Protein 5ZIK (pdb70)

Organism: Pseudomonas aeruginosa (strain ATCC 15692 / DSM 22644 / CIP 104116 / JCM 14847 / LMG 12228 / 1C / PRS 101 / PAO1) (NCBI:txid208964)

B-factor: mean 63.71, std 14.78, range [36.44, 139.18]

Foldseek 3Di:
DEEEEWEQALVSLVLQQLLVVLPHHYEYADADVVLVVVCVVVQAAWEAEPNDIDGDRHHYYHLVDDAAAAEYEYHYELVCRQVGLVSNLVRHDLNHEYEYPYAFDDSQVNNCVVNVSYFYKYKDKDFDWDDDDRRYIYRPGDIEMEIAGQVDGDDDPCVVSCVSSVHHYDYDSCVVLVSLLVLLLCLLQQLVCQVVVAWLLVCVVVLVLSVLSLVLSLVLCVLVPNNVSSVCSSVVSVVVSVVRVVHHDPNNVCVVVPHEDSCCRHLVVSCVSCVVSVHDDVSSVVSLVVSLVSQVVSVYHSD/DEEEEFAQALVSLVQQVLLVVLPHHYEYADADDVVQVVCVVVQAAWEAEPNDIDGDNHHYYHLPDDAAAAEYEYHYELVCLQVRCVSNVVRHPLNHEYEYAYAFDDSQVNNCVVNVSYHYKYKDKDWDWDDPDRRYIYRDGDTEMEIAGPVDGDDDPCPVSCVSSVHHYDYDNCVVLVRLLVLLLCLLAQLVCQLVVAALLVCVVVLPSSVLSLQLSLVLCVLVPNNVSSVCVSVVSVVCSVVRVPHHDPNNVCVVVPHEDNCCRHLVVSCVSCVVSVHDDPSSVVSLVSSLVSQVVRVYHSD/DEEEEEEQAQVSLVVQVLLVVLPHHYEYAYADVVLVVVCVVVQHAWEAEPNRIDGDNHHYDHLPDDAAAAEYEYGYELVCLLVRLVSNVVRHDLNHEYEYAYQADDSLVVSCVSNVSYQYKYKYKPFDWDDDDRRYIYGHPDIEMEIEGQVDLDDDPCVVSCVSSVHHYHYDHCVVLVRLLSLLLCLLFQLVCQVVVAWLLVCVVPLPSSVLSLQLSLVLSVLVPNNVSSVCSSVVNVVVSVVRVPHHDPQSVCVVVLHARSCCRRLVVSQVSQVVSVHHGPVSCVSLVVSLVSCVVVVGDSD

Structure (mmCIF, N/CA/C/O backbone):
data_5ZIK
#
_entry.id   5ZIK
#
_cell.length_a   131.310
_cell.length_b   131.310
_cell.length_c   156.848
_cell.angle_alpha   90.00
_cell.angle_beta   90.00
_cell.angle_gamma   90.00
#
_symmetry.space_group_name_H-M   'P 42 21 2'
#
loop_
_entity.id
_entity.type
_entity.pdbx_description
1 polymer 'Probable 2-dehydropantoate 2-reductase'
2 non-polymer 'SULFATE ION'
3 non-polymer GLYCEROL
4 water water
#
loop_
_atom_site.group_PDB
_atom_site.id
_atom_site.type_symbol
_atom_site.label_atom_id
_atom_site.label_alt_id
_atom_site.label_comp_id
_atom_site.label_asym_id
_atom_site.label_entity_id
_atom_site.label_seq_id
_atom_site.pdbx_PDB_ins_code
_atom_site.Cartn_x
_atom_site.Cartn_y
_atom_site.Cartn_z
_atom_site.occupancy
_atom_site.B_iso_or_equiv
_atom_site.auth_seq_id
_atom_site.auth_comp_id
_atom_site.auth_asym_id
_atom_site.auth_atom_id
_atom_site.pdbx_PDB_model_num
ATOM 1 N N . MET A 1 1 ? 9.300 78.099 -2.724 1.00 78.28 1 MET A N 1
ATOM 2 C CA . MET A 1 1 ? 8.075 77.318 -2.579 1.00 77.52 1 MET A CA 1
ATOM 3 C C . MET A 1 1 ? 8.349 75.989 -1.878 1.00 72.41 1 MET A C 1
ATOM 4 O O . MET A 1 1 ? 7.736 75.680 -0.856 1.00 76.82 1 MET A O 1
ATOM 9 N N . THR A 1 2 ? 9.272 75.205 -2.434 1.00 60.56 2 THR A N 1
ATOM 10 C CA . THR A 1 2 ? 9.649 73.930 -1.838 1.00 50.51 2 THR A CA 1
ATOM 11 C C . THR A 1 2 ? 10.530 74.152 -0.615 1.00 50.06 2 THR A C 1
ATOM 12 O O . THR A 1 2 ? 11.437 74.990 -0.627 1.00 54.46 2 THR A O 1
ATOM 16 N N . TRP A 1 3 ? 10.244 73.405 0.449 1.00 49.52 3 TRP A N 1
ATOM 17 C CA . TRP A 1 3 ? 11.075 73.391 1.651 1.00 48.37 3 TRP A CA 1
ATOM 18 C C . TRP A 1 3 ? 12.077 72.250 1.525 1.00 48.30 3 TRP A C 1
ATOM 19 O O . TRP A 1 3 ? 11.730 71.081 1.711 1.00 50.93 3 TRP A O 1
ATOM 30 N N . HIS A 1 4 ? 13.324 72.583 1.208 1.00 47.15 4 HIS A N 1
ATOM 31 C CA . HIS A 1 4 ? 14.402 71.603 1.217 1.00 50.94 4 HIS A CA 1
ATOM 32 C C . HIS A 1 4 ? 14.951 71.476 2.632 1.00 47.97 4 HIS A C 1
ATOM 33 O O . HIS A 1 4 ? 15.253 72.483 3.279 1.00 50.71 4 HIS A O 1
ATOM 40 N N . ILE A 1 5 ? 15.067 70.240 3.112 1.00 47.82 5 ILE A N 1
ATOM 41 C CA . ILE A 1 5 ? 15.536 69.951 4.463 1.00 47.16 5 ILE A CA 1
ATOM 42 C C . ILE A 1 5 ? 16.886 69.256 4.365 1.00 48.50 5 ILE A C 1
ATOM 43 O O . ILE A 1 5 ? 17.015 68.229 3.689 1.00 47.72 5 ILE A O 1
ATOM 48 N N . LEU A 1 6 ? 17.888 69.812 5.044 1.00 44.39 6 LEU A N 1
ATOM 49 C CA . LEU A 1 6 ? 19.241 69.272 5.029 1.00 46.59 6 LEU A CA 1
ATOM 50 C C . LEU A 1 6 ? 19.722 69.101 6.462 1.00 46.61 6 LEU A C 1
ATOM 51 O O . LEU A 1 6 ? 19.550 70.001 7.289 1.00 45.98 6 LEU A O 1
ATOM 56 N N . GLY A 1 7 ? 20.314 67.956 6.749 1.00 43.34 7 GLY A N 1
ATOM 57 C CA . GLY A 1 7 ? 20.802 67.684 8.084 1.00 44.39 7 GLY A CA 1
ATOM 58 C C . GLY A 1 7 ? 19.997 66.591 8.765 1.00 48.96 7 GLY A C 1
ATOM 59 O O . GLY A 1 7 ? 18.809 66.381 8.482 1.00 50.47 7 GLY A O 1
ATOM 60 N N . ALA A 1 8 ? 20.654 65.883 9.684 1.00 51.36 8 ALA A N 1
ATOM 61 C CA . ALA A 1 8 ? 20.050 64.763 10.393 1.00 55.44 8 ALA A CA 1
ATOM 62 C C . ALA A 1 8 ? 19.567 65.145 11.789 1.00 64.03 8 ALA A C 1
ATOM 63 O O . ALA A 1 8 ? 19.289 64.260 12.605 1.00 65.76 8 ALA A O 1
ATOM 65 N N . GLY A 1 9 ? 19.462 66.440 12.078 1.00 65.92 9 GLY A N 1
ATOM 66 C CA . GLY A 1 9 ? 19.012 66.864 13.389 1.00 64.66 9 GLY A CA 1
ATOM 67 C C . GLY A 1 9 ? 17.581 66.443 13.671 1.00 62.86 9 GLY A C 1
ATOM 68 O O . GLY A 1 9 ? 16.759 66.281 12.768 1.00 61.96 9 GLY A O 1
ATOM 69 N N . SER A 1 10 ? 17.288 66.259 14.961 1.00 58.48 10 SER A N 1
ATOM 70 C CA . SER A 1 10 ? 15.944 65.865 15.371 1.00 53.35 10 SER A CA 1
ATOM 71 C C . SER A 1 10 ? 14.917 66.942 15.048 1.00 55.71 10 SER A C 1
ATOM 72 O O . SER A 1 10 ? 13.762 66.623 14.743 1.00 57.48 10 SER A O 1
ATOM 75 N N . LEU A 1 11 ? 15.314 68.215 15.112 1.00 51.51 11 LEU A N 1
ATOM 76 C CA . LEU A 1 11 ? 14.381 69.293 14.810 1.00 51.93 11 LEU A CA 1
ATOM 77 C C . LEU A 1 11 ? 14.036 69.343 13.328 1.00 56.51 11 LEU A C 1
ATOM 78 O O . LEU A 1 11 ? 12.913 69.717 12.969 1.00 57.03 11 LEU A O 1
ATOM 83 N N . GLY A 1 12 ? 14.976 68.972 12.456 1.00 56.09 12 GLY A N 1
ATOM 84 C CA . GLY A 1 12 ? 14.694 68.994 11.029 1.00 54.31 12 GLY A CA 1
ATOM 85 C C . GLY A 1 12 ? 13.592 68.029 10.635 1.00 50.88 12 GLY A C 1
ATOM 86 O O . GLY A 1 12 ? 12.765 68.335 9.773 1.00 49.34 12 GLY A O 1
ATOM 87 N N . SER A 1 13 ? 13.566 66.850 11.259 1.00 49.19 13 SER A N 1
ATOM 88 C CA . SER A 1 13 ? 12.503 65.893 10.975 1.00 55.08 13 SER A CA 1
ATOM 89 C C . SER A 1 13 ? 11.174 66.364 11.552 1.00 53.36 13 SER A C 1
ATOM 90 O O . SER A 1 13 ? 10.121 66.176 10.931 1.00 56.91 13 SER A O 1
ATOM 93 N N . LEU A 1 14 ? 11.206 66.981 12.737 1.00 50.86 14 LEU A N 1
ATOM 94 C CA . LEU A 1 14 ? 9.991 67.539 13.322 1.00 53.07 14 LEU A CA 1
ATOM 95 C C . LEU A 1 14 ? 9.425 68.655 12.453 1.00 58.25 14 LEU A C 1
ATOM 96 O O . LEU A 1 14 ? 8.207 68.744 12.256 1.00 62.63 14 LEU A O 1
ATOM 101 N N . TRP A 1 15 ? 10.294 69.520 11.927 1.00 57.63 15 TRP A N 1
ATOM 102 C CA . TRP A 1 15 ? 9.838 70.540 10.988 1.00 55.51 15 TRP A CA 1
ATOM 103 C C . TRP A 1 15 ? 9.332 69.910 9.695 1.00 50.15 15 TRP A C 1
ATOM 104 O O . TRP A 1 15 ? 8.286 70.311 9.173 1.00 49.70 15 TRP A O 1
ATOM 115 N N . ALA A 1 16 ? 10.061 68.923 9.165 1.00 44.90 16 ALA A N 1
ATOM 116 C CA . ALA A 1 16 ? 9.674 68.318 7.894 1.00 48.32 16 ALA A CA 1
ATOM 117 C C . ALA A 1 16 ? 8.326 67.620 8.001 1.00 51.27 16 ALA A C 1
ATOM 118 O O . ALA A 1 16 ? 7.503 67.696 7.080 1.00 49.68 16 ALA A O 1
ATOM 120 N N . ALA A 1 17 ? 8.078 66.940 9.122 1.00 51.07 17 ALA A N 1
ATOM 121 C CA . ALA A 1 17 ? 6.799 66.263 9.313 1.00 48.77 17 ALA A CA 1
ATOM 122 C C . ALA A 1 17 ? 5.647 67.263 9.354 1.00 48.77 17 ALA A C 1
ATOM 123 O O . ALA A 1 17 ? 4.629 67.080 8.678 1.00 51.16 17 ALA A O 1
ATOM 125 N N . ARG A 1 18 ? 5.795 68.338 10.132 1.00 49.86 18 ARG A N 1
ATOM 126 C CA . ARG A 1 18 ? 4.710 69.310 10.256 1.00 49.70 18 ARG A CA 1
ATOM 127 C C . ARG A 1 18 ? 4.509 70.095 8.965 1.00 54.11 18 ARG A C 1
ATOM 128 O O . ARG A 1 18 ? 3.371 70.402 8.593 1.00 62.58 18 ARG A O 1
ATOM 136 N N . LEU A 1 19 ? 5.596 70.439 8.272 1.00 56.81 19 LEU A N 1
ATOM 137 C CA . LEU A 1 19 ? 5.463 71.167 7.013 1.00 54.13 19 LEU A CA 1
ATOM 138 C C . LEU A 1 19 ? 4.814 70.297 5.943 1.00 53.04 19 LEU A C 1
ATOM 139 O O . LEU A 1 19 ? 3.907 70.744 5.231 1.00 52.33 19 LEU A O 1
ATOM 144 N N . GLY A 1 20 ? 5.266 69.047 5.817 1.00 52.39 20 GLY A N 1
ATOM 145 C CA . GLY A 1 20 ? 4.728 68.178 4.783 1.00 51.48 20 GLY A CA 1
ATOM 146 C C . GLY A 1 20 ? 3.287 67.777 5.036 1.00 55.90 20 GLY A C 1
ATOM 147 O O . GLY A 1 20 ? 2.467 67.762 4.113 1.00 55.56 20 GLY A O 1
ATOM 148 N N . ARG A 1 21 ? 2.956 67.451 6.287 1.00 54.01 21 ARG A N 1
ATOM 149 C CA . ARG A 1 21 ? 1.600 67.021 6.602 1.00 54.22 21 ARG A CA 1
ATOM 150 C C . ARG A 1 21 ? 0.593 68.158 6.505 1.00 51.90 21 ARG A C 1
ATOM 151 O O . ARG A 1 21 ? -0.612 67.896 6.442 1.00 60.08 21 ARG A O 1
ATOM 159 N N . ALA A 1 22 ? 1.054 69.407 6.485 1.00 46.26 22 ALA A N 1
ATOM 160 C CA . ALA A 1 22 ? 0.182 70.564 6.337 1.00 49.03 22 ALA A CA 1
ATOM 161 C C . ALA A 1 22 ? -0.056 70.937 4.879 1.00 52.12 22 ALA A C 1
ATOM 162 O O . ALA A 1 22 ? -0.681 71.969 4.607 1.00 48.33 22 ALA A O 1
ATOM 164 N N . GLY A 1 23 ? 0.431 70.126 3.941 1.00 48.13 23 GLY A N 1
ATOM 165 C CA . GLY A 1 23 ? 0.211 70.350 2.529 1.00 49.79 23 GLY A CA 1
ATOM 166 C C . GLY A 1 23 ? 1.282 71.153 1.827 1.00 55.10 23 GLY A C 1
ATOM 167 O O . GLY A 1 23 ? 1.161 71.390 0.619 1.00 59.04 23 GLY A O 1
ATOM 168 N N . LEU A 1 24 ? 2.319 71.575 2.538 1.00 56.63 24 LEU A N 1
ATOM 169 C CA . LEU A 1 24 ? 3.383 72.358 1.926 1.00 53.96 24 LEU A CA 1
ATOM 170 C C . LEU A 1 24 ? 4.381 71.437 1.226 1.00 50.35 24 LEU A C 1
ATOM 171 O O . LEU A 1 24 ? 4.634 70.323 1.693 1.00 48.30 24 LEU A O 1
ATOM 176 N N . PRO A 1 25 ? 4.947 71.872 0.099 1.00 50.84 25 PRO A N 1
ATOM 177 C CA . PRO A 1 25 ? 5.948 71.049 -0.602 1.00 53.26 25 PRO A CA 1
ATOM 178 C C . PRO A 1 25 ? 7.230 70.943 0.213 1.00 54.20 25 PRO A C 1
ATOM 179 O O . PRO A 1 25 ? 7.848 71.953 0.557 1.00 55.27 25 PRO A O 1
ATOM 183 N N . VAL A 1 26 ? 7.621 69.709 0.525 1.00 50.57 26 VAL A N 1
ATOM 184 C CA . VAL A 1 26 ? 8.802 69.424 1.331 1.00 52.53 26 VAL A CA 1
ATOM 185 C C . VAL A 1 26 ? 9.634 68.371 0.614 1.00 57.57 26 VAL A C 1
ATOM 186 O O . VAL A 1 26 ? 9.091 67.430 0.024 1.00 59.11 26 VAL A O 1
ATOM 190 N N . ARG A 1 27 ? 10.955 68.531 0.662 1.00 58.09 27 ARG A N 1
ATOM 191 C CA . ARG A 1 27 ? 11.880 67.605 0.020 1.00 54.94 27 ARG A CA 1
ATOM 192 C C . ARG A 1 27 ? 13.065 67.384 0.946 1.00 55.38 27 ARG A C 1
ATOM 193 O O . ARG A 1 27 ? 13.800 68.329 1.249 1.00 60.27 27 ARG A O 1
ATOM 201 N N . LEU A 1 28 ? 13.243 66.145 1.399 1.00 50.19 28 LEU A N 1
ATOM 202 C CA . LEU A 1 28 ? 14.383 65.800 2.236 1.00 50.69 28 LEU A CA 1
ATOM 203 C C . LEU A 1 28 ? 15.640 65.656 1.389 1.00 52.28 28 LEU A C 1
ATOM 204 O O . LEU A 1 28 ? 15.609 65.080 0.298 1.00 53.33 28 LEU A O 1
ATOM 209 N N . ILE A 1 29 ? 16.748 66.182 1.896 1.00 49.15 29 ILE A N 1
ATOM 210 C CA . ILE A 1 29 ? 18.047 66.054 1.250 1.00 47.47 29 ILE A CA 1
ATOM 211 C C . ILE A 1 29 ? 18.896 65.166 2.148 1.00 50.15 29 ILE A C 1
ATOM 212 O O . ILE A 1 29 ? 19.459 65.625 3.148 1.00 54.45 29 ILE A O 1
ATOM 217 N N . LEU A 1 30 ? 18.988 63.890 1.795 1.00 51.40 30 LEU A N 1
ATOM 218 C CA . LEU A 1 30 ? 19.719 62.928 2.600 1.00 50.35 30 LEU A CA 1
ATOM 219 C C . LEU A 1 30 ? 21.200 62.938 2.233 1.00 46.97 30 LEU A C 1
ATOM 220 O O . LEU A 1 30 ? 21.617 63.514 1.227 1.00 47.08 30 LEU A O 1
ATOM 225 N N . ARG A 1 31 ? 21.997 62.272 3.070 1.00 49.86 31 ARG A N 1
ATOM 226 C CA . ARG A 1 31 ? 23.451 62.357 2.969 1.00 54.13 31 ARG A CA 1
ATOM 227 C C . ARG A 1 31 ? 23.963 61.747 1.667 1.00 56.76 31 ARG A C 1
ATOM 228 O O . ARG A 1 31 ? 24.670 62.405 0.896 1.00 63.81 31 ARG A O 1
ATOM 236 N N . ASP A 1 32 ? 23.626 60.485 1.408 1.00 58.89 32 ASP A N 1
ATOM 237 C CA . ASP A 1 32 ? 24.128 59.785 0.233 1.00 60.56 32 ASP A CA 1
ATOM 238 C C . ASP A 1 32 ? 23.058 58.820 -0.268 1.00 68.81 32 ASP A C 1
ATOM 239 O O . ASP A 1 32 ? 21.969 58.717 0.302 1.00 73.25 32 ASP A O 1
ATOM 244 N N . ARG A 1 33 ? 23.383 58.110 -1.353 1.00 68.06 33 ARG A N 1
ATOM 245 C CA . ARG A 1 33 ? 22.431 57.173 -1.945 1.00 64.59 33 ARG A CA 1
ATOM 246 C C . ARG A 1 33 ? 22.128 56.010 -1.010 1.00 59.14 33 ARG A C 1
ATOM 247 O O . ARG A 1 33 ? 21.002 55.499 -1.001 1.00 56.28 33 ARG A O 1
ATOM 255 N N . GLN A 1 34 ? 23.115 55.572 -0.226 1.00 58.04 34 GLN A N 1
ATOM 256 C CA . GLN A 1 34 ? 22.865 54.505 0.738 1.00 58.48 34 GLN A CA 1
ATOM 257 C C . GLN A 1 34 ? 21.830 54.933 1.769 1.00 60.14 34 GLN A C 1
ATOM 258 O O . GLN A 1 34 ? 20.930 54.159 2.118 1.00 61.43 34 GLN A O 1
ATOM 264 N N . ARG A 1 35 ? 21.939 56.166 2.264 1.00 58.46 35 ARG A N 1
ATOM 265 C CA . ARG A 1 35 ? 20.945 56.674 3.201 1.00 56.26 35 ARG A CA 1
ATOM 266 C C . ARG A 1 35 ? 19.590 56.862 2.529 1.00 56.31 35 ARG A C 1
ATOM 267 O O . ARG A 1 35 ? 18.550 56.641 3.160 1.00 53.28 35 ARG A O 1
ATOM 275 N N . LEU A 1 36 ? 19.581 57.245 1.250 1.00 56.66 36 LEU A N 1
ATOM 276 C CA . LEU A 1 36 ? 18.319 57.361 0.525 1.00 55.82 36 LEU A CA 1
ATOM 277 C C . LEU A 1 36 ? 17.661 55.999 0.343 1.00 56.04 36 LEU A C 1
ATOM 278 O O . LEU A 1 36 ? 16.431 55.882 0.414 1.00 52.83 36 LEU A O 1
ATOM 283 N N . ARG A 1 37 ? 18.463 54.957 0.111 1.00 58.85 37 ARG A N 1
ATOM 284 C CA . ARG A 1 37 ? 17.908 53.619 -0.069 1.00 60.06 37 ARG A CA 1
ATOM 285 C C . ARG A 1 37 ? 17.260 53.110 1.212 1.00 59.56 37 ARG A C 1
ATOM 286 O O . ARG A 1 37 ? 16.186 52.498 1.170 1.00 63.03 37 ARG A O 1
ATOM 294 N N . ARG A 1 38 ? 17.892 53.354 2.363 1.00 56.56 38 ARG A N 1
ATOM 295 C CA . ARG A 1 38 ? 17.314 52.906 3.624 1.00 58.18 38 ARG A CA 1
ATOM 296 C C . ARG A 1 38 ? 16.070 53.704 3.990 1.00 60.72 38 ARG A C 1
ATOM 297 O O . ARG A 1 38 ? 15.143 53.156 4.598 1.00 60.13 38 ARG A O 1
ATOM 305 N N . TYR A 1 39 ? 16.025 54.988 3.629 1.00 55.93 39 TYR A N 1
ATOM 306 C CA . TYR A 1 39 ? 14.834 55.783 3.903 1.00 50.03 39 TYR A CA 1
ATOM 307 C C . TYR A 1 39 ? 13.644 55.284 3.096 1.00 51.74 39 TYR A C 1
ATOM 308 O O . TYR A 1 39 ? 12.522 55.213 3.613 1.00 48.41 39 TYR A O 1
ATOM 317 N N . GLN A 1 40 ? 13.871 54.927 1.830 1.00 55.18 40 GLN A N 1
ATOM 318 C CA . GLN A 1 40 ? 12.786 54.420 0.997 1.00 57.92 40 GLN A CA 1
ATOM 319 C C . GLN A 1 40 ? 12.295 53.060 1.479 1.00 56.81 40 GLN A C 1
ATOM 320 O O . GLN A 1 40 ? 11.110 52.744 1.326 1.00 58.67 40 GLN A O 1
ATOM 326 N N . GLN A 1 41 ? 13.181 52.246 2.059 1.00 56.62 41 GLN A N 1
ATOM 327 C CA . GLN A 1 41 ? 12.742 50.979 2.636 1.00 59.56 41 GLN A CA 1
ATOM 328 C C . GLN A 1 41 ? 11.863 51.213 3.858 1.00 60.47 41 GLN A C 1
ATOM 329 O O . GLN A 1 41 ? 10.877 50.496 4.067 1.00 63.25 41 GLN A O 1
ATOM 335 N N . ALA A 1 42 ? 12.201 52.218 4.671 1.00 54.32 42 ALA A N 1
ATOM 336 C CA . ALA A 1 42 ? 11.391 52.544 5.838 1.00 49.59 42 ALA A CA 1
ATOM 337 C C . ALA A 1 42 ? 10.032 53.121 5.460 1.00 53.15 42 ALA A C 1
ATOM 338 O O . ALA A 1 42 ? 9.095 53.044 6.261 1.00 53.82 42 ALA A O 1
ATOM 340 N N . GLY A 1 43 ? 9.904 53.695 4.263 1.00 46.54 43 GLY A N 1
ATOM 341 C CA . GLY A 1 43 ? 8.639 54.198 3.782 1.00 46.54 43 GLY A CA 1
ATOM 342 C C . GLY A 1 43 ? 8.370 55.657 4.076 1.00 48.46 43 GLY A C 1
ATOM 343 O O . GLY A 1 43 ? 7.413 56.215 3.523 1.00 44.60 43 GLY A O 1
ATOM 344 N N . GLY A 1 44 ? 9.167 56.286 4.923 1.00 47.58 44 GLY A N 1
ATOM 345 C CA . GLY A 1 44 ? 9.002 57.691 5.225 1.00 45.71 44 GLY A CA 1
ATOM 346 C C . GLY A 1 44 ? 9.554 58.006 6.601 1.00 43.77 44 GLY A C 1
ATOM 347 O O . GLY A 1 44 ? 10.373 57.269 7.141 1.00 44.16 44 GLY A O 1
ATOM 348 N N . LEU A 1 45 ? 9.070 59.113 7.153 1.00 44.70 45 LEU A N 1
ATOM 349 C CA . LEU A 1 45 ? 9.538 59.636 8.428 1.00 43.89 45 LEU A CA 1
ATOM 350 C C . LEU A 1 45 ? 8.526 59.313 9.521 1.00 46.71 45 LEU A C 1
ATOM 351 O O . LEU A 1 45 ? 7.331 59.584 9.364 1.00 45.87 45 LEU A O 1
ATOM 356 N N . SER A 1 46 ? 9.006 58.745 10.625 1.00 40.20 46 SER A N 1
ATOM 357 C CA . SER A 1 46 ? 8.151 58.354 11.739 1.00 43.83 46 SER A CA 1
ATOM 358 C C . SER A 1 46 ? 8.285 59.361 12.873 1.00 48.31 46 SER A C 1
ATOM 359 O O . SER A 1 46 ? 9.384 59.578 13.392 1.00 49.71 46 SER A O 1
ATOM 362 N N . LEU A 1 47 ? 7.164 59.959 13.263 1.00 51.96 47 LEU A N 1
ATOM 363 C CA . LEU A 1 47 ? 7.109 60.910 14.364 1.00 50.55 47 LEU A CA 1
ATOM 364 C C . LEU A 1 47 ? 6.310 60.298 15.506 1.00 49.06 47 LEU A C 1
ATOM 365 O O . LEU A 1 47 ? 5.243 59.717 15.280 1.00 52.03 47 LEU A O 1
ATOM 370 N N . VAL A 1 48 ? 6.826 60.424 16.726 1.00 46.97 48 VAL A N 1
ATOM 371 C CA . VAL A 1 48 ? 6.199 59.857 17.915 1.00 45.21 48 VAL A CA 1
ATOM 372 C C . VAL A 1 48 ? 5.682 61.010 18.763 1.00 49.74 48 VAL A C 1
ATOM 373 O O . VAL A 1 48 ? 6.468 61.808 19.290 1.00 49.49 48 VAL A O 1
ATOM 377 N N . GLU A 1 49 ? 4.360 61.099 18.900 1.00 56.69 49 GLU A N 1
ATOM 378 C CA . GLU A 1 49 ? 3.705 62.126 19.705 1.00 57.72 49 GLU A CA 1
ATOM 379 C C . GLU A 1 49 ? 2.926 61.435 20.816 1.00 58.14 49 GLU A C 1
ATOM 380 O O . GLU A 1 49 ? 1.952 60.725 20.542 1.00 61.35 49 GLU A O 1
ATOM 386 N N . ASP A 1 50 ? 3.355 61.644 22.062 1.00 51.79 50 ASP A N 1
ATOM 387 C CA . ASP A 1 50 ? 2.705 61.061 23.236 1.00 51.31 50 ASP A CA 1
ATOM 388 C C . ASP A 1 50 ? 2.546 59.550 23.075 1.00 50.47 50 ASP A C 1
ATOM 389 O O . ASP A 1 50 ? 1.479 58.978 23.310 1.00 49.72 50 ASP A O 1
ATOM 394 N N . GLY A 1 51 ? 3.627 58.898 22.648 1.00 44.86 51 GLY A N 1
ATOM 395 C CA . GLY A 1 51 ? 3.624 57.468 22.442 1.00 40.60 51 GLY A CA 1
ATOM 396 C C . GLY A 1 51 ? 3.022 56.997 21.137 1.00 40.21 51 GLY A C 1
ATOM 397 O O . GLY A 1 51 ? 3.196 55.822 20.786 1.00 40.08 51 GLY A O 1
ATOM 398 N N . GLN A 1 52 ? 2.324 57.861 20.405 1.00 40.45 52 GLN A N 1
ATOM 399 C CA . GLN A 1 52 ? 1.698 57.481 19.146 1.00 45.68 52 GLN A CA 1
ATOM 400 C C . GLN A 1 52 ? 2.646 57.765 17.988 1.00 44.09 52 GLN A C 1
ATOM 401 O O . GLN A 1 52 ? 3.131 58.891 17.836 1.00 41.26 52 GLN A O 1
ATOM 407 N N . ALA A 1 53 ? 2.893 56.747 17.168 1.00 41.67 53 ALA A N 1
ATOM 408 C CA . ALA A 1 53 ? 3.785 56.859 16.023 1.00 42.67 53 ALA A CA 1
ATOM 409 C C . ALA A 1 53 ? 2.973 57.004 14.743 1.00 45.83 53 ALA A C 1
ATOM 410 O O . ALA A 1 53 ? 1.994 56.279 14.535 1.00 47.58 53 ALA A O 1
ATOM 412 N N . SER A 1 54 ? 3.385 57.939 13.891 1.00 45.70 54 SER A N 1
ATOM 413 C CA . SER A 1 54 ? 2.771 58.149 12.590 1.00 44.79 54 SER A CA 1
ATOM 414 C C . SER A 1 54 ? 3.858 58.184 11.527 1.00 43.49 54 SER A C 1
ATOM 415 O O . SER A 1 54 ? 4.970 58.660 11.771 1.00 42.07 54 SER A O 1
ATOM 418 N N . LEU A 1 55 ? 3.528 57.678 10.343 1.00 42.31 55 LEU A N 1
ATOM 419 C CA . LEU A 1 55 ? 4.467 57.606 9.232 1.00 45.10 55 LEU A CA 1
ATOM 420 C C . LEU A 1 55 ? 4.148 58.709 8.231 1.00 49.66 55 LEU A C 1
ATOM 421 O O . LEU A 1 55 ? 3.038 58.760 7.690 1.00 61.16 55 LEU A O 1
ATOM 426 N N . TYR A 1 56 ? 5.121 59.587 7.985 1.00 44.90 56 TYR A N 1
ATOM 427 C CA . TYR A 1 56 ? 4.971 60.670 7.017 1.00 48.17 56 TYR A CA 1
ATOM 428 C C . TYR A 1 56 ? 5.874 60.410 5.818 1.00 48.77 56 TYR A C 1
ATOM 429 O O . TYR A 1 56 ? 7.094 60.625 5.901 1.00 50.47 56 TYR A O 1
ATOM 438 N N . PRO A 1 57 ? 5.333 59.954 4.682 1.00 46.75 57 PRO A N 1
ATOM 439 C CA . PRO A 1 57 ? 6.163 59.611 3.506 1.00 45.87 57 PRO A CA 1
ATOM 440 C C . PRO A 1 57 ? 6.611 60.842 2.727 1.00 47.52 57 PRO A C 1
ATOM 441 O O . PRO A 1 57 ? 6.148 61.139 1.619 1.00 48.01 57 PRO A O 1
ATOM 445 N N . ILE A 1 58 ? 7.546 61.582 3.310 1.00 51.31 58 ILE A N 1
ATOM 446 C CA . ILE A 1 58 ? 8.083 62.781 2.676 1.00 52.88 58 ILE A CA 1
ATOM 447 C C . ILE A 1 58 ? 9.079 62.376 1.598 1.00 52.63 58 ILE A C 1
ATOM 448 O O . ILE A 1 58 ? 9.895 61.468 1.795 1.00 54.66 58 ILE A O 1
ATOM 453 N N . ALA A 1 59 ? 9.009 63.045 0.447 1.00 49.41 59 ALA A N 1
ATOM 454 C CA . ALA A 1 59 ? 9.961 62.786 -0.626 1.00 49.94 59 ALA A CA 1
ATOM 455 C C . ALA A 1 59 ? 11.373 63.170 -0.194 1.00 53.02 59 ALA A C 1
ATOM 456 O O . ALA A 1 59 ? 11.577 64.113 0.577 1.00 50.97 59 ALA A O 1
ATOM 458 N N . ALA A 1 60 ? 12.357 62.427 -0.701 1.00 55.56 60 ALA A N 1
ATOM 459 C CA . ALA A 1 60 ? 13.747 62.613 -0.313 1.00 58.23 60 ALA A CA 1
ATOM 460 C C . ALA A 1 60 ? 14.644 62.524 -1.542 1.00 56.16 60 ALA A C 1
ATOM 461 O O . ALA A 1 60 ? 14.234 62.058 -2.608 1.00 51.44 60 ALA A O 1
ATOM 463 N N . GLU A 1 61 ? 15.887 62.974 -1.378 1.00 57.29 61 GLU A N 1
ATOM 464 C CA . GLU A 1 61 ? 16.858 62.996 -2.467 1.00 53.61 61 GLU A CA 1
ATOM 465 C C . GLU A 1 61 ? 18.254 63.145 -1.873 1.00 54.43 61 GLU A C 1
ATOM 466 O O . GLU A 1 61 ? 18.432 63.193 -0.652 1.00 59.25 61 GLU A O 1
ATOM 472 N N . THR A 1 62 ? 19.245 63.217 -2.752 1.00 54.44 62 THR A N 1
ATOM 473 C CA . THR A 1 62 ? 20.641 63.418 -2.398 1.00 52.33 62 THR A CA 1
ATOM 474 C C . THR A 1 62 ? 21.111 64.788 -2.879 1.00 50.11 62 THR A C 1
ATOM 475 O O . THR A 1 62 ? 20.474 65.401 -3.743 1.00 51.25 62 THR A O 1
ATOM 479 N N . PRO A 1 63 ? 22.215 65.311 -2.334 1.00 51.25 63 PRO A N 1
ATOM 480 C CA . PRO A 1 63 ? 22.627 66.676 -2.702 1.00 54.84 63 PRO A CA 1
ATOM 481 C C . PRO A 1 63 ? 22.993 66.846 -4.167 1.00 64.91 63 PRO A C 1
ATOM 482 O O . PRO A 1 63 ? 22.923 67.972 -4.672 1.00 70.35 63 PRO A O 1
ATOM 486 N N . ASP A 1 64 ? 23.376 65.779 -4.871 1.00 69.81 64 ASP A N 1
ATOM 487 C CA . ASP A 1 64 ? 23.841 65.942 -6.246 1.00 74.62 64 ASP A CA 1
ATOM 488 C C . ASP A 1 64 ? 22.688 66.191 -7.213 1.00 78.49 64 ASP A C 1
ATOM 489 O O . ASP A 1 64 ? 22.793 67.050 -8.096 1.00 88.19 64 ASP A O 1
ATOM 494 N N . GLY A 1 65 ? 21.585 65.456 -7.068 1.00 73.09 65 GLY A N 1
ATOM 495 C CA . GLY A 1 65 ? 20.437 65.635 -7.928 1.00 75.37 65 GLY A CA 1
ATOM 496 C C . GLY A 1 65 ? 19.415 66.593 -7.341 1.00 80.25 65 GLY A C 1
ATOM 497 O O . GLY A 1 65 ? 19.610 67.199 -6.289 1.00 86.00 65 GLY A O 1
ATOM 498 N N . GLY A 1 66 ? 18.302 66.729 -8.055 1.00 76.61 66 GLY A N 1
ATOM 499 C CA . GLY A 1 66 ? 17.195 67.547 -7.600 1.00 74.40 66 GLY A CA 1
ATOM 500 C C . GLY A 1 66 ? 17.103 68.868 -8.340 1.00 75.90 66 GLY A C 1
ATOM 501 O O . GLY A 1 66 ? 17.855 69.165 -9.273 1.00 76.19 66 GLY A O 1
ATOM 502 N N . GLN A 1 67 ? 16.149 69.670 -7.891 1.00 75.16 67 GLN A N 1
ATOM 503 C CA . GLN A 1 67 ? 15.852 70.968 -8.479 1.00 72.48 67 GLN A CA 1
ATOM 504 C C . GLN A 1 67 ? 16.622 72.060 -7.753 1.00 66.77 67 GLN A C 1
ATOM 505 O O . GLN A 1 67 ? 17.190 71.835 -6.681 1.00 64.53 67 GLN A O 1
ATOM 511 N N . PRO A 1 68 ? 16.682 73.265 -8.326 1.00 65.65 68 PRO A N 1
ATOM 512 C CA . PRO A 1 68 ? 17.316 74.383 -7.615 1.00 66.30 68 PRO A CA 1
ATOM 513 C C . PRO A 1 68 ? 16.668 74.628 -6.260 1.00 65.32 68 PRO A C 1
ATOM 514 O O . PRO A 1 68 ? 15.450 74.527 -6.102 1.00 65.46 68 PRO A O 1
ATOM 518 N N . ILE A 1 69 ? 17.504 74.954 -5.279 1.00 63.23 69 ILE A N 1
ATOM 519 C CA . ILE A 1 69 ? 17.063 75.170 -3.906 1.00 56.53 69 ILE A CA 1
ATOM 520 C C . ILE A 1 69 ? 16.801 76.656 -3.705 1.00 60.41 69 ILE A C 1
ATOM 521 O O . ILE A 1 69 ? 17.711 77.481 -3.846 1.00 64.73 69 ILE A O 1
ATOM 526 N N . GLN A 1 70 ? 15.556 76.999 -3.372 1.00 62.58 70 GLN A N 1
ATOM 527 C CA . GLN A 1 70 ? 15.192 78.375 -3.068 1.00 57.36 70 GLN A CA 1
ATOM 528 C C . GLN A 1 70 ? 14.969 78.627 -1.586 1.00 57.33 70 GLN A C 1
ATOM 529 O O . GLN A 1 70 ? 15.049 79.781 -1.156 1.00 62.55 70 GLN A O 1
ATOM 535 N N . ARG A 1 71 ? 14.698 77.585 -0.804 1.00 56.65 71 ARG A N 1
ATOM 536 C CA . ARG A 1 71 ? 14.470 77.725 0.630 1.00 55.74 71 ARG A CA 1
ATOM 537 C C . ARG A 1 71 ? 14.978 76.460 1.302 1.00 53.37 71 ARG A C 1
ATOM 538 O O . ARG A 1 71 ? 14.472 75.368 1.026 1.00 56.08 71 ARG A O 1
ATOM 546 N N . LEU A 1 72 ? 15.975 76.606 2.172 1.00 53.78 72 LEU A N 1
ATOM 547 C CA . LEU A 1 72 ? 16.684 75.474 2.756 1.00 52.81 72 LEU A CA 1
ATOM 548 C C . LEU A 1 72 ? 16.675 75.580 4.273 1.00 56.37 72 LEU A C 1
ATOM 549 O O . LEU A 1 72 ? 17.036 76.622 4.828 1.00 54.58 72 LEU A O 1
ATOM 554 N N . LEU A 1 73 ? 16.273 74.498 4.936 1.00 58.36 73 LEU A N 1
ATOM 555 C CA . LEU A 1 73 ? 16.315 74.399 6.391 1.00 55.39 73 LEU A CA 1
ATOM 556 C C . LEU A 1 73 ? 17.506 73.528 6.776 1.00 50.89 73 LEU A C 1
ATOM 557 O O . LEU A 1 73 ? 17.528 72.329 6.480 1.00 51.04 73 LEU A O 1
ATOM 562 N N . LEU A 1 74 ? 18.494 74.133 7.432 1.00 52.43 74 LEU A N 1
ATOM 563 C CA . LEU A 1 74 ? 19.703 73.436 7.857 1.00 44.52 74 LEU A CA 1
ATOM 564 C C . LEU A 1 74 ? 19.546 73.065 9.327 1.00 43.83 74 LEU A C 1
ATOM 565 O O . LEU A 1 74 ? 19.543 73.940 10.198 1.00 50.07 74 LEU A O 1
ATOM 570 N N . ALA A 1 75 ? 19.416 71.769 9.600 1.00 47.88 75 ALA A N 1
ATOM 571 C CA . ALA A 1 75 ? 19.212 71.256 10.955 1.00 52.27 75 ALA A CA 1
ATOM 572 C C . ALA A 1 75 ? 20.285 70.208 11.228 1.00 51.88 75 ALA A C 1
ATOM 573 O O . ALA A 1 75 ? 20.090 69.022 10.951 1.00 60.21 75 ALA A O 1
ATOM 575 N N . CYS A 1 76 ? 21.416 70.648 11.773 1.00 49.05 76 CYS A N 1
ATOM 576 C CA . CYS A 1 76 ? 22.516 69.751 12.095 1.00 50.73 76 CYS A CA 1
ATOM 577 C C . CYS A 1 76 ? 23.321 70.358 13.236 1.00 47.50 76 CYS A C 1
ATOM 578 O O . CYS A 1 76 ? 23.045 71.470 13.698 1.00 47.29 76 CYS A O 1
ATOM 581 N N . LYS A 1 77 ? 24.320 69.608 13.697 1.00 41.32 77 LYS A N 1
ATOM 582 C CA . LYS A 1 77 ? 25.233 70.118 14.709 1.00 40.41 77 LYS A CA 1
ATOM 583 C C . LYS A 1 77 ? 25.990 71.327 14.172 1.00 44.85 77 LYS A C 1
ATOM 584 O O . LYS A 1 77 ? 26.199 71.471 12.964 1.00 43.52 77 LYS A O 1
ATOM 590 N N . ALA A 1 78 ? 26.398 72.208 15.087 1.00 41.08 78 ALA A N 1
ATOM 591 C CA . ALA A 1 78 ? 27.066 73.437 14.672 1.00 43.18 78 ALA A CA 1
ATOM 592 C C . ALA A 1 78 ? 28.375 73.142 13.948 1.00 45.57 78 ALA A C 1
ATOM 593 O O . ALA A 1 78 ? 28.718 73.820 12.973 1.00 45.02 78 ALA A O 1
ATOM 595 N N . TYR A 1 79 ? 29.112 72.120 14.396 1.00 46.94 79 TYR A N 1
ATOM 596 C CA . TYR A 1 79 ? 30.367 71.759 13.744 1.00 48.32 79 TYR A CA 1
ATOM 597 C C . TYR A 1 79 ? 30.167 71.083 12.391 1.00 44.88 79 TYR A C 1
ATOM 598 O O . TYR A 1 79 ? 31.159 70.801 11.712 1.00 44.57 79 TYR A O 1
ATOM 607 N N . ASP A 1 80 ? 28.929 70.824 11.978 1.00 42.84 80 ASP A N 1
ATOM 608 C CA . ASP A 1 80 ? 28.646 70.246 10.673 1.00 42.25 80 ASP A CA 1
ATOM 609 C C . ASP A 1 80 ? 27.963 71.221 9.724 1.0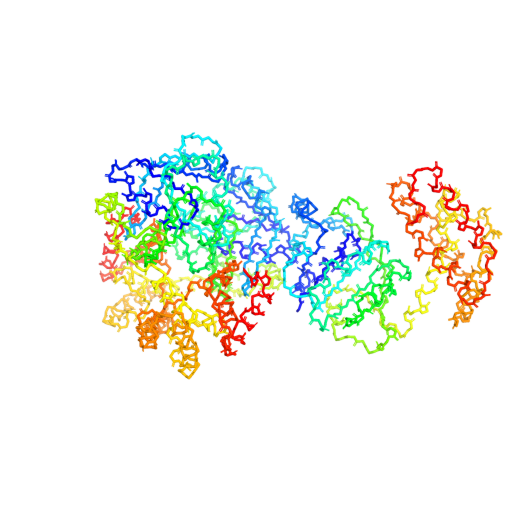0 43.75 80 ASP A C 1
ATOM 610 O O . ASP A 1 80 ? 27.750 70.878 8.556 1.00 44.12 80 ASP A O 1
ATOM 615 N N . ALA A 1 81 ? 27.626 72.429 10.186 1.00 43.64 81 ALA A N 1
ATOM 616 C CA . ALA A 1 81 ? 26.792 73.327 9.392 1.00 44.21 81 ALA A CA 1
ATOM 617 C C . ALA A 1 81 ? 27.510 73.792 8.130 1.00 47.24 81 ALA A C 1
ATOM 618 O O . ALA A 1 81 ? 26.939 73.760 7.032 1.00 47.64 81 ALA A O 1
ATOM 620 N N . GLU A 1 82 ? 28.760 74.238 8.265 1.00 47.55 82 GLU A N 1
ATOM 621 C CA . GLU A 1 82 ? 29.483 74.755 7.108 1.00 54.26 82 GLU A CA 1
ATOM 622 C C . GLU A 1 82 ? 29.700 73.667 6.064 1.00 49.08 82 GLU A C 1
ATOM 623 O O . GLU A 1 82 ? 29.510 73.898 4.864 1.00 47.24 82 GLU A O 1
ATOM 629 N N . GLU A 1 83 ? 30.085 72.470 6.504 1.00 45.47 83 GLU A N 1
ATOM 630 C CA . GLU A 1 83 ? 30.285 71.370 5.569 1.00 47.92 83 GLU A CA 1
ATOM 631 C C . GLU A 1 83 ? 28.976 70.945 4.912 1.00 47.98 83 GLU A C 1
ATOM 632 O O . GLU A 1 83 ? 28.974 70.546 3.742 1.00 51.97 83 GLU A O 1
ATOM 638 N N . ALA A 1 84 ? 27.856 71.042 5.632 1.00 46.00 84 ALA A N 1
ATOM 639 C CA . ALA A 1 84 ? 26.575 70.630 5.065 1.00 48.10 84 ALA A CA 1
ATOM 640 C C . ALA A 1 84 ? 26.078 71.634 4.033 1.00 47.02 84 ALA A C 1
ATOM 641 O O . ALA A 1 84 ? 25.664 71.254 2.932 1.00 48.59 84 ALA A O 1
ATOM 643 N N . ALA A 1 85 ? 26.105 72.925 4.373 1.00 45.48 85 ALA A N 1
ATOM 644 C CA . ALA A 1 85 ? 25.629 73.939 3.437 1.00 49.02 85 ALA A CA 1
ATOM 645 C C . ALA A 1 85 ? 26.463 73.966 2.162 1.00 53.94 85 ALA A C 1
ATOM 646 O O . ALA A 1 85 ? 25.932 74.244 1.081 1.00 56.34 85 ALA A O 1
ATOM 648 N N . SER A 1 86 ? 27.763 73.672 2.262 1.00 53.87 86 SER A N 1
ATOM 649 C CA . SER A 1 86 ? 28.611 73.660 1.076 1.00 50.71 86 SER A CA 1
ATOM 650 C C . SER A 1 86 ? 28.311 72.484 0.156 1.00 52.30 86 SER A C 1
ATOM 651 O O . SER A 1 86 ? 28.625 72.553 -1.037 1.00 47.82 86 SER A O 1
ATOM 654 N N . SER A 1 87 ? 27.710 71.411 0.679 1.00 50.35 87 SER A N 1
ATOM 655 C CA . SER A 1 87 ? 27.391 70.254 -0.152 1.00 52.12 87 SER A CA 1
ATOM 656 C C . SER A 1 87 ? 26.256 70.533 -1.129 1.00 53.19 87 SER A C 1
ATOM 657 O O . SER A 1 87 ? 26.110 69.799 -2.112 1.00 55.51 87 SER A O 1
ATOM 660 N N . VAL A 1 88 ? 25.450 71.568 -0.883 1.00 49.71 88 VAL A N 1
ATOM 661 C CA . VAL A 1 88 ? 24.364 71.949 -1.776 1.00 47.78 88 VAL A CA 1
ATOM 662 C C . VAL A 1 88 ? 24.536 73.362 -2.316 1.00 50.84 88 VAL A C 1
ATOM 663 O O . VAL A 1 88 ? 23.598 73.919 -2.887 1.00 51.42 88 VAL A O 1
ATOM 667 N N . ALA A 1 89 ? 25.722 73.957 -2.150 1.00 49.73 89 ALA A N 1
ATOM 668 C CA . ALA A 1 89 ? 25.955 75.307 -2.655 1.00 50.90 89 ALA A CA 1
ATOM 669 C C . ALA A 1 89 ? 25.841 75.385 -4.170 1.00 54.05 89 ALA A C 1
ATOM 670 O O . ALA A 1 89 ? 25.577 76.466 -4.708 1.00 55.12 89 ALA A O 1
ATOM 672 N N . HIS A 1 90 ? 26.031 74.268 -4.868 1.00 55.89 90 HIS A N 1
ATOM 673 C CA . HIS A 1 90 ? 25.896 74.241 -6.317 1.00 56.66 90 HIS A CA 1
ATOM 674 C C . HIS A 1 90 ? 24.445 74.257 -6.779 1.00 57.85 90 HIS A C 1
ATOM 675 O O . HIS A 1 90 ? 24.202 74.351 -7.987 1.00 61.43 90 HIS A O 1
ATOM 682 N N . ARG A 1 91 ? 23.481 74.157 -5.862 1.00 56.50 91 ARG A N 1
ATOM 683 C CA . ARG A 1 91 ? 22.065 74.169 -6.207 1.00 61.06 91 ARG A CA 1
ATOM 684 C C . ARG A 1 91 ? 21.339 75.411 -5.715 1.00 60.24 91 ARG A C 1
ATOM 685 O O . ARG A 1 91 ? 20.139 75.548 -5.973 1.00 65.63 91 ARG A O 1
ATOM 693 N N . LEU A 1 92 ? 22.020 76.307 -5.007 1.00 60.54 92 LEU A N 1
ATOM 694 C CA . LEU A 1 92 ? 21.394 77.548 -4.576 1.00 63.54 92 LEU A CA 1
ATOM 695 C C . LEU A 1 92 ? 21.114 78.435 -5.782 1.00 67.08 92 LEU A C 1
ATOM 696 O O . LEU A 1 92 ? 21.928 78.530 -6.706 1.00 66.38 92 LEU A O 1
ATOM 701 N N . ALA A 1 93 ? 19.952 79.088 -5.772 1.00 70.88 93 ALA A N 1
ATOM 702 C CA . ALA A 1 93 ? 19.427 79.764 -6.951 1.00 74.92 93 ALA A CA 1
ATOM 703 C C . ALA A 1 93 ? 19.702 81.262 -6.974 1.00 83.47 93 ALA A C 1
ATOM 704 O O . ALA A 1 93 ? 19.318 81.930 -7.939 1.00 87.90 93 ALA A O 1
ATOM 706 N N . GLY A 1 94 ? 20.355 81.808 -5.953 1.00 85.22 94 GLY A N 1
ATOM 707 C CA . GLY A 1 94 ? 20.613 83.234 -5.921 1.00 84.71 94 GLY A CA 1
ATOM 708 C C . GLY A 1 94 ? 19.598 83.971 -5.076 1.00 82.44 94 GLY A C 1
ATOM 709 O O . GLY A 1 94 ? 19.952 84.838 -4.272 1.00 83.43 94 GLY A O 1
ATOM 710 N N . ASN A 1 95 ? 18.322 83.632 -5.259 1.00 79.89 95 ASN A N 1
ATOM 711 C CA . ASN A 1 95 ? 17.251 84.083 -4.383 1.00 80.02 95 ASN A CA 1
ATOM 712 C C . ASN A 1 95 ? 17.040 83.142 -3.204 1.00 74.16 95 ASN A C 1
ATOM 713 O O . ASN A 1 95 ? 15.989 83.198 -2.555 1.00 78.09 95 ASN A O 1
ATOM 718 N N . ALA A 1 96 ? 18.015 82.284 -2.917 1.00 69.22 96 ALA A N 1
ATOM 719 C CA . ALA A 1 96 ? 17.846 81.259 -1.899 1.00 64.71 96 ALA A CA 1
ATOM 720 C C . ALA A 1 96 ? 17.894 81.863 -0.501 1.00 63.96 96 ALA A C 1
ATOM 721 O O . ALA A 1 96 ? 18.635 82.813 -0.239 1.00 61.25 96 ALA A O 1
ATOM 723 N N . GLU A 1 97 ? 17.092 81.300 0.397 1.00 64.90 97 GLU A N 1
ATOM 724 C CA . GLU A 1 97 ? 17.068 81.687 1.799 1.00 61.04 97 GLU A CA 1
ATOM 725 C C . GLU A 1 97 ? 17.376 80.469 2.654 1.00 57.06 97 GLU A C 1
ATOM 726 O O . GLU A 1 97 ? 16.849 79.379 2.408 1.00 51.04 97 GLU A O 1
ATOM 732 N N . LEU A 1 98 ? 18.234 80.654 3.652 1.00 56.93 98 LEU A N 1
ATOM 733 C CA . LEU A 1 98 ? 18.660 79.574 4.530 1.00 61.91 98 LEU A CA 1
ATOM 734 C C . LEU A 1 98 ? 18.179 79.849 5.947 1.00 62.49 98 LEU A C 1
ATOM 735 O O . LEU A 1 98 ? 18.360 80.956 6.467 1.00 67.40 98 LEU A O 1
ATOM 740 N N . LEU A 1 99 ? 17.562 78.844 6.562 1.00 55.93 99 LEU A N 1
ATOM 741 C CA . LEU A 1 99 ? 17.116 78.909 7.949 1.00 56.59 99 LEU A CA 1
ATOM 742 C C . LEU A 1 99 ? 18.049 78.030 8.772 1.00 52.66 99 LEU A C 1
ATOM 743 O O . LEU A 1 99 ? 17.991 76.799 8.683 1.00 52.36 99 LEU A O 1
ATOM 748 N N . LEU A 1 100 ? 18.908 78.662 9.568 1.00 49.35 100 LEU A N 1
ATOM 749 C CA . LEU A 1 100 ? 19.980 77.966 10.271 1.00 47.90 100 LEU A CA 1
ATOM 750 C C . LEU A 1 100 ? 19.505 77.571 11.665 1.00 48.58 100 LEU A C 1
ATOM 751 O O . LEU A 1 100 ? 19.390 78.421 12.554 1.00 51.69 100 LEU A O 1
ATOM 756 N N . LEU A 1 101 ? 19.247 76.281 11.859 1.00 45.13 101 LEU A N 1
ATOM 757 C CA . LEU A 1 101 ? 18.808 75.752 13.150 1.00 47.71 101 LEU A CA 1
ATOM 758 C C . LEU A 1 101 ? 19.975 75.105 13.895 1.00 53.55 101 LEU A C 1
ATOM 759 O O . LEU A 1 101 ? 19.977 73.909 14.190 1.00 62.71 101 LEU A O 1
ATOM 764 N N . GLN A 1 102 ? 20.979 75.917 14.204 1.00 53.51 102 GLN A N 1
ATOM 765 C CA . GLN A 1 102 ? 22.147 75.468 14.946 1.00 51.75 102 GLN A CA 1
ATOM 766 C C . GLN A 1 102 ? 22.186 76.124 16.319 1.00 52.49 102 GLN A C 1
ATOM 767 O O . GLN A 1 102 ? 21.734 77.260 16.499 1.00 51.73 102 GLN A O 1
ATOM 773 N N . ASN A 1 103 ? 22.733 75.394 17.287 1.00 50.20 103 ASN A N 1
ATOM 774 C CA . ASN A 1 103 ? 22.923 75.929 18.625 1.00 58.24 103 ASN A CA 1
ATOM 775 C C . ASN A 1 103 ? 24.143 76.845 18.662 1.00 53.29 103 ASN A C 1
ATOM 776 O O . ASN A 1 103 ? 25.059 76.739 17.841 1.00 47.49 103 ASN A O 1
ATOM 781 N N . GLY A 1 104 ? 24.141 77.757 19.632 1.00 54.21 104 GLY A N 1
ATOM 782 C CA . GLY A 1 104 ? 25.269 78.644 19.836 1.00 51.75 104 GLY A CA 1
ATOM 783 C C . GLY A 1 104 ? 25.482 79.627 18.694 1.00 52.60 104 GLY A C 1
ATOM 784 O O . GLY A 1 104 ? 24.587 79.922 17.896 1.00 58.78 104 GLY A O 1
ATOM 785 N N . LEU A 1 105 ? 26.709 80.139 18.630 1.00 49.33 105 LEU A N 1
ATOM 786 C CA . LEU A 1 105 ? 27.105 81.108 17.622 1.00 45.23 105 LEU A CA 1
ATOM 787 C C . LEU A 1 105 ? 28.434 80.692 17.009 1.00 46.14 105 LEU A C 1
ATOM 788 O O . LEU A 1 105 ? 29.203 79.929 17.598 1.00 48.81 105 LEU A O 1
ATOM 793 N N . GLY A 1 106 ? 28.697 81.212 15.814 1.00 48.69 106 GLY A N 1
ATOM 794 C CA . GLY A 1 106 ? 29.921 80.889 15.110 1.00 47.88 106 GLY A CA 1
ATOM 795 C C . GLY A 1 106 ? 29.664 80.213 13.781 1.00 48.83 106 GLY A C 1
ATOM 796 O O . GLY A 1 106 ? 30.152 80.667 12.741 1.00 46.99 106 GLY A O 1
ATOM 797 N N . SER A 1 107 ? 28.890 79.125 13.804 1.00 44.65 107 SER A N 1
ATOM 798 C CA . SER A 1 107 ? 28.596 78.406 12.569 1.00 44.62 107 SER A CA 1
ATOM 799 C C . SER A 1 107 ? 27.712 79.227 11.638 1.00 47.81 107 SER A C 1
ATOM 800 O O . SER A 1 107 ? 27.867 79.149 10.414 1.00 48.20 107 SER A O 1
ATOM 803 N N . GLN A 1 108 ? 26.791 80.019 12.195 1.00 46.09 108 GLN A N 1
ATOM 804 C CA . GLN A 1 108 ? 25.907 80.832 11.366 1.00 49.51 108 GLN A CA 1
ATOM 805 C C . GLN A 1 108 ? 26.700 81.836 10.538 1.00 52.84 108 GLN A C 1
ATOM 806 O O . GLN A 1 108 ? 26.488 81.971 9.327 1.00 54.62 108 GLN A O 1
ATOM 812 N N . GLN A 1 109 ? 27.624 82.553 11.181 1.00 55.06 109 GLN A N 1
ATOM 813 C CA . GLN A 1 109 ? 28.436 83.530 10.466 1.00 52.83 109 GLN A CA 1
ATOM 814 C C . GLN A 1 109 ? 29.377 82.858 9.472 1.00 52.19 109 GLN A C 1
ATOM 815 O O . GLN A 1 109 ? 29.660 83.423 8.410 1.00 53.98 109 GLN A O 1
ATOM 821 N N . ALA A 1 110 ? 29.864 81.655 9.793 1.00 49.05 110 ALA A N 1
ATOM 822 C CA . ALA A 1 110 ? 30.715 80.930 8.856 1.00 49.17 110 ALA A CA 1
ATOM 823 C C . ALA A 1 110 ? 29.940 80.523 7.608 1.00 56.57 110 ALA A C 1
ATOM 824 O O . ALA A 1 110 ? 30.444 80.661 6.487 1.00 59.66 110 ALA A O 1
ATOM 826 N N . VAL A 1 111 ? 28.712 80.025 7.783 1.00 53.90 111 VAL A N 1
ATOM 827 C CA . VAL A 1 111 ? 27.876 79.683 6.635 1.00 52.34 111 VAL A CA 1
ATOM 828 C C . VAL A 1 111 ? 27.515 80.935 5.842 1.00 51.71 111 VAL A C 1
ATOM 829 O O . VAL A 1 111 ? 27.527 80.926 4.605 1.00 53.15 111 VAL A O 1
ATOM 833 N N . ALA A 1 112 ? 27.192 82.031 6.535 1.00 50.89 112 ALA A N 1
ATOM 834 C CA . ALA A 1 112 ? 26.827 83.261 5.839 1.00 55.54 112 ALA A CA 1
ATOM 835 C C . ALA A 1 112 ? 27.987 83.790 5.005 1.00 59.42 112 ALA A C 1
ATOM 836 O O . ALA A 1 112 ? 27.781 84.313 3.904 1.00 68.35 112 ALA A O 1
ATOM 838 N N . ALA A 1 113 ? 29.217 83.660 5.510 1.00 56.83 113 ALA A N 1
ATOM 839 C CA . ALA A 1 113 ? 30.372 84.131 4.753 1.00 57.73 113 ALA A CA 1
ATOM 840 C C . ALA A 1 113 ? 30.708 83.194 3.600 1.00 58.83 113 ALA A C 1
ATOM 841 O O . ALA A 1 113 ? 31.158 83.652 2.544 1.00 61.12 113 ALA A O 1
ATOM 843 N N . ARG A 1 114 ? 30.503 81.887 3.781 1.00 58.70 114 ARG A N 1
ATOM 844 C CA . ARG A 1 114 ? 30.793 80.939 2.712 1.00 58.44 114 ARG A CA 1
ATOM 845 C C . ARG A 1 114 ? 29.806 81.072 1.558 1.00 62.95 114 ARG A C 1
ATOM 846 O O . ARG A 1 114 ? 30.158 80.789 0.407 1.00 68.26 114 ARG A O 1
ATOM 854 N N . LEU A 1 115 ? 28.573 81.502 1.841 1.00 60.93 115 LEU A N 1
ATOM 855 C CA . LEU A 1 115 ? 27.517 81.643 0.839 1.00 61.94 115 LEU A CA 1
ATOM 856 C C . LEU A 1 115 ? 27.087 83.106 0.798 1.00 65.15 115 LEU A C 1
ATOM 857 O O . LEU A 1 115 ? 26.063 83.481 1.390 1.00 61.51 115 LEU A O 1
ATOM 862 N N . PRO A 1 116 ? 27.845 83.961 0.106 1.00 67.48 116 PRO A N 1
ATOM 863 C CA . PRO A 1 116 ? 27.527 85.396 0.128 1.00 69.17 116 PRO A CA 1
ATOM 864 C C . PRO A 1 116 ? 26.271 85.753 -0.646 1.00 74.20 116 PRO A C 1
ATOM 865 O O . PRO A 1 116 ? 25.554 86.677 -0.240 1.00 80.11 116 PRO A O 1
ATOM 869 N N . ARG A 1 117 ? 25.981 85.061 -1.746 1.00 72.90 117 ARG A N 1
ATOM 870 C CA . ARG A 1 117 ? 24.835 85.393 -2.585 1.00 74.49 117 ARG A CA 1
ATOM 871 C C . ARG A 1 117 ? 23.521 84.828 -2.056 1.00 69.04 117 ARG A C 1
ATOM 872 O O . ARG A 1 117 ? 22.496 84.948 -2.737 1.00 68.75 117 ARG A O 1
ATOM 880 N N . SER A 1 118 ? 23.523 84.225 -0.870 1.00 63.50 118 SER A N 1
ATOM 881 C CA . SER A 1 118 ? 22.321 83.683 -0.257 1.00 65.85 118 SER A CA 1
ATOM 882 C C . SER A 1 118 ? 22.016 84.433 1.033 1.00 64.11 118 SER A C 1
ATOM 883 O O . SER A 1 118 ? 22.898 85.033 1.653 1.00 65.18 118 SER A O 1
ATOM 886 N N . ARG A 1 119 ? 20.749 84.390 1.433 1.00 58.74 119 ARG A N 1
ATOM 887 C CA . ARG A 1 119 ? 20.298 85.002 2.675 1.00 54.62 119 ARG A CA 1
ATOM 888 C C . ARG A 1 119 ? 20.236 83.933 3.759 1.00 60.33 119 ARG A C 1
ATOM 889 O O . ARG A 1 119 ? 19.512 82.942 3.618 1.00 62.52 119 ARG A O 1
ATOM 897 N N . CYS A 1 120 ? 20.992 84.136 4.836 1.00 65.25 120 CYS A N 1
ATOM 898 C CA . CYS A 1 120 ? 21.065 83.189 5.943 1.00 65.80 120 CYS A CA 1
ATOM 899 C C . CYS A 1 120 ? 20.339 83.780 7.143 1.00 73.00 120 CYS A C 1
ATOM 900 O O . CYS A 1 120 ? 20.820 84.737 7.760 1.00 81.28 120 CYS A O 1
ATOM 903 N N . LEU A 1 121 ? 19.187 83.207 7.472 1.00 68.60 121 LEU A N 1
ATOM 904 C CA . LEU A 1 121 ? 18.411 83.634 8.625 1.00 63.03 121 LEU A CA 1
ATOM 905 C C . LEU A 1 121 ? 18.811 82.815 9.844 1.00 57.10 121 LEU A C 1
ATOM 906 O O . LEU A 1 121 ? 19.088 81.617 9.739 1.00 56.14 121 LEU A O 1
ATOM 911 N N . PHE A 1 122 ? 18.849 83.470 10.999 1.00 53.32 122 PHE A N 1
ATOM 912 C CA . PHE A 1 122 ? 19.234 82.820 12.241 1.00 54.07 122 PHE A CA 1
ATOM 913 C C . PHE A 1 122 ? 17.987 82.366 12.991 1.00 58.20 122 PHE A C 1
ATOM 914 O O . PHE A 1 122 ? 16.942 83.020 12.948 1.00 60.68 122 PHE A O 1
ATOM 922 N N . ALA A 1 123 ? 18.105 81.231 13.676 1.00 54.10 123 ALA A N 1
ATOM 923 C CA . ALA A 1 123 ? 16.979 80.648 14.390 1.00 51.90 123 ALA A CA 1
ATOM 924 C C . ALA A 1 123 ? 17.425 80.181 15.765 1.00 58.41 123 ALA A C 1
ATOM 925 O O . ALA A 1 123 ? 18.535 79.667 15.927 1.00 66.86 123 ALA A O 1
ATOM 927 N N . SER A 1 124 ? 16.551 80.364 16.751 1.00 57.01 124 SER A N 1
ATOM 928 C CA . SER A 1 124 ? 16.783 79.893 18.110 1.00 53.50 124 SER A CA 1
ATOM 929 C C . SER A 1 124 ? 15.504 79.231 18.600 1.00 48.42 124 SER A C 1
ATOM 930 O O . SER A 1 124 ? 14.465 79.891 18.707 1.00 50.12 124 SER A O 1
ATOM 933 N N . SER A 1 125 ? 15.580 77.935 18.893 1.00 45.42 125 SER A N 1
ATOM 934 C CA . SER A 1 125 ? 14.409 77.126 19.198 1.00 46.36 125 SER A CA 1
ATOM 935 C C . SER A 1 125 ? 14.514 76.511 20.586 1.00 47.01 125 SER A C 1
ATOM 936 O O . SER A 1 125 ? 15.607 76.212 21.074 1.00 54.88 125 SER A O 1
ATOM 939 N N . THR A 1 126 ? 13.354 76.317 21.213 1.00 44.43 126 THR A N 1
ATOM 940 C CA . THR A 1 126 ? 13.254 75.641 22.500 1.00 44.00 126 THR A CA 1
ATOM 941 C C . THR A 1 126 ? 12.499 74.322 22.402 1.00 48.35 126 THR A C 1
ATOM 942 O O . THR A 1 126 ? 12.189 73.716 23.434 1.00 52.07 126 THR A O 1
ATOM 946 N N . GLU A 1 127 ? 12.196 73.864 21.190 1.00 49.97 127 GLU A N 1
ATOM 947 C CA . GLU A 1 127 ? 11.461 72.619 21.022 1.00 48.75 127 GLU A CA 1
ATOM 948 C C . GLU A 1 127 ? 12.361 71.424 21.308 1.00 49.84 127 GLU A C 1
ATOM 949 O O . GLU A 1 127 ? 13.521 71.380 20.888 1.00 51.64 127 GLU A O 1
ATOM 955 N N . GLY A 1 128 ? 11.814 70.446 22.030 1.00 47.08 128 GLY A N 1
ATOM 956 C CA . GLY A 1 128 ? 12.553 69.254 22.400 1.00 46.46 128 GLY A CA 1
ATOM 957 C C . GLY A 1 128 ? 12.188 68.084 21.504 1.00 53.74 128 GLY A C 1
ATOM 958 O O . GLY A 1 128 ? 11.009 67.772 21.318 1.00 64.58 128 GLY A O 1
ATOM 959 N N . ALA A 1 129 ? 13.217 67.443 20.956 1.00 47.40 129 ALA A N 1
ATOM 960 C CA . ALA A 1 129 ? 13.039 66.292 20.083 1.00 45.17 129 ALA A CA 1
ATOM 961 C C . ALA A 1 129 ? 14.337 65.498 20.058 1.00 46.27 129 ALA A C 1
ATOM 962 O O . ALA A 1 129 ? 15.423 66.082 20.052 1.00 50.33 129 ALA A O 1
ATOM 964 N N . PHE A 1 130 ? 14.220 64.171 20.048 1.00 43.58 130 PHE A N 1
ATOM 965 C CA . PHE A 1 130 ? 15.383 63.295 20.018 1.00 44.66 130 PHE A CA 1
ATOM 966 C C . PHE A 1 130 ? 15.101 62.108 19.108 1.00 49.61 130 PHE A C 1
ATOM 967 O O . PHE A 1 130 ? 13.950 61.719 18.900 1.00 52.65 130 PHE A O 1
ATOM 975 N N A ARG A 1 131 ? 16.171 61.541 18.557 0.49 53.56 131 ARG A N 1
ATOM 976 N N B ARG A 1 131 ? 16.174 61.525 18.578 0.51 53.56 131 ARG A N 1
ATOM 977 C CA A ARG A 1 131 ? 16.037 60.421 17.640 0.49 58.07 131 ARG A CA 1
ATOM 978 C CA B ARG A 1 131 ? 16.073 60.418 17.637 0.51 57.96 131 ARG A CA 1
ATOM 979 C C A ARG A 1 131 ? 15.921 59.108 18.404 0.49 55.61 131 ARG A C 1
ATOM 980 C C B ARG A 1 131 ? 15.966 59.089 18.376 0.51 55.58 131 ARG A C 1
ATOM 981 O O A ARG A 1 131 ? 16.518 58.925 19.468 0.49 56.53 131 ARG A O 1
ATOM 982 O O B ARG A 1 131 ? 16.615 58.881 19.406 0.51 56.61 131 ARG A O 1
ATOM 997 N N . ASP A 1 132 ? 15.135 58.193 17.846 1.00 54.60 132 ASP A N 1
ATOM 998 C CA . ASP A 1 132 ? 14.942 56.851 18.385 1.00 59.69 132 ASP A CA 1
ATOM 999 C C . ASP A 1 132 ? 15.086 55.826 17.270 1.00 57.93 132 ASP A C 1
ATOM 1000 O O . ASP A 1 132 ? 14.313 54.870 17.161 1.00 58.67 132 ASP A O 1
ATOM 1005 N N . GLY A 1 133 ? 16.087 56.024 16.420 1.00 55.12 133 GLY A N 1
ATOM 1006 C CA . GLY A 1 133 ? 16.250 55.235 15.218 1.00 54.50 133 GLY A CA 1
ATOM 1007 C C . GLY A 1 133 ? 16.687 56.114 14.066 1.00 58.24 133 GLY A C 1
ATOM 1008 O O . GLY A 1 133 ? 16.797 57.333 14.224 1.00 67.42 133 GLY A O 1
ATOM 1009 N N . ASP A 1 134 ? 16.931 55.514 12.899 1.00 59.93 134 ASP A N 1
ATOM 1010 C CA . ASP A 1 134 ? 17.455 56.282 11.774 1.00 72.11 134 ASP A CA 1
ATOM 1011 C C . ASP A 1 134 ? 16.461 57.337 11.299 1.00 74.35 134 ASP A C 1
ATOM 1012 O O . ASP A 1 134 ? 16.850 58.473 11.003 1.00 80.84 134 ASP A O 1
ATOM 1017 N N . PHE A 1 135 ? 15.178 56.990 11.222 1.00 63.60 135 PHE A N 1
ATOM 1018 C CA . PHE A 1 135 ? 14.164 57.893 10.691 1.00 55.77 135 PHE A CA 1
ATOM 1019 C C . PHE A 1 135 ? 12.974 57.989 11.633 1.00 45.65 135 PHE A C 1
ATOM 1020 O O . PHE A 1 135 ? 11.824 58.107 11.203 1.00 46.25 135 PHE A O 1
ATOM 1028 N N . ARG A 1 136 ? 13.235 57.942 12.938 1.00 39.09 136 ARG A N 1
ATOM 1029 C CA . ARG A 1 136 ? 12.196 58.020 13.956 1.00 42.65 136 ARG A CA 1
ATOM 1030 C C . ARG A 1 136 ? 12.578 59.096 14.960 1.00 42.80 136 ARG A C 1
ATOM 1031 O O . ARG A 1 136 ? 13.683 59.073 15.509 1.00 44.89 136 ARG A O 1
ATOM 1039 N N . VAL A 1 137 ? 11.664 60.035 15.193 1.00 41.01 137 VAL A N 1
ATOM 1040 C CA . VAL A 1 137 ? 11.894 61.161 16.086 1.00 42.30 137 VAL A CA 1
ATOM 1041 C C . VAL A 1 137 ? 10.737 61.244 17.070 1.00 43.85 137 VAL A C 1
ATOM 1042 O O . VAL A 1 137 ? 9.579 61.023 16.701 1.00 46.80 137 VAL A O 1
ATOM 1046 N N . VAL A 1 138 ? 11.054 61.545 18.326 1.00 38.98 138 VAL A N 1
ATOM 1047 C CA . VAL A 1 138 ? 10.062 61.707 19.382 1.00 41.37 138 VAL A CA 1
ATOM 1048 C C . VAL A 1 138 ? 9.884 63.195 19.642 1.00 45.97 138 VAL A C 1
ATOM 1049 O O . VAL A 1 138 ? 10.857 63.906 19.918 1.00 52.09 138 VAL A O 1
ATOM 1053 N N . PHE A 1 139 ? 8.644 63.672 19.545 1.00 46.18 139 PHE A N 1
ATOM 1054 C CA . PHE A 1 139 ? 8.323 65.042 19.926 1.00 46.59 139 PHE A CA 1
ATOM 1055 C C . PHE A 1 139 ? 8.348 65.137 21.447 1.00 47.62 139 PHE A C 1
ATOM 1056 O O . PHE A 1 139 ? 7.339 64.869 22.107 1.00 45.45 139 PHE A O 1
ATOM 1064 N N . ALA A 1 140 ? 9.499 65.512 22.013 1.00 48.64 140 ALA A N 1
ATOM 1065 C CA . ALA A 1 140 ? 9.679 65.425 23.459 1.00 44.20 140 ALA A CA 1
ATOM 1066 C C . ALA A 1 140 ? 8.962 66.548 24.197 1.00 44.23 140 ALA A C 1
ATOM 1067 O O . ALA A 1 140 ? 8.366 66.313 25.254 1.00 48.92 140 ALA A O 1
ATOM 1069 N N . GLY A 1 141 ? 9.012 67.768 23.669 1.00 45.15 141 GLY A N 1
ATOM 1070 C CA . GLY A 1 141 ? 8.374 68.889 24.332 1.00 41.41 141 GLY A CA 1
ATOM 1071 C C . GLY A 1 141 ? 8.125 70.073 23.422 1.00 45.92 141 GLY A C 1
ATOM 1072 O O . GLY A 1 141 ? 8.964 70.403 22.578 1.00 49.07 141 GLY A O 1
ATOM 1073 N N . ARG A 1 142 ? 6.974 70.721 23.582 1.00 45.53 142 ARG A N 1
ATOM 1074 C CA . ARG A 1 142 ? 6.652 71.871 22.752 1.00 46.01 142 ARG A CA 1
ATOM 1075 C C . ARG A 1 142 ? 7.536 73.057 23.124 1.00 49.35 142 ARG A C 1
ATOM 1076 O O . ARG A 1 142 ? 7.931 73.233 24.280 1.00 52.10 142 ARG A O 1
ATOM 1084 N N . GLY A 1 143 ? 7.853 73.869 22.122 1.00 49.38 143 GLY A N 1
ATOM 1085 C CA . GLY A 1 143 ? 8.708 75.017 22.335 1.00 46.72 143 GLY A CA 1
ATOM 1086 C C . GLY A 1 143 ? 8.379 76.169 21.412 1.00 52.15 143 GLY A C 1
ATOM 1087 O O . GLY A 1 143 ? 7.269 76.252 20.879 1.00 54.09 143 GLY A O 1
ATOM 1088 N N . HIS A 1 144 ? 9.344 77.062 21.211 1.00 53.91 144 HIS A N 1
ATOM 1089 C CA . HIS A 1 144 ? 9.140 78.245 20.391 1.00 46.12 144 HIS A CA 1
ATOM 1090 C C . HIS A 1 144 ? 10.446 78.572 19.683 1.00 47.87 144 HIS A C 1
ATOM 1091 O O . HIS A 1 144 ? 11.531 78.359 20.229 1.00 50.91 144 HIS A O 1
ATOM 1098 N N . THR A 1 145 ? 10.333 79.081 18.459 1.00 46.37 145 THR A N 1
ATOM 1099 C CA . THR A 1 145 ? 11.488 79.380 17.622 1.00 48.56 145 THR A CA 1
ATOM 1100 C C . THR A 1 145 ? 11.493 80.857 17.257 1.00 50.35 145 THR A C 1
ATOM 1101 O O . THR A 1 145 ? 10.493 81.379 16.754 1.00 54.74 145 THR A O 1
ATOM 1105 N N . TRP A 1 146 ? 12.618 81.524 17.499 1.00 52.36 146 TRP A N 1
ATOM 1106 C CA . TRP A 1 146 ? 12.799 82.918 17.117 1.00 50.98 146 TRP A CA 1
ATOM 1107 C C . TRP A 1 146 ? 13.562 82.986 15.802 1.00 48.78 146 TRP A C 1
ATOM 1108 O O . TRP A 1 146 ? 14.584 82.312 15.637 1.00 51.72 146 TRP A O 1
ATOM 1119 N N . LEU A 1 147 ? 13.065 83.796 14.871 1.00 49.84 147 LEU A N 1
ATOM 1120 C CA . LEU A 1 147 ? 13.673 83.962 13.560 1.00 54.62 147 LEU A CA 1
ATOM 1121 C C . LEU A 1 147 ? 14.088 85.413 13.360 1.00 56.98 147 LEU A C 1
ATOM 1122 O O . LEU A 1 147 ? 13.445 86.335 13.873 1.00 57.64 147 LEU A O 1
ATOM 1127 N N . GLY A 1 148 ? 15.160 85.609 12.603 1.00 57.01 148 GLY A N 1
ATOM 1128 C CA . GLY A 1 148 ? 15.642 86.950 12.327 1.00 53.69 148 GLY A CA 1
ATOM 1129 C C . GLY A 1 148 ? 16.808 86.908 11.365 1.00 58.82 148 GLY A C 1
ATOM 1130 O O . GLY A 1 148 ? 17.399 85.854 11.107 1.00 59.29 148 GLY A O 1
ATOM 1131 N N . ASP A 1 149 ? 17.129 88.086 10.832 1.00 61.30 149 ASP A N 1
ATOM 1132 C CA . ASP A 1 149 ? 18.242 88.267 9.909 1.00 59.00 149 ASP A CA 1
ATOM 1133 C C . ASP A 1 149 ? 18.914 89.604 10.194 1.00 58.06 149 ASP A C 1
ATOM 1134 O O . ASP A 1 149 ? 18.309 90.661 9.975 1.00 56.32 149 ASP A O 1
ATOM 1139 N N . PRO A 1 150 ? 20.161 89.600 10.676 1.00 63.90 150 PRO A N 1
ATOM 1140 C CA . PRO A 1 150 ? 20.814 90.875 11.020 1.00 69.35 150 PRO A CA 1
ATOM 1141 C C . PRO A 1 150 ? 21.058 91.772 9.820 1.00 73.31 150 PRO A C 1
ATOM 1142 O O . PRO A 1 150 ? 21.154 92.994 9.986 1.00 77.77 150 PRO A O 1
ATOM 1146 N N . ARG A 1 151 ? 21.158 91.206 8.618 1.00 73.78 151 ARG A N 1
ATOM 1147 C CA . ARG A 1 151 ? 21.403 91.989 7.414 1.00 76.94 151 ARG A CA 1
ATOM 1148 C C . ARG A 1 151 ? 20.116 92.534 6.803 1.00 79.02 151 ARG A C 1
ATOM 1149 O O . ARG A 1 151 ? 20.111 93.641 6.255 1.00 84.89 151 ARG A O 1
ATOM 1157 N N . ASP A 1 152 ? 19.020 91.782 6.891 1.00 76.81 152 ASP A N 1
ATOM 1158 C CA . ASP A 1 152 ? 17.725 92.194 6.348 1.00 75.61 152 ASP A CA 1
ATOM 1159 C C . ASP A 1 152 ? 16.670 91.933 7.420 1.00 75.92 152 ASP A C 1
ATOM 1160 O O . ASP A 1 152 ? 16.260 90.788 7.627 1.00 79.90 152 ASP A O 1
ATOM 1165 N N . THR A 1 153 ? 16.220 92.996 8.089 1.00 72.14 153 THR A N 1
ATOM 1166 C CA . THR A 1 153 ? 15.363 92.854 9.260 1.00 72.55 153 THR A CA 1
ATOM 1167 C C . THR A 1 153 ? 13.884 92.686 8.926 1.00 79.69 153 THR A C 1
ATOM 1168 O O . THR A 1 153 ? 13.096 92.400 9.835 1.00 79.57 153 THR A O 1
ATOM 1172 N N . ASN A 1 154 ? 13.481 92.852 7.668 1.00 80.46 154 ASN A N 1
ATOM 1173 C CA . ASN A 1 154 ? 12.074 92.710 7.323 1.00 81.77 154 ASN A CA 1
ATOM 1174 C C . ASN A 1 154 ? 11.690 91.236 7.271 1.00 74.80 154 ASN A C 1
ATOM 1175 O O . ASN A 1 154 ? 12.465 90.388 6.817 1.00 70.06 154 ASN A O 1
ATOM 1180 N N . ALA A 1 155 ? 10.494 90.934 7.754 1.00 72.37 155 ALA A N 1
ATOM 1181 C CA . ALA A 1 155 ? 10.062 89.548 7.850 1.00 67.05 155 ALA A CA 1
ATOM 1182 C C . ALA A 1 155 ? 9.628 89.029 6.481 1.00 73.98 155 ALA A C 1
ATOM 1183 O O . ALA A 1 155 ? 9.028 89.768 5.697 1.00 83.19 155 ALA A O 1
ATOM 1185 N N . PRO A 1 156 ? 9.924 87.772 6.169 1.00 73.83 156 PRO A N 1
ATOM 1186 C CA . PRO A 1 156 ? 9.466 87.196 4.901 1.00 74.08 156 PRO A CA 1
ATOM 1187 C C . PRO A 1 156 ? 7.963 86.956 4.919 1.00 75.92 156 PRO A C 1
ATOM 1188 O O . PRO A 1 156 ? 7.308 86.962 5.964 1.00 78.02 156 PRO A O 1
ATOM 1192 N N . ALA A 1 157 ? 7.415 86.731 3.723 1.00 75.09 157 ALA A N 1
ATOM 1193 C CA . ALA A 1 157 ? 5.983 86.494 3.594 1.00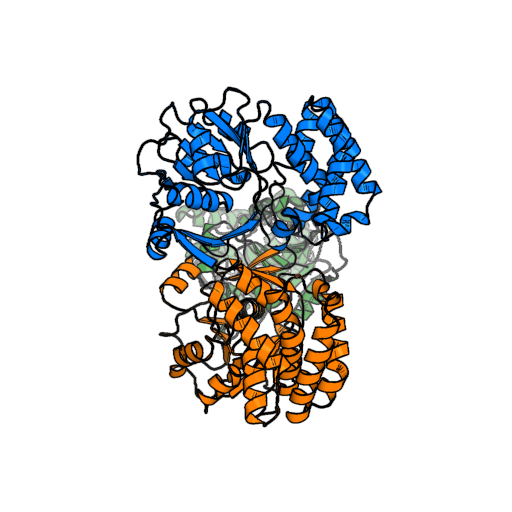 72.70 157 ALA A CA 1
ATOM 1194 C C . ALA A 1 157 ? 5.585 85.067 3.940 1.00 69.42 157 ALA A C 1
ATOM 1195 O O . ALA A 1 157 ? 4.407 84.820 4.217 1.00 70.68 157 ALA A O 1
ATOM 1197 N N . TRP A 1 158 ? 6.529 84.128 3.938 1.00 64.45 158 TRP A N 1
ATOM 1198 C CA . TRP A 1 158 ? 6.197 82.729 4.171 1.00 65.32 158 TRP A CA 1
ATOM 1199 C C . TRP A 1 158 ? 6.082 82.376 5.650 1.00 65.19 158 TRP A C 1
ATOM 1200 O O . TRP A 1 158 ? 5.910 81.196 5.971 1.00 66.70 158 TRP A O 1
ATOM 1211 N N . LEU A 1 159 ? 6.160 83.358 6.553 1.00 63.84 159 LEU A N 1
ATOM 1212 C CA . LEU A 1 159 ? 6.014 83.058 7.974 1.00 60.80 159 LEU A CA 1
ATOM 1213 C C . LEU A 1 159 ? 4.637 82.489 8.288 1.00 62.26 159 LEU A C 1
ATOM 1214 O O . LEU A 1 159 ? 4.498 81.673 9.206 1.00 64.19 159 LEU A O 1
ATOM 1219 N N . THR A 1 160 ? 3.612 82.897 7.539 1.00 63.05 160 THR A N 1
ATOM 1220 C CA . THR A 1 160 ? 2.270 82.386 7.791 1.00 69.52 160 THR A CA 1
ATOM 1221 C C . THR A 1 160 ? 2.151 80.906 7.447 1.00 63.09 160 THR A C 1
ATOM 1222 O O . THR A 1 160 ? 1.301 80.210 8.014 1.00 53.60 160 THR A O 1
ATOM 1226 N N . GLN A 1 161 ? 2.984 80.406 6.529 1.00 63.97 161 GLN A N 1
ATOM 1227 C CA . GLN A 1 161 ? 2.997 78.972 6.258 1.00 62.55 161 GLN A CA 1
ATOM 1228 C C . GLN A 1 161 ? 3.425 78.181 7.487 1.00 60.40 161 GLN A C 1
ATOM 1229 O O . GLN A 1 161 ? 2.964 77.053 7.692 1.00 63.06 161 GLN A O 1
ATOM 1235 N N . LEU A 1 162 ? 4.299 78.756 8.315 1.00 59.84 162 LEU A N 1
ATOM 1236 C CA . LEU A 1 162 ? 4.681 78.092 9.557 1.00 59.69 162 LEU A CA 1
ATOM 1237 C C . LEU A 1 162 ? 3.513 78.041 10.532 1.00 60.98 162 LEU A C 1
ATOM 1238 O O . LEU A 1 162 ? 3.356 77.062 11.271 1.00 64.48 162 LEU A O 1
ATOM 1243 N N . SER A 1 163 ? 2.684 79.088 10.549 1.00 59.33 163 SER A N 1
ATOM 1244 C CA . SER A 1 163 ? 1.500 79.076 11.400 1.00 57.63 163 SER A CA 1
ATOM 1245 C C . SER A 1 163 ? 0.515 78.001 10.957 1.00 53.87 163 SER A C 1
ATOM 1246 O O . SER A 1 163 ? -0.103 77.335 11.795 1.00 55.05 163 SER A O 1
ATOM 1249 N N . GLN A 1 164 ? 0.362 77.815 9.642 1.00 53.71 164 GLN A N 1
ATOM 1250 C CA . GLN A 1 164 ? -0.527 76.770 9.138 1.00 56.31 164 GLN A CA 1
ATOM 1251 C C . GLN A 1 164 ? -0.066 75.389 9.583 1.00 52.99 164 GLN A C 1
ATOM 1252 O O . GLN A 1 164 ? -0.890 74.516 9.876 1.00 54.73 164 GLN A O 1
ATOM 1258 N N . ALA A 1 165 ? 1.246 75.172 9.631 1.00 51.73 165 ALA A N 1
ATOM 1259 C CA . ALA A 1 165 ? 1.810 73.893 10.037 1.00 48.42 165 ALA A CA 1
ATOM 1260 C C . ALA A 1 165 ? 1.945 73.758 11.547 1.00 49.07 165 ALA A C 1
ATOM 1261 O O . ALA A 1 165 ? 2.502 72.761 12.016 1.00 52.20 165 ALA A O 1
ATOM 1263 N N . GLY A 1 166 ? 1.457 74.729 12.311 1.00 47.78 166 GLY A N 1
ATOM 1264 C CA . GLY A 1 166 ? 1.538 74.653 13.760 1.00 47.10 166 GLY A CA 1
ATOM 1265 C C . GLY A 1 166 ? 2.947 74.736 14.305 1.00 50.81 166 GLY A C 1
ATOM 1266 O O . GLY A 1 166 ? 3.270 74.054 15.287 1.00 49.77 166 GLY A O 1
ATOM 1267 N N . ILE A 1 167 ? 3.798 75.550 13.688 1.00 46.13 167 ILE A N 1
ATOM 1268 C CA . ILE A 1 167 ? 5.168 75.737 14.159 1.00 45.84 167 ILE A CA 1
ATOM 1269 C C . ILE A 1 167 ? 5.252 77.090 14.856 1.00 49.62 167 ILE A C 1
ATOM 1270 O O . ILE A 1 167 ? 5.309 78.132 14.186 1.00 46.98 167 ILE A O 1
ATOM 1275 N N . PRO A 1 168 ? 5.256 77.124 16.188 1.00 48.17 168 PRO A N 1
ATOM 1276 C CA . PRO A 1 168 ? 5.260 78.412 16.896 1.00 48.97 168 PRO A CA 1
ATOM 1277 C C . PRO A 1 168 ? 6.550 79.177 16.635 1.00 49.23 168 PRO A C 1
ATOM 1278 O O . PRO A 1 168 ? 7.650 78.651 16.818 1.00 49.73 168 PRO A O 1
ATOM 1282 N N . HIS A 1 169 ? 6.405 80.429 16.210 1.00 53.10 169 HIS A N 1
ATOM 1283 C CA . HIS A 1 169 ? 7.552 81.236 15.826 1.00 55.07 169 HIS A CA 1
ATOM 1284 C C . HIS A 1 169 ? 7.243 82.708 16.054 1.00 56.59 169 HIS A C 1
ATOM 1285 O O . HIS A 1 169 ? 6.081 83.113 16.150 1.00 55.53 169 HIS A O 1
ATOM 1292 N N . SER A 1 170 ? 8.307 83.505 16.134 1.00 54.53 170 SER A N 1
ATOM 1293 C CA . SER A 1 170 ? 8.196 84.954 16.234 1.00 50.01 170 SER A CA 1
ATOM 1294 C C . SER A 1 170 ? 9.369 85.576 15.495 1.00 52.11 170 SER A C 1
ATOM 1295 O O . SER A 1 170 ? 10.509 85.131 15.656 1.00 51.00 170 SER A O 1
ATOM 1298 N N . TRP A 1 171 ? 9.089 86.594 14.688 1.00 56.36 171 TRP A N 1
ATOM 1299 C CA . TRP A 1 171 ? 10.143 87.310 13.981 1.00 60.39 171 TRP A CA 1
ATOM 1300 C C . TRP A 1 171 ? 10.720 88.383 14.894 1.00 62.72 171 TRP A C 1
ATOM 1301 O O . TRP A 1 171 ? 9.998 89.278 15.345 1.00 66.79 171 TRP A O 1
ATOM 1312 N N . SER A 1 172 ? 12.016 88.291 15.174 1.00 69.76 172 SER A N 1
ATOM 1313 C CA . SER A 1 172 ? 12.704 89.236 16.042 1.00 76.31 172 SER A CA 1
ATOM 1314 C C . SER A 1 172 ? 13.599 90.132 15.199 1.00 72.64 172 SER A C 1
ATOM 1315 O O . SER A 1 172 ? 14.371 89.641 14.368 1.00 69.96 172 SER A O 1
ATOM 1318 N N . ASP A 1 173 ? 13.492 91.441 15.412 1.00 76.73 173 ASP A N 1
ATOM 1319 C CA . ASP A 1 173 ? 14.317 92.400 14.689 1.00 86.42 173 ASP A CA 1
ATOM 1320 C C . ASP A 1 173 ? 15.729 92.511 15.249 1.00 86.84 173 ASP A C 1
ATOM 1321 O O . ASP A 1 173 ? 16.513 93.326 14.750 1.00 89.98 173 ASP A O 1
ATOM 1326 N N . ASP A 1 174 ? 16.072 91.712 16.273 1.00 83.70 174 ASP A N 1
ATOM 1327 C CA . ASP A 1 174 ? 17.429 91.637 16.821 1.00 78.70 174 ASP A CA 1
ATOM 1328 C C . ASP A 1 174 ? 17.655 90.182 17.241 1.00 71.74 174 ASP A C 1
ATOM 1329 O O . ASP A 1 174 ? 17.601 89.831 18.422 1.00 71.56 174 ASP A O 1
ATOM 1334 N N . ILE A 1 175 ? 17.913 89.327 16.249 1.00 65.74 175 ILE A N 1
ATOM 1335 C CA . ILE A 1 175 ? 18.039 87.898 16.517 1.00 63.94 175 ILE A CA 1
ATOM 1336 C C . ILE A 1 175 ? 19.337 87.592 17.260 1.00 61.14 175 ILE A C 1
ATOM 1337 O O . ILE A 1 175 ? 19.418 86.603 17.999 1.00 59.07 175 ILE A O 1
ATOM 1342 N N . LEU A 1 176 ? 20.363 88.433 17.097 1.00 61.61 176 LEU A N 1
ATOM 1343 C CA . LEU A 1 176 ? 21.616 88.213 17.814 1.00 63.97 176 LEU A CA 1
ATOM 1344 C C . LEU A 1 176 ? 21.440 88.364 19.319 1.00 66.71 176 LEU A C 1
ATOM 1345 O O . LEU A 1 176 ? 22.120 87.681 20.092 1.00 68.34 176 LEU A O 1
ATOM 1350 N N . GLU A 1 177 ? 20.537 89.246 19.751 1.00 63.84 177 GLU A N 1
ATOM 1351 C CA . GLU A 1 177 ? 20.257 89.369 21.177 1.00 60.77 177 GLU A CA 1
ATOM 1352 C C . GLU A 1 177 ? 19.580 88.117 21.721 1.00 65.41 177 GLU A C 1
ATOM 1353 O O . GLU A 1 177 ? 19.815 87.739 22.874 1.00 64.58 177 GLU A O 1
ATOM 1359 N N . ARG A 1 178 ? 18.746 87.460 20.912 1.00 68.02 178 ARG A N 1
ATOM 1360 C CA . ARG A 1 178 ? 18.110 86.222 21.352 1.00 68.96 178 ARG A CA 1
ATOM 1361 C C . ARG A 1 178 ? 19.134 85.102 21.483 1.00 67.79 178 ARG A C 1
ATOM 1362 O O . ARG A 1 178 ? 19.174 84.398 22.500 1.00 63.98 178 ARG A O 1
ATOM 1370 N N . LEU A 1 179 ? 19.973 84.924 20.459 1.00 66.11 179 LEU A N 1
ATOM 1371 C CA . LEU A 1 179 ? 20.980 83.869 20.490 1.00 58.08 179 LEU A CA 1
ATOM 1372 C C . LEU A 1 179 ? 21.973 84.068 21.628 1.00 58.34 179 LEU A C 1
ATOM 1373 O O . LEU A 1 179 ? 22.447 83.088 22.215 1.00 60.35 179 LEU A O 1
ATOM 1378 N N . TRP A 1 180 ? 22.296 85.321 21.961 1.00 52.64 180 TRP A N 1
ATOM 1379 C CA . TRP A 1 180 ? 23.208 85.564 23.074 1.00 53.78 180 TRP A CA 1
ATOM 1380 C C . TRP A 1 180 ? 22.555 85.266 24.417 1.00 57.49 180 TRP A C 1
ATOM 1381 O O . TRP A 1 180 ? 23.244 84.853 25.357 1.00 63.45 180 TRP A O 1
ATOM 1392 N N . ARG A 1 181 ? 21.241 85.473 24.531 1.00 59.51 181 ARG A N 1
ATOM 1393 C CA . ARG A 1 181 ? 20.540 85.118 25.762 1.00 62.31 181 ARG A CA 1
ATOM 1394 C C . ARG A 1 181 ? 20.653 83.625 26.043 1.00 57.71 181 ARG A C 1
ATOM 1395 O O . ARG A 1 181 ? 20.936 83.211 27.173 1.00 55.00 181 ARG A O 1
ATOM 1403 N N . LYS A 1 182 ? 20.432 82.799 25.019 1.00 52.67 182 LYS A N 1
ATOM 1404 C CA . LYS A 1 182 ? 20.479 81.356 25.207 1.00 53.55 182 LYS A CA 1
ATOM 1405 C C . LYS A 1 182 ? 21.909 80.849 25.347 1.00 56.48 182 LYS A C 1
ATOM 1406 O O . LYS A 1 182 ? 22.144 79.860 26.050 1.00 58.00 182 LYS A O 1
ATOM 1412 N N . LEU A 1 183 ? 22.874 81.508 24.701 1.00 55.96 183 LEU A N 1
ATOM 1413 C CA . LEU A 1 183 ? 24.264 81.087 24.839 1.00 57.41 183 LEU A CA 1
ATOM 1414 C C . LEU A 1 183 ? 24.774 81.348 26.251 1.00 59.35 183 LEU A C 1
ATOM 1415 O O . LEU A 1 183 ? 25.360 80.461 26.883 1.00 56.12 183 LEU A O 1
ATOM 1420 N N . ALA A 1 184 ? 24.558 82.565 26.764 1.00 56.87 184 ALA A N 1
ATOM 1421 C CA . ALA A 1 184 ? 24.952 82.865 28.136 1.00 58.53 184 ALA A CA 1
ATOM 1422 C C . ALA A 1 184 ? 24.247 81.952 29.127 1.00 70.57 184 ALA A C 1
ATOM 1423 O O . ALA A 1 184 ? 24.813 81.610 30.172 1.00 79.72 184 ALA A O 1
ATOM 1425 N N . LEU A 1 185 ? 23.016 81.545 28.814 1.00 68.17 185 LEU A N 1
ATOM 1426 C CA . LEU A 1 185 ? 22.306 80.591 29.658 1.00 62.24 185 LEU A CA 1
ATOM 1427 C C . LEU A 1 185 ? 22.966 79.217 29.609 1.00 57.19 185 LEU A C 1
ATOM 1428 O O . LEU A 1 185 ? 23.021 78.512 30.623 1.00 56.10 185 LEU A O 1
ATOM 1433 N N . ASN A 1 186 ? 23.478 78.827 28.439 1.00 47.81 186 ASN A N 1
ATOM 1434 C CA . ASN A 1 186 ? 24.164 77.546 28.305 1.00 51.26 186 ASN A CA 1
ATOM 1435 C C . ASN A 1 186 ? 25.497 77.546 29.051 1.00 53.50 186 ASN A C 1
ATOM 1436 O O . ASN A 1 186 ? 25.842 76.562 29.717 1.00 53.35 186 ASN A O 1
ATOM 1441 N N . CYS A 1 187 ? 26.258 78.641 28.953 1.00 50.57 187 CYS A N 1
ATOM 1442 C CA . CYS A 1 187 ? 27.574 78.692 29.584 1.00 50.48 187 CYS A CA 1
ATOM 1443 C C . CYS A 1 187 ? 27.483 78.624 31.101 1.00 56.52 187 CYS A C 1
ATOM 1444 O O . CYS A 1 187 ? 28.402 78.115 31.753 1.00 57.95 187 CYS A O 1
ATOM 1447 N N . ALA A 1 188 ? 26.396 79.133 31.681 1.00 60.15 188 ALA A N 1
ATOM 1448 C CA . ALA A 1 188 ? 26.272 79.174 33.131 1.00 62.68 188 ALA A CA 1
ATOM 1449 C C . ALA A 1 188 ? 25.862 77.836 33.728 1.00 64.25 188 ALA A C 1
ATOM 1450 O O . ALA A 1 188 ? 26.035 77.635 34.935 1.00 65.83 188 ALA A O 1
ATOM 1452 N N . ILE A 1 189 ? 25.340 76.916 32.918 1.00 64.24 189 ILE A N 1
ATOM 1453 C CA . ILE A 1 189 ? 24.764 75.681 33.437 1.00 61.22 189 ILE A CA 1
ATOM 1454 C C . ILE A 1 189 ? 25.529 74.463 32.933 1.00 59.95 189 ILE A C 1
ATOM 1455 O O . ILE A 1 189 ? 26.039 73.668 33.731 1.00 65.00 189 ILE A O 1
ATOM 1460 N N . ASN A 1 190 ? 25.618 74.311 31.610 1.00 49.13 190 ASN A N 1
ATOM 1461 C CA . ASN A 1 190 ? 26.099 73.053 31.038 1.00 46.77 190 ASN A CA 1
ATOM 1462 C C . ASN A 1 190 ? 27.542 72.720 31.405 1.00 48.97 190 ASN A C 1
ATOM 1463 O O . ASN A 1 190 ? 27.801 71.563 31.782 1.00 49.93 190 ASN A O 1
ATOM 1468 N N . PRO A 1 191 ? 28.519 73.636 31.309 1.00 45.90 191 PRO A N 1
ATOM 1469 C CA . PRO A 1 191 ? 29.894 73.255 31.683 1.00 46.97 191 PRO A CA 1
ATOM 1470 C C . PRO A 1 191 ? 30.022 72.717 33.098 1.00 53.50 191 PRO A C 1
ATOM 1471 O O . PRO A 1 191 ? 30.731 71.725 33.312 1.00 54.13 191 PRO A O 1
ATOM 1475 N N . LEU A 1 192 ? 29.346 73.330 34.072 1.00 59.04 192 LEU A N 1
ATOM 1476 C CA . LEU A 1 192 ? 29.445 72.841 35.443 1.00 61.96 192 LEU A CA 1
ATOM 1477 C C . LEU A 1 192 ? 28.754 71.492 35.616 1.00 68.10 192 LEU A C 1
ATOM 1478 O O . LEU A 1 192 ? 29.191 70.680 36.440 1.00 72.95 192 LEU A O 1
ATOM 1483 N N . THR A 1 193 ? 27.687 71.227 34.853 1.00 62.76 193 THR A N 1
ATOM 1484 C CA . THR A 1 193 ? 27.004 69.941 34.969 1.00 59.22 193 THR A CA 1
ATOM 1485 C C . THR A 1 193 ? 27.878 68.792 34.482 1.00 58.34 193 THR A C 1
ATOM 1486 O O . THR A 1 193 ? 27.736 67.661 34.960 1.00 55.85 193 THR A O 1
ATOM 1490 N N . VAL A 1 194 ? 28.774 69.054 33.532 1.00 58.25 194 VAL A N 1
ATOM 1491 C CA . VAL A 1 194 ? 29.683 68.009 33.078 1.00 54.97 194 VAL A CA 1
ATOM 1492 C C . VAL A 1 194 ? 30.816 67.813 34.078 1.00 53.39 194 VAL A C 1
ATOM 1493 O O . VAL A 1 194 ? 31.168 66.677 34.418 1.00 50.39 194 VAL A O 1
ATOM 1497 N N . LEU A 1 195 ? 31.390 68.911 34.577 1.00 57.02 195 LEU A N 1
ATOM 1498 C CA . LEU A 1 195 ? 32.504 68.807 35.514 1.00 58.44 195 LEU A CA 1
ATOM 1499 C C . LEU A 1 195 ? 32.069 68.175 36.831 1.00 65.54 195 LEU A C 1
ATOM 1500 O O . LEU A 1 195 ? 32.825 67.403 37.433 1.00 71.00 195 LEU A O 1
ATOM 1505 N N . HIS A 1 196 ? 30.858 68.485 37.293 1.00 64.49 196 HIS A N 1
ATOM 1506 C CA . HIS A 1 196 ? 30.354 67.948 38.549 1.00 65.89 196 HIS A CA 1
ATOM 1507 C C . HIS A 1 196 ? 29.553 66.665 38.379 1.00 66.48 196 HIS A C 1
ATOM 1508 O O . HIS A 1 196 ? 29.212 66.035 39.387 1.00 71.92 196 HIS A O 1
ATOM 1515 N N . ASP A 1 197 ? 29.247 66.269 37.145 1.00 64.73 197 ASP A N 1
ATOM 1516 C CA . ASP A 1 197 ? 28.507 65.042 36.855 1.00 68.45 197 ASP A CA 1
ATOM 1517 C C . ASP A 1 197 ? 27.208 64.987 37.660 1.00 70.18 197 ASP A C 1
ATOM 1518 O O . ASP A 1 197 ? 27.007 64.129 38.522 1.00 72.84 197 ASP A O 1
ATOM 1523 N N . CYS A 1 198 ? 26.322 65.937 37.366 1.00 64.25 198 CYS A N 1
ATOM 1524 C CA . CYS A 1 198 ? 25.087 66.076 38.121 1.00 61.37 198 CYS A CA 1
ATOM 1525 C C . CYS A 1 198 ? 23.987 66.598 37.210 1.00 62.46 198 CYS A C 1
ATOM 1526 O O . CYS A 1 198 ? 24.247 67.150 36.138 1.00 65.43 198 CYS A O 1
ATOM 1529 N N . ARG A 1 199 ? 22.748 66.414 37.658 1.00 59.63 199 ARG A N 1
ATOM 1530 C CA . ARG A 1 199 ? 21.610 67.021 36.993 1.00 55.94 199 ARG A CA 1
ATOM 1531 C C . ARG A 1 199 ? 21.611 68.528 37.237 1.00 56.55 199 ARG A C 1
ATOM 1532 O O . ARG A 1 199 ? 22.326 69.045 38.101 1.00 62.91 199 ARG A O 1
ATOM 1540 N N . ASN A 1 200 ? 20.792 69.241 36.460 1.00 50.76 200 ASN A N 1
ATOM 1541 C CA . ASN A 1 200 ? 20.761 70.695 36.576 1.00 51.24 200 ASN A CA 1
ATOM 1542 C C . ASN A 1 200 ? 20.328 71.139 37.968 1.00 56.78 200 ASN A C 1
ATOM 1543 O O . ASN A 1 200 ? 20.757 72.198 38.441 1.00 61.07 200 ASN A O 1
ATOM 1548 N N . GLY A 1 201 ? 19.495 70.344 38.642 1.00 54.03 201 GLY A N 1
ATOM 1549 C CA . GLY A 1 201 ? 19.132 70.649 40.015 1.00 49.97 201 GLY A CA 1
ATOM 1550 C C . GLY A 1 201 ? 20.290 70.570 40.985 1.00 53.56 201 GLY A C 1
ATOM 1551 O O . GLY A 1 201 ? 20.230 71.182 42.057 1.00 58.03 201 GLY A O 1
ATOM 1552 N N . GLY A 1 202 ? 21.346 69.832 40.634 1.00 57.20 202 GLY A N 1
ATOM 1553 C CA . GLY A 1 202 ? 22.519 69.753 41.484 1.00 61.32 202 GLY A CA 1
ATOM 1554 C C . GLY A 1 202 ? 23.325 71.033 41.539 1.00 65.59 202 GLY A C 1
ATOM 1555 O O . GLY A 1 202 ? 24.145 71.200 42.448 1.00 60.53 202 GLY A O 1
ATOM 1556 N N . LEU A 1 203 ? 23.110 71.943 40.586 1.00 69.28 203 LEU A N 1
ATOM 1557 C CA . LEU A 1 203 ? 23.799 73.227 40.606 1.00 69.77 203 LEU A CA 1
ATOM 1558 C C . LEU A 1 203 ? 23.304 74.138 41.721 1.00 74.36 203 LEU A C 1
ATOM 1559 O O . LEU A 1 203 ? 23.913 75.188 41.954 1.00 74.92 203 LEU A O 1
ATOM 1564 N N . ARG A 1 204 ? 22.221 73.767 42.411 1.00 72.59 204 ARG A N 1
ATOM 1565 C CA . ARG A 1 204 ? 21.801 74.517 43.588 1.00 72.07 204 ARG A CA 1
ATOM 1566 C C . ARG A 1 204 ? 22.842 74.437 44.696 1.00 75.84 204 ARG A C 1
ATOM 1567 O O . ARG A 1 204 ? 22.918 75.334 45.544 1.00 79.98 204 ARG A O 1
ATOM 1575 N N . GLN A 1 205 ? 23.648 73.377 44.705 1.00 77.19 205 GLN A N 1
ATOM 1576 C CA . GLN A 1 205 ? 24.692 73.198 45.705 1.00 82.07 205 GLN A CA 1
ATOM 1577 C C . GLN A 1 205 ? 25.968 73.964 45.380 1.00 87.75 205 GLN A C 1
ATOM 1578 O O . GLN A 1 205 ? 26.939 73.864 46.138 1.00 90.67 205 GLN A O 1
ATOM 1584 N N . HIS A 1 206 ? 25.994 74.721 44.285 1.00 88.28 206 HIS A N 1
ATOM 1585 C CA . HIS A 1 206 ? 27.136 75.562 43.922 1.00 86.05 206 HIS A CA 1
ATOM 1586 C C . HIS A 1 206 ? 26.637 76.968 43.611 1.00 82.94 206 HIS A C 1
ATOM 1587 O O . HIS A 1 206 ? 26.724 77.434 42.468 1.00 79.86 206 HIS A O 1
ATOM 1594 N N . PRO A 1 207 ? 26.111 77.681 44.613 1.00 82.97 207 PRO A N 1
ATOM 1595 C CA . PRO A 1 207 ? 25.522 78.997 44.319 1.00 82.15 207 PRO A CA 1
ATOM 1596 C C . PRO A 1 207 ? 26.555 80.062 43.995 1.00 85.05 207 PRO A C 1
ATOM 1597 O O . PRO A 1 207 ? 26.324 80.883 43.099 1.00 87.90 207 PRO A O 1
ATOM 1601 N N . GLU A 1 208 ? 27.690 80.077 44.698 1.00 85.38 208 GLU A N 1
ATOM 1602 C CA . GLU A 1 208 ? 28.699 81.098 44.434 1.00 87.84 208 GLU A CA 1
ATOM 1603 C C . GLU A 1 208 ? 29.385 80.882 43.092 1.00 84.33 208 GLU A C 1
ATOM 1604 O O . GLU A 1 208 ? 29.795 81.853 42.445 1.00 82.55 208 GLU A O 1
ATOM 1610 N N . GLU A 1 209 ? 29.520 79.628 42.658 1.00 81.41 209 GLU A N 1
ATOM 1611 C CA . GLU A 1 209 ? 30.079 79.366 41.337 1.00 78.83 209 GLU A CA 1
ATOM 1612 C C . GLU A 1 209 ? 29.146 79.859 40.239 1.00 81.65 209 GLU A C 1
ATOM 1613 O O . GLU A 1 209 ? 29.602 80.403 39.226 1.00 86.94 209 GLU A O 1
ATOM 1619 N N . ILE A 1 210 ? 27.837 79.681 40.424 1.00 78.08 210 ILE A N 1
ATOM 1620 C CA . ILE A 1 210 ? 26.870 80.177 39.450 1.00 72.02 210 ILE A CA 1
ATOM 1621 C C . ILE A 1 210 ? 26.877 81.700 39.417 1.00 71.20 210 ILE A C 1
ATOM 1622 O O . ILE A 1 210 ? 26.779 82.312 38.346 1.00 71.63 210 ILE A O 1
ATOM 1627 N N . ALA A 1 211 ? 27.003 82.337 40.583 1.00 71.34 211 ALA A N 1
ATOM 1628 C CA . ALA A 1 211 ? 26.943 83.794 40.635 1.00 73.79 211 ALA A CA 1
ATOM 1629 C C . ALA A 1 211 ? 28.168 84.425 39.984 1.00 75.72 211 ALA A C 1
ATOM 1630 O O . ALA A 1 211 ? 28.054 85.447 39.298 1.00 78.38 211 ALA A O 1
ATOM 1632 N N . ALA A 1 212 ? 29.346 83.831 40.186 1.00 75.62 212 ALA A N 1
ATOM 1633 C CA . ALA A 1 212 ? 30.558 84.376 39.582 1.00 76.99 212 ALA A CA 1
ATOM 1634 C C . ALA A 1 212 ? 30.539 84.223 38.066 1.00 76.50 212 ALA A C 1
ATOM 1635 O O . ALA A 1 212 ? 31.003 85.111 37.342 1.00 81.44 212 ALA A O 1
ATOM 1637 N N . LEU A 1 213 ? 30.011 83.103 37.568 1.00 69.84 213 LEU A N 1
ATOM 1638 C CA . LEU A 1 213 ? 29.930 82.903 36.124 1.00 63.21 213 LEU A CA 1
ATOM 1639 C C . LEU A 1 213 ? 28.974 83.903 35.486 1.00 65.58 213 LEU A C 1
ATOM 1640 O O . LEU A 1 213 ? 29.305 84.533 34.474 1.00 72.17 213 LEU A O 1
ATOM 1645 N N . CYS A 1 214 ? 27.782 84.064 36.066 1.00 60.24 214 CYS A N 1
ATOM 1646 C CA . CYS A 1 214 ? 26.837 85.047 35.547 1.00 61.12 214 CYS A CA 1
ATOM 1647 C C . CYS A 1 214 ? 27.384 86.461 35.669 1.00 61.32 214 CYS A C 1
ATOM 1648 O O . CYS A 1 214 ? 27.029 87.336 34.871 1.00 58.67 214 CYS A O 1
ATOM 1651 N N . ASP A 1 215 ? 28.241 86.703 36.662 1.00 65.23 215 ASP A N 1
ATOM 1652 C CA . ASP A 1 215 ? 28.898 87.998 36.782 1.00 72.75 215 ASP A CA 1
ATOM 1653 C C . ASP A 1 215 ? 29.728 88.298 35.540 1.00 79.27 215 ASP A C 1
ATOM 1654 O O . ASP A 1 215 ? 29.535 89.324 34.879 1.00 84.80 215 ASP A O 1
ATOM 1659 N N . GLU A 1 216 ? 30.654 87.397 35.200 1.00 75.31 216 GLU A N 1
ATOM 1660 C CA . GLU A 1 216 ? 31.479 87.604 34.014 1.00 65.37 216 GLU A CA 1
ATOM 1661 C C . GLU A 1 216 ? 30.647 87.525 32.740 1.00 64.52 216 GLU A C 1
ATOM 1662 O O . GLU A 1 216 ? 30.874 88.294 31.798 1.00 64.13 216 GLU A O 1
ATOM 1668 N N . LEU A 1 217 ? 29.681 86.604 32.691 1.00 60.24 217 LEU A N 1
ATOM 1669 C CA . LEU A 1 217 ? 28.782 86.544 31.543 1.00 59.54 217 LEU A CA 1
ATOM 1670 C C . LEU A 1 217 ? 27.932 87.803 31.438 1.00 68.44 217 LEU A C 1
ATOM 1671 O O . LEU A 1 217 ? 27.590 88.230 30.330 1.00 71.69 217 LEU A O 1
ATOM 1676 N N . GLY A 1 218 ? 27.583 88.409 32.575 1.00 74.28 218 GLY A N 1
ATOM 1677 C CA . GLY A 1 218 ? 26.849 89.663 32.535 1.00 77.30 218 GLY A CA 1
ATOM 1678 C C . GLY A 1 218 ? 27.682 90.804 31.985 1.00 73.66 218 GLY A C 1
ATOM 1679 O O . GLY A 1 218 ? 27.180 91.644 31.232 1.00 77.31 218 GLY A O 1
ATOM 1680 N N . GLN A 1 219 ? 28.964 90.852 32.352 1.00 66.36 219 GLN A N 1
ATOM 1681 C CA . GLN A 1 219 ? 29.858 91.853 31.779 1.00 66.78 219 GLN A CA 1
ATOM 1682 C C . GLN A 1 219 ? 30.020 91.646 30.280 1.00 67.64 219 GLN A C 1
ATOM 1683 O O . GLN A 1 219 ? 30.108 92.614 29.516 1.00 68.90 219 GLN A O 1
ATOM 1689 N N . LEU A 1 220 ? 30.065 90.384 29.843 1.00 64.84 220 LEU A N 1
ATOM 1690 C CA . LEU A 1 220 ? 30.189 90.090 28.419 1.00 61.75 220 LEU A CA 1
ATOM 1691 C C . LEU A 1 220 ? 28.949 90.532 27.655 1.00 62.29 220 LEU A C 1
ATOM 1692 O O . LEU A 1 220 ? 29.052 91.027 26.526 1.00 64.20 220 LEU A O 1
ATOM 1697 N N . LEU A 1 221 ? 27.767 90.360 28.252 1.00 63.60 221 LEU A N 1
ATOM 1698 C CA . LEU A 1 221 ? 26.542 90.824 27.612 1.00 64.38 221 LEU A CA 1
ATOM 1699 C C . LEU A 1 221 ? 26.468 92.347 27.601 1.00 71.13 221 LEU A C 1
ATOM 1700 O O . LEU A 1 221 ? 26.010 92.944 26.620 1.00 73.79 221 LEU A O 1
ATOM 1705 N N . HIS A 1 222 ? 26.917 92.995 28.681 1.00 72.87 222 HIS A N 1
ATOM 1706 C CA . HIS A 1 222 ? 26.923 94.455 28.713 1.00 76.96 222 HIS A CA 1
ATOM 1707 C C . HIS A 1 222 ? 27.876 95.028 27.673 1.00 78.31 222 HIS A C 1
ATOM 1708 O O . HIS A 1 222 ? 27.535 95.989 26.973 1.00 80.62 222 HIS A O 1
ATOM 1715 N N . ALA A 1 223 ? 29.073 94.447 27.551 1.00 76.92 223 ALA A N 1
ATOM 1716 C CA . ALA A 1 223 ? 30.054 94.941 26.593 1.00 80.07 223 ALA A CA 1
ATOM 1717 C C . ALA A 1 223 ? 29.623 94.717 25.149 1.00 81.37 223 ALA A C 1
ATOM 1718 O O . ALA A 1 223 ? 30.186 95.344 24.245 1.00 82.14 223 ALA A O 1
ATOM 1720 N N . SER A 1 224 ? 28.644 93.845 24.913 1.00 79.11 224 SER A N 1
ATOM 1721 C CA . SER A 1 224 ? 28.161 93.551 23.572 1.00 77.90 224 SER A CA 1
ATOM 1722 C C . SER A 1 224 ? 26.863 94.277 23.242 1.00 74.85 224 SER A C 1
ATOM 1723 O O . SER A 1 224 ? 26.255 93.998 22.204 1.00 72.01 224 SER A O 1
ATOM 1726 N N . GLY A 1 225 ? 26.426 95.199 24.097 1.00 76.15 225 GLY A N 1
ATOM 1727 C CA . GLY A 1 225 ? 25.227 95.965 23.822 1.00 78.22 225 GLY A CA 1
ATOM 1728 C C . GLY A 1 225 ? 23.929 95.283 24.181 1.00 79.48 225 GLY A C 1
ATOM 1729 O O . GLY A 1 225 ? 22.881 95.652 23.642 1.00 85.74 225 GLY A O 1
ATOM 1730 N N . TYR A 1 226 ? 23.962 94.300 25.077 1.00 72.10 226 TYR A N 1
ATOM 1731 C CA . TYR A 1 226 ? 22.779 93.554 25.503 1.00 69.36 226 TYR A CA 1
ATOM 1732 C C . TYR A 1 226 ? 22.606 93.778 27.002 1.00 76.50 226 TYR A C 1
ATOM 1733 O O . TYR A 1 226 ? 22.912 92.908 27.821 1.00 78.40 226 TYR A O 1
ATOM 1742 N N . ASP A 1 227 ? 22.106 94.964 27.356 1.00 83.88 227 ASP A N 1
ATOM 1743 C CA . ASP A 1 227 ? 21.976 95.342 28.758 1.00 83.42 227 ASP A CA 1
ATOM 1744 C C . ASP A 1 227 ? 20.827 94.609 29.439 1.00 79.89 227 ASP A C 1
ATOM 1745 O O . ASP A 1 227 ? 20.984 94.121 30.564 1.00 83.02 227 ASP A O 1
ATOM 1750 N N . ALA A 1 228 ? 19.671 94.519 28.778 1.00 76.03 228 ALA A N 1
ATOM 1751 C CA . ALA A 1 228 ? 18.522 93.858 29.388 1.00 75.25 228 ALA A CA 1
ATOM 1752 C C . ALA A 1 228 ? 18.824 92.399 29.702 1.00 81.62 228 ALA A C 1
ATOM 1753 O O . ALA A 1 228 ? 18.419 91.886 30.752 1.00 88.02 228 ALA A O 1
ATOM 1755 N N . ALA A 1 229 ? 19.539 91.714 28.807 1.00 78.40 229 ALA A N 1
ATOM 1756 C CA . ALA A 1 229 ? 19.891 90.322 29.066 1.00 72.42 229 ALA A CA 1
ATOM 1757 C C . ALA A 1 229 ? 20.855 90.196 30.239 1.00 69.49 229 ALA A C 1
ATOM 1758 O O . ALA A 1 229 ? 20.765 89.236 31.012 1.00 64.53 229 ALA A O 1
ATOM 1760 N N . ALA A 1 230 ? 21.767 91.158 30.396 1.00 71.15 230 ALA A N 1
ATOM 1761 C CA . ALA A 1 230 ? 22.761 91.070 31.459 1.00 72.54 230 ALA A CA 1
ATOM 1762 C C . ALA A 1 230 ? 22.151 91.308 32.835 1.00 75.60 230 ALA A C 1
ATOM 1763 O O . ALA A 1 230 ? 22.608 90.717 33.820 1.00 76.28 230 ALA A O 1
ATOM 1765 N N . ARG A 1 231 ? 21.130 92.164 32.928 1.00 76.56 231 ARG A N 1
ATOM 1766 C CA . ARG A 1 231 ? 20.525 92.444 34.228 1.00 75.82 231 ARG A CA 1
ATOM 1767 C C . ARG A 1 231 ? 19.736 91.247 34.743 1.00 68.27 231 ARG A C 1
ATOM 1768 O O . ARG A 1 231 ? 19.824 90.900 35.926 1.00 70.14 231 ARG A O 1
ATOM 1776 N N . SER A 1 232 ? 18.963 90.605 33.873 1.00 60.87 232 SER A N 1
ATOM 1777 C CA . SER A 1 232 ? 18.112 89.491 34.264 1.00 64.59 232 SER A CA 1
ATOM 1778 C C . SER A 1 232 ? 18.784 88.133 34.104 1.00 70.01 232 SER A C 1
ATOM 1779 O O . SER A 1 232 ? 18.133 87.110 34.341 1.00 70.64 232 SER A O 1
ATOM 1782 N N . LEU A 1 233 ? 20.065 88.096 33.719 1.00 69.53 233 LEU A N 1
ATOM 1783 C CA . LEU A 1 233 ? 20.726 86.821 33.448 1.00 65.08 233 LEU A CA 1
ATOM 1784 C C . LEU A 1 233 ? 20.729 85.918 34.674 1.00 68.20 233 LEU A C 1
ATOM 1785 O O . LEU A 1 233 ? 20.437 84.720 34.571 1.00 69.34 233 LEU A O 1
ATOM 1790 N N . LEU A 1 234 ? 21.052 86.472 35.844 1.00 70.01 234 LEU A N 1
ATOM 1791 C CA . LEU A 1 234 ? 21.162 85.650 37.045 1.00 72.61 234 LEU A CA 1
ATOM 1792 C C . LEU A 1 234 ? 19.832 84.992 37.389 1.00 77.94 234 LEU A C 1
ATOM 1793 O O . LEU A 1 234 ? 19.766 83.776 37.599 1.00 81.09 234 LEU A O 1
ATOM 1798 N N . GLU A 1 235 ? 18.754 85.780 37.443 1.00 77.83 235 GLU A N 1
ATOM 1799 C CA . GLU A 1 235 ? 17.456 85.196 37.765 1.00 75.35 235 GLU A CA 1
ATOM 1800 C C . GLU A 1 235 ? 16.947 84.307 36.637 1.00 71.49 235 GLU A C 1
ATOM 1801 O O . GLU A 1 235 ? 16.183 83.368 36.891 1.00 68.48 235 GLU A O 1
ATOM 1807 N N . ASP A 1 236 ? 17.357 84.575 35.394 1.00 71.48 236 ASP A N 1
ATOM 1808 C CA . ASP A 1 236 ? 17.007 83.674 34.301 1.00 73.59 236 ASP A CA 1
ATOM 1809 C C . ASP A 1 236 ? 17.692 82.321 34.466 1.00 75.49 236 ASP A C 1
ATOM 1810 O O . ASP A 1 236 ? 17.094 81.277 34.180 1.00 78.22 236 ASP A O 1
ATOM 1815 N N . VAL A 1 237 ? 18.944 82.319 34.932 1.00 72.19 237 VAL A N 1
ATOM 1816 C CA . VAL A 1 237 ? 19.637 81.064 35.205 1.00 69.84 237 VAL A CA 1
ATOM 1817 C C . VAL A 1 237 ? 18.969 80.327 36.359 1.00 74.31 237 VAL A C 1
ATOM 1818 O O . VAL A 1 237 ? 18.828 79.098 36.332 1.00 76.70 237 VAL A O 1
ATOM 1822 N N . ARG A 1 238 ? 18.539 81.065 37.385 1.00 75.91 238 ARG A N 1
ATOM 1823 C CA . ARG A 1 238 ? 17.872 80.439 38.522 1.00 78.26 238 ARG A CA 1
ATOM 1824 C C . ARG A 1 238 ? 16.551 79.801 38.110 1.00 76.81 238 ARG A C 1
ATOM 1825 O O . ARG A 1 238 ? 16.175 78.746 38.635 1.00 77.33 238 ARG A O 1
ATOM 1833 N N . ALA A 1 239 ? 15.837 80.420 37.167 1.00 76.60 239 ALA A N 1
ATOM 1834 C CA . ALA A 1 239 ? 14.547 79.881 36.745 1.00 79.34 239 ALA A CA 1
ATOM 1835 C C . ALA A 1 239 ? 14.715 78.593 35.950 1.00 78.65 239 ALA A C 1
ATOM 1836 O O . ALA A 1 239 ? 13.939 77.645 36.123 1.00 82.94 239 ALA A O 1
ATOM 1838 N N . VAL A 1 240 ? 15.719 78.539 35.072 1.00 73.25 240 VAL A N 1
ATOM 1839 C CA . VAL A 1 240 ? 15.940 77.339 34.271 1.00 68.83 240 VAL A CA 1
ATOM 1840 C C . VAL A 1 240 ? 16.403 76.181 35.147 1.00 64.37 240 VAL A C 1
ATOM 1841 O O . VAL A 1 240 ? 16.051 75.022 34.891 1.00 63.20 240 VAL A O 1
ATOM 1845 N N . ILE A 1 241 ? 17.179 76.467 36.194 1.00 63.56 241 ILE A N 1
ATOM 1846 C CA . ILE A 1 241 ? 17.643 75.407 37.088 1.00 66.59 241 ILE A CA 1
ATOM 1847 C C . ILE A 1 241 ? 16.461 74.737 37.778 1.00 73.99 241 ILE A C 1
ATOM 1848 O O . ILE A 1 241 ? 16.361 73.505 37.822 1.00 75.68 241 ILE A O 1
ATOM 1853 N N . ASP A 1 242 ? 15.538 75.538 38.317 1.00 76.66 242 ASP A N 1
ATOM 1854 C CA . ASP A 1 242 ? 14.382 74.972 39.004 1.00 77.17 242 ASP A CA 1
ATOM 1855 C C . ASP A 1 242 ? 13.426 74.286 38.038 1.00 71.62 242 ASP A C 1
ATOM 1856 O O . ASP A 1 242 ? 12.778 73.301 38.407 1.00 72.05 242 ASP A O 1
ATOM 1861 N N . ALA A 1 243 ? 13.327 74.783 36.804 1.00 66.37 243 ALA A N 1
ATOM 1862 C CA . ALA A 1 243 ? 12.414 74.193 35.833 1.00 61.07 243 ALA A CA 1
ATOM 1863 C C . ALA A 1 243 ? 12.941 72.881 35.266 1.00 64.14 243 ALA A C 1
ATOM 1864 O O . ALA A 1 243 ? 12.146 72.013 34.886 1.00 63.31 243 ALA A O 1
ATOM 1866 N N . THR A 1 244 ? 14.259 72.714 35.200 1.00 63.24 244 THR A N 1
ATOM 1867 C CA . THR A 1 244 ? 14.885 71.510 34.666 1.00 61.10 244 THR A CA 1
ATOM 1868 C C . THR A 1 244 ? 15.734 70.820 35.727 1.00 61.25 244 THR A C 1
ATOM 1869 O O . THR A 1 244 ? 16.804 70.282 35.438 1.00 62.67 244 THR A O 1
ATOM 1873 N N . ALA A 1 245 ? 15.251 70.814 36.973 1.00 61.16 245 ALA A N 1
ATOM 1874 C CA . ALA A 1 245 ? 16.060 70.318 38.083 1.00 62.96 245 ALA A CA 1
ATOM 1875 C C . ALA A 1 245 ? 16.387 68.838 37.927 1.00 63.50 245 ALA A C 1
ATOM 1876 O O . ALA A 1 245 ? 17.505 68.407 38.234 1.00 63.18 245 ALA A O 1
ATOM 1878 N N . ALA A 1 246 ? 15.432 68.045 37.451 1.00 63.12 246 ALA A N 1
ATOM 1879 C CA . ALA A 1 246 ? 15.617 66.605 37.328 1.00 58.52 246 ALA A CA 1
ATOM 1880 C C . ALA A 1 246 ? 16.249 66.189 36.005 1.00 57.32 246 ALA A C 1
ATOM 1881 O O . ALA A 1 246 ? 16.464 64.992 35.791 1.00 55.03 246 ALA A O 1
ATOM 1883 N N . ASN A 1 247 ? 16.558 67.134 35.124 1.00 57.47 247 ASN A N 1
ATOM 1884 C CA . ASN A 1 247 ? 17.091 66.811 33.809 1.00 55.53 247 ASN A CA 1
ATOM 1885 C C . ASN A 1 247 ? 18.614 66.811 33.809 1.00 52.55 247 ASN A C 1
ATOM 1886 O O . ASN A 1 247 ? 19.260 67.516 34.591 1.00 50.90 247 ASN A O 1
ATOM 1891 N N . TYR A 1 248 ? 19.184 66.002 32.920 1.00 48.80 248 TYR A N 1
ATOM 1892 C CA . TYR A 1 248 ? 20.593 66.102 32.567 1.00 52.12 248 TYR A CA 1
ATOM 1893 C C . TYR A 1 248 ? 20.727 67.008 31.351 1.00 52.10 248 TYR A C 1
ATOM 1894 O O . TYR A 1 248 ? 19.982 66.859 30.376 1.00 49.71 248 TYR A O 1
ATOM 1903 N N . SER A 1 249 ? 21.674 67.943 31.413 1.00 48.06 249 SER A N 1
ATOM 1904 C CA . SER A 1 249 ? 21.843 68.906 30.335 1.00 42.73 249 SER A CA 1
ATOM 1905 C C . SER A 1 249 ? 22.217 68.200 29.034 1.00 43.75 249 SER A C 1
ATOM 1906 O O . SER A 1 249 ? 22.646 67.042 29.022 1.00 48.64 249 SER A O 1
ATOM 1909 N N . SER A 1 250 ? 22.039 68.917 27.923 1.00 42.12 250 SER A N 1
ATOM 1910 C CA . SER A 1 250 ? 22.361 68.343 26.620 1.00 42.97 250 SER A CA 1
ATOM 1911 C C . SER A 1 250 ? 23.850 68.027 26.506 1.00 44.81 250 SER A C 1
ATOM 1912 O O . SER A 1 250 ? 24.232 67.027 25.889 1.00 44.51 250 SER A O 1
ATOM 1915 N N . MET A 1 251 ? 24.706 68.866 27.099 1.00 41.82 251 MET A N 1
ATOM 1916 C CA . MET A 1 251 ? 26.141 68.610 27.024 1.00 46.28 251 MET A CA 1
ATOM 1917 C C . MET A 1 251 ? 26.551 67.463 27.939 1.00 45.91 251 MET A C 1
ATOM 1918 O O . MET A 1 251 ? 27.481 66.715 27.615 1.00 43.89 251 MET A O 1
ATOM 1923 N N . HIS A 1 252 ? 25.874 67.308 29.080 1.00 46.83 252 HIS A N 1
ATOM 1924 C CA . HIS A 1 252 ? 26.112 66.142 29.923 1.00 46.91 252 HIS A CA 1
ATOM 1925 C C . HIS A 1 252 ? 25.749 64.857 29.188 1.00 53.77 252 HIS A C 1
ATOM 1926 O O . HIS A 1 252 ? 26.448 63.844 29.310 1.00 56.73 252 HIS A O 1
ATOM 1933 N N . GLN A 1 253 ? 24.663 64.882 28.408 1.00 53.62 253 GLN A N 1
ATOM 1934 C CA . GLN A 1 253 ? 24.263 63.692 27.662 1.00 55.02 253 GLN A CA 1
ATOM 1935 C C . GLN A 1 253 ? 25.236 63.395 26.528 1.00 56.15 253 GLN A C 1
ATOM 1936 O O . GLN A 1 253 ? 25.491 62.226 26.215 1.00 61.48 253 GLN A O 1
ATOM 1942 N N . ASP A 1 254 ? 25.780 64.436 25.893 1.00 54.21 254 ASP A N 1
ATOM 1943 C CA . ASP A 1 254 ? 26.756 64.223 24.830 1.00 54.80 254 ASP A CA 1
ATOM 1944 C C . ASP A 1 254 ? 27.998 63.515 25.353 1.00 57.65 254 ASP A C 1
ATOM 1945 O O . ASP A 1 254 ? 28.503 62.580 24.720 1.00 57.82 254 ASP A O 1
ATOM 1950 N N . VAL A 1 255 ? 28.502 63.944 26.511 1.00 54.18 255 VAL A N 1
ATOM 1951 C CA . VAL A 1 255 ? 29.742 63.380 27.037 1.00 50.89 255 VAL A CA 1
ATOM 1952 C C . VAL A 1 255 ? 29.525 61.943 27.495 1.00 55.49 255 VAL A C 1
ATOM 1953 O O . VAL A 1 255 ? 30.319 61.049 27.180 1.00 62.89 255 VAL A O 1
ATOM 1957 N N . THR A 1 256 ? 28.442 61.695 28.239 1.00 53.47 256 THR A N 1
ATOM 1958 C CA . THR A 1 256 ? 28.189 60.346 28.737 1.00 57.08 256 THR A CA 1
ATOM 1959 C C . THR A 1 256 ? 27.966 59.359 27.600 1.00 55.11 256 THR A C 1
ATOM 1960 O O . THR A 1 256 ? 28.262 58.167 27.746 1.00 57.84 256 THR A O 1
ATOM 1964 N N . ARG A 1 257 ? 27.456 59.829 26.465 1.00 49.05 257 ARG A N 1
ATOM 1965 C CA . ARG A 1 257 ? 27.291 58.997 25.281 1.00 45.19 257 ARG A CA 1
ATOM 1966 C C . ARG A 1 257 ? 28.547 58.935 24.418 1.00 45.82 257 ARG A C 1
ATOM 1967 O O . ARG A 1 257 ? 28.511 58.331 23.342 1.00 44.75 257 ARG A O 1
ATOM 1975 N N . GLY A 1 258 ? 29.644 59.546 24.855 1.00 42.07 258 GLY A N 1
ATOM 1976 C CA . GLY A 1 258 ? 30.890 59.509 24.109 1.00 39.85 258 GLY A CA 1
ATOM 1977 C C . GLY A 1 258 ? 30.868 60.228 22.777 1.00 46.02 258 GLY A C 1
ATOM 1978 O O . GLY A 1 258 ? 31.519 59.777 21.825 1.00 51.02 258 GLY A O 1
ATOM 1979 N N . ARG A 1 259 ? 30.154 61.344 22.685 1.00 52.37 259 ARG A N 1
ATOM 1980 C CA . ARG A 1 259 ? 30.027 62.080 21.437 1.00 53.17 259 ARG A CA 1
ATOM 1981 C C . ARG A 1 259 ? 30.669 63.456 21.568 1.00 51.17 259 ARG A C 1
ATOM 1982 O O . ARG A 1 259 ? 31.004 63.914 22.663 1.00 49.77 259 ARG A O 1
ATOM 1990 N N . ARG A 1 260 ? 30.846 64.113 20.424 1.00 46.95 260 ARG A N 1
ATOM 1991 C CA . ARG A 1 260 ? 31.424 65.449 20.388 1.00 46.73 260 ARG A CA 1
ATOM 1992 C C . ARG A 1 260 ? 30.408 66.483 20.858 1.00 48.23 260 ARG A C 1
A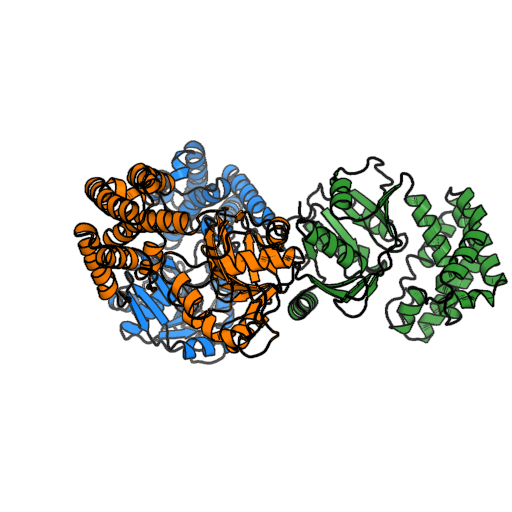TOM 1993 O O . ARG A 1 260 ? 29.227 66.420 20.504 1.00 47.99 260 ARG A O 1
ATOM 2001 N N . THR A 1 261 ? 30.873 67.438 21.660 1.00 47.28 261 THR A N 1
ATOM 2002 C CA . THR A 1 261 ? 30.026 68.520 22.138 1.00 46.48 261 THR A CA 1
ATOM 2003 C C . THR A 1 261 ? 30.127 69.729 21.211 1.00 45.46 261 THR A C 1
ATOM 2004 O O . THR A 1 261 ? 30.978 69.800 20.323 1.00 50.03 261 THR A O 1
ATOM 2008 N N . GLU A 1 262 ? 29.236 70.693 21.427 1.00 42.26 262 GLU A N 1
ATOM 2009 C CA . GLU A 1 262 ? 29.248 71.952 20.685 1.00 44.15 262 GLU A CA 1
ATOM 2010 C C . GLU A 1 262 ? 29.956 73.052 21.469 1.00 51.82 262 GLU A C 1
ATOM 2011 O O . GLU A 1 262 ? 29.549 74.217 21.444 1.00 61.23 262 GLU A O 1
ATOM 2017 N N . ILE A 1 263 ? 31.037 72.691 22.166 1.00 49.64 263 ILE A N 1
ATOM 2018 C CA . ILE A 1 263 ? 31.759 73.639 23.009 1.00 46.33 263 ILE A CA 1
ATOM 2019 C C . ILE A 1 263 ? 32.379 74.756 22.178 1.00 44.76 263 ILE A C 1
ATOM 2020 O O . ILE A 1 263 ? 32.500 75.894 22.648 1.00 44.47 263 ILE A O 1
ATOM 2025 N N . GLY A 1 264 ? 32.772 74.465 20.936 1.00 43.90 264 GLY A N 1
ATOM 2026 C CA . GLY A 1 264 ? 33.356 75.480 20.076 1.00 41.88 264 GLY A CA 1
ATOM 2027 C C . GLY A 1 264 ? 32.406 76.588 19.684 1.00 50.05 264 GLY A C 1
ATOM 2028 O O . GLY A 1 264 ? 32.846 77.584 19.099 1.00 59.27 264 GLY A O 1
ATOM 2029 N N . TYR A 1 265 ? 31.119 76.439 19.995 1.00 53.90 265 TYR A N 1
ATOM 2030 C CA . TYR A 1 265 ? 30.107 77.432 19.672 1.00 52.28 265 TYR A CA 1
ATOM 2031 C C . TYR A 1 265 ? 29.332 77.866 20.910 1.00 51.52 265 TYR A C 1
ATOM 2032 O O . TYR A 1 265 ? 28.327 78.576 20.784 1.00 52.51 265 TYR A O 1
ATOM 2041 N N . LEU A 1 266 ? 29.781 77.463 22.103 1.00 49.94 266 LEU A N 1
ATOM 2042 C CA . LEU A 1 266 ? 29.112 77.816 23.343 1.00 52.21 266 LEU A CA 1
ATOM 2043 C C . LEU A 1 266 ? 30.134 78.495 24.240 1.00 49.72 266 LEU A C 1
ATOM 2044 O O . LEU A 1 266 ? 30.436 79.681 24.048 1.00 53.59 266 LEU A O 1
ATOM 2049 N N . LEU A 1 267 ? 30.692 77.789 25.228 1.00 48.37 267 LEU A N 1
ATOM 2050 C CA . LEU A 1 267 ? 31.668 78.406 26.122 1.00 50.01 267 LEU A CA 1
ATOM 2051 C C . LEU A 1 267 ? 32.918 78.837 25.364 1.00 58.71 267 LEU A C 1
ATOM 2052 O O . LEU A 1 267 ? 33.514 79.875 25.675 1.00 62.88 267 LEU A O 1
ATOM 2057 N N . GLY A 1 268 ? 33.327 78.055 24.362 1.00 54.39 268 GLY A N 1
ATOM 2058 C CA . GLY A 1 268 ? 34.481 78.438 23.566 1.00 51.49 268 GLY A CA 1
ATOM 2059 C C . GLY A 1 268 ? 34.244 79.699 22.758 1.00 53.19 268 GLY A C 1
ATOM 2060 O O . GLY A 1 268 ? 35.152 80.517 22.587 1.00 52.36 268 GLY A O 1
ATOM 2061 N N . TYR A 1 269 ? 33.021 79.877 22.252 1.00 52.76 269 TYR A N 1
ATOM 2062 C CA . TYR A 1 269 ? 32.704 81.090 21.505 1.00 52.84 269 TYR A CA 1
ATOM 2063 C C . TYR A 1 269 ? 32.648 82.304 22.424 1.00 59.54 269 TYR A C 1
ATOM 2064 O O . TYR A 1 269 ? 33.043 83.407 22.028 1.00 61.41 269 TYR A O 1
ATOM 2073 N N . ALA A 1 270 ? 32.157 82.122 23.651 1.00 60.29 270 ALA A N 1
ATOM 2074 C CA . ALA A 1 270 ? 32.035 83.243 24.578 1.00 52.62 270 ALA A CA 1
ATOM 2075 C C . ALA A 1 270 ? 33.404 83.789 24.963 1.00 55.48 270 ALA A C 1
ATOM 2076 O O . ALA A 1 270 ? 33.636 85.002 24.908 1.00 60.75 270 ALA A O 1
ATOM 2078 N N . CYS A 1 271 ? 34.327 82.905 25.356 1.00 54.83 271 CYS A N 1
ATOM 2079 C CA . CYS A 1 271 ? 35.674 83.353 25.699 1.00 59.09 271 CYS A CA 1
ATOM 2080 C C . CYS A 1 271 ? 36.383 83.954 24.494 1.00 60.27 271 CYS A C 1
ATOM 2081 O O . CYS A 1 271 ? 37.153 84.912 24.636 1.00 55.38 271 CYS A O 1
ATOM 2084 N N . GLN A 1 272 ? 36.137 83.403 23.305 1.00 60.11 272 GLN A N 1
ATOM 2085 C CA . GLN A 1 272 ? 36.660 84.001 22.082 1.00 58.77 272 GLN A CA 1
ATOM 2086 C C . GLN A 1 272 ? 36.143 85.424 21.899 1.00 54.30 272 GLN A C 1
ATOM 2087 O O . GLN A 1 272 ? 36.908 86.334 21.560 1.00 51.72 272 GLN A O 1
ATOM 2093 N N . HIS A 1 273 ? 34.845 85.637 22.131 1.00 59.79 273 HIS A N 1
ATOM 2094 C CA . HIS A 1 273 ? 34.272 86.966 21.938 1.00 63.76 273 HIS A CA 1
ATOM 2095 C C . HIS A 1 273 ? 34.778 87.956 22.980 1.00 62.83 273 HIS A C 1
ATOM 2096 O O . HIS A 1 273 ? 34.957 89.139 22.671 1.00 65.71 273 HIS A O 1
ATOM 2103 N N . GLY A 1 274 ? 35.011 87.497 24.211 1.00 57.07 274 GLY A N 1
ATOM 2104 C CA . GLY A 1 274 ? 35.549 88.385 25.228 1.00 55.15 274 GLY A CA 1
ATOM 2105 C C . GLY A 1 274 ? 36.955 88.857 24.912 1.00 57.72 274 GLY A C 1
ATOM 2106 O O . GLY A 1 274 ? 37.318 89.997 25.215 1.00 57.77 274 GLY A O 1
ATOM 2107 N N . GLN A 1 275 ? 37.767 87.991 24.298 1.00 59.05 275 GLN A N 1
ATOM 2108 C CA . GLN A 1 275 ? 39.123 88.387 23.933 1.00 63.01 275 GLN A CA 1
ATOM 2109 C C . GLN A 1 275 ? 39.113 89.462 22.855 1.00 62.02 275 GLN A C 1
ATOM 2110 O O . GLN A 1 275 ? 39.923 90.395 22.898 1.00 60.76 275 GLN A O 1
ATOM 2116 N N . ARG A 1 276 ? 38.202 89.353 21.885 1.00 69.72 276 ARG A N 1
ATOM 2117 C CA . ARG A 1 276 ? 38.129 90.359 20.830 1.00 75.96 276 ARG A CA 1
ATOM 2118 C C . ARG A 1 276 ? 37.718 91.718 21.377 1.00 76.43 276 ARG A C 1
ATOM 2119 O O . ARG A 1 276 ? 38.155 92.750 20.858 1.00 76.76 276 ARG A O 1
ATOM 2127 N N . LEU A 1 277 ? 36.884 91.740 22.415 1.00 74.29 277 LEU A N 1
ATOM 2128 C CA . LEU A 1 277 ? 36.492 92.987 23.057 1.00 71.73 277 LEU A CA 1
ATOM 2129 C C . LEU A 1 277 ? 37.519 93.479 24.067 1.00 72.59 277 LEU A C 1
ATOM 2130 O O . LEU A 1 277 ? 37.278 94.500 24.721 1.00 76.10 277 LEU A O 1
ATOM 2135 N N . GLY A 1 278 ? 38.649 92.789 24.211 1.00 66.78 278 GLY A N 1
ATOM 2136 C CA . GLY A 1 278 ? 39.605 93.140 25.243 1.00 63.98 278 GLY A CA 1
ATOM 2137 C C . GLY A 1 278 ? 39.072 93.002 26.649 1.00 64.04 278 GLY A C 1
ATOM 2138 O O . GLY A 1 278 ? 39.624 93.598 27.576 1.00 67.47 278 GLY A O 1
ATOM 2139 N N . LEU A 1 279 ? 38.004 92.225 26.833 1.00 62.56 279 LEU A N 1
ATOM 2140 C CA . LEU A 1 279 ? 37.357 92.083 28.128 1.00 64.92 279 LEU A CA 1
ATOM 2141 C C . LEU A 1 279 ? 37.878 90.835 28.821 1.00 70.45 279 LEU A C 1
ATOM 2142 O O . LEU A 1 279 ? 37.593 89.721 28.357 1.00 75.56 279 LEU A O 1
ATOM 2147 N N . PRO A 1 280 ? 38.629 90.955 29.916 1.00 69.42 280 PRO A N 1
ATOM 2148 C CA . PRO A 1 280 ? 39.118 89.753 30.605 1.00 69.06 280 PRO A CA 1
ATOM 2149 C C . PRO A 1 280 ? 37.972 88.984 31.247 1.00 72.62 280 PRO A C 1
ATOM 2150 O O . PRO A 1 280 ? 37.114 89.562 31.918 1.00 78.37 280 PRO A O 1
ATOM 2154 N N . LEU A 1 281 ? 37.962 87.671 31.023 1.00 64.89 281 LEU A N 1
ATOM 2155 C CA . LEU A 1 281 ? 36.975 86.761 31.606 1.00 62.11 281 LEU A CA 1
ATOM 2156 C C . LEU A 1 281 ? 37.731 85.575 32.188 1.00 64.01 281 LEU A C 1
ATOM 2157 O O . LEU A 1 281 ? 37.748 84.483 31.602 1.00 67.29 281 LEU A O 1
ATOM 2162 N N . PRO A 1 282 ? 38.374 85.756 33.346 1.00 64.09 282 PRO A N 1
ATOM 2163 C CA . PRO A 1 282 ? 39.238 84.684 33.872 1.00 60.78 282 PRO A CA 1
ATOM 2164 C C . PRO A 1 282 ? 38.478 83.459 34.352 1.00 63.25 282 PRO A C 1
ATOM 2165 O O . PRO A 1 282 ? 38.909 82.332 34.077 1.00 60.76 282 PRO A O 1
ATOM 2169 N N . ARG A 1 283 ? 37.363 83.641 35.066 1.00 64.84 283 ARG A N 1
ATOM 2170 C CA . ARG A 1 283 ? 36.618 82.491 35.576 1.00 66.95 283 ARG A CA 1
ATOM 2171 C C . ARG A 1 283 ? 36.087 81.627 34.440 1.00 64.98 283 ARG A C 1
ATOM 2172 O O . ARG A 1 283 ? 36.172 80.394 34.496 1.00 66.01 283 ARG A O 1
ATOM 2180 N N . LEU A 1 284 ? 35.528 82.254 33.402 1.00 59.36 284 LEU A N 1
ATOM 2181 C CA . LEU A 1 284 ? 35.123 81.503 32.219 1.00 53.33 284 LEU A CA 1
ATOM 2182 C C . LEU A 1 284 ? 36.326 80.892 31.511 1.00 53.76 284 LEU A C 1
ATOM 2183 O O . LEU A 1 284 ? 36.200 79.842 30.869 1.00 48.57 284 LEU A O 1
ATOM 2188 N N . GLY A 1 285 ? 37.494 81.529 31.620 1.00 50.17 285 GLY A N 1
ATOM 2189 C CA . GLY A 1 285 ? 38.688 80.975 31.002 1.00 52.89 285 GLY A CA 1
ATOM 2190 C C . GLY A 1 285 ? 39.131 79.678 31.653 1.00 57.83 285 GLY A C 1
ATOM 2191 O O . GLY A 1 285 ? 39.444 78.701 30.968 1.00 58.43 285 GLY A O 1
ATOM 2192 N N . THR A 1 286 ? 39.164 79.651 32.988 1.00 58.51 286 THR A N 1
ATOM 2193 C CA . THR A 1 286 ? 39.526 78.420 33.683 1.00 60.27 286 THR A CA 1
ATOM 2194 C C . THR A 1 286 ? 38.431 77.371 33.542 1.00 60.99 286 THR A C 1
ATOM 2195 O O . THR A 1 286 ? 38.722 76.174 33.431 1.00 59.35 286 THR A O 1
ATOM 2199 N N . LEU A 1 287 ? 37.165 77.801 33.544 1.00 61.29 287 LEU A N 1
ATOM 2200 C CA . LEU A 1 287 ? 36.069 76.869 33.298 1.00 55.94 287 LEU A CA 1
ATOM 2201 C C . LEU A 1 287 ? 36.201 76.225 31.924 1.00 54.66 287 LEU A C 1
ATOM 2202 O O . LEU A 1 287 ? 35.991 75.016 31.773 1.00 53.12 287 LEU A O 1
ATOM 2207 N N . LEU A 1 288 ? 36.557 77.018 30.910 1.00 56.31 288 LEU A N 1
ATOM 2208 C CA . LEU A 1 288 ? 36.789 76.464 29.581 1.00 55.10 288 LEU A CA 1
ATOM 2209 C C . LEU A 1 288 ? 37.977 75.511 29.581 1.00 56.52 288 LEU A C 1
ATOM 2210 O O . LEU A 1 288 ? 37.935 74.459 28.932 1.00 59.94 288 LEU A O 1
ATOM 2215 N N . ALA A 1 289 ? 39.042 75.858 30.308 1.00 51.91 289 ALA A N 1
ATOM 2216 C CA . ALA A 1 289 ? 40.228 75.008 30.336 1.00 50.88 289 ALA A CA 1
ATOM 2217 C C . ALA A 1 289 ? 39.945 73.682 31.033 1.00 56.76 289 ALA A C 1
ATOM 2218 O O . ALA A 1 289 ? 40.399 72.626 30.577 1.00 64.32 289 ALA A O 1
ATOM 2220 N N . ARG A 1 290 ? 39.199 73.715 32.139 1.00 54.86 290 ARG A N 1
ATOM 2221 C CA . ARG A 1 290 ? 38.847 72.479 32.829 1.00 55.76 290 ARG A CA 1
ATOM 2222 C C . ARG A 1 290 ? 37.915 71.614 31.989 1.00 62.63 290 ARG A C 1
ATOM 2223 O O . ARG A 1 290 ? 37.995 70.381 32.046 1.00 66.53 290 ARG A O 1
ATOM 2231 N N . LEU A 1 291 ? 37.026 72.237 31.211 1.00 60.51 291 LEU A N 1
ATOM 2232 C CA . LEU A 1 291 ? 36.102 71.465 30.388 1.00 55.87 291 LEU A CA 1
ATOM 2233 C C . LEU A 1 291 ? 36.826 70.793 29.229 1.00 48.85 291 LEU A C 1
ATOM 2234 O O . LEU A 1 291 ? 36.547 69.633 28.906 1.00 49.94 291 LEU A O 1
ATOM 2239 N N . GLN A 1 292 ? 37.757 71.507 28.590 1.00 49.24 292 GLN A N 1
ATOM 2240 C CA . GLN A 1 292 ? 38.534 70.912 27.508 1.00 51.50 292 GLN A CA 1
ATOM 2241 C C . GLN A 1 292 ? 39.391 69.757 28.010 1.00 51.37 292 GLN A C 1
ATOM 2242 O O . GLN A 1 292 ? 39.470 68.707 27.362 1.00 49.20 292 GLN A O 1
ATOM 2248 N N . ALA A 1 293 ? 40.044 69.934 29.162 1.00 50.98 293 ALA A N 1
ATOM 2249 C CA . ALA A 1 293 ? 40.806 68.839 29.754 1.00 54.41 293 ALA A CA 1
ATOM 2250 C C . ALA A 1 293 ? 39.904 67.671 30.124 1.00 58.89 293 ALA A C 1
ATOM 2251 O O . ALA A 1 293 ? 40.317 66.510 30.029 1.00 61.34 293 ALA A O 1
ATOM 2253 N N . HIS A 1 294 ? 38.674 67.960 30.550 1.00 57.21 294 HIS A N 1
ATOM 2254 C CA . HIS A 1 294 ? 37.723 66.896 30.849 1.00 53.48 294 HIS A CA 1
ATOM 2255 C C . HIS A 1 294 ? 37.372 66.108 29.592 1.00 43.84 294 HIS A C 1
ATOM 2256 O O . HIS A 1 294 ? 37.227 64.882 29.639 1.00 41.74 294 HIS A O 1
ATOM 2263 N N . LEU A 1 295 ? 37.252 66.796 28.453 1.00 41.38 295 LEU A N 1
ATOM 2264 C CA . LEU A 1 295 ? 36.892 66.123 27.210 1.00 42.73 295 LEU A CA 1
ATOM 2265 C C . LEU A 1 295 ? 38.055 65.298 26.671 1.00 47.51 295 LEU A C 1
ATOM 2266 O O . LEU A 1 295 ? 37.876 64.140 26.277 1.00 48.43 295 LEU A O 1
ATOM 2271 N N . ARG A 1 296 ? 39.257 65.882 26.642 1.00 51.21 296 ARG A N 1
ATOM 2272 C CA . ARG A 1 296 ? 40.419 65.159 26.132 1.00 52.74 296 ARG A CA 1
ATOM 2273 C C . ARG A 1 296 ? 40.703 63.901 26.941 1.00 54.53 296 ARG A C 1
ATOM 2274 O O . ARG A 1 296 ? 41.153 62.894 26.381 1.00 57.63 296 ARG A O 1
ATOM 2282 N N . GLN A 1 297 ? 40.437 63.932 28.250 1.00 54.04 297 GLN A N 1
ATOM 2283 C CA . GLN A 1 297 ? 40.714 62.781 29.102 1.00 64.21 297 GLN A CA 1
ATOM 2284 C C . GLN A 1 297 ? 39.926 61.545 28.685 1.00 68.85 297 GLN A C 1
ATOM 2285 O O . GLN A 1 297 ? 40.344 60.422 28.990 1.00 73.48 297 GLN A O 1
ATOM 2291 N N . ARG A 1 298 ? 38.809 61.722 27.979 1.00 65.69 298 ARG A N 1
ATOM 2292 C CA . ARG A 1 298 ? 37.962 60.615 27.555 1.00 58.50 298 ARG A CA 1
ATOM 2293 C C . ARG A 1 298 ? 38.011 60.386 26.048 1.00 58.14 298 ARG A C 1
ATOM 2294 O O . ARG A 1 298 ? 37.133 59.714 25.496 1.00 60.35 298 ARG A O 1
ATOM 2302 N N . GLY A 1 299 ? 39.023 60.925 25.372 1.00 55.99 299 GLY A N 1
ATOM 2303 C CA . GLY A 1 299 ? 39.145 60.751 23.940 1.00 58.53 299 GLY A CA 1
ATOM 2304 C C . GLY A 1 299 ? 38.207 61.592 23.107 1.00 68.86 299 GLY A C 1
ATOM 2305 O O . GLY A 1 299 ? 38.175 61.422 21.882 1.00 78.55 299 GLY A O 1
ATOM 2306 N N . LEU A 1 300 ? 37.431 62.511 23.736 1.00 64.26 300 LEU A N 1
ATOM 2307 C CA . LEU A 1 300 ? 36.497 63.385 23.043 1.00 54.75 300 LEU A CA 1
ATOM 2308 C C . LEU A 1 300 ? 37.200 64.645 22.554 1.00 50.78 300 LEU A C 1
ATOM 2309 O O . LEU A 1 300 ? 38.141 65.126 23.194 1.00 49.68 300 LEU A O 1
ATOM 2314 N N . PRO A 1 301 ? 36.759 65.195 21.426 1.00 48.31 301 PRO A N 1
ATOM 2315 C CA . PRO A 1 301 ? 37.343 66.450 20.942 1.00 44.36 301 PRO A CA 1
ATOM 2316 C C . PRO A 1 301 ? 37.046 67.600 21.890 1.00 49.94 301 PRO A C 1
ATOM 2317 O O . PRO A 1 301 ? 36.027 67.620 22.585 1.00 53.76 301 PRO A O 1
ATOM 2321 N N . ASP A 1 302 ? 37.961 68.570 21.915 1.00 50.67 302 ASP A N 1
ATOM 2322 C CA . ASP A 1 302 ? 37.820 69.752 22.755 1.00 54.41 302 ASP A CA 1
ATOM 2323 C C . ASP A 1 302 ? 37.384 70.982 21.965 1.00 53.49 302 ASP A C 1
ATOM 2324 O O . ASP A 1 302 ? 37.539 72.109 22.449 1.00 58.68 302 ASP A O 1
ATOM 2329 N N . ARG A 1 303 ? 36.845 70.791 20.763 1.00 52.88 303 ARG A N 1
ATOM 2330 C CA . ARG A 1 303 ? 36.386 71.907 19.942 1.00 60.96 303 ARG A CA 1
ATOM 2331 C C . ARG A 1 303 ? 35.170 71.521 19.101 1.00 55.82 303 ARG A C 1
ATOM 2332 O O . ARG A 1 303 ? 34.727 70.372 19.123 1.00 55.62 303 ARG A O 1
ATOM 2340 N N . MET B 1 1 ? 34.534 26.295 22.743 1.00 96.56 1 MET B N 1
ATOM 2341 C CA . MET B 1 1 ? 33.653 27.008 23.650 1.00 85.13 1 MET B CA 1
ATOM 2342 C C . MET B 1 1 ? 33.456 28.455 23.170 1.00 72.62 1 MET B C 1
ATOM 2343 O O . MET B 1 1 ? 33.708 29.407 23.899 1.00 67.64 1 MET B O 1
ATOM 2348 N N . THR B 1 2 ? 33.001 28.609 21.920 1.00 65.61 2 THR B N 1
ATOM 2349 C CA . THR B 1 2 ? 32.682 29.923 21.362 1.00 61.44 2 THR B CA 1
ATOM 2350 C C . THR B 1 2 ? 31.425 30.496 22.013 1.00 59.89 2 THR B C 1
ATOM 2351 O O . THR B 1 2 ? 30.403 29.813 22.135 1.00 61.00 2 THR B O 1
ATOM 2355 N N . TRP B 1 3 ? 31.500 31.762 22.421 1.00 57.31 3 TRP B N 1
ATOM 2356 C CA . TRP B 1 3 ? 30.344 32.461 22.980 1.00 53.69 3 TRP B CA 1
ATOM 2357 C C . TRP B 1 3 ? 29.533 33.032 21.826 1.00 48.47 3 TRP B C 1
ATOM 2358 O O . TRP B 1 3 ? 29.847 34.102 21.302 1.00 48.36 3 TRP B O 1
ATOM 2369 N N . HIS B 1 4 ? 28.504 32.306 21.401 1.00 41.69 4 HIS B N 1
ATOM 2370 C CA . HIS B 1 4 ? 27.589 32.829 20.398 1.00 52.33 4 HIS B CA 1
ATOM 2371 C C . HIS B 1 4 ? 26.619 33.806 21.052 1.00 53.37 4 HIS B C 1
ATOM 2372 O O . HIS B 1 4 ? 25.975 33.479 22.055 1.00 46.72 4 HIS B O 1
ATOM 2379 N N . ILE B 1 5 ? 26.526 35.009 20.488 1.00 54.95 5 ILE B N 1
ATOM 2380 C CA . ILE B 1 5 ? 25.677 36.079 21.005 1.00 54.93 5 ILE B CA 1
ATOM 2381 C C . ILE B 1 5 ? 24.524 36.280 20.033 1.00 55.21 5 ILE B C 1
ATOM 2382 O O . ILE B 1 5 ? 24.741 36.614 18.861 1.00 54.09 5 ILE B O 1
ATOM 2387 N N . LEU B 1 6 ? 23.299 36.096 20.521 1.00 55.46 6 LEU B N 1
ATOM 2388 C CA . LEU B 1 6 ? 22.094 36.218 19.712 1.00 48.98 6 LEU B CA 1
ATOM 2389 C C . LEU B 1 6 ? 21.180 37.271 20.322 1.00 50.91 6 LEU B C 1
ATOM 2390 O O . LEU B 1 6 ? 20.926 37.252 21.531 1.00 54.76 6 LEU B O 1
ATOM 2395 N N . GLY B 1 7 ? 20.689 38.178 19.493 1.00 56.80 7 GLY B N 1
ATOM 2396 C CA . GLY B 1 7 ? 19.831 39.248 19.950 1.00 65.54 7 GLY B CA 1
ATOM 2397 C C . GLY B 1 7 ? 20.546 40.592 19.947 1.00 69.27 7 GLY B C 1
ATOM 2398 O O . GLY B 1 7 ? 21.776 40.682 19.996 1.00 70.23 7 GLY B O 1
ATOM 2399 N N . ALA B 1 8 ? 19.743 41.655 19.892 1.00 72.66 8 ALA B N 1
ATOM 2400 C CA . ALA B 1 8 ? 20.251 43.018 19.821 1.00 70.89 8 ALA B CA 1
ATOM 2401 C C . ALA B 1 8 ? 20.166 43.749 21.157 1.00 66.47 8 ALA B C 1
ATOM 2402 O O . ALA B 1 8 ? 20.284 44.978 21.191 1.00 65.30 8 ALA B O 1
ATOM 2404 N N . GLY B 1 9 ? 19.969 43.021 22.255 1.00 65.06 9 GLY B N 1
ATOM 2405 C CA . GLY B 1 9 ? 19.861 43.666 23.550 1.00 64.05 9 GLY B CA 1
ATOM 2406 C C . GLY B 1 9 ? 21.142 44.379 23.942 1.00 67.51 9 GLY B C 1
ATOM 2407 O O . GLY B 1 9 ? 22.238 44.035 23.496 1.00 73.75 9 GLY B O 1
ATOM 2408 N N . SER B 1 10 ? 20.988 45.395 24.796 1.00 62.28 10 SER B N 1
ATOM 2409 C CA . SER B 1 10 ? 22.133 46.193 25.220 1.00 59.25 10 SER B CA 1
ATOM 2410 C C . SER B 1 10 ? 23.119 45.365 26.033 1.00 53.53 10 SER B C 1
ATOM 2411 O O . SER B 1 10 ? 24.336 45.558 25.925 1.00 51.66 10 SER B O 1
ATOM 2414 N N . LEU B 1 11 ? 22.615 44.441 26.855 1.00 52.50 11 LEU B N 1
ATOM 2415 C CA . LEU B 1 11 ? 23.503 43.611 27.663 1.00 54.42 11 LEU B CA 1
ATOM 2416 C C . LEU B 1 11 ? 24.305 42.648 26.798 1.00 52.81 11 LEU B C 1
ATOM 2417 O O . LEU B 1 11 ? 25.473 42.370 27.094 1.00 49.96 11 LEU B O 1
ATOM 2422 N N . GLY B 1 12 ? 23.700 42.132 25.726 1.00 51.36 12 GLY B N 1
ATOM 2423 C CA . GLY B 1 12 ? 24.418 41.218 24.852 1.00 52.51 12 GLY B CA 1
ATOM 2424 C C . GLY B 1 12 ? 25.667 41.836 24.255 1.00 53.20 12 GLY B C 1
ATOM 2425 O O . GLY B 1 12 ? 26.694 41.169 24.112 1.00 56.25 12 GLY B O 1
ATOM 2426 N N . SER B 1 13 ? 25.599 43.121 23.905 1.00 49.86 13 SER B N 1
ATOM 2427 C CA . SER B 1 13 ? 26.781 43.810 23.403 1.00 48.37 13 SER B CA 1
ATOM 2428 C C . SER B 1 13 ? 27.765 44.099 24.527 1.00 48.59 13 SER B C 1
ATOM 2429 O O . SER B 1 13 ? 28.984 44.052 24.322 1.00 52.92 13 SER B O 1
ATOM 2432 N N . LEU B 1 14 ? 27.254 44.400 25.723 1.00 47.25 14 LEU B N 1
ATOM 2433 C CA . LEU B 1 14 ? 28.128 44.630 26.868 1.00 48.35 14 LEU B CA 1
ATOM 2434 C C . LEU B 1 14 ? 28.850 43.350 27.270 1.00 51.62 14 LEU B C 1
ATOM 2435 O O . LEU B 1 14 ? 30.029 43.385 27.644 1.00 49.30 14 LEU B O 1
ATOM 2440 N N . TRP B 1 15 ? 28.160 42.210 27.200 1.00 54.61 15 TRP B N 1
ATOM 2441 C CA . TRP B 1 15 ? 28.813 40.932 27.457 1.00 48.75 15 TRP B CA 1
ATOM 2442 C C . TRP B 1 15 ? 29.802 40.590 26.350 1.00 49.76 15 TRP B C 1
ATOM 2443 O O . TRP B 1 15 ? 30.935 40.179 26.624 1.00 58.41 15 TRP B O 1
ATOM 2454 N N . ALA B 1 16 ? 29.393 40.763 25.089 1.00 44.97 16 ALA B N 1
ATOM 2455 C CA . ALA B 1 16 ? 30.251 40.377 23.972 1.00 44.92 16 ALA B CA 1
ATOM 2456 C C . ALA B 1 16 ? 31.533 41.199 23.944 1.00 51.37 16 ALA B C 1
ATOM 2457 O O . ALA B 1 16 ? 32.612 40.669 23.654 1.00 53.67 16 ALA B O 1
ATOM 2459 N N . ALA B 1 17 ? 31.437 42.496 24.242 1.00 52.36 17 ALA B N 1
ATOM 2460 C CA . ALA B 1 17 ? 32.627 43.339 24.243 1.00 50.16 17 ALA B CA 1
ATOM 2461 C C . ALA B 1 17 ? 33.602 42.918 25.336 1.00 49.41 17 ALA B C 1
ATOM 2462 O O . ALA B 1 17 ? 34.813 42.836 25.098 1.00 46.63 17 ALA B O 1
ATOM 2464 N N . ARG B 1 18 ? 33.092 42.635 26.538 1.00 49.70 18 ARG B N 1
ATOM 2465 C CA . ARG B 1 18 ? 33.968 42.267 27.645 1.00 49.60 18 ARG B CA 1
ATOM 2466 C C . ARG B 1 18 ? 34.583 40.887 27.436 1.00 52.48 18 ARG B C 1
ATOM 2467 O O . ARG B 1 18 ? 35.753 40.668 27.772 1.00 56.91 18 ARG B O 1
ATOM 2475 N N . LEU B 1 19 ? 33.818 39.947 26.877 1.00 50.21 19 LEU B N 1
ATOM 2476 C CA . LEU B 1 19 ? 34.368 38.625 26.593 1.00 50.67 19 LEU B CA 1
ATOM 2477 C C . LEU B 1 19 ? 35.416 38.688 25.489 1.00 51.63 19 LEU B C 1
ATOM 2478 O O . LEU B 1 19 ? 36.468 38.044 25.585 1.00 51.70 19 LEU B O 1
ATOM 2483 N N . GLY B 1 20 ? 35.151 39.464 24.436 1.00 47.46 20 GLY B N 1
ATOM 2484 C CA . GLY B 1 20 ? 36.053 39.485 23.296 1.00 44.39 20 GLY B CA 1
ATOM 2485 C C . GLY B 1 20 ? 37.392 40.127 23.604 1.00 48.59 20 GLY B C 1
ATOM 2486 O O . GLY B 1 20 ? 38.442 39.600 23.225 1.00 50.95 20 GLY B O 1
ATOM 2487 N N . ARG B 1 21 ? 37.378 41.271 24.291 1.00 47.12 21 ARG B N 1
ATOM 2488 C CA . ARG B 1 21 ? 38.627 41.962 24.590 1.00 48.94 21 ARG B CA 1
ATOM 2489 C C . ARG B 1 21 ? 39.469 41.215 25.618 1.00 52.28 21 ARG B C 1
ATOM 2490 O O . ARG B 1 21 ? 40.664 41.502 25.749 1.00 52.39 21 ARG B O 1
ATOM 2498 N N . ALA B 1 22 ? 38.879 40.263 26.338 1.00 49.55 22 ALA B N 1
ATOM 2499 C CA . ALA B 1 22 ? 39.596 39.479 27.333 1.00 49.00 22 ALA B CA 1
ATOM 2500 C C . ALA B 1 22 ? 40.195 38.200 26.758 1.00 48.37 22 ALA B C 1
ATOM 2501 O O . ALA B 1 22 ? 40.704 37.374 27.522 1.00 55.51 22 ALA B O 1
ATOM 2503 N N . GLY B 1 23 ? 40.143 38.017 25.437 1.00 47.73 23 GLY B N 1
ATOM 2504 C CA . GLY B 1 23 ? 40.709 36.851 24.793 1.00 49.40 23 GLY B CA 1
ATOM 2505 C C . GLY B 1 23 ? 39.746 35.708 24.552 1.00 56.79 23 GLY B C 1
ATOM 2506 O O . GLY B 1 23 ? 40.100 34.764 23.834 1.00 61.16 23 GLY B O 1
ATOM 2507 N N . LEU B 1 24 ? 38.545 35.759 25.121 1.00 56.03 24 LEU B N 1
ATOM 2508 C CA . LEU B 1 24 ? 37.577 34.682 24.952 1.00 57.53 24 LEU B CA 1
ATOM 2509 C C . LEU B 1 24 ? 36.916 34.772 23.576 1.00 55.54 24 LEU B C 1
ATOM 2510 O O . LEU B 1 24 ? 36.581 35.868 23.118 1.00 58.85 24 LEU B O 1
ATOM 2515 N N . PRO B 1 25 ? 36.720 33.640 22.901 1.00 50.42 25 PRO B N 1
ATOM 2516 C CA . PRO B 1 25 ? 36.150 33.674 21.546 1.00 50.65 25 PRO B CA 1
ATOM 2517 C C . PRO B 1 25 ? 34.668 34.028 21.571 1.00 57.50 25 PRO B C 1
ATOM 2518 O O . PRO B 1 25 ? 33.872 33.389 22.263 1.00 60.04 25 PRO B O 1
ATOM 2522 N N . VAL B 1 26 ? 34.306 35.054 20.801 1.00 57.29 26 VAL B N 1
ATOM 2523 C CA . VAL B 1 26 ? 32.942 35.566 20.732 1.00 52.71 26 VAL B CA 1
ATOM 2524 C C . VAL B 1 26 ? 32.493 35.560 19.278 1.00 57.53 26 VAL B C 1
ATOM 2525 O O . VAL B 1 26 ? 33.294 35.809 18.370 1.00 63.49 26 VAL B O 1
ATOM 2529 N N . ARG B 1 27 ? 31.212 35.275 19.056 1.00 58.13 27 ARG B N 1
ATOM 2530 C CA . ARG B 1 27 ? 30.625 35.297 17.721 1.00 57.51 27 ARG B CA 1
ATOM 2531 C C . ARG B 1 27 ? 29.235 35.906 17.815 1.00 58.67 27 ARG B C 1
ATOM 2532 O O . ARG B 1 27 ? 28.363 35.361 18.499 1.00 55.97 27 ARG B O 1
ATOM 2540 N N . LEU B 1 28 ? 29.029 37.034 17.140 1.00 56.50 28 LEU B N 1
ATOM 2541 C CA . LEU B 1 28 ? 27.717 37.664 17.114 1.00 54.89 28 LEU B CA 1
ATOM 2542 C C . LEU B 1 28 ? 26.839 37.004 16.059 1.00 56.28 28 LEU B C 1
ATOM 2543 O O . LEU B 1 28 ? 27.284 36.738 14.939 1.00 56.59 28 LEU B O 1
ATOM 2548 N N . ILE B 1 29 ? 25.590 36.734 16.422 1.00 54.81 29 ILE B N 1
ATOM 2549 C CA . ILE B 1 29 ? 24.606 36.181 15.500 1.00 58.11 29 ILE B CA 1
ATOM 2550 C C . ILE B 1 29 ? 23.590 37.283 15.230 1.00 59.79 29 ILE B C 1
ATOM 2551 O O . ILE B 1 29 ? 22.670 37.509 16.025 1.00 63.38 29 ILE B O 1
ATOM 2556 N N . LEU B 1 30 ? 23.756 37.976 14.108 1.00 59.56 30 LEU B N 1
ATOM 2557 C CA . LEU B 1 30 ? 22.858 39.058 13.743 1.00 59.15 30 LEU B CA 1
ATOM 2558 C C . LEU B 1 30 ? 21.599 38.504 13.081 1.00 64.64 30 LEU B C 1
ATOM 2559 O O . LEU B 1 30 ? 21.488 37.310 12.790 1.00 64.96 30 LEU B O 1
ATOM 2564 N N . ARG B 1 31 ? 20.641 39.399 12.835 1.00 71.64 31 ARG B N 1
ATOM 2565 C CA . ARG B 1 31 ? 19.307 38.965 12.433 1.00 71.70 31 ARG B CA 1
ATOM 2566 C C . ARG B 1 31 ? 19.299 38.397 11.018 1.00 70.98 31 ARG B C 1
ATOM 2567 O O . ARG B 1 31 ? 18.801 37.289 10.788 1.00 73.15 31 ARG B O 1
ATOM 2575 N N . ASP B 1 32 ? 19.841 39.137 10.055 1.00 69.59 32 ASP B N 1
ATOM 2576 C CA . ASP B 1 32 ? 19.736 38.741 8.657 1.00 74.33 32 ASP B CA 1
ATOM 2577 C C . ASP B 1 32 ? 20.994 39.182 7.916 1.00 74.25 32 ASP B C 1
ATOM 2578 O O . ASP B 1 32 ? 21.963 39.649 8.521 1.00 74.86 32 ASP B O 1
ATOM 2583 N N . ARG B 1 33 ? 20.968 39.032 6.590 1.00 74.52 33 ARG B N 1
ATOM 2584 C CA . ARG B 1 33 ? 22.130 39.367 5.775 1.00 71.78 33 ARG B CA 1
ATOM 2585 C C . ARG B 1 33 ? 22.343 40.871 5.677 1.00 64.66 33 ARG B C 1
ATOM 2586 O O . ARG B 1 33 ? 23.487 41.325 5.562 1.00 63.84 33 ARG B O 1
ATOM 2594 N N . GLN B 1 34 ? 21.266 41.661 5.724 1.00 63.82 34 GLN B N 1
ATOM 2595 C CA . GLN B 1 34 ? 21.421 43.109 5.630 1.00 66.70 34 GLN B CA 1
ATOM 2596 C C . GLN B 1 34 ? 22.029 43.685 6.902 1.00 65.08 34 GLN B C 1
ATOM 2597 O O . GLN B 1 34 ? 22.856 44.602 6.842 1.00 68.89 34 GLN B O 1
ATOM 2603 N N . ARG B 1 35 ? 21.626 43.167 8.066 1.00 61.60 35 ARG B N 1
ATOM 2604 C CA . ARG B 1 35 ? 22.208 43.645 9.315 1.00 63.52 35 ARG B CA 1
ATOM 2605 C C . ARG B 1 35 ? 23.677 43.261 9.423 1.00 67.66 35 ARG B C 1
ATOM 2606 O O . ARG B 1 35 ? 24.466 43.999 10.024 1.00 69.18 35 ARG B O 1
ATOM 2614 N N . LEU B 1 36 ? 24.060 42.120 8.846 1.00 67.63 36 LEU B N 1
ATOM 2615 C CA . LEU B 1 36 ? 25.466 41.732 8.836 1.00 65.06 36 LEU B CA 1
ATOM 2616 C C . LEU B 1 36 ? 26.298 42.694 7.999 1.00 64.63 36 LEU B C 1
ATOM 2617 O O . LEU B 1 36 ? 27.393 43.093 8.409 1.00 62.42 36 LEU B O 1
ATOM 2622 N N . ARG B 1 37 ? 25.792 43.084 6.826 1.00 68.72 37 ARG B N 1
ATOM 2623 C CA . ARG B 1 37 ? 26.539 44.003 5.973 1.00 73.15 37 ARG B CA 1
ATOM 2624 C C . ARG B 1 37 ? 26.666 45.379 6.615 1.00 74.81 37 ARG B C 1
ATOM 2625 O O . ARG B 1 37 ? 27.700 46.042 6.472 1.00 75.30 37 ARG B O 1
ATOM 2633 N N . ARG B 1 38 ? 25.630 45.830 7.328 1.00 75.09 38 ARG B N 1
ATOM 2634 C CA . ARG B 1 38 ? 25.740 47.097 8.045 1.00 75.79 38 ARG B CA 1
ATOM 2635 C C . ARG B 1 38 ? 26.774 47.006 9.161 1.00 74.27 38 ARG B C 1
ATOM 2636 O O . ARG B 1 38 ? 27.518 47.963 9.404 1.00 74.40 38 ARG B O 1
ATOM 2644 N N . TYR B 1 39 ? 26.834 45.863 9.848 1.00 70.47 39 TYR B N 1
ATOM 2645 C CA . TYR B 1 39 ? 27.810 45.688 10.918 1.00 64.26 39 TYR B CA 1
ATOM 2646 C C . TYR B 1 39 ? 29.232 45.733 10.376 1.00 63.65 39 TYR B C 1
ATOM 2647 O O . TYR B 1 39 ? 30.130 46.304 11.008 1.00 66.97 39 TYR B O 1
ATOM 2656 N N . GLN B 1 40 ? 29.454 45.138 9.204 1.00 56.24 40 GLN B N 1
ATOM 2657 C CA . GLN B 1 40 ? 30.778 45.171 8.597 1.00 56.42 40 GLN B CA 1
ATOM 2658 C C . GLN B 1 40 ? 31.161 46.579 8.158 1.00 64.31 40 GLN B C 1
ATOM 2659 O O . GLN B 1 40 ? 32.347 46.926 8.168 1.00 71.33 40 GLN B O 1
ATOM 2665 N N . GLN B 1 41 ? 30.181 47.403 7.776 1.00 67.54 41 GLN B N 1
ATOM 2666 C CA . GLN B 1 41 ? 30.480 48.799 7.468 1.00 67.21 41 GLN B CA 1
ATOM 2667 C C . GLN B 1 41 ? 30.851 49.569 8.729 1.00 61.17 41 GLN B C 1
ATOM 2668 O O . GLN B 1 41 ? 31.706 50.462 8.689 1.00 54.52 41 GLN B O 1
ATOM 2674 N N . ALA B 1 42 ? 30.216 49.239 9.856 1.00 58.46 42 ALA B N 1
ATOM 2675 C CA . ALA B 1 42 ? 30.532 49.916 11.109 1.00 59.25 42 ALA B CA 1
ATOM 2676 C C . ALA B 1 42 ? 31.888 49.486 11.655 1.00 65.46 42 ALA B C 1
ATOM 2677 O O . ALA B 1 42 ? 32.536 50.255 12.374 1.00 66.76 42 ALA B O 1
ATOM 2679 N N . GLY B 1 43 ? 32.330 48.269 11.333 1.00 66.83 43 GLY B N 1
ATOM 2680 C CA . GLY B 1 43 ? 33.622 47.770 11.740 1.00 69.14 43 GLY B CA 1
ATOM 2681 C C . GLY B 1 43 ? 33.613 46.923 12.997 1.00 67.03 43 GLY B C 1
ATOM 2682 O O . GLY B 1 43 ? 34.578 46.187 13.236 1.00 73.00 43 GLY B O 1
ATOM 2683 N N . GLY B 1 44 ? 32.561 47.005 13.802 1.00 54.26 44 GLY B N 1
ATOM 2684 C CA . GLY B 1 44 ? 32.503 46.241 15.034 1.00 47.18 44 GLY B CA 1
ATOM 2685 C C . GLY B 1 44 ? 31.500 46.856 15.995 1.00 49.58 44 GLY B C 1
ATOM 2686 O O . GLY B 1 44 ? 30.663 47.668 15.605 1.00 48.13 44 GLY B O 1
ATOM 2687 N N . LEU B 1 45 ? 31.607 46.440 17.255 1.00 48.99 45 LEU B N 1
ATOM 2688 C CA . LEU B 1 45 ? 30.753 46.953 18.315 1.00 49.04 45 LEU B CA 1
ATOM 2689 C C . LEU B 1 45 ? 31.427 48.119 19.021 1.00 51.17 45 LEU B C 1
ATOM 2690 O O . LEU B 1 45 ? 32.618 48.067 19.337 1.00 54.57 45 LEU B O 1
ATOM 2695 N N . SER B 1 46 ? 30.651 49.167 19.275 1.00 50.27 46 SER B N 1
ATOM 2696 C CA . SER B 1 46 ? 31.126 50.341 19.993 1.00 49.07 46 SER B CA 1
ATOM 2697 C C . SER B 1 46 ? 30.570 50.306 21.410 1.00 48.69 46 SER B C 1
ATOM 2698 O O . SER B 1 46 ? 29.354 50.207 21.602 1.00 49.68 46 SER B O 1
ATOM 2701 N N . LEU B 1 47 ? 31.459 50.373 22.396 1.00 49.20 47 LEU B N 1
ATOM 2702 C CA . LEU B 1 47 ? 31.084 50.378 23.803 1.00 45.31 47 LEU B CA 1
ATOM 2703 C C . LEU B 1 47 ? 31.581 51.667 24.436 1.00 47.70 47 LEU B C 1
ATOM 2704 O O . LEU B 1 47 ? 32.750 52.033 24.269 1.00 55.99 47 LEU B O 1
ATOM 2709 N N . VAL B 1 48 ? 30.698 52.354 25.154 1.00 43.91 48 VAL B N 1
ATOM 2710 C CA . VAL B 1 48 ? 31.018 53.630 25.783 1.00 47.19 48 VAL B CA 1
ATOM 2711 C C . VAL B 1 48 ? 31.089 53.404 27.286 1.00 53.69 48 VAL B C 1
ATOM 2712 O O . VAL B 1 48 ? 30.082 53.072 27.924 1.00 56.49 48 VAL B O 1
ATOM 2716 N N . GLU B 1 49 ? 32.280 53.586 27.852 1.00 59.37 49 GLU B N 1
ATOM 2717 C CA . GLU B 1 49 ? 32.517 53.448 29.284 1.00 66.55 49 GLU B CA 1
ATOM 2718 C C . GLU B 1 49 ? 33.145 54.733 29.800 1.00 72.15 49 GLU B C 1
ATOM 2719 O O . GLU B 1 49 ? 34.189 55.161 29.294 1.00 73.58 49 GLU B O 1
ATOM 2725 N N . ASP B 1 50 ? 32.510 55.342 30.804 1.00 75.01 50 ASP B N 1
ATOM 2726 C CA . ASP B 1 50 ? 33.017 56.560 31.440 1.00 78.89 50 ASP B CA 1
ATOM 2727 C C . ASP B 1 50 ? 33.284 57.657 30.411 1.00 74.07 50 ASP B C 1
ATOM 2728 O O . ASP B 1 50 ? 34.261 58.402 30.504 1.00 79.37 50 ASP B O 1
ATOM 2733 N N . GLY B 1 51 ? 32.403 57.753 29.416 1.00 66.22 51 GLY B N 1
ATOM 2734 C CA . GLY B 1 51 ? 32.524 58.755 28.380 1.00 62.04 51 GLY B CA 1
ATOM 2735 C C . GLY B 1 51 ? 33.446 58.400 27.235 1.00 62.44 51 GLY B C 1
ATOM 2736 O O . GLY B 1 51 ? 33.433 59.101 26.215 1.00 62.44 51 GLY B O 1
ATOM 2737 N N . GLN B 1 52 ? 34.241 57.342 27.358 1.00 62.49 52 GLN B N 1
ATOM 2738 C CA . GLN B 1 52 ? 35.170 56.939 26.313 1.00 62.14 52 GLN B CA 1
ATOM 2739 C C . GLN B 1 52 ? 34.589 55.784 25.509 1.00 57.51 52 GLN B C 1
ATOM 2740 O O . GLN B 1 52 ? 34.024 54.841 26.072 1.00 56.81 52 GLN B O 1
ATOM 2746 N N . ALA B 1 53 ? 34.733 55.866 24.189 1.00 50.86 53 ALA B N 1
ATOM 2747 C CA . ALA B 1 53 ? 34.219 54.857 23.274 1.00 48.70 53 ALA B CA 1
ATOM 2748 C C . ALA B 1 53 ? 35.355 53.986 22.750 1.00 53.27 53 ALA B C 1
ATOM 2749 O O . ALA B 1 53 ? 36.451 54.479 22.466 1.00 49.90 53 ALA B O 1
ATOM 2751 N N . SER B 1 54 ? 35.082 52.688 22.628 1.00 51.79 54 SER B N 1
ATOM 2752 C CA . SER B 1 54 ? 36.015 51.723 22.062 1.00 47.91 54 SER B CA 1
ATOM 2753 C C . SER B 1 54 ? 35.286 50.882 21.026 1.00 49.49 54 SER B C 1
ATOM 2754 O O . SER B 1 54 ? 34.114 50.539 21.209 1.00 51.19 54 SER B O 1
ATOM 2757 N N . LEU B 1 55 ? 35.980 50.546 19.941 1.00 46.37 55 LEU B N 1
ATOM 2758 C CA . LEU B 1 55 ? 35.413 49.741 18.865 1.00 50.58 55 LEU B CA 1
ATOM 2759 C C . LEU B 1 55 ? 36.088 48.375 18.858 1.00 51.66 55 LEU B C 1
ATOM 2760 O O . LEU B 1 55 ? 37.313 48.286 18.721 1.00 55.47 55 LEU B O 1
ATOM 2765 N N . TYR B 1 56 ? 35.286 47.317 18.991 1.00 47.35 56 TYR B N 1
ATOM 2766 C CA . TYR B 1 56 ? 35.790 45.946 19.017 1.00 43.26 56 TYR B CA 1
ATOM 2767 C C . TYR B 1 56 ? 35.332 45.200 17.772 1.00 44.49 56 TYR B C 1
ATOM 2768 O O . TYR B 1 56 ? 34.124 44.958 17.611 1.00 47.42 56 TYR B O 1
ATOM 2777 N N . PRO B 1 57 ? 36.237 44.805 16.877 1.00 42.27 57 PRO B N 1
ATOM 2778 C CA . PRO B 1 57 ? 35.833 44.128 15.623 1.00 39.95 57 PRO B CA 1
ATOM 2779 C C . PRO B 1 57 ? 35.500 42.654 15.829 1.00 46.40 57 PRO B C 1
ATOM 2780 O O . PRO B 1 57 ? 36.161 41.743 15.316 1.00 48.59 57 PRO B O 1
ATOM 2784 N N . ILE B 1 58 ? 34.432 42.403 16.589 1.00 45.33 58 ILE B N 1
ATOM 2785 C CA . ILE B 1 58 ? 34.025 41.036 16.891 1.00 46.35 58 ILE B CA 1
ATOM 2786 C C . ILE B 1 58 ? 33.425 40.388 15.650 1.00 53.41 58 ILE B C 1
ATOM 2787 O O . ILE B 1 58 ? 32.734 41.040 14.855 1.00 56.56 58 ILE B O 1
ATOM 2792 N N . ALA B 1 59 ? 33.693 39.095 15.475 1.00 52.09 59 ALA B N 1
ATOM 2793 C CA . ALA B 1 59 ? 33.159 38.364 14.334 1.00 56.31 59 ALA B CA 1
ATOM 2794 C C . ALA B 1 59 ? 31.646 38.213 14.451 1.00 55.83 59 ALA B C 1
ATOM 2795 O O . ALA B 1 59 ? 31.109 37.982 15.538 1.00 58.04 59 ALA B O 1
ATOM 2797 N N . ALA B 1 60 ? 30.961 38.340 13.317 1.00 51.93 60 ALA B N 1
ATOM 2798 C CA . ALA B 1 60 ? 29.509 38.262 13.264 1.00 50.02 60 ALA B CA 1
ATOM 2799 C C . ALA B 1 60 ? 29.083 37.314 12.150 1.00 52.07 60 ALA B C 1
ATOM 2800 O O . ALA B 1 60 ? 29.862 36.988 11.250 1.00 51.31 60 ALA B O 1
ATOM 2802 N N . GLU B 1 61 ? 27.827 36.879 12.218 1.00 53.61 61 GLU B N 1
ATOM 2803 C CA . GLU B 1 61 ? 27.277 35.962 11.228 1.00 56.24 61 GLU B CA 1
ATOM 2804 C C . GLU B 1 61 ? 25.757 36.002 11.305 1.00 61.29 61 GLU B C 1
ATOM 2805 O O . GLU B 1 61 ? 25.175 36.648 12.179 1.00 65.11 61 GLU B O 1
ATOM 2811 N N . THR B 1 62 ? 25.121 35.296 10.368 1.00 63.87 62 THR B N 1
ATOM 2812 C CA . THR B 1 62 ? 23.679 35.110 10.306 1.00 61.90 62 THR B CA 1
ATOM 2813 C C . THR B 1 62 ? 23.299 33.750 10.877 1.00 66.27 62 THR B C 1
ATOM 2814 O O . THR B 1 62 ? 24.143 32.855 10.987 1.00 69.71 62 THR B O 1
ATOM 2818 N N . PRO B 1 63 ? 22.035 33.556 11.268 1.00 63.90 63 PRO B N 1
ATOM 2819 C CA . PRO B 1 63 ? 21.645 32.255 11.839 1.00 66.11 63 PRO B CA 1
ATOM 2820 C C . PRO B 1 63 ? 21.756 31.099 10.861 1.00 76.40 63 PRO B C 1
ATOM 2821 O O . PRO B 1 63 ? 21.788 29.942 11.298 1.00 80.85 63 PRO B O 1
ATOM 2825 N N . ASP B 1 64 ? 21.818 31.369 9.557 1.00 82.31 64 ASP B N 1
ATOM 2826 C CA . ASP B 1 64 ? 21.895 30.312 8.556 1.00 87.81 64 ASP B CA 1
ATOM 2827 C C . ASP B 1 64 ? 23.201 29.539 8.672 1.00 91.79 64 ASP B C 1
ATOM 2828 O O . ASP B 1 64 ? 23.237 28.456 9.265 1.00 95.89 64 ASP B O 1
ATOM 2833 N N . GLY B 1 65 ? 24.274 30.084 8.109 1.00 91.29 65 GLY B N 1
ATOM 2834 C CA . GLY B 1 65 ? 25.562 29.431 8.182 1.00 93.15 65 GLY B CA 1
ATOM 2835 C C . GLY B 1 65 ? 26.189 29.549 9.558 1.00 94.49 65 GLY B C 1
ATOM 2836 O O . GLY B 1 65 ? 25.694 30.231 10.456 1.00 97.74 65 GLY B O 1
ATOM 2837 N N . GLY B 1 66 ? 27.311 28.858 9.722 1.00 92.29 66 GLY B N 1
ATOM 2838 C CA . GLY B 1 66 ? 28.073 28.889 10.950 1.00 90.60 66 GLY B CA 1
ATOM 2839 C C . GLY B 1 66 ? 28.343 27.500 11.482 1.00 88.58 66 GLY B C 1
ATOM 2840 O O . GLY B 1 66 ? 27.969 26.488 10.893 1.00 89.28 66 GLY B O 1
ATOM 2841 N N . GLN B 1 67 ? 29.009 27.467 12.626 1.00 84.87 67 GLN B N 1
ATOM 2842 C CA . GLN B 1 67 ? 29.389 26.227 13.288 1.00 79.93 67 GLN B CA 1
ATOM 2843 C C . GLN B 1 67 ? 28.297 25.789 14.250 1.00 74.91 67 GLN B C 1
ATOM 2844 O O . GLN B 1 67 ? 27.375 26.548 14.560 1.00 77.20 67 GLN B O 1
ATOM 2850 N N . PRO B 1 68 ? 28.353 24.544 14.726 1.00 67.42 68 PRO B N 1
ATOM 2851 C CA . PRO B 1 68 ? 27.435 24.130 15.794 1.00 68.12 68 PRO B CA 1
ATOM 2852 C C . PRO B 1 68 ? 27.590 25.013 17.023 1.00 71.20 68 PRO B C 1
ATOM 2853 O O . PRO B 1 68 ? 28.697 25.408 17.394 1.00 73.51 68 PRO B O 1
ATOM 2857 N N . ILE B 1 69 ? 26.461 25.325 17.652 1.00 72.53 69 ILE B N 1
ATOM 2858 C CA . ILE B 1 69 ? 26.416 26.219 18.803 1.00 72.27 69 ILE B CA 1
ATOM 2859 C C . ILE B 1 69 ? 26.456 25.384 20.074 1.00 69.09 69 ILE B C 1
ATOM 2860 O O . ILE B 1 69 ? 25.662 24.449 20.238 1.00 70.39 69 ILE B O 1
ATOM 2865 N N . GLN B 1 70 ? 27.378 25.719 20.973 1.00 62.88 70 GLN B N 1
ATOM 2866 C CA . GLN B 1 70 ? 27.507 25.039 22.256 1.00 63.33 70 GLN B CA 1
ATOM 2867 C C . GLN B 1 70 ? 27.198 25.933 23.444 1.00 60.24 70 GLN B C 1
ATOM 2868 O O . GLN B 1 70 ? 26.636 25.462 24.435 1.00 59.58 70 GLN B O 1
ATOM 2874 N N . ARG B 1 71 ? 27.553 27.213 23.367 1.00 58.42 71 ARG B N 1
ATOM 2875 C CA . ARG B 1 71 ? 27.268 28.179 24.419 1.00 60.21 71 ARG B CA 1
ATOM 2876 C C . ARG B 1 71 ? 26.645 29.405 23.771 1.00 54.63 71 ARG B C 1
ATOM 2877 O O . ARG B 1 71 ? 27.286 30.066 22.947 1.00 52.80 71 ARG B O 1
ATOM 2885 N N . LEU B 1 72 ? 25.397 29.699 24.132 1.00 53.19 72 LEU B N 1
ATOM 2886 C CA . LEU B 1 72 ? 24.617 30.746 23.487 1.00 57.04 72 LEU B CA 1
ATOM 2887 C C . LEU B 1 72 ? 24.078 31.706 24.535 1.00 57.89 72 LEU B C 1
ATOM 2888 O O . LEU B 1 72 ? 23.520 31.276 25.550 1.00 53.76 72 LEU B O 1
ATOM 2893 N N . LEU B 1 73 ? 24.243 33.000 24.283 1.00 56.22 73 LEU B N 1
ATOM 2894 C CA . LEU B 1 73 ? 23.709 34.055 25.132 1.00 52.70 73 LEU B CA 1
ATOM 2895 C C . LEU B 1 73 ? 22.543 34.705 24.401 1.00 47.15 73 LEU B C 1
ATOM 2896 O O . LEU B 1 73 ? 22.724 35.263 23.313 1.00 47.08 73 LEU B O 1
ATOM 2901 N N . LEU B 1 74 ? 21.351 34.625 24.989 1.00 43.12 74 LEU B N 1
ATOM 2902 C CA . LEU B 1 74 ? 20.144 35.196 24.400 1.00 45.13 74 LEU B CA 1
ATOM 2903 C C . LEU B 1 74 ? 19.865 36.534 25.072 1.00 46.81 74 LEU B C 1
ATOM 2904 O O . LEU B 1 74 ? 19.490 36.579 26.248 1.00 45.25 74 LEU B O 1
ATOM 2909 N N . ALA B 1 75 ? 20.050 37.620 24.324 1.00 49.47 75 ALA B N 1
ATOM 2910 C CA . ALA B 1 75 ? 19.868 38.982 24.826 1.00 53.38 75 ALA B CA 1
ATOM 2911 C C . ALA B 1 75 ? 18.877 39.685 23.906 1.00 56.13 75 ALA B C 1
ATOM 2912 O O . ALA B 1 75 ? 19.261 40.413 22.990 1.00 65.75 75 ALA B O 1
ATOM 2914 N N . CYS B 1 76 ? 17.592 39.458 24.155 1.00 49.70 76 CYS B N 1
ATOM 2915 C CA . CYS B 1 76 ? 16.543 40.059 23.350 1.00 46.95 76 CYS B CA 1
ATOM 2916 C C . CYS B 1 76 ? 15.338 40.315 24.238 1.00 46.08 76 CYS B C 1
ATOM 2917 O O . CYS B 1 76 ? 15.283 39.873 25.389 1.00 46.76 76 CYS B O 1
ATOM 2920 N N . LYS B 1 77 ? 14.373 41.047 23.689 1.00 42.32 77 LYS B N 1
ATOM 2921 C CA . LYS B 1 77 ? 13.124 41.276 24.397 1.00 43.89 77 LYS B CA 1
ATOM 2922 C C . LYS B 1 77 ? 12.416 39.952 24.658 1.00 44.85 77 LYS B C 1
ATOM 2923 O O . LYS B 1 77 ? 12.559 38.985 23.904 1.00 42.13 77 LYS B O 1
ATOM 2929 N N . ALA B 1 78 ? 11.644 39.917 25.745 1.00 44.21 78 ALA B N 1
ATOM 2930 C CA . ALA B 1 78 ? 10.986 38.681 26.152 1.00 44.41 78 ALA B CA 1
ATOM 2931 C C . ALA B 1 78 ? 10.015 38.175 25.093 1.00 52.86 78 ALA B C 1
ATOM 2932 O O . ALA B 1 78 ? 9.846 36.960 24.941 1.00 56.02 78 ALA B O 1
ATOM 2934 N N . TYR B 1 79 ? 9.373 39.079 24.351 1.00 55.42 79 TYR B N 1
ATOM 2935 C CA . TYR B 1 79 ? 8.429 38.676 23.315 1.00 55.23 79 TYR B CA 1
ATOM 2936 C C . TYR B 1 79 ? 9.110 38.207 22.034 1.00 59.31 79 TYR B C 1
ATOM 2937 O O . TYR B 1 79 ? 8.416 37.759 21.114 1.00 60.77 79 TYR B O 1
ATOM 2946 N N . ASP B 1 80 ? 10.437 38.293 21.951 1.00 57.61 80 ASP B N 1
ATOM 2947 C CA . ASP B 1 80 ? 11.188 37.803 20.804 1.00 54.03 80 ASP B CA 1
ATOM 2948 C C . ASP B 1 80 ? 12.061 36.604 21.140 1.00 50.47 80 ASP B C 1
ATOM 2949 O O . ASP B 1 80 ? 12.801 36.132 20.270 1.00 55.28 80 ASP B O 1
ATOM 2954 N N . ALA B 1 81 ? 11.991 36.096 22.371 1.00 49.33 81 ALA B N 1
ATOM 2955 C CA . ALA B 1 81 ? 12.941 35.081 22.815 1.00 52.02 81 ALA B CA 1
ATOM 2956 C C . ALA B 1 81 ? 12.695 33.742 22.128 1.00 60.59 81 ALA B C 1
ATOM 2957 O O . ALA B 1 81 ? 13.634 33.109 21.628 1.00 61.37 81 ALA B O 1
ATOM 2959 N N . GLU B 1 82 ? 11.440 33.286 22.102 1.00 62.61 82 GLU B N 1
ATOM 2960 C CA . GLU B 1 82 ? 11.150 31.988 21.502 1.00 63.74 82 GLU B CA 1
ATOM 2961 C C . GLU B 1 82 ? 11.426 31.998 20.003 1.00 64.24 82 GLU B C 1
ATOM 2962 O O . GLU B 1 82 ? 11.951 31.022 19.457 1.00 67.22 82 GLU B O 1
ATOM 2968 N N . GLU B 1 83 ? 11.089 33.096 19.325 1.00 64.92 83 GLU B N 1
ATOM 2969 C CA . GLU B 1 83 ? 11.361 33.189 17.895 1.00 66.67 83 GLU B CA 1
ATOM 2970 C C . GLU B 1 83 ? 12.858 33.192 17.607 1.00 70.47 83 GLU B C 1
ATOM 2971 O O . GLU B 1 83 ? 13.293 32.643 16.589 1.00 77.33 83 GLU B O 1
ATOM 2977 N N . ALA B 1 84 ? 13.658 33.794 18.491 1.00 62.70 84 ALA B N 1
ATOM 2978 C CA . ALA B 1 84 ? 15.105 33.805 18.292 1.00 57.11 84 ALA B CA 1
ATOM 2979 C C . ALA B 1 84 ? 15.707 32.424 18.527 1.00 52.72 84 ALA B C 1
ATOM 2980 O O . ALA B 1 84 ? 16.612 32.004 17.797 1.00 48.40 84 ALA B O 1
ATOM 2982 N N . ALA B 1 85 ? 15.221 31.708 19.543 1.00 53.51 85 ALA B N 1
ATOM 2983 C CA . ALA B 1 85 ? 15.718 30.361 19.805 1.00 55.32 85 ALA B CA 1
ATOM 2984 C C . ALA B 1 85 ? 15.427 29.428 18.635 1.00 65.47 85 ALA B C 1
ATOM 2985 O O . ALA B 1 85 ? 16.275 28.610 18.259 1.00 70.47 85 ALA B O 1
ATOM 2987 N N . SER B 1 86 ? 14.236 29.540 18.042 1.00 66.04 86 SER B N 1
ATOM 2988 C CA . SER B 1 86 ? 13.895 28.709 16.893 1.00 68.83 86 SER B CA 1
ATOM 2989 C C . SER B 1 86 ? 14.734 29.043 15.667 1.00 70.33 86 SER B C 1
ATOM 2990 O O . SER B 1 86 ? 14.912 28.179 14.801 1.00 76.43 86 SER B O 1
ATOM 2993 N N . SER B 1 87 ? 15.253 30.269 15.575 1.00 66.00 87 SER B N 1
ATOM 2994 C CA . SER B 1 87 ? 16.042 30.658 14.411 1.00 64.41 87 SER B CA 1
ATOM 2995 C C . SER B 1 87 ? 17.379 29.928 14.361 1.00 67.19 87 SER B C 1
ATOM 2996 O O . SER B 1 87 ? 17.926 29.717 13.271 1.00 70.42 87 SER B O 1
ATOM 2999 N N . VAL B 1 88 ? 17.922 29.540 15.516 1.00 64.34 88 VAL B N 1
ATOM 3000 C CA . VAL B 1 88 ? 19.196 28.842 15.593 1.00 62.07 88 VAL B CA 1
ATOM 3001 C C . VAL B 1 88 ? 19.053 27.471 16.241 1.00 67.51 88 VAL B C 1
ATOM 3002 O O . VAL B 1 88 ? 20.048 26.873 16.642 1.00 70.55 88 VAL B O 1
ATOM 3006 N N . ALA B 1 89 ? 17.826 26.961 16.359 1.00 68.76 89 ALA B N 1
ATOM 3007 C CA . ALA B 1 89 ? 17.623 25.679 17.023 1.00 69.51 89 ALA B CA 1
ATOM 3008 C C . ALA B 1 89 ? 18.216 24.529 16.221 1.00 74.05 89 ALA B C 1
ATOM 3009 O O . ALA B 1 89 ? 18.534 23.481 16.791 1.00 79.52 89 ALA B O 1
ATOM 3011 N N . HIS B 1 90 ? 18.359 24.698 14.906 1.00 71.31 90 HIS B N 1
ATOM 3012 C CA . HIS B 1 90 ? 18.918 23.653 14.060 1.00 71.53 90 HIS B CA 1
ATOM 3013 C C . HIS B 1 90 ? 20.429 23.510 14.205 1.00 70.51 90 HIS B C 1
ATOM 3014 O O . HIS B 1 90 ? 20.993 22.532 13.703 1.00 68.26 90 HIS B O 1
ATOM 3021 N N . ARG B 1 91 ? 21.092 24.449 14.879 1.00 71.87 91 ARG B N 1
ATOM 3022 C CA . ARG B 1 91 ? 22.540 24.434 15.036 1.00 68.80 91 ARG B CA 1
ATOM 3023 C C . ARG B 1 91 ? 22.992 24.032 16.433 1.00 70.39 91 ARG B C 1
ATOM 3024 O O . ARG B 1 91 ? 24.201 23.926 16.667 1.00 74.12 91 ARG B O 1
ATOM 3032 N N . LEU B 1 92 ? 22.067 23.808 17.364 1.00 65.88 92 LEU B N 1
ATOM 3033 C CA . LEU B 1 92 ? 22.451 23.448 18.722 1.00 69.54 92 LEU B CA 1
ATOM 3034 C C . LEU B 1 92 ? 23.126 22.080 18.738 1.00 76.03 92 LEU B C 1
ATOM 3035 O O . LEU B 1 92 ? 22.662 21.131 18.100 1.00 81.34 92 LEU B O 1
ATOM 3040 N N . ALA B 1 93 ? 24.234 21.985 19.476 1.00 74.02 93 ALA B N 1
ATOM 3041 C CA . ALA B 1 93 ? 25.111 20.823 19.389 1.00 79.34 93 ALA B CA 1
ATOM 3042 C C . ALA B 1 93 ? 24.568 19.593 20.107 1.00 90.81 93 ALA B C 1
ATOM 3043 O O . ALA B 1 93 ? 25.013 18.479 19.812 1.00 95.30 93 ALA B O 1
ATOM 3045 N N . GLY B 1 94 ? 23.630 19.759 21.034 1.00 92.92 94 GLY B N 1
ATOM 3046 C CA . GLY B 1 94 ? 23.155 18.634 21.816 1.00 92.01 94 GLY B CA 1
ATOM 3047 C C . GLY B 1 94 ? 23.555 18.772 23.269 1.00 90.13 94 GLY B C 1
ATOM 3048 O O . GLY B 1 94 ? 22.739 18.566 24.173 1.00 95.34 94 GLY B O 1
ATOM 3049 N N . ASN B 1 95 ? 24.821 19.116 23.502 1.00 82.18 95 ASN B N 1
ATOM 3050 C CA . ASN B 1 95 ? 25.288 19.543 24.812 1.00 82.01 95 ASN B CA 1
ATOM 3051 C C . ASN B 1 95 ? 25.207 21.057 24.982 1.00 78.31 95 ASN B C 1
ATOM 3052 O O . ASN B 1 95 ? 25.862 21.611 25.873 1.00 76.47 95 ASN B O 1
ATOM 3057 N N . ALA B 1 96 ? 24.417 21.730 24.148 1.00 74.38 96 ALA B N 1
ATOM 3058 C CA . ALA B 1 96 ? 24.377 23.185 24.139 1.00 69.72 96 ALA B CA 1
ATOM 3059 C C . ALA B 1 96 ? 23.793 23.734 25.436 1.00 67.13 96 ALA B C 1
ATOM 3060 O O . ALA B 1 96 ? 22.896 23.142 26.044 1.00 66.30 96 ALA B O 1
ATOM 3062 N N . GLU B 1 97 ? 24.316 24.885 25.856 1.00 63.33 97 GLU B N 1
ATOM 3063 C CA . GLU B 1 97 ? 23.826 25.594 27.030 1.00 61.77 97 GLU B CA 1
ATOM 3064 C C . GLU B 1 97 ? 23.484 27.024 26.639 1.00 61.20 97 GLU B C 1
ATOM 3065 O O . GLU B 1 97 ? 24.278 27.695 25.972 1.00 61.18 97 GLU B O 1
ATOM 3071 N N . LEU B 1 98 ? 22.304 27.483 27.050 1.00 57.15 98 LEU B N 1
ATOM 3072 C CA . LEU B 1 98 ? 21.825 28.824 26.747 1.00 54.32 98 LEU B CA 1
ATOM 3073 C C . LEU B 1 98 ? 21.722 29.644 28.026 1.00 56.50 98 LEU B C 1
ATOM 3074 O O . LEU B 1 98 ? 21.352 29.122 29.083 1.00 64.58 98 LEU B O 1
ATOM 3079 N N . LEU B 1 99 ? 22.049 30.931 27.923 1.00 50.28 99 LEU B N 1
ATOM 3080 C CA . LEU B 1 99 ? 21.952 31.872 29.035 1.00 49.14 99 LEU B CA 1
ATOM 3081 C C . LEU B 1 99 ? 20.928 32.940 28.662 1.00 48.30 99 LEU B C 1
ATOM 3082 O O . LEU B 1 99 ? 21.190 33.783 27.796 1.00 46.42 99 LEU B O 1
ATOM 3087 N N . LEU B 1 100 ? 19.769 32.905 29.320 1.00 49.05 100 LEU B N 1
ATOM 3088 C CA . LEU B 1 100 ? 18.634 33.752 28.970 1.00 52.61 100 LEU B CA 1
ATOM 3089 C C . LEU B 1 100 ? 18.652 35.027 29.809 1.00 55.69 100 LEU B C 1
ATOM 3090 O O . LEU B 1 100 ? 18.583 34.966 31.042 1.00 60.34 100 LEU B O 1
ATOM 3095 N N . LEU B 1 101 ? 18.724 36.179 29.140 1.00 56.88 101 LEU B N 1
ATOM 3096 C CA . LEU B 1 101 ? 18.803 37.479 29.797 1.00 59.75 101 LEU B CA 1
ATOM 3097 C C . LEU B 1 101 ? 17.498 38.266 29.704 1.00 60.06 101 LEU B C 1
ATOM 3098 O O . LEU B 1 101 ? 17.509 39.498 29.768 1.00 69.53 101 LEU B O 1
ATOM 3103 N N . GLN B 1 102 ? 16.370 37.580 29.558 1.00 51.89 102 GLN B N 1
ATOM 3104 C CA . GLN B 1 102 ? 15.102 38.266 29.368 1.00 47.85 102 GLN B CA 1
ATOM 3105 C C . GLN B 1 102 ? 14.546 38.767 30.696 1.00 49.11 102 GLN B C 1
ATOM 3106 O O . GLN B 1 102 ? 14.770 38.174 31.755 1.00 50.55 102 GLN B O 1
ATOM 3112 N N . ASN B 1 103 ? 13.819 39.878 30.628 1.00 47.28 103 ASN B N 1
ATOM 3113 C CA . ASN B 1 103 ? 13.161 40.423 31.804 1.00 52.12 103 ASN B CA 1
ATOM 3114 C C . ASN B 1 103 ? 11.861 39.676 32.083 1.00 48.16 103 ASN B C 1
ATOM 3115 O O . ASN B 1 103 ? 11.292 39.015 31.210 1.00 47.32 103 ASN B O 1
ATOM 3120 N N . GLY B 1 104 ? 11.394 39.790 33.326 1.00 47.89 104 GLY B N 1
ATOM 3121 C CA . GLY B 1 104 ? 10.142 39.178 33.723 1.00 47.11 104 GLY B CA 1
ATOM 3122 C C . GLY B 1 104 ? 10.197 37.657 33.712 1.00 56.42 104 GLY B C 1
ATOM 3123 O O . GLY B 1 104 ? 11.259 37.033 33.808 1.00 60.39 104 GLY B O 1
ATOM 3124 N N . LEU B 1 105 ? 9.014 37.058 33.589 1.00 56.08 105 LEU B N 1
ATOM 3125 C CA . LEU B 1 105 ? 8.866 35.611 33.575 1.00 53.14 105 LEU B CA 1
ATOM 3126 C C . LEU B 1 105 ? 7.978 35.191 32.412 1.00 56.10 105 LEU B C 1
ATOM 3127 O O . LEU B 1 105 ? 7.256 36.002 31.827 1.00 57.54 105 LEU B O 1
ATOM 3132 N N . GLY B 1 106 ? 8.037 33.900 32.089 1.00 55.32 106 GLY B N 1
ATOM 3133 C CA . GLY B 1 106 ? 7.257 33.352 30.997 1.00 57.24 106 GLY B CA 1
ATOM 3134 C C . GLY B 1 106 ? 8.088 33.109 29.755 1.00 59.31 106 GLY B C 1
ATOM 3135 O O . GLY B 1 106 ? 8.006 32.043 29.134 1.00 58.35 106 GLY B O 1
ATOM 3136 N N . SER B 1 107 ? 8.893 34.105 29.384 1.00 58.06 107 SER B N 1
ATOM 3137 C CA . SER B 1 107 ? 9.766 33.963 28.224 1.00 56.62 107 SER B CA 1
ATOM 3138 C C . SER B 1 107 ? 10.785 32.850 28.431 1.00 56.27 107 SER B C 1
ATOM 3139 O O . SER B 1 107 ? 11.055 32.067 27.512 1.00 48.84 107 SER B O 1
ATOM 3142 N N . GLN B 1 108 ? 11.354 32.759 29.635 1.00 61.48 108 GLN B N 1
ATOM 3143 C CA . GLN B 1 108 ? 12.378 31.754 29.902 1.00 63.50 108 GLN B CA 1
ATOM 3144 C C . GLN B 1 108 ? 11.799 30.345 29.842 1.00 69.47 108 GLN B C 1
ATOM 3145 O O . GLN B 1 108 ? 12.394 29.445 29.237 1.00 72.13 108 GLN B O 1
ATOM 3151 N N . GLN B 1 109 ? 10.640 30.133 30.472 1.00 65.21 109 GLN B N 1
ATOM 3152 C CA . GLN B 1 109 ? 10.027 28.808 30.465 1.00 60.79 109 GLN B CA 1
ATOM 3153 C C . GLN B 1 109 ? 9.603 28.392 29.063 1.00 59.95 109 GLN B C 1
ATOM 3154 O O . GLN B 1 109 ? 9.637 27.200 28.736 1.00 64.57 109 GLN B O 1
ATOM 3160 N N . ALA B 1 110 ? 9.204 29.351 28.225 1.00 59.02 110 ALA B N 1
ATOM 3161 C CA . ALA B 1 110 ? 8.800 29.022 26.862 1.00 56.91 110 ALA B CA 1
ATOM 3162 C C . ALA B 1 110 ? 9.986 28.546 26.034 1.00 59.98 110 ALA B C 1
ATOM 3163 O O . ALA B 1 110 ? 9.850 27.633 25.211 1.00 66.02 110 ALA B O 1
ATOM 3165 N N . VAL B 1 111 ? 11.157 29.153 26.233 1.00 56.28 111 VAL B N 1
ATOM 3166 C CA . VAL B 1 111 ? 12.343 28.729 25.498 1.00 55.65 111 VAL B CA 1
ATOM 3167 C C . VAL B 1 111 ? 12.822 27.371 25.996 1.00 59.16 111 VAL B C 1
ATOM 3168 O O . VAL B 1 111 ? 13.233 26.514 25.204 1.00 55.86 111 VAL B O 1
ATOM 3172 N N . ALA B 1 112 ? 12.773 27.151 27.313 1.00 61.98 112 ALA B N 1
ATOM 3173 C CA . ALA B 1 112 ? 13.201 25.870 27.864 1.00 61.42 112 ALA B CA 1
ATOM 3174 C C . ALA B 1 112 ? 12.316 24.733 27.368 1.00 72.07 112 ALA B C 1
ATOM 3175 O O . ALA B 1 112 ? 12.806 23.636 27.076 1.00 81.14 112 ALA B O 1
ATOM 3177 N N . ALA B 1 113 ? 11.007 24.978 27.261 1.00 68.83 113 ALA B N 1
ATOM 3178 C CA . ALA B 1 113 ? 10.111 23.962 26.721 1.00 67.05 113 ALA B CA 1
ATOM 3179 C C . ALA B 1 113 ? 10.301 23.789 25.220 1.00 68.56 113 ALA B C 1
ATOM 3180 O O . ALA B 1 113 ? 10.069 22.698 24.689 1.00 74.54 113 ALA B O 1
ATOM 3182 N N . ARG B 1 114 ? 10.722 24.847 24.524 1.00 66.50 114 ARG B N 1
ATOM 3183 C CA . ARG B 1 114 ? 10.973 24.748 23.090 1.00 68.01 114 ARG B CA 1
ATOM 3184 C C . ARG B 1 114 ? 12.223 23.928 22.794 1.00 73.32 114 ARG B C 1
ATOM 3185 O O . ARG B 1 114 ? 12.300 23.269 21.750 1.00 76.20 114 ARG B O 1
ATOM 3193 N N . LEU B 1 115 ? 13.203 23.944 23.700 1.00 72.12 115 LEU B N 1
ATOM 3194 C CA . LEU B 1 115 ? 14.469 23.231 23.536 1.00 70.65 115 LEU B CA 1
ATOM 3195 C C . LEU B 1 115 ? 14.644 22.292 24.725 1.00 73.00 115 LEU B C 1
ATOM 3196 O O . LEU B 1 115 ? 15.346 22.621 25.693 1.00 72.04 115 LEU B O 1
ATOM 3201 N N . PRO B 1 116 ? 14.016 21.113 24.688 1.00 73.40 116 PRO B N 1
ATOM 3202 C CA . PRO B 1 116 ? 14.090 20.214 25.851 1.00 75.41 116 PRO B CA 1
ATOM 3203 C C . PRO B 1 116 ? 15.460 19.592 26.059 1.00 80.64 116 PRO B C 1
ATOM 3204 O O . PRO B 1 116 ? 15.853 19.377 27.213 1.00 87.09 116 PRO B O 1
ATOM 3208 N N . ARG B 1 117 ? 16.199 19.288 24.991 1.00 80.16 117 ARG B N 1
ATOM 3209 C CA . ARG B 1 117 ? 17.511 18.667 25.117 1.00 86.52 117 ARG B CA 1
ATOM 3210 C C . ARG B 1 117 ? 18.635 19.691 25.242 1.00 88.26 117 ARG B C 1
ATOM 3211 O O . ARG B 1 117 ? 19.799 19.356 24.997 1.00 91.40 117 ARG B O 1
ATOM 3219 N N . SER B 1 118 ? 18.312 20.925 25.612 1.00 84.90 118 SER B N 1
ATOM 3220 C CA . SER B 1 118 ? 19.302 21.966 25.837 1.00 79.52 118 SER B CA 1
ATOM 3221 C C . SER B 1 118 ? 19.134 22.531 27.240 1.00 71.40 118 SER B C 1
ATOM 3222 O O . SER B 1 118 ? 18.010 22.700 27.723 1.00 73.04 118 SER B O 1
ATOM 3225 N N . ARG B 1 119 ? 20.257 22.811 27.895 1.00 63.69 119 ARG B N 1
ATOM 3226 C CA . ARG B 1 119 ? 20.226 23.414 29.219 1.00 63.37 119 ARG B CA 1
ATOM 3227 C C . ARG B 1 119 ? 20.020 24.917 29.091 1.00 64.74 119 ARG B C 1
ATOM 3228 O O . ARG B 1 119 ? 20.772 25.599 28.388 1.00 64.07 119 ARG B O 1
ATOM 3236 N N . CYS B 1 120 ? 18.996 25.429 29.768 1.00 62.69 120 CYS B N 1
ATOM 3237 C CA . CYS B 1 120 ? 18.638 26.842 29.730 1.00 59.58 120 CYS B CA 1
ATOM 3238 C C . CYS B 1 120 ? 18.852 27.432 31.119 1.00 54.97 120 CYS B C 1
ATOM 3239 O O . CYS B 1 120 ? 18.060 27.182 32.034 1.00 50.41 120 CYS B O 1
ATOM 3242 N N . LEU B 1 121 ? 19.923 28.206 31.274 1.00 52.84 121 LEU B N 1
ATOM 3243 C CA . LEU B 1 121 ? 20.185 28.916 32.515 1.00 54.71 121 LEU B CA 1
ATOM 3244 C C . LEU B 1 121 ? 19.433 30.240 32.522 1.00 55.85 121 LEU B C 1
ATOM 3245 O O . LEU B 1 121 ? 19.362 30.934 31.504 1.00 50.09 121 LEU B O 1
ATOM 3250 N N . PHE B 1 122 ? 18.875 30.585 33.678 1.00 60.76 122 PHE B N 1
ATOM 3251 C CA . PHE B 1 122 ? 18.139 31.829 33.853 1.00 60.52 122 PHE B CA 1
ATOM 3252 C C . PHE B 1 122 ? 19.042 32.868 34.504 1.00 55.11 122 PHE B C 1
ATOM 3253 O O . PHE B 1 122 ? 19.856 32.539 35.371 1.00 56.34 122 PHE B O 1
ATOM 3261 N N . ALA B 1 123 ? 18.893 34.123 34.083 1.00 54.28 123 ALA B N 1
ATOM 3262 C CA . ALA B 1 123 ? 19.756 35.200 34.546 1.00 49.74 123 ALA B CA 1
ATOM 3263 C C . ALA B 1 123 ? 18.931 36.399 34.991 1.00 54.42 123 ALA B C 1
ATOM 3264 O O . ALA B 1 123 ? 17.854 36.670 34.453 1.00 61.85 123 ALA B O 1
ATOM 3266 N N . SER B 1 124 ? 19.457 37.115 35.984 1.00 54.08 124 SER B N 1
ATOM 3267 C CA . SER B 1 124 ? 18.867 38.357 36.471 1.00 50.72 124 SER B CA 1
ATOM 3268 C C . SER B 1 124 ? 19.994 39.346 36.722 1.00 53.67 124 SER B C 1
ATOM 3269 O O . SER B 1 124 ? 20.837 39.116 37.595 1.00 52.63 124 SER B O 1
ATOM 3272 N N . SER B 1 125 ? 20.010 40.441 35.965 1.00 55.29 125 SER B N 1
ATOM 3273 C CA . SER B 1 125 ? 21.108 41.395 35.991 1.00 56.06 125 SER B CA 1
ATOM 3274 C C . SER B 1 125 ? 20.627 42.765 36.448 1.00 57.44 125 SER B C 1
ATOM 3275 O O . SER B 1 125 ? 19.478 43.151 36.214 1.00 59.44 125 SER B O 1
ATOM 3278 N N . THR B 1 126 ? 21.525 43.497 37.108 1.00 56.44 126 THR B N 1
ATOM 3279 C CA . THR B 1 126 ? 21.282 44.876 37.512 1.00 54.86 126 THR B CA 1
ATOM 3280 C C . THR B 1 126 ? 22.205 45.857 36.801 1.00 53.49 126 THR B C 1
ATOM 3281 O O . THR B 1 126 ? 22.309 47.014 37.223 1.00 57.21 126 THR B O 1
ATOM 3285 N N . GLU B 1 127 ? 22.877 45.424 35.737 1.00 47.63 127 GLU B N 1
ATOM 3286 C CA . GLU B 1 127 ? 23.741 46.309 34.972 1.00 52.41 127 GLU B CA 1
ATOM 3287 C C . GLU B 1 127 ? 22.911 47.212 34.070 1.00 61.94 127 GLU B C 1
ATOM 3288 O O . GLU B 1 127 ? 21.929 46.776 33.462 1.00 66.80 127 GLU B O 1
ATOM 3294 N N . GLY B 1 128 ? 23.315 48.477 33.985 1.00 64.08 128 GLY B N 1
ATOM 3295 C CA . GLY B 1 128 ? 22.637 49.451 33.151 1.00 60.84 128 GLY B CA 1
ATOM 3296 C C . GLY B 1 128 ? 23.369 49.637 31.835 1.00 56.24 128 GLY B C 1
ATOM 3297 O O . GLY B 1 128 ? 24.588 49.825 31.810 1.00 59.44 128 GLY B O 1
ATOM 3298 N N . ALA B 1 129 ? 22.609 49.581 30.744 1.00 48.45 129 ALA B N 1
ATOM 3299 C CA . ALA B 1 129 ? 23.162 49.749 29.409 1.00 47.24 129 ALA B CA 1
ATOM 3300 C C . ALA B 1 129 ? 22.022 50.037 28.444 1.00 49.53 129 ALA B C 1
ATOM 3301 O O . ALA B 1 129 ? 20.959 49.418 28.534 1.00 57.13 129 ALA B O 1
ATOM 3303 N N . PHE B 1 130 ? 22.250 50.975 27.526 1.00 45.26 130 PHE B N 1
ATOM 3304 C CA . PHE B 1 130 ? 21.251 51.334 26.531 1.00 41.86 130 PHE B CA 1
ATOM 3305 C C . PHE B 1 130 ? 21.927 51.551 25.185 1.00 46.29 130 PHE B C 1
ATOM 3306 O O . PHE B 1 130 ? 23.141 51.759 25.097 1.00 42.88 130 PHE B O 1
ATOM 3314 N N . ARG B 1 131 ? 21.116 51.509 24.131 1.00 51.95 131 ARG B N 1
ATOM 3315 C CA . ARG B 1 131 ? 21.602 51.648 22.766 1.00 59.12 131 ARG B CA 1
ATOM 3316 C C . ARG B 1 131 ? 21.612 53.115 22.358 1.00 62.89 131 ARG B C 1
ATOM 3317 O O . ARG B 1 131 ? 20.601 53.812 22.490 1.00 68.65 131 ARG B O 1
ATOM 3325 N N . ASP B 1 132 ? 22.761 53.577 21.871 1.00 58.57 132 ASP B N 1
ATOM 3326 C CA . ASP B 1 132 ? 22.884 54.916 21.311 1.00 56.06 132 ASP B CA 1
ATOM 3327 C C . ASP B 1 132 ? 23.374 54.787 19.876 1.00 55.83 132 ASP B C 1
ATOM 3328 O O . ASP B 1 132 ? 24.437 55.302 19.518 1.00 61.42 132 ASP B O 1
ATOM 3333 N N . GLY B 1 133 ? 22.602 54.089 19.055 1.00 56.79 133 GLY B N 1
ATOM 3334 C CA . GLY B 1 133 ? 23.029 53.668 17.737 1.00 60.22 133 GLY B CA 1
ATOM 3335 C C . GLY B 1 133 ? 22.838 52.176 17.550 1.00 64.21 133 GLY B C 1
ATOM 3336 O O . GLY B 1 133 ? 22.564 51.428 18.486 1.00 67.13 133 GLY B O 1
ATOM 3337 N N . ASP B 1 134 ? 22.990 51.755 16.293 1.00 68.16 134 ASP B N 1
ATOM 3338 C CA . ASP B 1 134 ? 22.741 50.356 15.958 1.00 76.44 134 ASP B CA 1
ATOM 3339 C C . ASP B 1 134 ? 23.754 49.435 16.628 1.00 79.58 134 ASP B C 1
ATOM 3340 O O . ASP B 1 134 ? 23.381 48.424 17.235 1.00 89.08 134 ASP B O 1
ATOM 3345 N N . PHE B 1 135 ? 25.038 49.767 16.536 1.00 68.13 135 PHE B N 1
ATOM 3346 C CA . PHE B 1 135 ? 26.103 48.956 17.110 1.00 59.34 135 PHE B CA 1
ATOM 3347 C C . PHE B 1 135 ? 26.921 49.763 18.110 1.00 56.24 135 PHE B C 1
ATOM 3348 O O . PHE B 1 135 ? 28.150 49.676 18.155 1.00 58.67 135 PHE B O 1
ATOM 3356 N N . ARG B 1 136 ? 26.236 50.565 18.921 1.00 48.96 136 ARG B N 1
ATOM 3357 C CA . ARG B 1 136 ? 26.864 51.355 19.970 1.00 46.79 136 ARG B CA 1
ATOM 3358 C C . ARG B 1 136 ? 26.029 51.225 21.233 1.00 41.25 136 ARG B C 1
ATOM 3359 O O . ARG B 1 136 ? 24.812 51.429 21.200 1.00 41.69 136 ARG B O 1
ATOM 3367 N N . VAL B 1 137 ? 26.683 50.878 22.339 1.00 39.34 137 VAL B N 1
ATOM 3368 C CA . VAL B 1 137 ? 26.022 50.661 23.620 1.00 41.60 137 VAL B CA 1
ATOM 3369 C C . VAL B 1 137 ? 26.794 51.418 24.689 1.00 48.43 137 VAL B C 1
ATOM 3370 O O . VAL B 1 137 ? 28.025 51.330 24.750 1.00 56.68 137 VAL B O 1
ATOM 3374 N N . VAL B 1 138 ? 26.076 52.159 25.526 1.00 49.09 138 VAL B N 1
ATOM 3375 C CA . VAL B 1 138 ? 26.674 52.941 26.600 1.00 49.02 138 VAL B CA 1
ATOM 3376 C C . VAL B 1 138 ? 26.573 52.134 27.886 1.00 49.89 138 VAL B C 1
ATOM 3377 O O . VAL B 1 138 ? 25.471 51.764 28.310 1.00 50.29 138 VAL B O 1
ATOM 3381 N N . PHE B 1 139 ? 27.719 51.852 28.503 1.00 52.59 139 PHE B N 1
ATOM 3382 C CA . PHE B 1 139 ? 27.754 51.167 29.794 1.00 55.33 139 PHE B CA 1
ATOM 3383 C C . PHE B 1 139 ? 27.401 52.198 30.856 1.00 58.71 139 PHE B C 1
ATOM 3384 O O . PHE B 1 139 ? 28.268 52.853 31.436 1.00 65.84 139 PHE B O 1
ATOM 3392 N N . ALA B 1 140 ? 26.102 52.346 31.109 1.00 58.68 140 ALA B N 1
ATOM 3393 C CA . ALA B 1 140 ? 25.631 53.386 32.016 1.00 63.35 140 ALA B CA 1
ATOM 3394 C C . ALA B 1 140 ? 25.871 53.009 33.473 1.00 73.20 140 ALA B C 1
ATOM 3395 O O . ALA B 1 140 ? 26.582 53.711 34.200 1.00 78.43 140 ALA B O 1
ATOM 3397 N N . GLY B 1 141 ? 25.289 51.898 33.916 1.00 78.41 141 GLY B N 1
ATOM 3398 C CA . GLY B 1 141 ? 25.347 51.537 35.317 1.00 79.79 141 GLY B CA 1
ATOM 3399 C C . GLY B 1 141 ? 26.027 50.217 35.612 1.00 80.21 141 GLY B C 1
ATOM 3400 O O . GLY B 1 141 ? 25.648 49.173 35.073 1.00 81.21 141 GLY B O 1
ATOM 3401 N N . ARG B 1 142 ? 27.040 50.259 36.472 1.00 78.71 142 ARG B N 1
ATOM 3402 C CA . ARG B 1 142 ? 27.668 49.037 36.953 1.00 79.08 142 ARG B CA 1
ATOM 3403 C C . ARG B 1 142 ? 26.718 48.303 37.893 1.00 78.22 142 ARG B C 1
ATOM 3404 O O . ARG B 1 142 ? 26.043 48.917 38.723 1.00 79.79 142 ARG B O 1
ATOM 3412 N N . GLY B 1 143 ? 26.657 46.989 37.753 1.00 73.09 143 GLY B N 1
ATOM 3413 C CA . GLY B 1 143 ? 25.733 46.176 38.524 1.00 69.12 143 GLY B CA 1
ATOM 3414 C C . GLY B 1 143 ? 26.232 44.762 38.712 1.00 65.77 143 GLY B C 1
ATOM 3415 O O . GLY B 1 143 ? 27.439 44.504 38.700 1.00 65.04 143 GLY B O 1
ATOM 3416 N N . HIS B 1 144 ? 25.292 43.837 38.886 1.00 64.77 144 HIS B N 1
ATOM 3417 C CA . HIS B 1 144 ? 25.604 42.448 39.172 1.00 64.64 144 HIS B CA 1
ATOM 3418 C C . HIS B 1 144 ? 24.652 41.552 38.392 1.00 68.38 144 HIS B C 1
ATOM 3419 O O . HIS B 1 144 ? 23.537 41.956 38.053 1.00 74.70 144 HIS B O 1
ATOM 3426 N N . THR B 1 145 ? 25.101 40.330 38.109 1.00 62.74 145 THR B N 1
ATOM 3427 C CA . THR B 1 145 ? 24.318 39.363 37.350 1.00 58.61 145 THR B CA 1
ATOM 3428 C C . THR B 1 145 ? 24.230 38.061 38.132 1.00 64.93 145 THR B C 1
ATOM 3429 O O . THR B 1 145 ? 25.246 37.558 38.620 1.00 68.67 145 THR B O 1
ATOM 3433 N N . TRP B 1 146 ? 23.022 37.520 38.253 1.00 67.22 146 TRP B N 1
ATOM 3434 C CA . TRP B 1 146 ? 22.790 36.255 38.936 1.00 67.25 146 TRP B CA 1
ATOM 3435 C C . TRP B 1 146 ? 22.429 35.177 37.923 1.00 66.32 146 TRP B C 1
ATOM 3436 O O . TRP B 1 146 ? 21.727 35.443 36.944 1.00 68.08 146 TRP B O 1
ATOM 3447 N N . LEU B 1 147 ? 22.909 33.960 38.165 1.00 60.02 147 LEU B N 1
ATOM 3448 C CA . LEU B 1 147 ? 22.651 32.831 37.285 1.00 61.60 147 LEU B CA 1
ATOM 3449 C C . LEU B 1 147 ? 22.121 31.663 38.103 1.00 69.20 147 LEU B C 1
ATOM 3450 O O . LEU B 1 147 ? 22.393 31.550 39.301 1.00 73.39 147 LEU B O 1
ATOM 3455 N N . GLY B 1 148 ? 21.365 30.794 37.445 1.00 67.88 148 GLY B N 1
ATOM 3456 C CA . GLY B 1 148 ? 20.815 29.632 38.119 1.00 69.54 148 GLY B CA 1
ATOM 3457 C C . GLY B 1 148 ? 20.086 28.744 37.135 1.00 71.94 148 GLY B C 1
ATOM 3458 O O . GLY B 1 148 ? 19.887 29.097 35.967 1.00 74.32 148 GLY B O 1
ATOM 3459 N N . ASP B 1 149 ? 19.688 27.576 37.633 1.00 72.05 149 ASP B N 1
ATOM 3460 C CA . ASP B 1 149 ? 18.959 26.598 36.837 1.00 72.42 149 ASP B CA 1
ATOM 3461 C C . ASP B 1 149 ? 18.059 25.773 37.751 1.00 78.48 149 ASP B C 1
ATOM 3462 O O . ASP B 1 149 ? 18.556 25.054 38.627 1.00 84.89 149 ASP B O 1
ATOM 3467 N N . PRO B 1 150 ? 16.736 25.856 37.588 1.00 77.36 150 PRO B N 1
ATOM 3468 C CA . PRO B 1 150 ? 15.844 25.102 38.485 1.00 78.37 150 PRO B CA 1
ATOM 3469 C C . PRO B 1 150 ? 16.012 23.597 38.379 1.00 81.57 150 PRO B C 1
ATOM 3470 O O . PRO B 1 150 ? 15.764 22.884 39.360 1.00 84.68 150 PRO B O 1
ATOM 3474 N N . ARG B 1 151 ? 16.429 23.094 37.219 1.00 79.09 151 ARG B N 1
ATOM 3475 C CA . ARG B 1 151 ? 16.604 21.662 37.011 1.00 77.58 151 ARG B CA 1
ATOM 3476 C C . ARG B 1 151 ? 17.986 21.176 37.432 1.00 84.25 151 ARG B C 1
ATOM 3477 O O . ARG B 1 151 ? 18.103 20.136 38.089 1.00 89.12 151 ARG B O 1
ATOM 3485 N N . ASP B 1 152 ? 19.033 21.910 37.068 1.00 83.43 152 ASP B N 1
ATOM 3486 C CA . ASP B 1 152 ? 20.419 21.518 37.313 1.00 83.87 152 ASP B CA 1
ATOM 3487 C C . ASP B 1 152 ? 21.050 22.573 38.219 1.00 82.98 152 ASP B C 1
ATOM 3488 O O . ASP B 1 152 ? 21.593 23.572 37.742 1.00 81.61 152 ASP B O 1
ATOM 3493 N N . THR B 1 153 ? 20.992 22.341 39.532 1.00 83.70 153 THR B N 1
ATOM 3494 C CA . THR B 1 153 ? 21.433 23.321 40.518 1.00 82.77 153 THR B CA 1
ATOM 3495 C C . THR B 1 153 ? 22.946 23.326 40.739 1.00 86.05 153 THR B C 1
ATOM 3496 O O . THR B 1 153 ? 23.401 23.827 41.774 1.00 90.03 153 THR B O 1
ATOM 3500 N N . ASN B 1 154 ? 23.732 22.796 39.805 1.00 85.86 154 ASN B N 1
ATOM 3501 C CA . ASN B 1 154 ? 25.187 22.801 39.899 1.00 88.41 154 ASN B CA 1
ATOM 3502 C C . ASN B 1 154 ? 25.757 23.819 38.921 1.00 85.62 154 ASN B C 1
ATOM 3503 O O . ASN B 1 154 ? 25.374 23.840 37.746 1.00 86.13 154 ASN B O 1
ATOM 3508 N N . ALA B 1 155 ? 26.672 24.650 39.406 1.00 83.60 155 ALA B N 1
ATOM 3509 C CA . ALA B 1 155 ? 27.239 25.697 38.573 1.00 86.71 155 ALA B CA 1
ATOM 3510 C C . ALA B 1 155 ? 28.112 25.091 37.476 1.00 89.62 155 ALA B C 1
ATOM 3511 O O . ALA B 1 155 ? 28.794 24.087 37.706 1.00 95.43 155 ALA B O 1
ATOM 3513 N N . PRO B 1 156 ? 28.107 25.667 36.279 1.00 83.65 156 PRO B N 1
ATOM 3514 C CA . PRO B 1 156 ? 28.978 25.178 35.208 1.00 80.81 156 PRO B CA 1
ATOM 3515 C C . PRO B 1 156 ? 30.424 25.606 35.432 1.00 77.97 156 PRO B C 1
ATOM 3516 O O . PRO B 1 156 ? 30.743 26.406 36.312 1.00 78.08 156 PRO B O 1
ATOM 3520 N N . ALA B 1 157 ? 31.306 25.054 34.597 1.00 75.53 157 ALA B N 1
ATOM 3521 C CA . ALA B 1 157 ? 32.735 25.298 34.745 1.00 76.56 157 ALA B CA 1
ATOM 3522 C C . ALA B 1 157 ? 33.179 26.628 34.152 1.00 75.53 157 ALA B C 1
ATOM 3523 O O . ALA B 1 157 ? 34.206 27.167 34.578 1.00 74.61 157 ALA B O 1
ATOM 3525 N N . TRP B 1 158 ? 32.435 27.170 33.189 1.00 72.93 158 TRP B N 1
ATOM 3526 C CA . TRP B 1 158 ? 32.841 28.387 32.497 1.00 65.96 158 TRP B CA 1
ATOM 3527 C C . TRP B 1 158 ? 32.490 29.662 33.256 1.00 64.90 158 TRP B C 1
ATOM 3528 O O . TRP B 1 158 ? 32.586 30.749 32.675 1.00 68.70 158 TRP B O 1
ATOM 3539 N N . LEU B 1 159 ? 32.090 29.567 34.527 1.00 62.86 159 LEU B N 1
ATOM 3540 C CA . LEU B 1 159 ? 31.892 30.774 35.320 1.00 60.49 159 LEU B CA 1
ATOM 3541 C C . LEU B 1 159 ? 33.200 31.514 35.564 1.00 64.54 159 LEU B C 1
ATOM 3542 O O . LEU B 1 159 ? 33.176 32.720 35.829 1.00 64.40 159 LEU B O 1
ATOM 3547 N N . THR B 1 160 ? 34.336 30.818 35.482 1.00 70.46 160 THR B N 1
ATOM 3548 C CA . THR B 1 160 ? 35.624 31.478 35.653 1.00 76.91 160 THR B CA 1
ATOM 3549 C C . THR B 1 160 ? 35.915 32.439 34.509 1.00 70.24 160 THR B C 1
ATOM 3550 O O . THR B 1 160 ? 36.589 33.456 34.711 1.00 65.60 160 THR B O 1
ATOM 3554 N N . GLN B 1 161 ? 35.415 32.141 33.307 1.00 71.28 161 GLN B N 1
ATOM 3555 C CA . GLN B 1 161 ? 35.649 33.023 32.169 1.00 70.30 161 GLN B CA 1
ATOM 3556 C C . GLN B 1 161 ? 34.918 34.350 32.326 1.00 65.49 161 GLN B C 1
ATOM 3557 O O . GLN B 1 161 ? 35.369 35.370 31.792 1.00 59.25 161 GLN B O 1
ATOM 3563 N N . LEU B 1 162 ? 33.795 34.362 33.049 1.00 65.32 162 LEU B N 1
ATOM 3564 C CA . LEU B 1 162 ? 33.105 35.621 33.309 1.00 63.17 162 LEU B CA 1
ATOM 3565 C C . LEU B 1 162 ? 33.930 36.518 34.221 1.00 65.31 162 LEU B C 1
ATOM 3566 O O . LEU B 1 162 ? 34.014 37.732 33.998 1.00 62.82 162 LEU B O 1
ATOM 3571 N N . SER B 1 163 ? 34.548 35.937 35.254 1.00 65.38 163 SER B N 1
ATOM 3572 C CA . SER B 1 163 ? 35.453 36.705 36.101 1.00 62.18 163 SER B CA 1
ATOM 3573 C C . SER B 1 163 ? 36.672 37.180 35.323 1.00 60.28 163 SER B C 1
ATOM 3574 O O . SER B 1 163 ? 37.193 38.269 35.592 1.00 61.64 163 SER B O 1
ATOM 3577 N N . GLN B 1 164 ? 37.137 36.381 34.360 1.00 58.43 164 GLN B N 1
ATOM 3578 C CA . GLN B 1 164 ? 38.268 36.792 33.536 1.00 55.71 164 GLN B CA 1
ATOM 3579 C C . GLN B 1 164 ? 37.922 38.023 32.707 1.00 59.49 164 GLN B C 1
ATOM 3580 O O . GLN B 1 164 ? 38.768 38.902 32.500 1.00 58.65 164 GLN B O 1
ATOM 3586 N N . ALA B 1 165 ? 36.680 38.109 32.235 1.00 62.24 165 ALA B N 1
ATOM 3587 C CA . ALA B 1 165 ? 36.204 39.255 31.474 1.00 55.66 165 ALA B CA 1
ATOM 3588 C C . ALA B 1 165 ? 35.675 40.374 32.363 1.00 59.03 165 ALA B C 1
ATOM 3589 O O . ALA B 1 165 ? 35.109 41.343 31.847 1.00 64.98 165 ALA B O 1
ATOM 3591 N N . GLY B 1 166 ? 35.843 40.264 33.678 1.00 58.92 166 GLY B N 1
ATOM 3592 C CA . GLY B 1 166 ? 35.397 41.311 34.576 1.00 58.63 166 GLY B CA 1
ATOM 3593 C C . GLY B 1 166 ? 33.897 41.475 34.657 1.00 63.16 166 GLY B C 1
ATOM 3594 O O . GLY B 1 166 ? 33.413 42.591 34.870 1.00 66.83 166 GLY B O 1
ATOM 3595 N N . ILE B 1 167 ? 33.145 40.392 34.490 1.00 63.71 167 ILE B N 1
ATOM 3596 C CA . ILE B 1 167 ? 31.686 40.424 34.551 1.00 58.41 167 ILE B CA 1
ATOM 3597 C C . ILE B 1 167 ? 31.270 39.979 35.951 1.00 56.37 167 ILE B C 1
ATOM 3598 O O . ILE B 1 167 ? 31.358 38.779 36.258 1.00 54.39 167 ILE B O 1
ATOM 3603 N N . PRO B 1 168 ? 30.821 40.886 36.817 1.00 58.03 168 PRO B N 1
ATOM 3604 C CA . PRO B 1 168 ? 30.399 40.477 38.164 1.00 62.34 168 PRO B CA 1
ATOM 3605 C C . PRO B 1 168 ? 29.208 39.533 38.098 1.00 68.35 168 PRO B C 1
ATOM 3606 O O . PRO B 1 168 ? 28.178 39.844 37.494 1.00 74.62 168 PRO B O 1
ATOM 3610 N N . HIS B 1 169 ? 29.354 38.369 38.729 1.00 66.68 169 HIS B N 1
ATOM 3611 C CA . HIS B 1 169 ? 28.318 37.350 38.669 1.00 67.86 169 HIS B CA 1
ATOM 3612 C C . HIS B 1 169 ? 28.306 36.548 39.962 1.00 68.87 169 HIS B C 1
ATOM 3613 O O . HIS B 1 169 ? 29.279 36.534 40.720 1.00 68.66 169 HIS B O 1
ATOM 3620 N N . SER B 1 170 ? 27.180 35.877 40.201 1.00 70.20 170 SER B N 1
ATOM 3621 C CA . SER B 1 170 ? 27.018 34.990 41.345 1.00 72.91 170 SER B CA 1
ATOM 3622 C C . SER B 1 170 ? 26.026 33.900 40.974 1.00 76.59 170 SER B C 1
ATOM 3623 O O . SER B 1 170 ? 24.954 34.195 40.438 1.00 77.51 170 SER B O 1
ATOM 3626 N N . TRP B 1 171 ? 26.385 32.650 41.256 1.00 78.39 171 TRP B N 1
ATOM 3627 C CA . TRP B 1 171 ? 25.481 31.532 41.022 1.00 76.60 171 TRP B CA 1
ATOM 3628 C C . TRP B 1 171 ? 24.425 31.488 42.120 1.00 74.22 171 TRP B C 1
ATOM 3629 O O . TRP B 1 171 ? 24.753 31.498 43.311 1.00 71.91 171 TRP B O 1
ATOM 3640 N N . SER B 1 172 ? 23.159 31.444 41.717 1.00 74.36 172 SER B N 1
ATOM 3641 C CA . SER B 1 172 ? 22.038 31.515 42.644 1.00 72.72 172 SER B CA 1
ATOM 3642 C C . SER B 1 172 ? 21.477 30.126 42.915 1.00 79.13 172 SER B C 1
ATOM 3643 O O . SER B 1 172 ? 21.366 29.298 42.006 1.00 79.65 172 SER B O 1
ATOM 3646 N N . ASP B 1 173 ? 21.121 29.878 44.178 1.00 85.03 173 ASP B N 1
ATOM 3647 C CA . ASP B 1 173 ? 20.484 28.614 44.531 1.00 88.87 173 ASP B CA 1
ATOM 3648 C C . ASP B 1 173 ? 19.042 28.573 44.042 1.00 93.00 173 ASP B C 1
ATOM 3649 O O . ASP B 1 173 ? 18.574 27.539 43.551 1.00 99.54 173 ASP B O 1
ATOM 3654 N N . ASP B 1 174 ? 18.325 29.691 44.169 1.00 88.37 174 ASP B N 1
ATOM 3655 C CA . ASP B 1 174 ? 16.927 29.805 43.751 1.00 85.57 174 ASP B CA 1
ATOM 3656 C C . ASP B 1 174 ? 16.834 31.015 42.823 1.00 84.00 174 ASP B C 1
ATOM 3657 O O . ASP B 1 174 ? 16.499 32.122 43.254 1.00 85.46 174 ASP B O 1
ATOM 3662 N N . ILE B 1 175 ? 17.139 30.797 41.542 1.00 78.98 175 ILE B N 1
ATOM 3663 C CA . ILE B 1 175 ? 17.123 31.898 40.584 1.00 72.78 175 ILE B CA 1
ATOM 3664 C C . ILE B 1 175 ? 15.695 32.356 40.309 1.00 70.83 175 ILE B C 1
ATOM 3665 O O . ILE B 1 175 ? 15.462 33.534 40.007 1.00 70.73 175 ILE B O 1
ATOM 3670 N N . LEU B 1 176 ? 14.718 31.452 40.421 1.00 69.61 176 LEU B N 1
ATOM 3671 C CA . LEU B 1 176 ? 13.328 31.842 40.214 1.00 68.16 176 LEU B CA 1
ATOM 3672 C C . LEU B 1 176 ? 12.841 32.785 41.305 1.00 70.84 176 LEU B C 1
ATOM 3673 O O . LEU B 1 176 ? 11.934 33.591 41.066 1.00 70.03 176 LEU B O 1
ATOM 3678 N N . GLU B 1 177 ? 13.427 32.706 42.502 1.00 71.65 177 GLU B N 1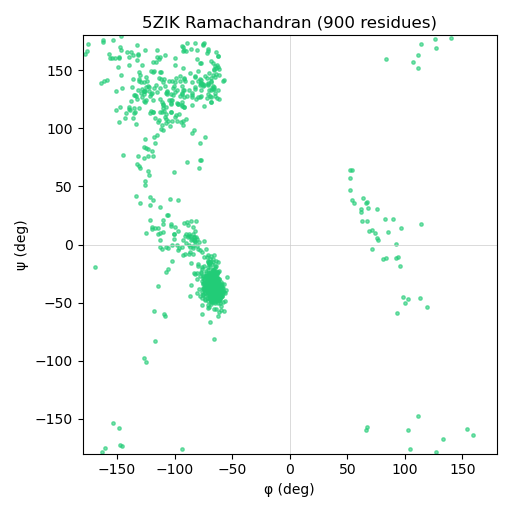
ATOM 3679 C CA . GLU B 1 177 ? 13.013 33.598 43.579 1.00 71.07 177 GLU B CA 1
ATOM 3680 C C . GLU B 1 177 ? 13.464 35.031 43.326 1.00 70.28 177 GLU B C 1
ATOM 3681 O O . GLU B 1 177 ? 12.762 35.975 43.706 1.00 70.73 177 GLU B O 1
ATOM 3687 N N . ARG B 1 178 ? 14.621 35.216 42.686 1.00 67.29 178 ARG B N 1
ATOM 3688 C CA . ARG B 1 178 ? 15.064 36.565 42.351 1.00 67.42 178 ARG B CA 1
ATOM 3689 C C . ARG B 1 178 ? 14.219 37.157 41.231 1.00 64.38 178 ARG B C 1
ATOM 3690 O O . ARG B 1 178 ? 13.891 38.349 41.255 1.00 64.05 178 ARG B O 1
ATOM 3698 N N . LEU B 1 179 ? 13.860 36.338 40.240 1.00 62.06 179 LEU B N 1
ATOM 3699 C CA . LEU B 1 179 ? 13.041 36.826 39.136 1.00 57.22 179 LEU B CA 1
ATOM 3700 C C . LEU B 1 179 ? 11.661 37.257 39.619 1.00 57.15 179 LEU B C 1
ATOM 3701 O O . LEU B 1 179 ? 11.120 38.265 39.148 1.00 56.13 179 LEU B O 1
ATOM 3706 N N . TRP B 1 180 ? 11.078 36.510 40.559 1.00 54.05 180 TRP B N 1
ATOM 3707 C CA . TRP B 1 180 ? 9.791 36.910 41.120 1.00 56.18 180 TRP B CA 1
ATOM 3708 C C . TRP B 1 180 ? 9.922 38.182 41.946 1.00 55.99 180 TRP B C 1
ATOM 3709 O O . TRP B 1 180 ? 9.038 39.047 41.908 1.00 53.84 180 TRP B O 1
ATOM 3720 N N . ARG B 1 181 ? 11.015 38.310 42.703 1.00 57.79 181 ARG B N 1
ATOM 3721 C CA . ARG B 1 181 ? 11.260 39.538 43.453 1.00 58.44 181 ARG B CA 1
ATOM 3722 C C . ARG B 1 181 ? 11.358 40.740 42.521 1.00 53.89 181 ARG B C 1
ATOM 3723 O O . ARG B 1 181 ? 10.830 41.817 42.824 1.00 52.10 181 ARG B O 1
ATOM 3731 N N . LYS B 1 182 ? 12.021 40.569 41.376 1.00 51.10 182 LYS B N 1
ATOM 3732 C CA . LYS B 1 182 ? 12.162 41.672 40.431 1.00 53.62 182 LYS B CA 1
ATOM 3733 C C . LYS B 1 182 ? 10.845 41.961 39.721 1.00 57.90 182 LYS B C 1
ATOM 3734 O O . LYS B 1 182 ? 10.525 43.122 39.443 1.00 63.27 182 LYS B O 1
ATOM 3740 N N . LEU B 1 183 ? 10.066 40.917 39.422 1.00 54.14 183 LEU B N 1
ATOM 3741 C CA . LEU B 1 183 ? 8.790 41.120 38.745 1.00 47.41 183 LEU B CA 1
ATOM 3742 C C . LEU B 1 183 ? 7.804 41.857 39.643 1.00 49.71 183 LEU B C 1
ATOM 3743 O O . LEU B 1 183 ? 7.094 42.760 39.185 1.00 47.50 183 LEU B O 1
ATOM 3748 N N . ALA B 1 184 ? 7.747 41.487 40.926 1.00 52.25 184 ALA B N 1
ATOM 3749 C CA . ALA B 1 184 ? 6.849 42.168 41.852 1.00 49.38 184 ALA B CA 1
ATOM 3750 C C . ALA B 1 184 ? 7.235 43.632 42.013 1.00 54.01 184 ALA B C 1
ATOM 3751 O O . ALA B 1 184 ? 6.369 44.514 42.041 1.00 52.64 184 ALA B O 1
ATOM 3753 N N . LEU B 1 185 ? 8.538 43.907 42.115 1.00 56.43 185 LEU B N 1
ATOM 3754 C CA . LEU B 1 185 ? 9.008 45.287 42.185 1.00 57.51 185 LEU B CA 1
ATOM 3755 C C . LEU B 1 185 ? 8.626 46.064 40.931 1.00 55.47 185 LEU B C 1
ATOM 3756 O O . LEU B 1 185 ? 8.249 47.240 41.008 1.00 60.79 185 LEU B O 1
ATOM 3761 N N . ASN B 1 186 ? 8.712 45.420 39.764 1.00 48.74 186 ASN B N 1
ATOM 3762 C CA . ASN B 1 186 ? 8.327 46.074 38.518 1.00 49.03 186 ASN B CA 1
ATOM 3763 C C . ASN B 1 186 ? 6.835 46.399 38.504 1.00 55.76 186 ASN B C 1
ATOM 3764 O O . ASN B 1 186 ? 6.438 47.507 38.125 1.00 54.87 186 ASN B O 1
ATOM 3769 N N . CYS B 1 187 ? 5.992 45.447 38.922 1.00 56.96 187 CYS B N 1
ATOM 3770 C CA . CYS B 1 187 ? 4.545 45.647 38.851 1.00 57.03 187 CYS B CA 1
ATOM 3771 C C . CYS B 1 187 ? 4.075 46.765 39.771 1.00 58.51 187 CYS B C 1
ATOM 3772 O O . CYS B 1 187 ? 3.088 47.445 39.466 1.00 60.72 187 CYS B O 1
ATOM 3775 N N . ALA B 1 188 ? 4.752 46.962 40.903 1.00 58.22 188 ALA B N 1
ATOM 3776 C CA . ALA B 1 188 ? 4.325 47.985 41.849 1.00 59.93 188 ALA B CA 1
ATOM 3777 C C . ALA B 1 188 ? 4.661 49.391 41.370 1.00 60.16 188 ALA B C 1
ATOM 3778 O O . ALA B 1 188 ? 3.961 50.345 41.726 1.00 58.15 188 ALA B O 1
ATOM 3780 N N . ILE B 1 189 ? 5.698 49.534 40.547 1.00 56.27 189 ILE B N 1
ATOM 3781 C CA . ILE B 1 189 ? 6.254 50.837 40.187 1.00 52.87 189 ILE B CA 1
ATOM 3782 C C . ILE B 1 189 ? 5.951 51.195 38.734 1.00 52.05 189 ILE B C 1
ATOM 3783 O O . ILE B 1 189 ? 5.310 52.211 38.457 1.00 52.53 189 ILE B O 1
ATOM 3788 N N . ASN B 1 190 ? 6.404 50.368 37.791 1.00 51.30 190 ASN B N 1
ATOM 3789 C CA . ASN B 1 190 ? 6.389 50.758 36.381 1.00 49.39 190 ASN B CA 1
ATOM 3790 C C . ASN B 1 190 ? 4.997 51.062 35.838 1.00 53.16 190 ASN B C 1
ATOM 3791 O O . ASN B 1 190 ? 4.829 52.120 35.206 1.00 56.13 190 ASN B O 1
ATOM 3796 N N . PRO B 1 191 ? 3.975 50.212 36.017 1.00 55.39 191 PRO B N 1
ATOM 3797 C CA . PRO B 1 191 ? 2.663 50.547 35.433 1.00 52.14 191 PRO B CA 1
ATOM 3798 C C . PRO B 1 191 ? 2.107 51.876 35.914 1.00 50.88 191 PRO B C 1
ATOM 3799 O O . PRO B 1 191 ? 1.500 52.609 35.123 1.00 52.41 191 PRO B O 1
ATOM 3803 N N . LEU B 1 192 ? 2.306 52.217 37.189 1.00 53.40 192 LEU B N 1
ATOM 3804 C CA . LEU B 1 192 ? 1.799 53.489 37.693 1.00 55.19 192 LEU B CA 1
ATOM 3805 C C . LEU B 1 192 ? 2.540 54.670 37.075 1.00 63.69 192 LEU B C 1
ATOM 3806 O O . LEU B 1 192 ? 1.933 55.713 36.803 1.00 67.49 192 LEU B O 1
ATOM 3811 N N . THR B 1 193 ? 3.849 54.530 36.839 1.00 60.67 193 THR B N 1
ATOM 3812 C CA . THR B 1 193 ? 4.593 55.618 36.211 1.00 55.97 193 THR B CA 1
ATOM 3813 C C . THR B 1 193 ? 4.139 55.851 34.777 1.00 57.48 193 THR B C 1
ATOM 3814 O O . THR B 1 193 ? 4.200 56.984 34.286 1.00 59.97 193 THR B O 1
ATOM 3818 N N . VAL B 1 194 ? 3.681 54.802 34.093 1.00 57.55 194 VAL B N 1
ATOM 3819 C CA . VAL B 1 194 ? 3.159 54.973 32.741 1.00 57.56 194 VAL B CA 1
ATOM 3820 C C . VAL B 1 194 ? 1.790 55.637 32.777 1.00 59.49 194 VAL B C 1
ATOM 3821 O O . VAL B 1 194 ? 1.493 56.524 31.968 1.00 63.32 194 VAL B O 1
ATOM 3825 N N . LEU B 1 195 ? 0.936 55.225 33.714 1.00 61.00 195 LEU B N 1
ATOM 3826 C CA . LEU B 1 195 ? -0.414 55.773 33.763 1.00 62.40 195 LEU B CA 1
ATOM 3827 C C . LEU B 1 195 ? -0.420 57.227 34.218 1.00 65.59 195 LEU B C 1
ATOM 3828 O O . LEU B 1 195 ? -1.243 58.017 33.744 1.00 66.12 195 LEU B O 1
ATOM 3833 N N . HIS B 1 196 ? 0.485 57.603 35.120 1.00 69.42 196 HIS B N 1
ATOM 3834 C CA . HIS B 1 196 ? 0.540 58.969 35.623 1.00 70.09 196 HIS B CA 1
ATOM 3835 C C . HIS B 1 196 ? 1.569 59.838 34.910 1.00 68.04 196 HIS B C 1
ATOM 3836 O O . HIS B 1 196 ? 1.638 61.038 35.196 1.00 70.89 196 HIS B O 1
ATOM 3843 N N . ASP B 1 197 ? 2.353 59.270 33.994 1.00 59.83 197 ASP B N 1
ATOM 3844 C CA . ASP B 1 197 ? 3.342 60.008 33.208 1.00 59.49 197 ASP B CA 1
ATOM 3845 C C . ASP B 1 197 ? 4.269 60.817 34.116 1.00 60.25 197 ASP B C 1
ATOM 3846 O O . ASP B 1 197 ? 4.388 62.038 34.007 1.00 65.42 197 ASP B O 1
ATOM 3851 N N . CYS B 1 198 ? 4.931 60.107 35.025 1.00 59.98 198 CYS B N 1
ATOM 3852 C CA . CYS B 1 198 ? 5.780 60.740 36.021 1.00 63.38 198 CYS B CA 1
ATOM 3853 C C . CYS B 1 198 ? 7.022 59.892 36.247 1.00 64.75 198 CYS B C 1
ATOM 3854 O O . CYS B 1 198 ? 7.092 58.724 35.851 1.00 64.23 198 CYS B O 1
ATOM 3857 N N . ARG B 1 199 ? 8.010 60.499 36.897 1.00 62.45 199 ARG B N 1
ATOM 3858 C CA . ARG B 1 199 ? 9.191 59.773 37.323 1.00 58.29 199 ARG B CA 1
ATOM 3859 C C . ARG B 1 199 ? 8.860 58.914 38.542 1.00 54.88 199 ARG B C 1
ATOM 3860 O O . ARG B 1 199 ? 7.770 58.993 39.117 1.00 60.81 199 ARG B O 1
ATOM 3868 N N . ASN B 1 200 ? 9.826 58.083 38.938 1.00 53.22 200 ASN B N 1
ATOM 3869 C CA . ASN B 1 200 ? 9.611 57.183 40.067 1.00 55.33 200 ASN B CA 1
ATOM 3870 C C . ASN B 1 200 ? 9.285 57.944 41.347 1.00 60.27 200 ASN B C 1
ATOM 3871 O O . ASN B 1 200 ? 8.487 57.468 42.162 1.00 63.13 200 ASN B O 1
ATOM 3876 N N . GLY B 1 201 ? 9.877 59.124 41.538 1.00 61.53 201 GLY B N 1
ATOM 3877 C CA . GLY B 1 201 ? 9.563 59.931 42.704 1.00 64.87 201 GLY B CA 1
ATOM 3878 C C . GLY B 1 201 ? 8.124 60.399 42.756 1.00 69.42 201 GLY B C 1
ATOM 3879 O O . GLY B 1 201 ? 7.609 60.676 43.844 1.00 71.29 201 GLY B O 1
ATOM 3880 N N . GLY B 1 202 ? 7.459 60.489 41.602 1.00 68.11 202 GLY B N 1
ATOM 3881 C CA . GLY B 1 202 ? 6.061 60.877 41.576 1.00 67.07 202 GLY B CA 1
ATOM 3882 C C . GLY B 1 202 ? 5.134 59.883 42.243 1.00 69.52 202 GLY B C 1
ATOM 3883 O O . GLY B 1 202 ? 4.016 60.251 42.617 1.00 68.47 202 GLY B O 1
ATOM 3884 N N . LEU B 1 203 ? 5.574 58.633 42.408 1.00 70.18 203 LEU B N 1
ATOM 3885 C CA . LEU B 1 203 ? 4.737 57.637 43.068 1.00 67.69 203 LEU B CA 1
ATOM 3886 C C . LEU B 1 203 ? 4.603 57.893 44.563 1.00 71.25 203 LEU B C 1
ATOM 3887 O O . LEU B 1 203 ? 3.717 57.311 45.198 1.00 70.76 203 LEU B O 1
ATOM 3892 N N . ARG B 1 204 ? 5.460 58.741 45.140 1.00 68.79 204 ARG B N 1
ATOM 3893 C CA . ARG B 1 204 ? 5.314 59.099 46.545 1.00 72.33 204 ARG B CA 1
ATOM 3894 C C . ARG B 1 204 ? 4.077 59.951 46.807 1.00 74.11 204 ARG B C 1
ATOM 3895 O O . ARG B 1 204 ? 3.677 60.090 47.969 1.00 74.34 204 ARG B O 1
ATOM 3903 N N . GLN B 1 205 ? 3.463 60.513 45.769 1.00 72.66 205 GLN B N 1
ATOM 3904 C CA . GLN B 1 205 ? 2.153 61.136 45.891 1.00 76.58 205 GLN B CA 1
ATOM 3905 C C . GLN B 1 205 ? 1.018 60.127 45.772 1.00 80.72 205 GLN B C 1
ATOM 3906 O O . GLN B 1 205 ? -0.150 60.513 45.883 1.00 81.18 205 GLN B O 1
ATOM 3912 N N . HIS B 1 206 ? 1.333 58.846 45.553 1.00 81.91 206 HIS B N 1
ATOM 3913 C CA . HIS B 1 206 ? 0.325 57.783 45.539 1.00 80.31 206 HIS B CA 1
ATOM 3914 C C . HIS B 1 206 ? 0.689 56.667 46.519 1.00 82.55 206 HIS B C 1
ATOM 3915 O O . HIS B 1 206 ? 0.751 55.496 46.143 1.00 84.55 206 HIS B O 1
ATOM 3922 N N . PRO B 1 207 ? 0.928 56.991 47.796 1.00 82.21 207 PRO B N 1
ATOM 3923 C CA . PRO B 1 207 ? 1.268 55.926 48.749 1.00 82.47 207 PRO B CA 1
ATOM 3924 C C . PRO B 1 207 ? 0.093 55.014 49.040 1.00 84.73 207 PRO B C 1
ATOM 3925 O O . PRO B 1 207 ? 0.297 53.892 49.518 1.00 85.94 207 PRO B O 1
ATOM 3929 N N . GLU B 1 208 ? -1.130 55.476 48.767 1.00 84.88 208 GLU B N 1
ATOM 3930 C CA . GLU B 1 208 ? -2.321 54.649 48.905 1.00 86.77 208 GLU B CA 1
ATOM 3931 C C . GLU B 1 208 ? -2.260 53.461 47.955 1.00 83.98 208 GLU B C 1
ATOM 3932 O O . GLU B 1 208 ? -2.225 52.304 48.389 1.00 86.58 208 GLU B O 1
ATOM 3938 N N . GLU B 1 209 ? -2.216 53.736 46.647 1.00 78.56 209 GLU B N 1
ATOM 3939 C CA . GLU B 1 209 ? -2.179 52.666 45.654 1.00 74.40 209 GLU B CA 1
ATOM 3940 C C . GLU B 1 209 ? -0.973 51.758 45.859 1.00 73.80 209 GLU B C 1
ATOM 3941 O O . GLU B 1 209 ? -1.091 50.531 45.784 1.00 75.89 209 GLU B O 1
ATOM 3947 N N . ILE B 1 210 ? 0.200 52.347 46.111 1.00 69.34 210 ILE B N 1
ATOM 3948 C CA . ILE B 1 210 ? 1.415 51.556 46.297 1.00 68.28 210 ILE B CA 1
ATOM 3949 C C . ILE B 1 210 ? 1.236 50.554 47.430 1.00 74.60 210 ILE B C 1
ATOM 3950 O O . ILE B 1 210 ? 1.663 49.397 47.332 1.00 78.65 210 ILE B O 1
ATOM 3955 N N . ALA B 1 211 ? 0.593 50.976 48.520 1.00 76.81 211 ALA B N 1
ATOM 3956 C CA . ALA B 1 211 ? 0.397 50.081 49.654 1.00 77.81 211 ALA B CA 1
ATOM 3957 C C . ALA B 1 211 ? -0.504 48.910 49.282 1.00 77.50 211 ALA B C 1
ATOM 3958 O O . ALA B 1 211 ? -0.168 47.746 49.533 1.00 79.42 211 ALA B O 1
ATOM 3960 N N . ALA B 1 212 ? -1.658 49.202 48.676 1.00 75.15 212 ALA B N 1
ATOM 3961 C CA . ALA B 1 212 ? -2.610 48.151 48.332 1.00 71.96 212 ALA B CA 1
ATOM 3962 C C . ALA B 1 212 ? -2.086 47.241 47.228 1.00 79.64 212 ALA B C 1
ATOM 3963 O O . ALA B 1 212 ? -2.405 46.047 47.209 1.00 80.43 212 ALA B O 1
ATOM 3965 N N . LEU B 1 213 ? -1.290 47.780 46.300 1.00 81.69 213 LEU B N 1
ATOM 3966 C CA . LEU B 1 213 ? -0.713 46.942 45.253 1.00 73.90 213 LEU B CA 1
ATOM 3967 C C . LEU B 1 213 ? 0.358 46.016 45.816 1.00 72.11 213 LEU B C 1
ATOM 3968 O O . LEU B 1 213 ? 0.448 44.849 45.419 1.00 73.43 213 LEU B O 1
ATOM 3973 N N . CYS B 1 214 ? 1.181 46.518 46.741 1.00 71.25 214 CYS B N 1
ATOM 3974 C CA . CYS B 1 214 ? 2.141 45.656 47.419 1.00 72.22 214 CYS B CA 1
ATOM 3975 C C . CYS B 1 214 ? 1.455 44.621 48.299 1.00 73.06 214 CYS B C 1
ATOM 3976 O O . CYS B 1 214 ? 2.059 43.589 48.609 1.00 73.35 214 CYS B O 1
ATOM 3979 N N . ASP B 1 215 ? 0.209 44.874 48.703 1.00 71.79 215 ASP B N 1
ATOM 3980 C CA . ASP B 1 215 ? -0.526 43.898 49.497 1.00 72.20 215 ASP B CA 1
ATOM 3981 C C . ASP B 1 215 ? -0.915 42.690 48.654 1.00 69.30 215 ASP B C 1
ATOM 3982 O O . ASP B 1 215 ? -0.747 41.541 49.081 1.00 67.33 215 ASP B O 1
ATOM 3987 N N . GLU B 1 216 ? -1.436 42.931 47.447 1.00 66.27 216 GLU B N 1
ATOM 3988 C CA . GLU B 1 216 ? -1.818 41.828 46.570 1.00 63.23 216 GLU B CA 1
ATOM 3989 C C . GLU B 1 216 ? -0.596 41.096 46.030 1.00 67.44 216 GLU B C 1
ATOM 3990 O O . GLU B 1 216 ? -0.597 39.863 45.937 1.00 73.34 216 GLU B O 1
ATOM 3996 N N . LEU B 1 217 ? 0.452 41.836 45.659 1.00 64.12 217 LEU B N 1
ATOM 3997 C CA . LEU B 1 217 ? 1.674 41.190 45.193 1.00 58.09 217 LEU B CA 1
ATOM 3998 C C . LEU B 1 217 ? 2.308 40.345 46.290 1.00 58.18 217 LEU B C 1
ATOM 3999 O O . LEU B 1 217 ? 2.947 39.327 45.999 1.00 61.40 217 LEU B O 1
ATOM 4004 N N . G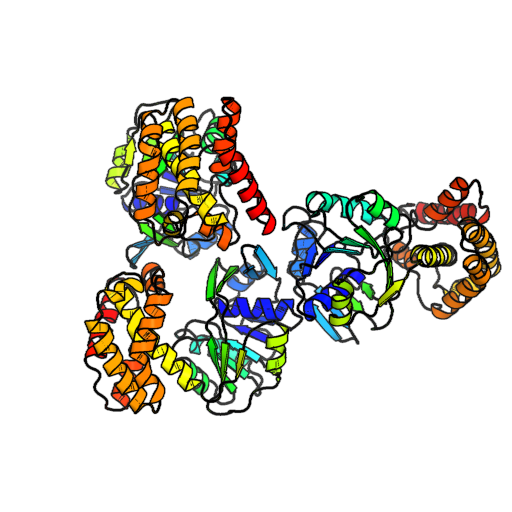LY B 1 218 ? 2.141 40.744 47.552 1.00 60.02 218 GLY B N 1
ATOM 4005 C CA . GLY B 1 218 ? 2.633 39.920 48.643 1.00 62.70 218 GLY B CA 1
ATOM 4006 C C . GLY B 1 218 ? 1.876 38.612 48.766 1.00 62.72 218 GLY B C 1
ATOM 4007 O O . GLY B 1 218 ? 2.472 37.559 49.009 1.00 61.31 218 GLY B O 1
ATOM 4008 N N . GLN B 1 219 ? 0.552 38.659 48.599 1.00 63.48 219 GLN B N 1
ATOM 4009 C CA . GLN B 1 219 ? -0.239 37.433 48.619 1.00 63.12 219 GLN B CA 1
ATOM 4010 C C . GLN B 1 219 ? 0.148 36.512 47.469 1.00 63.06 219 GLN B C 1
ATOM 4011 O O . GLN B 1 219 ? 0.236 35.291 47.642 1.00 68.39 219 GLN B O 1
ATOM 4017 N N . LEU B 1 220 ? 0.387 37.084 46.285 1.00 55.00 220 LEU B N 1
ATOM 4018 C CA . LEU B 1 220 ? 0.810 36.282 45.142 1.00 54.38 220 LEU B CA 1
ATOM 4019 C C . LEU B 1 220 ? 2.181 35.658 45.380 1.00 57.17 220 LEU B C 1
ATOM 4020 O O . LEU B 1 220 ? 2.418 34.506 44.998 1.00 57.20 220 LEU B O 1
ATOM 4025 N N . LEU B 1 221 ? 3.095 36.403 46.010 1.00 57.57 221 LEU B N 1
ATOM 4026 C CA . LEU B 1 221 ? 4.404 35.850 46.342 1.00 58.35 221 LEU B CA 1
ATOM 4027 C C . LEU B 1 221 ? 4.311 34.805 47.445 1.00 59.21 221 LEU B C 1
ATOM 4028 O O . LEU B 1 221 ? 5.077 33.834 47.442 1.00 56.12 221 LEU B O 1
ATOM 4033 N N . HIS B 1 222 ? 3.397 34.991 48.399 1.00 61.43 222 HIS B N 1
ATOM 4034 C CA . HIS B 1 222 ? 3.188 33.984 49.435 1.00 63.86 222 HIS B CA 1
ATOM 4035 C C . HIS B 1 222 ? 2.678 32.681 48.832 1.00 62.18 222 HIS B C 1
ATOM 4036 O O . HIS B 1 222 ? 3.182 31.597 49.148 1.00 59.86 222 HIS B O 1
ATOM 4043 N N . ALA B 1 223 ? 1.676 32.772 47.953 1.00 64.53 223 ALA B N 1
ATOM 4044 C CA . ALA B 1 223 ? 1.106 31.582 47.331 1.00 64.08 223 ALA B CA 1
ATOM 4045 C C . ALA B 1 223 ? 2.087 30.887 46.398 1.00 63.98 223 ALA B C 1
ATOM 4046 O O . ALA B 1 223 ? 1.919 29.695 46.119 1.00 63.47 223 ALA B O 1
ATOM 4048 N N . SER B 1 224 ? 3.097 31.599 45.909 1.00 60.91 224 SER B N 1
ATOM 4049 C CA . SER B 1 224 ? 4.112 31.015 45.045 1.00 59.41 224 SER B CA 1
ATOM 4050 C C . SER B 1 224 ? 5.253 30.374 45.824 1.00 59.98 224 SER B C 1
ATOM 4051 O O . SER B 1 224 ? 6.159 29.801 45.210 1.00 60.31 224 SER B O 1
ATOM 4054 N N . GLY B 1 225 ? 5.228 30.448 47.153 1.00 63.99 225 GLY B N 1
ATOM 4055 C CA . GLY B 1 225 ? 6.275 29.866 47.966 1.00 71.02 225 GLY B CA 1
ATOM 4056 C C . GLY B 1 225 ? 7.434 30.783 48.275 1.00 78.04 225 GLY B C 1
ATOM 4057 O O . GLY B 1 225 ? 8.524 30.293 48.594 1.00 81.62 225 GLY B O 1
ATOM 4058 N N . TYR B 1 226 ? 7.239 32.096 48.192 1.00 77.97 226 TYR B N 1
ATOM 4059 C CA . TYR B 1 226 ? 8.285 33.089 48.436 1.00 74.25 226 TYR B CA 1
ATOM 4060 C C . TYR B 1 226 ? 7.793 34.013 49.544 1.00 82.11 226 TYR B C 1
ATOM 4061 O O . TYR B 1 226 ? 7.379 35.147 49.294 1.00 81.57 226 TYR B O 1
ATOM 4070 N N . ASP B 1 227 ? 7.842 33.514 50.781 1.00 87.77 227 ASP B N 1
ATOM 4071 C CA . ASP B 1 227 ? 7.247 34.242 51.896 1.00 88.19 227 ASP B CA 1
ATOM 4072 C C . ASP B 1 227 ? 8.096 35.444 52.293 1.00 85.34 227 ASP B C 1
ATOM 4073 O O . ASP B 1 227 ? 7.557 36.503 52.636 1.00 88.36 227 ASP B O 1
ATOM 4078 N N . ALA B 1 228 ? 9.423 35.301 52.254 1.00 79.90 228 ALA B N 1
ATOM 4079 C CA . ALA B 1 228 ? 10.295 36.402 52.652 1.00 82.20 228 ALA B CA 1
ATOM 4080 C C . ALA B 1 228 ? 10.139 37.606 51.732 1.00 87.69 228 ALA B C 1
ATOM 4081 O O . ALA B 1 228 ? 10.231 38.752 52.187 1.00 89.71 228 ALA B O 1
ATOM 4083 N N . ALA B 1 229 ? 9.899 37.370 50.440 1.00 83.11 229 ALA B N 1
ATOM 4084 C CA . ALA B 1 229 ? 9.730 38.477 49.507 1.00 69.84 229 ALA B CA 1
ATOM 4085 C C . ALA B 1 229 ? 8.443 39.245 49.770 1.00 72.43 229 ALA B C 1
ATOM 4086 O O . ALA B 1 229 ? 8.351 40.432 49.434 1.00 73.54 229 ALA B O 1
ATOM 4088 N N . ALA B 1 230 ? 7.444 38.594 50.369 1.00 76.81 230 ALA B N 1
ATOM 4089 C CA . ALA B 1 230 ? 6.165 39.255 50.596 1.00 79.71 230 ALA B CA 1
ATOM 4090 C C . ALA B 1 230 ? 6.240 40.263 51.736 1.00 86.37 230 ALA B C 1
ATOM 4091 O O . ALA B 1 230 ? 5.509 41.260 51.726 1.00 87.86 230 ALA B O 1
ATOM 4093 N N . ARG B 1 231 ? 7.112 40.030 52.718 1.00 91.68 231 ARG B N 1
ATOM 4094 C CA . ARG B 1 231 ? 7.182 40.919 53.872 1.00 96.16 231 ARG B CA 1
ATOM 4095 C C . ARG B 1 231 ? 7.902 42.219 53.537 1.00 91.77 231 ARG B C 1
ATOM 4096 O O . ARG B 1 231 ? 7.436 43.306 53.895 1.00 92.46 231 ARG B O 1
ATOM 4104 N N . SER B 1 232 ? 9.039 42.126 52.853 1.00 87.92 232 SER B N 1
ATOM 4105 C CA . SER B 1 232 ? 9.867 43.292 52.578 1.00 87.94 232 SER B CA 1
ATOM 4106 C C . SER B 1 232 ? 9.425 44.071 51.346 1.00 87.34 232 SER B C 1
ATOM 4107 O O . SER B 1 232 ? 10.018 45.116 51.060 1.00 88.02 232 SER B O 1
ATOM 4110 N N . LEU B 1 233 ? 8.399 43.606 50.628 1.00 85.46 233 LEU B N 1
ATOM 4111 C CA . LEU B 1 233 ? 8.049 44.200 49.340 1.00 81.64 233 LEU B CA 1
ATOM 4112 C C . LEU B 1 233 ? 7.756 45.690 49.471 1.00 81.53 233 LEU B C 1
ATOM 4113 O O . LEU B 1 233 ? 8.386 46.519 48.804 1.00 78.62 233 LEU B O 1
ATOM 4118 N N . LEU B 1 234 ? 6.795 46.050 50.329 1.00 80.30 234 LEU B N 1
ATOM 4119 C CA . LEU B 1 234 ? 6.453 47.459 50.501 1.00 77.91 234 LEU B CA 1
ATOM 4120 C C . LEU B 1 234 ? 7.653 48.274 50.968 1.00 82.69 234 LEU B C 1
ATOM 4121 O O . LEU B 1 234 ? 7.798 49.441 50.586 1.00 81.36 234 LEU B O 1
ATOM 4126 N N . GLU B 1 235 ? 8.527 47.677 51.779 1.00 86.13 235 GLU B N 1
ATOM 4127 C CA . GLU B 1 235 ? 9.750 48.362 52.176 1.00 88.76 235 GLU B CA 1
ATOM 4128 C C . GLU B 1 235 ? 10.759 48.397 51.034 1.00 84.75 235 GLU B C 1
ATOM 4129 O O . GLU B 1 235 ? 11.470 49.393 50.861 1.00 85.13 235 GLU B O 1
ATOM 4135 N N . ASP B 1 236 ? 10.832 47.321 50.246 1.00 82.09 236 ASP B N 1
ATOM 4136 C CA . ASP B 1 236 ? 11.764 47.287 49.123 1.00 81.32 236 ASP B CA 1
ATOM 4137 C C . ASP B 1 236 ? 11.321 48.224 48.006 1.00 79.41 236 ASP B C 1
ATOM 4138 O O . ASP B 1 236 ? 12.159 48.849 47.345 1.00 79.81 236 ASP B O 1
ATOM 4143 N N . VAL B 1 237 ? 10.009 48.333 47.781 1.00 79.67 237 VAL B N 1
ATOM 4144 C CA . VAL B 1 237 ? 9.502 49.224 46.741 1.00 81.42 237 VAL B CA 1
ATOM 4145 C C . VAL B 1 237 ? 9.822 50.676 47.076 1.00 86.07 237 VAL B C 1
ATOM 4146 O O . VAL B 1 237 ? 10.239 51.451 46.206 1.00 88.69 237 VAL B O 1
ATOM 4150 N N . ARG B 1 238 ? 9.644 51.067 48.340 1.00 85.92 238 ARG B N 1
ATOM 4151 C CA . ARG B 1 238 ? 9.947 52.439 48.735 1.00 81.44 238 ARG B CA 1
ATOM 4152 C C . ARG B 1 238 ? 11.439 52.736 48.653 1.00 77.63 238 ARG B C 1
ATOM 4153 O O . ARG B 1 238 ? 11.826 53.874 48.363 1.00 78.70 238 ARG B O 1
ATOM 4161 N N . ALA B 1 239 ? 12.288 51.737 48.901 1.00 72.95 239 ALA B N 1
ATOM 4162 C CA . ALA B 1 239 ? 13.727 51.949 48.788 1.00 70.19 239 ALA B CA 1
ATOM 4163 C C . ALA B 1 239 ? 14.132 52.218 47.344 1.00 76.94 239 ALA B C 1
ATOM 4164 O O . ALA B 1 239 ? 15.039 53.018 47.086 1.00 79.17 239 ALA B O 1
ATOM 4166 N N . VAL B 1 240 ? 13.470 51.563 46.391 1.00 76.60 240 VAL B N 1
ATOM 4167 C CA . VAL B 1 240 ? 13.774 51.787 44.982 1.00 72.46 240 VAL B CA 1
ATOM 4168 C C . VAL B 1 240 ? 13.196 53.116 44.511 1.00 74.74 240 VAL B C 1
ATOM 4169 O O . VAL B 1 240 ? 13.822 53.832 43.720 1.00 75.18 240 VAL B O 1
ATOM 4173 N N . ILE B 1 241 ? 12.004 53.472 44.996 1.00 73.97 241 ILE B N 1
ATOM 4174 C CA . ILE B 1 241 ? 11.383 54.734 44.601 1.00 76.80 241 ILE B CA 1
ATOM 4175 C C . ILE B 1 241 ? 12.236 55.915 45.048 1.00 82.86 241 ILE B C 1
ATOM 4176 O O . ILE B 1 241 ? 12.430 56.879 44.298 1.00 87.30 241 ILE B O 1
ATOM 4181 N N . ASP B 1 242 ? 12.768 55.858 46.271 1.00 81.71 242 ASP B N 1
ATOM 4182 C CA . ASP B 1 242 ? 13.584 56.962 46.766 1.00 80.91 242 ASP B CA 1
ATOM 4183 C C . ASP B 1 242 ? 14.955 56.988 46.098 1.00 74.75 242 ASP B C 1
ATOM 4184 O O . ASP B 1 242 ? 15.507 58.065 45.850 1.00 77.17 242 ASP B O 1
ATOM 4189 N N . ALA B 1 243 ? 15.520 55.818 45.795 1.00 67.14 243 ALA B N 1
ATOM 4190 C CA . ALA B 1 243 ? 16.860 55.778 45.219 1.00 60.27 243 ALA B CA 1
ATOM 4191 C C . ALA B 1 243 ? 16.868 56.147 43.741 1.00 63.81 243 ALA B C 1
ATOM 4192 O O . ALA B 1 243 ? 17.901 56.587 43.227 1.00 69.78 243 ALA B O 1
ATOM 4194 N N . THR B 1 244 ? 15.748 55.969 43.044 1.00 62.69 244 THR B N 1
ATOM 4195 C CA . THR B 1 244 ? 15.637 56.266 41.620 1.00 64.57 244 THR B CA 1
ATOM 4196 C C . THR B 1 244 ? 14.547 57.301 41.360 1.00 65.96 244 THR B C 1
ATOM 4197 O O . THR B 1 244 ? 13.867 57.269 40.331 1.00 69.59 244 THR B O 1
ATOM 4201 N N . ALA B 1 245 ? 14.377 58.242 42.293 1.00 61.14 245 ALA B N 1
ATOM 4202 C CA . ALA B 1 245 ? 13.258 59.177 42.232 1.00 59.86 245 ALA B CA 1
ATOM 4203 C C . ALA B 1 245 ? 13.321 60.107 41.026 1.00 60.33 245 ALA B C 1
ATOM 4204 O O . ALA B 1 245 ? 12.275 60.592 40.580 1.00 60.17 245 ALA B O 1
ATOM 4206 N N . ALA B 1 246 ? 14.508 60.361 40.485 1.00 64.24 246 ALA B N 1
ATOM 4207 C CA . ALA B 1 246 ? 14.662 61.295 39.378 1.00 63.90 246 ALA B CA 1
ATOM 4208 C C . ALA B 1 246 ? 14.621 60.622 38.013 1.00 62.15 246 ALA B C 1
ATOM 4209 O O . ALA B 1 246 ? 14.697 61.319 36.996 1.00 62.47 246 ALA B O 1
ATOM 4211 N N . ASN B 1 247 ? 14.493 59.299 37.961 1.00 57.59 247 ASN B N 1
ATOM 4212 C CA . ASN B 1 247 ? 14.512 58.563 36.706 1.00 49.87 247 ASN B CA 1
ATOM 4213 C C . ASN B 1 247 ? 13.099 58.222 36.250 1.00 49.01 247 ASN B C 1
ATOM 4214 O O . ASN B 1 247 ? 12.169 58.122 37.054 1.00 46.97 247 ASN B O 1
ATOM 4219 N N . TYR B 1 248 ? 12.951 58.047 34.940 1.00 47.40 248 TYR B N 1
ATOM 4220 C CA . TYR B 1 248 ? 11.762 57.432 34.371 1.00 49.83 248 TYR B CA 1
ATOM 4221 C C . TYR B 1 248 ? 11.989 55.931 34.254 1.00 52.90 248 TYR B C 1
ATOM 4222 O O . TYR B 1 248 ? 13.085 55.483 33.903 1.00 51.60 248 TYR B O 1
ATOM 4231 N N . SER B 1 249 ? 10.948 55.156 34.555 1.00 50.45 249 SER B N 1
ATOM 4232 C CA . SER B 1 249 ? 11.064 53.707 34.515 1.00 44.94 249 SER B CA 1
ATOM 4233 C C . SER B 1 249 ? 11.336 53.230 33.088 1.00 46.07 249 SER B C 1
ATOM 4234 O O . SER B 1 249 ? 11.183 53.968 32.111 1.00 50.90 249 SER B O 1
ATOM 4237 N N . SER B 1 250 ? 11.751 51.966 32.980 1.00 46.86 250 SER B N 1
ATOM 4238 C CA . SER B 1 250 ? 11.996 51.380 31.666 1.00 42.44 250 SER B CA 1
ATOM 4239 C C . SER B 1 250 ? 10.718 51.331 30.838 1.00 47.81 250 SER B C 1
ATOM 4240 O O . SER B 1 250 ? 10.750 51.541 29.619 1.00 48.68 250 SER B O 1
ATOM 4243 N N . MET B 1 251 ? 9.580 51.060 31.481 1.00 43.01 251 MET B N 1
ATOM 4244 C CA . MET B 1 251 ? 8.323 50.999 30.743 1.00 46.90 251 MET B CA 1
ATOM 4245 C C . MET B 1 251 ? 7.855 52.385 30.319 1.00 44.95 251 MET B C 1
ATOM 4246 O O . MET B 1 251 ? 7.267 52.534 29.242 1.00 40.87 251 MET B O 1
ATOM 4251 N N . HIS B 1 252 ? 8.109 53.406 31.142 1.00 49.72 252 HIS B N 1
ATOM 4252 C CA . HIS B 1 252 ? 7.779 54.772 30.747 1.00 48.66 252 HIS B CA 1
ATOM 4253 C C . HIS B 1 252 ? 8.567 55.187 29.509 1.00 49.79 252 HIS B C 1
ATOM 4254 O O . HIS B 1 252 ? 8.034 55.867 28.624 1.00 48.76 252 HIS B O 1
ATOM 4261 N N . GLN B 1 253 ? 9.838 54.779 29.425 1.00 47.05 253 GLN B N 1
ATOM 4262 C CA . GLN B 1 253 ? 10.646 55.108 28.254 1.00 48.43 253 GLN B CA 1
ATOM 4263 C C . GLN B 1 253 ? 10.150 54.377 27.013 1.00 48.23 253 GLN B C 1
ATOM 4264 O O . GLN B 1 253 ? 10.146 54.944 25.914 1.00 47.50 253 GLN B O 1
ATOM 4270 N N . ASP B 1 254 ? 9.742 53.114 27.166 1.00 50.01 254 ASP B N 1
ATOM 4271 C CA . ASP B 1 254 ? 9.228 52.355 26.031 1.00 50.73 254 ASP B CA 1
ATOM 4272 C C . ASP B 1 254 ? 7.994 53.022 25.442 1.00 50.47 254 ASP B C 1
ATOM 4273 O O . ASP B 1 254 ? 7.887 53.190 24.222 1.00 53.01 254 ASP B O 1
ATOM 4278 N N . VAL B 1 255 ? 7.049 53.411 26.299 1.00 47.14 255 VAL B N 1
ATOM 4279 C CA . VAL B 1 255 ? 5.839 54.063 25.814 1.00 49.87 255 VAL B CA 1
ATOM 4280 C C . VAL B 1 255 ? 6.171 55.429 25.228 1.00 55.44 255 VAL B C 1
ATOM 4281 O O . VAL B 1 255 ? 5.617 55.826 24.196 1.00 62.06 255 VAL B O 1
ATOM 4285 N N . THR B 1 256 ? 7.089 56.161 25.865 1.00 51.92 256 THR B N 1
ATOM 4286 C CA . THR B 1 256 ? 7.489 57.471 25.359 1.00 46.43 256 THR B CA 1
ATOM 4287 C C . THR B 1 256 ? 8.023 57.375 23.935 1.00 50.60 256 THR B C 1
ATOM 4288 O O . THR B 1 256 ? 7.727 58.231 23.093 1.00 49.58 256 THR B O 1
ATOM 4292 N N . ARG B 1 257 ? 8.801 56.336 23.646 1.00 53.19 257 ARG B N 1
ATOM 4293 C CA . ARG B 1 257 ? 9.368 56.127 22.322 1.00 56.43 257 ARG B CA 1
ATOM 4294 C C . ARG B 1 257 ? 8.444 55.341 21.402 1.00 58.97 257 ARG B C 1
ATOM 4295 O O . ARG B 1 257 ? 8.855 54.974 20.296 1.00 62.92 257 ARG B O 1
ATOM 4303 N N . GLY B 1 258 ? 7.213 55.077 21.831 1.00 51.59 258 GLY B N 1
ATOM 4304 C CA . GLY B 1 258 ? 6.267 54.353 20.996 1.00 42.17 258 GLY B CA 1
ATOM 4305 C C . GLY B 1 258 ? 6.685 52.933 20.687 1.00 46.16 258 GLY B C 1
ATOM 4306 O O . GLY B 1 258 ? 6.497 52.465 19.557 1.00 48.15 258 GLY B O 1
ATOM 4307 N N . ARG B 1 259 ? 7.248 52.234 21.667 1.00 47.78 259 ARG B N 1
ATOM 4308 C CA . ARG B 1 259 ? 7.732 50.876 21.478 1.00 49.81 259 ARG B CA 1
ATOM 4309 C C . ARG B 1 259 ? 6.904 49.893 22.295 1.00 46.64 259 ARG B C 1
ATOM 4310 O O . ARG B 1 259 ? 6.229 50.258 23.262 1.00 45.22 259 ARG B O 1
ATOM 4318 N N . ARG B 1 260 ? 6.974 48.630 21.886 1.00 46.09 260 ARG B N 1
ATOM 4319 C CA . ARG B 1 260 ? 6.252 47.568 22.570 1.00 41.30 260 ARG B CA 1
ATOM 4320 C C . ARG B 1 260 ? 6.827 47.342 23.963 1.00 43.58 260 ARG B C 1
ATOM 4321 O O . ARG B 1 260 ? 8.047 47.298 24.150 1.00 49.03 260 ARG B O 1
ATOM 4329 N N . THR B 1 261 ? 5.941 47.211 24.945 1.00 42.19 261 THR B N 1
ATOM 4330 C CA . THR B 1 261 ? 6.336 46.969 26.323 1.00 46.60 261 THR B CA 1
ATOM 4331 C C . THR B 1 261 ? 6.451 45.470 26.594 1.00 48.86 261 THR B C 1
ATOM 4332 O O . THR B 1 261 ? 6.114 44.629 25.758 1.00 41.02 261 THR B O 1
ATOM 4336 N N . GLU B 1 262 ? 6.941 45.143 27.789 1.00 46.99 262 GLU B N 1
ATOM 4337 C CA . GLU B 1 262 ? 7.024 43.762 28.262 1.00 51.30 262 GLU B CA 1
ATOM 4338 C C . GLU B 1 262 ? 5.938 43.459 29.287 1.00 52.02 262 GLU B C 1
ATOM 4339 O O . GLU B 1 262 ? 6.167 42.753 30.272 1.00 53.20 262 GLU B O 1
ATOM 4345 N N . ILE B 1 263 ? 4.735 43.990 29.052 1.00 54.14 263 ILE B N 1
ATOM 4346 C CA . ILE B 1 263 ? 3.623 43.825 29.983 1.00 51.43 263 ILE B CA 1
ATOM 4347 C C . ILE B 1 263 ? 3.192 42.363 30.065 1.00 54.41 263 ILE B C 1
ATOM 4348 O O . ILE B 1 263 ? 2.803 41.877 31.134 1.00 60.29 263 ILE B O 1
ATOM 4353 N N . GLY B 1 264 ? 3.254 41.637 28.946 1.00 49.33 264 GLY B N 1
ATOM 4354 C CA . GLY B 1 264 ? 2.860 40.239 28.936 1.00 44.73 264 GLY B CA 1
ATOM 4355 C C . GLY B 1 264 ? 3.738 39.342 29.782 1.00 46.74 264 GLY B C 1
ATOM 4356 O O . GLY B 1 264 ? 3.322 38.233 30.132 1.00 48.16 264 GLY B O 1
ATOM 4357 N N . TYR B 1 265 ? 4.943 39.794 30.120 1.00 47.34 265 TYR B N 1
ATOM 4358 C CA . TYR B 1 265 ? 5.853 39.030 30.961 1.00 50.82 265 TYR B CA 1
ATOM 4359 C C . TYR B 1 265 ? 6.067 39.684 32.319 1.00 50.24 265 TYR B C 1
ATOM 4360 O O . TYR B 1 265 ? 6.937 39.249 33.080 1.00 45.05 265 TYR B O 1
ATOM 4369 N N . LEU B 1 266 ? 5.283 40.711 32.643 1.00 46.82 266 LEU B N 1
ATOM 4370 C CA . LEU B 1 266 ? 5.405 41.405 33.916 1.00 47.30 266 LEU B CA 1
ATOM 4371 C C . LEU B 1 266 ? 4.057 41.444 34.627 1.00 50.40 266 LEU B C 1
ATOM 4372 O O . LEU B 1 266 ? 3.668 40.469 35.280 1.00 54.46 266 LEU B O 1
ATOM 4377 N N . LEU B 1 267 ? 3.332 42.559 34.499 1.00 48.27 267 LEU B N 1
ATOM 4378 C CA . LEU B 1 267 ? 2.029 42.671 35.150 1.00 49.40 267 LEU B CA 1
ATOM 4379 C C . LEU B 1 267 ? 1.034 41.670 34.577 1.00 48.97 267 LEU B C 1
ATOM 4380 O O . LEU B 1 267 ? 0.221 41.102 35.316 1.00 50.00 267 LEU B O 1
ATOM 4385 N N . GLY B 1 268 ? 1.077 41.443 33.262 1.00 46.73 268 GLY B N 1
ATOM 4386 C CA . GLY B 1 268 ? 0.203 40.449 32.665 1.00 46.06 268 GLY B CA 1
ATOM 4387 C C . GLY B 1 268 ? 0.517 39.040 33.122 1.00 53.77 268 GLY B C 1
ATOM 4388 O O . GLY B 1 268 ? -0.385 38.206 33.240 1.00 61.35 268 GLY B O 1
ATOM 4389 N N . TYR B 1 269 ? 1.793 38.754 33.389 1.00 57.02 269 TYR B N 1
ATOM 4390 C CA . TYR B 1 269 ? 2.163 37.438 33.897 1.00 56.40 269 TYR B CA 1
ATOM 4391 C C . TYR B 1 269 ? 1.676 37.247 35.328 1.00 59.62 269 TYR B C 1
ATOM 4392 O O . TYR B 1 269 ? 1.258 36.146 35.706 1.00 62.89 269 TYR B O 1
ATOM 4401 N N . ALA B 1 270 ? 1.715 38.308 36.137 1.00 57.80 270 ALA B N 1
ATOM 4402 C CA . ALA B 1 270 ? 1.306 38.187 37.533 1.00 56.06 270 ALA B CA 1
ATOM 4403 C C . ALA B 1 270 ? -0.188 37.910 37.652 1.00 53.33 270 ALA B C 1
ATOM 4404 O O . ALA B 1 270 ? -0.605 37.076 38.463 1.00 52.57 270 ALA B O 1
ATOM 4406 N N . CYS B 1 271 ? -1.008 38.596 36.852 1.00 56.21 271 CYS B N 1
ATOM 4407 C CA . CYS B 1 271 ? -2.450 38.380 36.918 1.00 55.90 271 CYS B CA 1
ATOM 4408 C C . CYS B 1 271 ? -2.824 36.981 36.441 1.00 57.67 271 CYS B C 1
ATOM 4409 O O . CYS B 1 271 ? -3.701 36.334 37.027 1.00 58.19 271 CYS B O 1
ATOM 4412 N N . GLN B 1 272 ? -2.175 36.498 35.378 1.00 54.94 272 GLN B N 1
ATOM 4413 C CA . GLN B 1 272 ? -2.426 35.135 34.924 1.00 52.12 272 GLN B CA 1
ATOM 4414 C C . GLN B 1 272 ? -2.014 34.119 35.980 1.00 52.74 272 GLN B C 1
ATOM 4415 O O . GLN B 1 272 ? -2.717 33.126 36.204 1.00 55.58 272 GLN B O 1
ATOM 4421 N N . HIS B 1 273 ? -0.881 34.355 36.647 1.00 53.42 273 HIS B N 1
ATOM 4422 C CA . HIS B 1 273 ? -0.414 33.415 37.659 1.00 54.32 273 HIS B CA 1
ATOM 4423 C C . HIS B 1 273 ? -1.346 33.388 38.863 1.00 51.93 273 HIS B C 1
ATOM 4424 O O . HIS B 1 273 ? -1.550 32.331 39.472 1.00 53.52 273 HIS B O 1
ATOM 4431 N N . GLY B 1 274 ? -1.910 34.540 39.229 1.00 55.25 274 GLY B N 1
ATOM 4432 C CA . GLY B 1 274 ? -2.895 34.558 40.295 1.00 52.75 274 GLY B CA 1
ATOM 4433 C C . GLY B 1 274 ? -4.139 33.767 39.945 1.00 55.01 274 GLY B C 1
ATOM 4434 O O . GLY B 1 274 ? -4.721 33.096 40.801 1.00 57.21 274 GLY B O 1
ATOM 4435 N N . GLN B 1 275 ? -4.559 33.826 38.677 1.00 57.26 275 GLN B N 1
ATOM 4436 C CA . GLN B 1 275 ? -5.719 33.054 38.246 1.00 60.25 275 GLN B CA 1
ATOM 4437 C C . GLN B 1 275 ? -5.440 31.558 38.302 1.00 57.25 275 GLN B C 1
ATOM 4438 O O . GLN B 1 275 ? -6.328 30.770 38.646 1.00 59.00 275 GLN B O 1
ATOM 4444 N N . ARG B 1 276 ? -4.211 31.147 37.979 1.00 57.22 276 ARG B N 1
ATOM 4445 C CA . ARG B 1 276 ? -3.890 29.724 37.994 1.00 60.89 276 ARG B CA 1
ATOM 4446 C C . ARG B 1 276 ? -3.864 29.171 39.413 1.00 63.41 276 ARG B C 1
ATOM 4447 O O . ARG B 1 276 ? -4.169 27.991 39.622 1.00 69.99 276 ARG B O 1
ATOM 4455 N N . LEU B 1 277 ? -3.514 29.999 40.393 1.00 61.34 277 LEU B N 1
ATOM 4456 C CA . LEU B 1 277 ? -3.489 29.585 41.788 1.00 58.16 277 LEU B CA 1
ATOM 4457 C C . LEU B 1 277 ? -4.818 29.809 42.498 1.00 57.38 277 LEU B C 1
ATOM 4458 O O . LEU B 1 277 ? -4.919 29.525 43.695 1.00 57.50 277 LEU B O 1
ATOM 4463 N N . GLY B 1 278 ? -5.834 30.308 41.796 1.00 60.94 278 GLY B N 1
ATOM 4464 C CA . GLY B 1 278 ? -7.106 30.603 42.424 1.00 59.89 278 GLY B CA 1
ATOM 4465 C C . GLY B 1 278 ? -7.103 31.800 43.346 1.00 60.83 278 GLY B C 1
ATOM 4466 O O . GLY B 1 278 ? -8.065 31.989 44.095 1.00 60.34 278 GLY B O 1
ATOM 4467 N N . LEU B 1 279 ? -6.052 32.617 43.314 1.00 60.65 279 LEU B N 1
ATOM 4468 C CA . LEU B 1 279 ? -5.948 33.767 44.200 1.00 60.44 279 LEU B CA 1
ATOM 4469 C C . LEU B 1 279 ? -6.532 34.998 43.521 1.00 57.79 279 LEU B C 1
ATOM 4470 O O . LEU B 1 279 ? -6.020 35.413 42.472 1.00 55.66 279 LEU B O 1
ATOM 4475 N N . PRO B 1 280 ? -7.586 35.604 44.065 1.00 58.27 280 PRO B N 1
ATOM 4476 C CA . PRO B 1 280 ? -8.139 36.817 43.446 1.00 58.30 280 PRO B CA 1
ATOM 4477 C C . PRO B 1 280 ? -7.195 37.998 43.626 1.00 67.07 280 PRO B C 1
ATOM 4478 O O . PRO B 1 280 ? -6.744 38.288 44.736 1.00 72.32 280 PRO B O 1
ATOM 4482 N N . LEU B 1 281 ? -6.899 38.675 42.520 1.00 65.60 281 LEU B N 1
ATOM 4483 C CA . LEU B 1 281 ? -6.060 39.873 42.514 1.00 60.57 281 LEU B CA 1
ATOM 4484 C C . LEU B 1 281 ? -6.823 40.993 41.817 1.00 61.04 281 LEU B C 1
ATOM 4485 O O . LEU B 1 281 ? -6.524 41.352 40.672 1.00 60.90 281 LEU B O 1
ATOM 4490 N N . PRO B 1 282 ? -7.827 41.571 42.489 1.00 62.48 282 PRO B N 1
ATOM 4491 C CA . PRO B 1 282 ? -8.699 42.550 41.822 1.00 62.50 282 PRO B CA 1
ATOM 4492 C C . PRO B 1 282 ? -8.003 43.860 41.480 1.00 64.68 282 PRO B C 1
ATOM 4493 O O . PRO B 1 282 ? -8.157 44.370 40.366 1.00 64.73 282 PRO B O 1
ATOM 4497 N N . ARG B 1 283 ? -7.241 44.419 42.424 1.00 64.45 283 ARG B N 1
ATOM 4498 C CA . ARG B 1 283 ? -6.595 45.703 42.170 1.00 65.08 283 ARG B CA 1
ATOM 4499 C C . ARG B 1 283 ? -5.484 45.583 41.132 1.00 60.49 283 ARG B C 1
ATOM 4500 O O . ARG B 1 283 ? -5.252 46.527 40.368 1.00 52.97 283 ARG B O 1
ATOM 4508 N N . LEU B 1 284 ? -4.796 44.439 41.080 1.00 62.99 284 LEU B N 1
ATOM 4509 C CA . LEU B 1 284 ? -3.833 44.216 40.006 1.00 57.88 284 LEU B CA 1
ATOM 4510 C C . LEU B 1 284 ? -4.530 44.025 38.666 1.00 56.53 284 LEU B C 1
ATOM 4511 O O . LEU B 1 284 ? -3.998 44.435 37.628 1.00 57.63 284 LEU B O 1
ATOM 4516 N N . GLY B 1 285 ? -5.712 43.407 38.666 1.00 53.59 285 GLY B N 1
ATOM 4517 C CA . GLY B 1 285 ? -6.449 43.244 37.425 1.00 49.57 285 GLY B CA 1
ATOM 4518 C C . GLY B 1 285 ? -6.985 44.558 36.892 1.00 54.28 285 GLY B C 1
ATOM 4519 O O . GLY B 1 285 ? -7.030 44.773 35.678 1.00 51.74 285 GLY B O 1
ATOM 4520 N N . THR B 1 286 ? -7.406 45.452 37.791 1.00 62.24 286 THR B N 1
ATOM 4521 C CA . THR B 1 286 ? -7.813 46.787 37.363 1.00 65.63 286 THR B CA 1
ATOM 4522 C C . THR B 1 286 ? -6.618 47.587 36.863 1.00 57.47 286 THR B C 1
ATOM 4523 O O . THR B 1 286 ? -6.716 48.296 35.855 1.00 55.56 286 THR B O 1
ATOM 4527 N N . LEU B 1 287 ? -5.481 47.488 37.558 1.00 52.81 287 LEU B N 1
ATOM 4528 C CA . LEU B 1 287 ? -4.267 48.145 37.082 1.00 55.13 287 LEU B CA 1
ATOM 4529 C C . LEU B 1 287 ? -3.874 47.631 35.705 1.00 55.76 287 LEU B C 1
ATOM 4530 O O . LEU B 1 287 ? -3.453 48.406 34.839 1.00 57.77 287 LEU B O 1
ATOM 4535 N N . LEU B 1 288 ? -4.015 46.322 35.484 1.00 54.25 288 LEU B N 1
ATOM 4536 C CA . LEU B 1 288 ? -3.686 45.748 34.184 1.00 54.50 288 LEU B CA 1
ATOM 4537 C C . LEU B 1 288 ? -4.618 46.269 33.098 1.00 55.03 288 LEU B C 1
ATOM 4538 O O . LEU B 1 288 ? -4.169 46.603 31.996 1.00 57.74 288 LEU B O 1
ATOM 4543 N N . ALA B 1 289 ? -5.918 46.346 33.391 1.00 51.58 289 ALA B N 1
ATOM 4544 C CA . ALA B 1 289 ? -6.870 46.833 32.399 1.00 51.29 289 ALA B CA 1
ATOM 4545 C C . ALA B 1 289 ? -6.614 48.297 32.064 1.00 46.43 289 ALA B C 1
ATOM 4546 O O . ALA B 1 289 ? -6.706 48.698 30.898 1.00 47.39 289 ALA B O 1
ATOM 4548 N N . ARG B 1 290 ? -6.286 49.109 33.072 1.00 46.87 290 ARG B N 1
ATOM 4549 C CA . ARG B 1 290 ? -5.950 50.507 32.816 1.00 51.09 290 ARG B CA 1
ATOM 4550 C C . ARG B 1 290 ? -4.709 50.624 31.943 1.00 54.31 290 ARG B C 1
ATOM 4551 O O . ARG B 1 290 ? -4.657 51.464 31.035 1.00 57.33 290 ARG B O 1
ATOM 4559 N N . LEU B 1 291 ? -3.697 49.790 32.202 1.00 53.52 291 LEU B N 1
ATOM 4560 C CA . LEU B 1 291 ? -2.461 49.862 31.429 1.00 47.64 291 LEU B CA 1
ATOM 4561 C C . LEU B 1 291 ? -2.665 49.351 30.008 1.00 52.82 291 LEU B C 1
ATOM 4562 O O . LEU B 1 291 ? -2.117 49.918 29.057 1.00 56.10 291 LEU B O 1
ATOM 4567 N N . GLN B 1 292 ? -3.452 48.284 29.843 1.00 53.01 292 GLN B N 1
ATOM 4568 C CA . GLN B 1 292 ? -3.721 47.771 28.502 1.00 54.25 292 GLN B CA 1
ATOM 4569 C C . GLN B 1 292 ? -4.486 48.789 27.667 1.00 54.42 292 GLN B C 1
ATOM 4570 O O . GLN B 1 292 ? -4.255 48.911 26.458 1.00 53.15 292 GLN B O 1
ATOM 4576 N N . ALA B 1 293 ? -5.407 49.526 28.293 1.00 52.89 293 ALA B N 1
ATOM 4577 C CA . ALA B 1 293 ? -6.114 50.579 27.574 1.00 50.12 293 ALA B CA 1
ATOM 4578 C C . ALA B 1 293 ? -5.178 51.731 27.230 1.00 51.04 293 ALA B C 1
ATOM 4579 O O . ALA B 1 293 ? -5.242 52.280 26.124 1.00 52.80 293 ALA B O 1
ATOM 4581 N N . HIS B 1 294 ? -4.298 52.103 28.163 1.00 51.51 294 HIS B N 1
ATOM 4582 C CA . HIS B 1 294 ? -3.340 53.171 27.897 1.00 50.26 294 HIS B CA 1
ATOM 4583 C C . HIS B 1 294 ? -2.458 52.835 26.701 1.00 46.90 294 HIS B C 1
ATOM 4584 O O . HIS B 1 294 ? -2.104 53.719 25.912 1.00 50.40 294 HIS B O 1
ATOM 4591 N N . LEU B 1 295 ? -2.102 51.558 26.543 1.00 45.30 295 LEU B N 1
ATOM 4592 C CA . LEU B 1 295 ? -1.292 51.153 25.398 1.00 47.61 295 LEU B CA 1
ATOM 4593 C C . LEU B 1 295 ? -2.109 51.155 24.112 1.00 48.02 295 LEU B C 1
ATOM 4594 O O . LEU B 1 295 ? -1.604 51.542 23.052 1.00 50.07 295 LEU B O 1
ATOM 4599 N N . ARG B 1 296 ? -3.371 50.720 24.183 1.00 48.00 296 ARG B N 1
ATOM 4600 C CA . ARG B 1 296 ? -4.212 50.710 22.990 1.00 50.66 296 ARG B CA 1
ATOM 4601 C C . ARG B 1 296 ? -4.472 52.120 22.475 1.00 49.29 296 ARG B C 1
ATOM 4602 O O . ARG B 1 296 ? -4.585 52.321 21.261 1.00 50.76 296 ARG B O 1
ATOM 4610 N N . GLN B 1 297 ? -4.558 53.103 23.374 1.00 42.91 297 GLN B N 1
ATOM 4611 C CA . GLN B 1 297 ? -4.793 54.488 22.979 1.00 45.97 297 GLN B CA 1
ATOM 4612 C C . GLN B 1 297 ? -3.680 55.061 22.111 1.00 46.36 297 GLN B C 1
ATOM 4613 O O . GLN B 1 297 ? -3.885 56.109 21.489 1.00 48.06 297 GLN B O 1
ATOM 4619 N N . ARG B 1 298 ? -2.516 54.410 22.050 1.00 46.78 298 ARG B N 1
ATOM 4620 C CA . ARG B 1 298 ? -1.373 54.927 21.305 1.00 48.37 298 ARG B CA 1
ATOM 4621 C C . ARG B 1 298 ? -0.902 53.961 20.226 1.00 47.24 298 ARG B C 1
ATOM 4622 O O . ARG B 1 298 ? 0.243 54.057 19.772 1.00 49.78 298 ARG B O 1
ATOM 4630 N N . GLY B 1 299 ? -1.762 53.042 19.795 1.00 44.36 299 GLY B N 1
ATOM 4631 C CA . GLY B 1 299 ? -1.368 52.068 18.798 1.00 45.05 299 GLY B CA 1
ATOM 4632 C C . GLY B 1 299 ? -0.363 51.045 19.271 1.00 46.08 299 GLY B C 1
ATOM 4633 O O . GLY B 1 299 ? 0.194 50.318 18.444 1.00 45.65 299 GLY B O 1
ATOM 4634 N N . LEU B 1 300 ? -0.111 50.967 20.576 1.00 46.48 300 LEU B N 1
ATOM 4635 C CA . LEU B 1 300 ? 0.844 50.036 21.160 1.00 49.15 300 LEU B CA 1
ATOM 4636 C C . LEU B 1 300 ? 0.148 48.737 21.553 1.00 5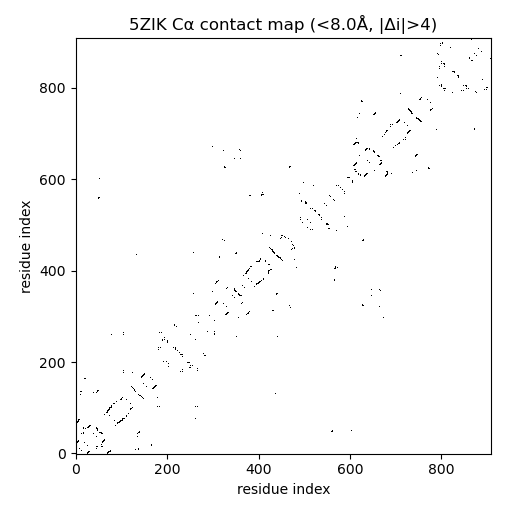5.50 300 LEU B C 1
ATOM 4637 O O . LEU B 1 300 ? -1.001 48.759 22.008 1.00 58.37 300 LEU B O 1
ATOM 4642 N N . PRO B 1 301 ? 0.826 47.604 21.380 1.00 52.73 301 PRO B N 1
ATOM 4643 C CA . PRO B 1 301 ? 0.220 46.317 21.745 1.00 51.35 301 PRO B CA 1
ATOM 4644 C C . PRO B 1 301 ? -0.023 46.233 23.246 1.00 55.12 301 PRO B C 1
ATOM 4645 O O . PRO B 1 301 ? 0.866 46.522 24.050 1.00 55.94 301 PRO B O 1
ATOM 4649 N N . ASP B 1 302 ? -1.248 45.847 23.618 1.00 56.06 302 ASP B N 1
ATOM 4650 C CA . ASP B 1 302 ? -1.559 45.572 25.015 1.00 61.46 302 ASP B CA 1
ATOM 4651 C C . ASP B 1 302 ? -1.154 44.164 25.424 1.00 69.80 302 ASP B C 1
ATOM 4652 O O . ASP B 1 302 ? -0.932 43.917 26.615 1.00 74.66 302 ASP B O 1
ATOM 4657 N N . ARG B 1 303 ? -1.071 43.247 24.463 1.00 73.59 303 ARG B N 1
ATOM 4658 C CA . ARG B 1 303 ? -0.484 41.928 24.661 1.00 73.90 303 ARG B CA 1
ATOM 4659 C C . ARG B 1 303 ? -1.177 41.140 25.769 1.00 82.17 303 ARG B C 1
ATOM 4660 O O . ARG B 1 303 ? -2.298 40.659 25.590 1.00 84.78 303 ARG B O 1
ATOM 4668 N N . MET C 1 1 ? 45.371 51.491 34.219 1.00 75.07 1 MET C N 1
ATOM 4669 C CA . MET C 1 1 ? 45.847 52.431 33.210 1.00 73.13 1 MET C CA 1
ATOM 4670 C C . MET C 1 1 ? 45.959 51.751 31.848 1.00 67.81 1 MET C C 1
ATOM 4671 O O . MET C 1 1 ? 46.316 50.576 31.756 1.00 72.75 1 MET C O 1
ATOM 4676 N N . THR C 1 2 ? 45.657 52.502 30.792 1.00 59.12 2 THR C N 1
ATOM 4677 C CA . THR C 1 2 ? 45.571 51.938 29.451 1.00 52.40 2 THR C CA 1
ATOM 4678 C C . THR C 1 2 ? 46.962 51.700 28.873 1.00 54.07 2 THR C C 1
ATOM 4679 O O . THR C 1 2 ? 47.835 52.572 28.943 1.00 50.13 2 THR C O 1
ATOM 4683 N N . TRP C 1 3 ? 47.161 50.513 28.302 1.00 48.42 3 TRP C N 1
ATOM 4684 C CA . TRP C 1 3 ? 48.400 50.166 27.614 1.00 46.79 3 TRP C CA 1
ATOM 4685 C C . TRP C 1 3 ? 48.229 50.455 26.128 1.00 43.10 3 TRP C C 1
ATOM 4686 O O . TRP C 1 3 ? 47.554 49.703 25.417 1.00 42.69 3 TRP C O 1
ATOM 4697 N N . HIS C 1 4 ? 48.844 51.535 25.657 1.00 40.76 4 HIS C N 1
ATOM 4698 C CA . HIS C 1 4 ? 48.817 51.879 24.242 1.00 42.60 4 HIS C CA 1
ATOM 4699 C C . HIS C 1 4 ? 49.923 51.130 23.508 1.00 44.48 4 HIS C C 1
ATOM 4700 O O . HIS C 1 4 ? 51.091 51.185 23.907 1.00 48.43 4 HIS C O 1
ATOM 4707 N N . ILE C 1 5 ? 49.548 50.424 22.445 1.00 43.48 5 ILE C N 1
ATOM 4708 C CA . ILE C 1 5 ? 50.479 49.651 21.630 1.00 41.96 5 ILE C CA 1
ATOM 4709 C C . ILE C 1 5 ? 50.604 50.348 20.283 1.00 42.28 5 ILE C C 1
ATOM 4710 O O . ILE C 1 5 ? 49.619 50.467 19.544 1.00 47.37 5 ILE C O 1
ATOM 4715 N N . LEU C 1 6 ? 51.812 50.804 19.963 1.00 40.38 6 LEU C N 1
ATOM 4716 C CA . LEU C 1 6 ? 52.088 51.524 18.727 1.00 42.15 6 LEU C CA 1
ATOM 4717 C C . LEU C 1 6 ? 53.089 50.734 17.896 1.00 50.21 6 LEU C C 1
ATOM 4718 O O . LEU C 1 6 ? 54.090 50.241 18.426 1.00 50.68 6 LEU C O 1
ATOM 4723 N N . GLY C 1 7 ? 52.819 50.617 16.605 1.00 51.80 7 GLY C N 1
ATOM 4724 C CA . GLY C 1 7 ? 53.696 49.912 15.697 1.00 50.41 7 GLY C CA 1
ATOM 4725 C C . GLY C 1 7 ? 53.072 48.621 15.187 1.00 53.03 7 GLY C C 1
ATOM 4726 O O . GLY C 1 7 ? 52.104 48.094 15.743 1.00 49.20 7 GLY C O 1
ATOM 4727 N N . ALA C 1 8 ? 53.650 48.108 14.103 1.00 54.84 8 ALA C N 1
ATOM 4728 C CA . ALA C 1 8 ? 53.181 46.882 13.474 1.00 60.47 8 ALA C CA 1
ATOM 4729 C C . ALA C 1 8 ? 54.023 45.667 13.846 1.00 62.89 8 ALA C C 1
ATOM 4730 O O . ALA C 1 8 ? 53.839 44.597 13.258 1.00 64.64 8 ALA C O 1
ATOM 4732 N N . GLY C 1 9 ? 54.932 45.806 14.809 1.00 62.08 9 GLY C N 1
ATOM 4733 C CA . GLY C 1 9 ? 55.816 44.708 15.151 1.00 64.06 9 GLY C CA 1
ATOM 4734 C C . GLY C 1 9 ? 55.072 43.528 15.749 1.00 67.71 9 GLY C C 1
ATOM 4735 O O . GLY C 1 9 ? 54.034 43.672 16.395 1.00 69.87 9 GLY C O 1
ATOM 4736 N N . SER C 1 10 ? 55.627 42.334 15.522 1.00 67.63 10 SER C N 1
ATOM 4737 C CA . SER C 1 10 ? 55.012 41.116 16.041 1.00 64.23 10 SER C CA 1
ATOM 4738 C C . SER C 1 10 ? 54.996 41.110 17.563 1.00 58.41 10 SER C C 1
ATOM 4739 O O . SER C 1 10 ? 54.035 40.636 18.180 1.00 54.76 10 SER C O 1
ATOM 4742 N N . LEU C 1 11 ? 56.055 41.635 18.186 1.00 56.19 11 LEU C N 1
ATOM 4743 C CA . LEU C 1 11 ? 56.121 41.672 19.643 1.00 52.82 11 LEU C CA 1
ATOM 4744 C C . LEU C 1 11 ? 55.005 42.525 20.231 1.00 51.72 11 LEU C C 1
ATOM 4745 O O . LEU C 1 11 ? 54.473 42.209 21.302 1.00 50.79 11 LEU C O 1
ATOM 4750 N N . GLY C 1 12 ? 54.643 43.616 19.553 1.00 47.13 12 GLY C N 1
ATOM 4751 C CA . GLY C 1 12 ? 53.542 44.434 20.033 1.00 44.05 12 GLY C CA 1
ATOM 4752 C C . GLY C 1 12 ? 52.239 43.663 20.105 1.00 45.75 12 GLY C C 1
ATOM 4753 O O . GLY C 1 12 ? 51.468 43.811 21.057 1.00 45.94 12 GLY C O 1
ATOM 4754 N N . SER C 1 13 ? 51.980 42.820 19.104 1.00 47.55 13 SER C N 1
ATOM 4755 C CA . SER C 1 13 ? 50.783 41.988 19.130 1.00 49.77 13 SER C CA 1
ATOM 4756 C C . SER C 1 13 ? 50.843 40.971 20.263 1.00 50.43 13 SER C C 1
ATOM 4757 O O . SER C 1 13 ? 49.844 40.746 20.956 1.00 55.16 13 SER C O 1
ATOM 4760 N N . LEU C 1 14 ? 52.009 40.353 20.471 1.00 48.35 14 LEU C N 1
ATOM 4761 C CA . LEU C 1 14 ? 52.137 39.340 21.514 1.00 48.36 14 LEU C CA 1
ATOM 4762 C C . LEU C 1 14 ? 51.976 39.948 22.903 1.00 48.71 14 LEU C C 1
ATOM 4763 O O . LEU C 1 14 ? 51.358 39.339 23.785 1.00 49.96 14 LEU C O 1
ATOM 4768 N N . TRP C 1 15 ? 52.526 41.145 23.117 1.00 46.45 15 TRP C N 1
ATOM 4769 C CA . TRP C 1 15 ? 52.355 41.815 24.403 1.00 46.22 15 TRP C CA 1
ATOM 4770 C C . TRP C 1 15 ? 50.918 42.284 24.595 1.00 47.92 15 TRP C C 1
ATOM 4771 O O . TRP C 1 15 ? 50.356 42.146 25.687 1.00 49.70 15 TRP C O 1
ATOM 4782 N N . ALA C 1 16 ? 50.310 42.843 23.546 1.00 45.21 16 ALA C N 1
ATOM 4783 C CA . ALA C 1 16 ? 48.939 43.330 23.659 1.00 44.70 16 ALA C CA 1
ATOM 4784 C C . ALA C 1 16 ? 47.971 42.193 23.963 1.00 46.97 16 ALA C C 1
ATOM 4785 O O . ALA C 1 16 ? 47.037 42.358 24.756 1.00 48.94 16 ALA C O 1
ATOM 4787 N N . ALA C 1 17 ? 48.182 41.029 23.343 1.00 46.15 17 ALA C N 1
ATOM 4788 C CA . ALA C 1 17 ? 47.293 39.897 23.581 1.00 48.41 17 ALA C CA 1
ATOM 4789 C C . ALA C 1 17 ? 47.407 39.397 25.015 1.00 55.60 17 ALA C C 1
ATOM 4790 O O . ALA C 1 17 ? 46.393 39.094 25.655 1.00 62.44 17 ALA C O 1
ATOM 4792 N N . ARG C 1 18 ? 48.631 39.308 25.538 1.00 53.48 18 ARG C N 1
ATOM 4793 C CA . ARG C 1 18 ? 48.818 38.799 26.892 1.00 53.19 18 ARG C CA 1
ATOM 4794 C C . ARG C 1 18 ? 48.325 39.797 27.932 1.00 51.48 18 ARG C C 1
ATOM 4795 O O . ARG C 1 18 ? 47.703 39.406 28.928 1.00 52.69 18 ARG C O 1
ATOM 4803 N N . LEU C 1 19 ? 48.590 41.089 27.720 1.00 44.51 19 LEU C N 1
ATOM 4804 C CA . LEU C 1 19 ? 48.068 42.107 28.627 1.00 47.03 19 LEU C CA 1
ATOM 4805 C C . LEU C 1 19 ? 46.544 42.125 28.613 1.00 49.13 19 LEU C C 1
ATOM 4806 O O . LEU C 1 19 ? 45.907 42.254 29.665 1.00 46.54 19 LEU C O 1
ATOM 4811 N N . GLY C 1 20 ? 45.944 41.984 27.429 1.00 48.95 20 GLY C N 1
ATOM 4812 C CA . GLY C 1 20 ? 44.495 42.041 27.332 1.00 49.15 20 GLY C CA 1
ATOM 4813 C C . GLY C 1 20 ? 43.812 40.883 28.035 1.00 54.78 20 GLY C C 1
ATOM 4814 O O . GLY C 1 20 ? 42.848 41.076 28.783 1.00 55.39 20 GLY C O 1
ATOM 4815 N N . ARG C 1 21 ? 44.300 39.661 27.809 1.00 53.99 21 ARG C N 1
ATOM 4816 C CA . ARG C 1 21 ? 43.667 38.493 28.411 1.00 55.56 21 ARG C CA 1
ATOM 4817 C C . ARG C 1 21 ? 43.855 38.435 29.921 1.00 53.09 21 ARG C C 1
ATOM 4818 O O . ARG C 1 21 ? 43.174 37.643 30.582 1.00 49.86 21 ARG C O 1
ATOM 4826 N N . ALA C 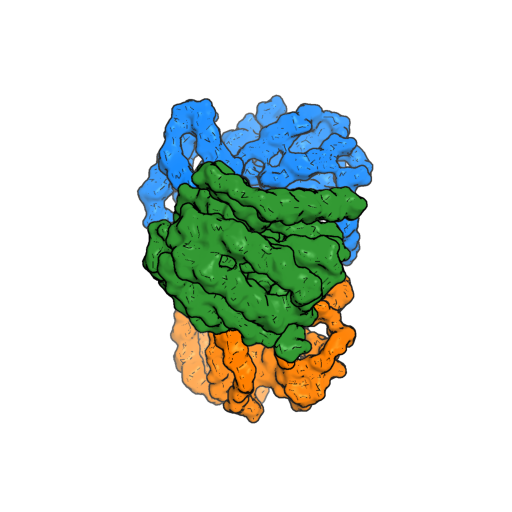1 22 ? 44.748 39.250 30.480 1.00 53.74 22 ALA C N 1
ATOM 4827 C CA . ALA C 1 22 ? 44.931 39.352 31.920 1.00 50.25 22 ALA C CA 1
ATOM 4828 C C . ALA C 1 22 ? 44.036 40.412 32.551 1.00 51.36 22 ALA C C 1
ATOM 4829 O O . ALA C 1 22 ? 44.211 40.732 33.731 1.00 53.80 22 ALA C O 1
ATOM 4831 N N . GLY C 1 23 ? 43.091 40.963 31.795 1.00 51.81 23 GLY C N 1
ATOM 4832 C CA . GLY C 1 23 ? 42.173 41.949 32.322 1.00 57.57 23 GLY C CA 1
ATOM 4833 C C . GLY C 1 23 ? 42.670 43.375 32.299 1.00 61.03 23 GLY C C 1
ATOM 4834 O O . GLY C 1 23 ? 42.039 44.242 32.915 1.00 67.23 23 GLY C O 1
ATOM 4835 N N . LEU C 1 24 ? 43.774 43.647 31.613 1.00 56.79 24 LEU C N 1
ATOM 4836 C CA . LEU C 1 24 ? 44.312 44.997 31.556 1.00 52.71 24 LEU C CA 1
ATOM 4837 C C . LEU C 1 24 ? 43.824 45.718 30.306 1.00 50.86 24 LEU C C 1
ATOM 4838 O O . LEU C 1 24 ? 43.739 45.111 29.232 1.00 44.74 24 LEU C O 1
ATOM 4843 N N . PRO C 1 25 ? 43.497 47.006 30.419 1.00 53.77 25 PRO C N 1
ATOM 4844 C CA . PRO C 1 25 ? 42.999 47.747 29.251 1.00 51.19 25 PRO C CA 1
ATOM 4845 C C . PRO C 1 25 ? 44.099 47.950 28.217 1.00 48.40 25 PRO C C 1
ATOM 4846 O O . PRO C 1 25 ? 45.186 48.440 28.533 1.00 49.95 25 PRO C O 1
ATOM 4850 N N . VAL C 1 26 ? 43.806 47.567 26.976 1.00 47.60 26 VAL C N 1
ATOM 4851 C CA . VAL C 1 26 ? 44.748 47.663 25.866 1.00 47.95 26 VAL C CA 1
ATOM 4852 C C . VAL C 1 26 ? 44.088 48.432 24.729 1.00 50.22 26 VAL C C 1
ATOM 4853 O O . VAL C 1 26 ? 42.898 48.245 24.450 1.00 53.95 26 VAL C O 1
ATOM 4857 N N . ARG C 1 27 ? 44.864 49.291 24.069 1.00 47.62 27 ARG C N 1
ATOM 4858 C CA . ARG C 1 27 ? 44.392 50.053 22.916 1.00 47.65 27 ARG C CA 1
ATOM 4859 C C . ARG C 1 27 ? 45.489 50.061 21.861 1.00 43.82 27 ARG C C 1
ATOM 4860 O O . ARG C 1 27 ? 46.614 50.485 22.140 1.00 42.66 27 ARG C O 1
ATOM 4868 N N . LEU C 1 28 ? 45.166 49.591 20.658 1.00 41.07 28 LEU C N 1
ATOM 4869 C CA . LEU C 1 28 ? 46.119 49.563 19.556 1.00 41.06 28 LEU C CA 1
ATOM 4870 C C . LEU C 1 28 ? 46.090 50.888 18.807 1.00 50.75 28 LEU C C 1
ATOM 4871 O O . LEU C 1 28 ? 45.016 51.398 18.475 1.00 58.70 28 LEU C O 1
ATOM 4876 N N . ILE C 1 29 ? 47.269 51.439 18.539 1.00 50.83 29 ILE C N 1
ATOM 4877 C CA . ILE C 1 29 ? 47.413 52.653 17.744 1.00 50.83 29 ILE C CA 1
ATOM 4878 C C . ILE C 1 29 ? 47.982 52.227 16.397 1.00 54.03 29 ILE C C 1
ATOM 4879 O O . ILE C 1 29 ? 49.173 51.915 16.282 1.00 60.50 29 ILE C O 1
ATOM 4884 N N . LEU C 1 30 ? 47.134 52.206 15.374 1.00 51.43 30 LEU C N 1
ATOM 4885 C CA . LEU C 1 30 ? 47.548 51.804 14.041 1.00 48.15 30 LEU C CA 1
ATOM 4886 C C . LEU C 1 30 ? 47.996 53.020 13.236 1.00 56.03 30 LEU C C 1
ATOM 4887 O O . LEU C 1 30 ? 47.761 54.169 13.614 1.00 57.57 30 LEU C O 1
ATOM 4892 N N . ARG C 1 31 ? 48.647 52.750 12.103 1.00 61.99 31 ARG C N 1
ATOM 4893 C CA . ARG C 1 31 ? 49.320 53.806 11.351 1.00 66.46 31 ARG C CA 1
ATOM 4894 C C . ARG C 1 31 ? 48.330 54.834 10.812 1.00 68.95 31 ARG C C 1
ATOM 4895 O O . ARG C 1 31 ? 48.463 56.035 11.071 1.00 67.78 31 ARG C O 1
ATOM 4903 N N . ASP C 1 32 ? 47.331 54.384 10.059 1.00 68.92 32 ASP C N 1
ATOM 4904 C CA . ASP C 1 32 ? 46.406 55.305 9.412 1.00 64.70 32 ASP C CA 1
ATOM 4905 C C . ASP C 1 32 ? 45.017 54.675 9.380 1.00 62.94 32 ASP C C 1
ATOM 4906 O O . ASP C 1 32 ? 44.784 53.609 9.958 1.00 62.04 32 ASP C O 1
ATOM 4911 N N . ARG C 1 33 ? 44.087 55.349 8.696 1.00 65.26 33 ARG C N 1
ATOM 4912 C CA . ARG C 1 33 ? 42.713 54.862 8.609 1.00 65.36 33 ARG C CA 1
ATOM 4913 C C . ARG C 1 33 ? 42.612 53.604 7.756 1.00 63.30 33 ARG C C 1
ATOM 4914 O O . ARG C 1 33 ? 41.787 52.727 8.042 1.00 63.13 33 ARG C O 1
ATOM 4922 N N . GLN C 1 34 ? 43.432 53.500 6.708 1.00 63.93 34 GLN C N 1
ATOM 4923 C CA . GLN C 1 34 ? 43.376 52.327 5.841 1.00 67.38 34 GLN C CA 1
ATOM 4924 C C . GLN C 1 34 ? 43.789 51.065 6.588 1.00 70.06 34 GLN C C 1
ATOM 4925 O O . GLN C 1 34 ? 43.132 50.023 6.471 1.00 72.67 34 GLN C O 1
ATOM 4931 N N . ARG C 1 35 ? 44.873 51.134 7.364 1.00 67.39 35 ARG C N 1
ATOM 4932 C CA . ARG C 1 35 ? 45.269 49.970 8.148 1.00 67.13 35 ARG C CA 1
ATOM 4933 C C . ARG C 1 35 ? 44.295 49.716 9.291 1.00 61.98 35 ARG C C 1
ATOM 4934 O O . ARG C 1 35 ? 44.151 48.572 9.737 1.00 59.71 35 ARG C O 1
ATOM 4942 N N . LEU C 1 36 ? 43.611 50.760 9.764 1.00 62.27 36 LEU C N 1
ATOM 4943 C CA . LEU C 1 36 ? 42.607 50.577 10.808 1.00 62.61 36 LEU C CA 1
ATOM 4944 C C . LEU C 1 36 ? 41.410 49.787 10.291 1.00 68.86 36 LEU C C 1
ATOM 4945 O O . LEU C 1 36 ? 40.867 48.937 11.006 1.00 72.92 36 LEU C O 1
ATOM 4950 N N . ARG C 1 37 ? 40.987 50.048 9.052 1.00 68.20 37 ARG C N 1
ATOM 4951 C CA . ARG C 1 37 ? 39.859 49.313 8.492 1.00 72.91 37 ARG C CA 1
ATOM 4952 C C . ARG C 1 37 ? 40.225 47.856 8.236 1.00 68.83 37 ARG C C 1
ATOM 4953 O O . ARG C 1 37 ? 39.457 46.945 8.567 1.00 68.55 37 ARG C O 1
ATOM 4961 N N . ARG C 1 38 ? 41.399 47.616 7.648 1.00 66.96 38 ARG C N 1
ATOM 4962 C CA . ARG C 1 38 ? 41.807 46.247 7.352 1.00 68.05 38 ARG C CA 1
ATOM 4963 C C . ARG C 1 38 ? 42.039 45.441 8.623 1.00 67.63 38 ARG C C 1
ATOM 4964 O O . ARG C 1 38 ? 41.908 44.211 8.608 1.00 74.08 38 ARG C O 1
ATOM 4972 N N . TYR C 1 39 ? 42.381 46.107 9.726 1.00 62.24 39 TYR C N 1
ATOM 4973 C CA . TYR C 1 39 ? 42.422 45.421 11.013 1.00 56.10 39 TYR C CA 1
ATOM 4974 C C . TYR C 1 39 ? 41.019 45.051 11.476 1.00 57.65 39 TYR C C 1
ATOM 4975 O O . TYR C 1 39 ? 40.790 43.934 11.955 1.00 54.95 39 TYR C O 1
ATOM 4984 N N . GLN C 1 40 ? 40.067 45.977 11.338 1.00 61.07 40 GLN C N 1
ATOM 4985 C CA . GLN C 1 40 ? 38.692 45.697 11.734 1.00 64.41 40 GLN C CA 1
ATOM 4986 C C . GLN C 1 40 ? 38.029 44.694 10.798 1.00 65.72 40 GLN C C 1
ATOM 4987 O O . GLN C 1 40 ? 37.190 43.899 11.238 1.00 69.85 40 GLN C O 1
ATOM 4993 N N . GLN C 1 41 ? 38.392 44.710 9.512 1.00 62.98 41 GLN C N 1
ATOM 4994 C CA . GLN C 1 41 ? 37.839 43.735 8.578 1.00 63.59 41 GLN C CA 1
ATOM 4995 C C . GLN C 1 41 ? 38.391 42.337 8.829 1.00 62.98 41 GLN C C 1
ATOM 4996 O O . GLN C 1 41 ? 37.719 41.346 8.525 1.00 63.38 41 GLN C O 1
ATOM 5002 N N . ALA C 1 42 ? 39.600 42.234 9.378 1.00 62.93 42 ALA C N 1
ATOM 5003 C CA . ALA C 1 42 ? 40.218 40.942 9.647 1.00 62.78 42 ALA C CA 1
ATOM 5004 C C . ALA C 1 42 ? 39.782 40.337 10.976 1.00 61.54 42 ALA C C 1
ATOM 5005 O O . ALA C 1 42 ? 40.360 39.331 11.399 1.00 60.38 42 ALA C O 1
ATOM 5007 N N . GLY C 1 43 ? 38.785 40.916 11.641 1.00 62.61 43 GLY C N 1
ATOM 5008 C CA . GLY C 1 43 ? 38.310 40.389 12.903 1.00 61.67 43 GLY C CA 1
ATOM 5009 C C . GLY C 1 43 ? 39.190 40.683 14.094 1.00 62.61 43 GLY C C 1
ATOM 5010 O O . GLY C 1 43 ? 38.895 40.206 15.196 1.00 65.25 43 GLY C O 1
ATOM 5011 N N . GLY C 1 44 ? 40.260 41.451 13.912 1.00 61.09 44 GLY C N 1
ATOM 5012 C CA . GLY C 1 44 ? 41.143 41.791 15.007 1.00 60.92 44 GLY C CA 1
ATOM 5013 C C . GLY C 1 44 ? 42.508 41.148 14.891 1.00 59.56 44 GLY C C 1
ATOM 5014 O O . GLY C 1 44 ? 43.013 40.928 13.786 1.00 59.53 44 GLY C O 1
ATOM 5015 N N . LEU C 1 45 ? 43.110 40.834 16.034 1.00 59.55 45 LEU C N 1
ATOM 5016 C CA . LEU C 1 45 ? 44.449 40.268 16.079 1.00 63.64 45 LEU C CA 1
ATOM 5017 C C . LEU C 1 45 ? 44.370 38.747 16.117 1.00 67.35 45 LEU C C 1
ATOM 5018 O O . LEU C 1 45 ? 43.643 38.177 16.937 1.00 66.92 45 LEU C O 1
ATOM 5023 N N . SER C 1 46 ? 45.120 38.095 15.230 1.00 70.55 46 SER C N 1
ATOM 5024 C CA . SER C 1 46 ? 45.146 36.639 15.122 1.00 72.32 46 SER C CA 1
ATOM 5025 C C . SER C 1 46 ? 46.462 36.130 15.702 1.00 71.61 46 SER C C 1
ATOM 5026 O O . SER C 1 46 ? 47.518 36.268 15.075 1.00 70.66 46 SER C O 1
ATOM 5029 N N . LEU C 1 47 ? 46.395 35.538 16.893 1.00 67.15 47 LEU C N 1
ATOM 5030 C CA . LEU C 1 47 ? 47.564 35.019 17.588 1.00 67.92 47 LEU C CA 1
ATOM 5031 C C . LEU C 1 47 ? 47.546 33.496 17.573 1.00 76.89 47 LEU C C 1
ATOM 5032 O O . LEU C 1 47 ? 46.504 32.875 17.807 1.00 82.50 47 LEU C O 1
ATOM 5037 N N . VAL C 1 48 ? 48.705 32.899 17.305 1.00 74.48 48 VAL C N 1
ATOM 5038 C CA . VAL C 1 48 ? 48.853 31.449 17.223 1.00 71.77 48 VAL C CA 1
ATOM 5039 C C . VAL C 1 48 ? 49.899 31.028 18.244 1.00 73.61 48 VAL C C 1
ATOM 5040 O O . VAL C 1 48 ? 51.083 31.362 18.107 1.00 77.68 48 VAL C O 1
ATOM 5044 N N . GLU C 1 49 ? 49.466 30.296 19.266 1.00 74.48 49 GLU C N 1
ATOM 5045 C CA . GLU C 1 49 ? 50.355 29.725 20.267 1.00 81.66 49 GLU C CA 1
ATOM 5046 C C . GLU C 1 49 ? 50.153 28.218 20.309 1.00 90.30 49 GLU C C 1
ATOM 5047 O O . GLU C 1 49 ? 49.015 27.736 20.279 1.00 93.03 49 GLU C O 1
ATOM 5053 N N . ASP C 1 50 ? 51.264 27.479 20.379 1.00 93.14 50 ASP C N 1
ATOM 5054 C CA . ASP C 1 50 ? 51.247 26.014 20.362 1.00 92.36 50 ASP C CA 1
ATOM 5055 C C . ASP C 1 50 ? 50.527 25.471 19.133 1.00 88.81 50 ASP C C 1
ATOM 5056 O O . ASP C 1 50 ? 49.835 24.452 19.205 1.00 89.35 50 ASP C O 1
ATOM 5061 N N . GLY C 1 51 ? 50.673 26.149 17.997 1.00 87.17 51 GLY C N 1
ATOM 5062 C CA . GLY C 1 51 ? 50.003 25.740 16.782 1.00 89.61 51 GLY C CA 1
ATOM 5063 C C . GLY C 1 51 ? 48.506 25.954 16.763 1.00 94.58 51 GLY C C 1
ATOM 5064 O O . GLY C 1 51 ? 47.877 25.698 15.730 1.00 98.83 51 GLY C O 1
ATOM 5065 N N . GLN C 1 52 ? 47.912 26.412 17.863 1.00 94.08 52 GLN C N 1
ATOM 5066 C CA . GLN C 1 52 ? 46.478 26.661 17.945 1.00 92.73 52 GLN C CA 1
ATOM 5067 C C . GLN C 1 52 ? 46.230 28.159 17.831 1.00 89.70 52 GLN C C 1
ATOM 5068 O O . GLN C 1 52 ? 46.784 28.946 18.608 1.00 89.74 52 GLN C O 1
ATOM 5074 N N . ALA C 1 53 ? 45.400 28.548 16.868 1.00 87.32 53 ALA C N 1
ATOM 5075 C CA . ALA C 1 53 ? 45.159 29.954 16.592 1.00 83.30 53 ALA C CA 1
ATOM 5076 C C . ALA C 1 53 ? 44.154 30.541 17.581 1.00 81.93 53 ALA C C 1
ATOM 5077 O O . ALA C 1 53 ? 43.478 29.831 18.331 1.00 79.54 53 ALA C O 1
ATOM 5079 N N . SER C 1 54 ? 44.067 31.868 17.570 1.00 81.72 54 SER C N 1
ATOM 5080 C CA . SER C 1 54 ? 43.140 32.599 18.420 1.00 79.48 54 SER C CA 1
ATOM 5081 C C . SER C 1 54 ? 42.872 33.948 17.774 1.00 83.03 54 SER C C 1
ATOM 5082 O O . SER C 1 54 ? 43.639 34.414 16.926 1.00 83.34 54 SER C O 1
ATOM 5085 N N . LEU C 1 55 ? 41.770 34.571 18.184 1.00 81.13 55 LEU C N 1
ATOM 5086 C CA . LEU C 1 55 ? 41.361 35.863 17.649 1.00 69.35 55 LEU C CA 1
ATOM 5087 C C . LEU C 1 55 ? 41.169 36.829 18.807 1.00 60.32 55 LEU C C 1
ATOM 5088 O O . LEU C 1 55 ? 40.384 36.556 19.721 1.00 59.04 55 LEU C O 1
ATOM 5093 N N . TYR C 1 56 ? 41.899 37.948 18.773 1.00 49.37 56 TYR C N 1
ATOM 5094 C CA . TYR C 1 56 ? 41.832 38.987 19.798 1.00 49.33 56 TYR C CA 1
ATOM 5095 C C . TYR C 1 56 ? 41.280 40.265 19.181 1.00 53.37 56 TYR C C 1
ATOM 5096 O O . TYR C 1 56 ? 42.040 41.067 18.616 1.00 55.74 56 TYR C O 1
ATOM 5105 N N . PRO C 1 57 ? 39.974 40.509 19.261 1.00 46.89 57 PRO C N 1
ATOM 5106 C CA . PRO C 1 57 ? 39.420 41.788 18.765 1.00 43.93 57 PRO C CA 1
ATOM 5107 C C . PRO C 1 57 ? 39.685 42.937 19.732 1.00 45.60 57 PRO C C 1
ATOM 5108 O O . PRO C 1 57 ? 38.798 43.444 20.427 1.00 51.07 57 PRO C O 1
ATOM 5112 N N . ILE C 1 58 ? 40.943 43.368 19.790 1.00 43.67 58 ILE C N 1
ATOM 5113 C CA . ILE C 1 58 ? 41.344 44.453 20.680 1.00 41.37 58 ILE C CA 1
ATOM 5114 C C . ILE C 1 58 ? 40.971 45.787 20.048 1.00 42.72 58 ILE C C 1
ATOM 5115 O O . ILE C 1 58 ? 41.097 45.972 18.831 1.00 45.77 58 ILE C O 1
ATOM 5120 N N . ALA C 1 59 ? 40.497 46.722 20.873 1.00 43.74 59 ALA C N 1
ATOM 5121 C CA . ALA C 1 59 ? 40.120 48.042 20.382 1.00 43.68 59 ALA C CA 1
ATOM 5122 C C . ALA C 1 59 ? 41.329 48.768 19.802 1.00 50.34 59 ALA C C 1
ATOM 5123 O O . ALA C 1 59 ? 42.399 48.812 20.418 1.00 55.67 59 ALA C O 1
ATOM 5125 N N . ALA C 1 60 ? 41.152 49.345 18.614 1.00 43.17 60 ALA C N 1
ATOM 5126 C CA . ALA C 1 60 ? 42.222 50.019 17.892 1.00 40.33 60 ALA C CA 1
ATOM 5127 C C . ALA C 1 60 ? 41.795 51.440 17.540 1.00 44.70 60 ALA C C 1
ATOM 5128 O O . ALA C 1 60 ? 40.621 51.806 17.642 1.00 43.49 60 ALA C O 1
ATOM 5130 N N . GLU C 1 61 ? 42.768 52.244 17.114 1.00 47.40 61 GLU C N 1
ATOM 5131 C CA . GLU C 1 61 ? 42.534 53.645 16.783 1.00 44.64 61 GLU C CA 1
ATOM 5132 C C . GLU C 1 61 ? 43.676 54.137 15.901 1.00 53.59 61 GLU C C 1
ATOM 5133 O O . GLU C 1 61 ? 44.555 53.370 15.499 1.00 58.78 61 GLU C O 1
ATOM 5139 N N . THR C 1 62 ? 43.650 55.431 15.602 1.00 53.96 62 THR C N 1
ATOM 5140 C CA . THR C 1 62 ? 44.665 56.132 14.833 1.00 50.86 62 THR C CA 1
ATOM 5141 C C . THR C 1 62 ? 45.477 57.045 15.747 1.00 49.26 62 THR C C 1
ATOM 5142 O O . THR C 1 62 ? 45.062 57.333 16.875 1.00 49.71 62 THR C O 1
ATOM 5146 N N . PRO C 1 63 ? 46.654 57.506 15.305 1.00 49.31 63 PRO C N 1
ATOM 5147 C CA . PRO C 1 63 ? 47.459 58.372 16.184 1.00 52.66 63 PRO C CA 1
ATOM 5148 C C . PRO C 1 63 ? 46.783 59.690 16.519 1.00 55.52 63 PRO C C 1
ATOM 5149 O O . PRO C 1 63 ? 46.994 60.221 17.615 1.00 53.72 63 PRO C O 1
ATOM 5153 N N . ASP C 1 64 ? 45.978 60.237 15.613 1.00 65.15 64 ASP C N 1
ATOM 5154 C CA . ASP C 1 64 ? 45.292 61.496 15.868 1.00 77.59 64 ASP C CA 1
ATOM 5155 C C . ASP C 1 64 ? 44.002 61.237 16.633 1.00 81.02 64 ASP C C 1
ATOM 5156 O O . ASP C 1 64 ? 43.189 60.398 16.232 1.00 85.08 64 ASP C O 1
ATOM 5161 N N . GLY C 1 65 ? 43.822 61.950 17.736 1.00 80.13 65 GLY C N 1
ATOM 5162 C CA . GLY C 1 65 ? 42.653 61.778 18.570 1.00 83.39 65 GLY C CA 1
ATOM 5163 C C . GLY C 1 65 ? 42.799 60.623 19.546 1.00 84.61 65 GLY C C 1
ATOM 5164 O O . GLY C 1 65 ? 43.603 59.709 19.370 1.00 87.23 65 GLY C O 1
ATOM 5165 N N . GLY C 1 66 ? 41.992 60.672 20.595 1.00 78.39 66 GLY C N 1
ATOM 5166 C CA . GLY C 1 66 ? 42.034 59.693 21.660 1.00 69.48 66 GLY C CA 1
ATOM 5167 C C . GLY C 1 66 ? 42.495 60.304 22.973 1.00 68.31 66 GLY C C 1
ATOM 5168 O O . GLY C 1 66 ? 42.911 61.461 23.053 1.00 75.94 66 GLY C O 1
ATOM 5169 N N . GLN C 1 67 ? 42.409 59.488 24.020 1.00 61.77 67 GLN C N 1
ATOM 5170 C CA . GLN C 1 67 ? 42.798 59.936 25.346 1.00 64.03 67 GLN C CA 1
ATOM 5171 C C . GLN C 1 67 ? 44.310 60.150 25.411 1.00 68.57 67 GLN C C 1
ATOM 5172 O O . GLN C 1 67 ? 45.061 59.600 24.601 1.00 68.71 67 GLN C O 1
ATOM 5178 N N . PRO C 1 68 ? 44.781 60.966 26.357 1.00 65.28 68 PRO C N 1
ATOM 5179 C CA . PRO C 1 68 ? 46.230 61.130 26.519 1.00 61.18 68 PRO C CA 1
ATOM 5180 C C . PRO C 1 68 ? 46.896 59.809 26.875 1.00 56.72 68 PRO C C 1
ATOM 5181 O O . PRO C 1 68 ? 46.329 58.967 27.576 1.00 59.28 68 PRO C O 1
ATOM 5185 N N . ILE C 1 69 ? 48.115 59.636 26.374 1.00 50.96 69 ILE C N 1
ATOM 5186 C CA . ILE C 1 69 ? 48.850 58.383 26.512 1.00 47.62 69 ILE C CA 1
ATOM 5187 C C . ILE C 1 69 ? 49.744 58.468 27.744 1.00 47.37 69 ILE C C 1
ATOM 5188 O O . ILE C 1 69 ? 50.587 59.365 27.850 1.00 51.56 69 ILE C O 1
ATOM 5193 N N . GLN C 1 70 ? 49.557 57.533 28.678 1.00 43.57 70 GLN C N 1
ATOM 5194 C CA . GLN C 1 70 ? 50.379 57.460 29.879 1.00 50.86 70 GLN C CA 1
ATOM 5195 C C . GLN C 1 70 ? 51.354 56.293 29.880 1.00 54.25 70 GLN C C 1
ATOM 5196 O O . GLN C 1 70 ? 52.365 56.355 30.587 1.00 56.87 70 GLN C O 1
ATOM 5202 N N . ARG C 1 71 ? 51.077 55.239 29.118 1.00 50.01 71 ARG C N 1
ATOM 5203 C CA . ARG C 1 71 ? 51.936 54.062 29.064 1.00 51.68 71 ARG C CA 1
ATOM 5204 C C . ARG C 1 71 ? 51.922 53.553 27.630 1.00 47.97 71 ARG C C 1
ATOM 5205 O O . ARG C 1 71 ? 50.906 53.026 27.167 1.00 48.46 71 ARG C O 1
ATOM 5213 N N . LEU C 1 72 ? 53.038 53.723 26.927 1.00 46.39 72 LEU C N 1
ATOM 5214 C CA . LEU C 1 72 ? 53.134 53.410 25.509 1.00 47.88 72 LEU C CA 1
ATOM 5215 C C . LEU C 1 72 ? 54.136 52.287 25.285 1.00 47.80 72 LEU C C 1
ATOM 5216 O O . LEU C 1 72 ? 55.219 52.275 25.878 1.00 47.94 72 LEU C O 1
ATOM 5221 N N . LEU C 1 73 ? 53.767 51.350 24.420 1.00 45.17 73 LEU C N 1
ATOM 5222 C CA . LEU C 1 73 ? 54.598 50.205 24.074 1.00 43.11 73 LEU C CA 1
ATOM 5223 C C . LEU C 1 73 ? 54.846 50.271 22.573 1.00 46.59 73 LEU C C 1
ATOM 5224 O O . LEU C 1 73 ? 53.905 50.163 21.779 1.00 51.38 73 LEU C O 1
ATOM 5229 N N . LEU C 1 74 ? 56.102 50.467 22.184 1.00 46.65 74 LEU C N 1
ATOM 5230 C CA . LEU C 1 74 ? 56.467 50.691 20.791 1.00 52.34 74 LEU C CA 1
ATOM 5231 C C . LEU C 1 74 ? 57.214 49.475 20.262 1.00 54.96 74 LEU C C 1
ATOM 5232 O O . LEU C 1 74 ? 58.266 49.106 20.797 1.00 55.12 74 LEU C O 1
ATOM 5237 N N . ALA C 1 75 ? 56.670 48.857 19.215 1.00 52.79 75 ALA C N 1
ATOM 5238 C CA . ALA C 1 75 ? 57.311 47.728 18.544 1.00 57.33 75 ALA C CA 1
ATOM 5239 C C . ALA C 1 75 ? 57.188 47.948 17.044 1.00 58.85 75 ALA C C 1
ATOM 5240 O O . ALA C 1 75 ? 56.093 47.831 16.485 1.00 55.85 75 ALA C O 1
ATOM 5242 N N . CYS C 1 76 ? 58.306 48.265 16.396 1.00 63.68 76 CYS C N 1
ATOM 5243 C CA . CYS C 1 76 ? 58.323 48.572 14.971 1.00 66.74 76 CYS C CA 1
ATOM 5244 C C . CYS C 1 76 ? 59.755 48.446 14.469 1.00 66.99 76 CYS C C 1
ATOM 5245 O O . CYS C 1 76 ? 60.686 48.203 15.242 1.00 72.39 76 CYS C O 1
ATOM 5248 N N . LYS C 1 77 ? 59.925 48.624 13.162 1.00 61.23 77 LYS C N 1
ATOM 5249 C CA . LYS C 1 77 ? 61.258 48.664 12.582 1.00 61.00 77 LYS C CA 1
ATOM 5250 C C . LYS C 1 77 ? 62.025 49.878 13.097 1.00 55.90 77 LYS C C 1
ATOM 5251 O O . LYS C 1 77 ? 61.440 50.895 13.482 1.00 55.78 77 LYS C O 1
ATOM 5257 N N . ALA C 1 78 ? 63.354 49.764 13.099 1.00 58.51 78 ALA C N 1
ATOM 5258 C CA . ALA C 1 78 ? 64.190 50.829 13.642 1.00 61.36 78 ALA C CA 1
ATOM 5259 C C . ALA C 1 78 ? 64.085 52.124 12.847 1.00 62.05 78 ALA C C 1
ATOM 5260 O O . ALA C 1 78 ? 64.326 53.199 13.408 1.00 63.89 78 ALA C O 1
ATOM 5262 N N . TYR C 1 79 ? 63.719 52.054 11.568 1.00 61.85 79 TYR C N 1
ATOM 5263 C CA . TYR C 1 79 ? 63.620 53.246 10.737 1.00 63.36 79 TYR C CA 1
ATOM 5264 C C . TYR C 1 79 ? 62.266 53.936 10.832 1.00 63.24 79 TYR C C 1
ATOM 5265 O O . TYR C 1 79 ? 62.102 55.020 10.262 1.00 65.74 79 TYR C O 1
ATOM 5274 N N . ASP C 1 80 ? 61.299 53.347 11.531 1.00 60.68 80 ASP C N 1
ATOM 5275 C CA . ASP C 1 80 ? 59.996 53.963 11.728 1.00 59.81 80 ASP C CA 1
ATOM 5276 C C . ASP C 1 80 ? 59.790 54.466 13.150 1.00 53.65 80 ASP C C 1
ATOM 5277 O O . ASP C 1 80 ? 58.742 55.053 13.439 1.00 59.86 80 ASP C O 1
ATOM 5282 N N . ALA C 1 81 ? 60.765 54.262 14.039 1.00 42.65 81 ALA C N 1
ATOM 5283 C CA . ALA C 1 81 ? 60.568 54.589 15.447 1.00 42.53 81 ALA C CA 1
ATOM 5284 C C . ALA C 1 81 ? 60.439 56.092 15.664 1.00 50.62 81 ALA C C 1
ATOM 5285 O O . ALA C 1 81 ? 59.614 56.538 16.469 1.00 56.06 81 ALA C O 1
ATOM 5287 N N . GLU C 1 82 ? 61.249 56.891 14.965 1.00 55.94 82 GLU C N 1
ATOM 5288 C CA . GLU C 1 82 ? 61.183 58.337 15.151 1.00 59.91 82 GLU C CA 1
ATOM 5289 C C . GLU C 1 82 ? 59.866 58.905 14.638 1.00 61.33 82 GLU C C 1
ATOM 5290 O O . GLU C 1 82 ? 59.235 59.728 15.312 1.00 56.61 82 GLU C O 1
ATOM 5296 N N . GLU C 1 83 ? 59.427 58.473 13.454 1.00 65.80 83 GLU C N 1
ATOM 5297 C CA . GLU C 1 83 ? 58.157 58.958 12.925 1.00 70.06 83 GLU C CA 1
ATOM 5298 C C . GLU C 1 83 ? 56.987 58.507 13.791 1.00 68.58 83 GLU C C 1
ATOM 5299 O O . GLU C 1 83 ? 56.063 59.288 14.051 1.00 65.03 83 GLU C O 1
ATOM 5305 N N . ALA C 1 84 ? 57.007 57.252 14.248 1.00 69.26 84 ALA C N 1
ATOM 5306 C CA . ALA C 1 84 ? 55.937 56.769 15.115 1.00 64.27 84 ALA C CA 1
ATOM 5307 C C . ALA C 1 84 ? 55.871 57.570 16.408 1.00 60.48 84 ALA C C 1
ATOM 5308 O O . ALA C 1 84 ? 54.782 57.923 16.874 1.00 59.18 84 ALA C O 1
ATOM 5310 N N . ALA C 1 85 ? 57.030 57.875 16.999 1.00 59.98 85 ALA C N 1
ATOM 5311 C CA . ALA C 1 85 ? 57.046 58.670 18.221 1.00 60.30 85 ALA C CA 1
ATOM 5312 C C . ALA C 1 85 ? 56.489 60.067 17.980 1.00 60.98 85 ALA C C 1
ATOM 5313 O O . ALA C 1 85 ? 55.799 60.625 18.841 1.00 61.19 85 ALA C O 1
ATOM 5315 N N . SER C 1 86 ? 56.776 60.650 16.814 1.00 59.69 86 SER C N 1
ATOM 5316 C CA . SER C 1 86 ? 56.274 61.988 16.529 1.00 61.85 86 SER C CA 1
ATOM 5317 C C . SER C 1 86 ? 54.779 61.985 16.252 1.00 67.25 86 SER C C 1
ATOM 5318 O O . SER C 1 86 ? 54.121 63.015 16.432 1.00 75.46 86 SER C O 1
ATOM 5321 N N . SER C 1 87 ? 54.224 60.849 15.816 1.00 66.16 87 SER C N 1
ATOM 5322 C CA . SER C 1 87 ? 52.805 60.808 15.478 1.00 67.05 87 SER C CA 1
ATOM 5323 C C . SER C 1 87 ? 51.920 60.907 16.717 1.00 65.86 87 SER C C 1
ATOM 5324 O O . SER C 1 87 ? 50.769 61.348 16.616 1.00 71.95 87 SER C O 1
ATOM 5327 N N . VAL C 1 88 ? 52.431 60.514 17.885 1.00 60.74 88 VAL C N 1
ATOM 5328 C CA . VAL C 1 88 ? 51.674 60.550 19.128 1.00 56.39 88 VAL C CA 1
ATOM 5329 C C . VAL C 1 88 ? 52.293 61.501 20.145 1.00 60.99 88 VAL C C 1
ATOM 5330 O O . VAL C 1 88 ? 51.938 61.461 21.323 1.00 60.49 88 VAL C O 1
ATOM 5334 N N . ALA C 1 89 ? 53.213 62.366 19.710 1.00 66.66 89 ALA C N 1
ATOM 5335 C CA . ALA C 1 89 ? 53.890 63.259 20.644 1.00 70.35 89 ALA C CA 1
ATOM 5336 C C . ALA C 1 89 ? 52.919 64.226 21.307 1.00 71.27 89 ALA C C 1
ATOM 5337 O O . ALA C 1 89 ? 53.094 64.572 22.480 1.00 73.11 89 ALA C O 1
ATOM 5339 N N . HIS C 1 90 ? 51.890 64.669 20.580 1.00 71.11 90 HIS C N 1
ATOM 5340 C CA . HIS C 1 90 ? 50.913 65.597 21.137 1.00 69.68 90 HIS C CA 1
ATOM 5341 C C . HIS C 1 90 ? 50.002 64.951 22.173 1.00 67.03 90 HIS C C 1
ATOM 5342 O O . HIS C 1 90 ? 49.320 65.675 22.906 1.00 67.33 90 HIS C O 1
ATOM 5349 N N . ARG C 1 91 ? 49.975 63.621 22.256 1.00 64.10 91 ARG C N 1
ATOM 5350 C CA . ARG C 1 91 ? 49.094 62.910 23.173 1.00 62.22 91 ARG C CA 1
ATOM 5351 C C . ARG C 1 91 ? 49.804 62.401 24.420 1.00 60.60 91 ARG C C 1
ATOM 5352 O O . ARG C 1 91 ? 49.159 61.779 25.269 1.00 64.13 91 ARG C O 1
ATOM 5360 N N . LEU C 1 92 ? 51.107 62.638 24.555 1.00 54.77 92 LEU C N 1
ATOM 5361 C CA . LEU C 1 92 ? 51.821 62.179 25.738 1.00 56.10 92 LEU C CA 1
ATOM 5362 C C . LEU C 1 92 ? 51.416 62.998 26.957 1.00 61.76 92 LEU C C 1
ATOM 5363 O O . LEU C 1 92 ? 51.303 64.225 26.894 1.00 64.63 92 LEU C O 1
ATOM 5368 N N . ALA C 1 93 ? 51.209 62.307 28.077 1.00 65.69 93 ALA C N 1
ATOM 5369 C CA . ALA C 1 93 ? 50.592 62.894 29.259 1.00 67.07 93 ALA C CA 1
ATOM 5370 C C . ALA C 1 93 ? 51.578 63.577 30.198 1.00 73.77 93 ALA C C 1
ATOM 5371 O O . ALA C 1 93 ? 51.144 64.232 31.150 1.00 83.78 93 ALA C O 1
ATOM 5373 N N . GLY C 1 94 ? 52.879 63.450 29.967 1.00 72.65 94 GLY C N 1
ATOM 5374 C CA . GLY C 1 94 ? 53.840 64.060 30.866 1.00 76.92 94 GLY C CA 1
ATOM 5375 C C . GLY C 1 94 ? 54.418 63.056 31.838 1.00 78.89 94 GLY C C 1
ATOM 5376 O O . GLY C 1 94 ? 55.638 62.969 32.004 1.00 85.22 94 GLY C O 1
ATOM 5377 N N . ASN C 1 95 ? 53.541 62.299 32.499 1.00 74.23 95 ASN C N 1
ATOM 5378 C CA . ASN C 1 95 ? 53.936 61.107 33.237 1.00 68.79 95 ASN C CA 1
ATOM 5379 C C . ASN C 1 95 ? 54.041 59.883 32.335 1.00 63.05 95 ASN C C 1
ATOM 5380 O O . ASN C 1 95 ? 54.081 58.750 32.833 1.00 66.48 95 ASN C O 1
ATOM 5385 N N . ALA C 1 96 ? 54.082 60.099 31.022 1.00 51.64 96 ALA C N 1
ATOM 5386 C CA . ALA C 1 96 ? 54.132 59.002 30.068 1.00 47.44 96 ALA C CA 1
ATOM 5387 C C . ALA C 1 96 ? 55.445 58.241 30.185 1.00 55.65 96 ALA C C 1
ATOM 5388 O O . ALA C 1 96 ? 56.524 58.839 30.263 1.00 57.32 96 ALA C O 1
ATOM 5390 N N . GLU C 1 97 ? 55.347 56.915 30.201 1.00 54.60 97 GLU C N 1
ATOM 5391 C CA . GLU C 1 97 ? 56.501 56.029 30.186 1.00 48.80 97 GLU C CA 1
ATOM 5392 C C . GLU C 1 97 ? 56.406 55.141 28.957 1.00 45.78 97 GLU C C 1
ATOM 5393 O O . GLU C 1 97 ? 55.360 54.534 28.706 1.00 48.74 97 GLU C O 1
ATOM 5399 N N . LEU C 1 98 ? 57.491 55.075 28.192 1.00 44.77 98 LEU C N 1
ATOM 5400 C CA . LEU C 1 98 ? 57.536 54.327 26.945 1.00 47.02 98 LEU C CA 1
ATOM 5401 C C . LEU C 1 98 ? 58.420 53.098 27.093 1.00 53.86 98 LEU C C 1
ATOM 5402 O O . LEU C 1 98 ? 59.481 53.155 27.719 1.00 58.11 98 LEU C O 1
ATOM 5407 N N . LEU C 1 99 ? 57.978 51.988 26.509 1.00 56.20 99 LEU C N 1
ATOM 5408 C CA . LEU C 1 99 ? 58.748 50.749 26.465 1.00 52.68 99 LEU C CA 1
ATOM 5409 C C . LEU C 1 99 ? 59.121 50.489 25.012 1.00 52.59 99 LEU C C 1
ATOM 5410 O O . LEU C 1 99 ? 58.263 50.120 24.205 1.00 53.54 99 LEU C O 1
ATOM 5415 N N . LEU C 1 100 ? 60.396 50.681 24.684 1.00 50.61 100 LEU C N 1
ATOM 5416 C CA . LEU C 1 100 ? 60.874 50.584 23.311 1.00 52.19 100 LEU C CA 1
ATOM 5417 C C . LEU C 1 100 ? 61.354 49.164 23.029 1.00 62.76 100 LEU C C 1
ATOM 5418 O O . LEU C 1 100 ? 62.296 48.682 23.667 1.00 64.74 100 LEU C O 1
ATOM 5423 N N . LEU C 1 101 ? 60.703 48.495 22.078 1.00 67.31 101 LEU C N 1
ATOM 5424 C CA . LEU C 1 101 ? 61.095 47.153 21.667 1.00 69.73 101 LEU C CA 1
ATOM 5425 C C . LEU C 1 101 ? 61.791 47.151 20.312 1.00 74.43 101 LEU C C 1
ATOM 5426 O O . LEU C 1 101 ? 61.766 46.137 19.608 1.00 78.54 101 LEU C O 1
ATOM 5431 N N . GLN C 1 102 ? 62.410 48.268 19.931 1.00 76.65 102 GLN C N 1
ATOM 5432 C CA . GLN C 1 102 ? 63.116 48.325 18.659 1.00 80.92 102 GLN C CA 1
ATOM 5433 C C . GLN C 1 102 ? 64.313 47.388 18.664 1.00 85.47 102 GLN C C 1
ATOM 5434 O O . GLN C 1 102 ? 65.102 47.367 19.613 1.00 87.12 102 GLN C O 1
ATOM 5440 N N . ASN C 1 103 ? 64.452 46.623 17.590 1.00 86.66 103 ASN C N 1
ATOM 5441 C CA . ASN C 1 103 ? 65.657 45.837 17.397 1.00 86.48 103 ASN C CA 1
ATOM 5442 C C . ASN C 1 103 ? 66.830 46.775 17.141 1.00 88.56 103 ASN C C 1
ATOM 5443 O O . ASN C 1 103 ? 66.781 47.609 16.233 1.00 89.43 103 ASN C O 1
ATOM 5448 N N . GLY C 1 104 ? 67.863 46.670 17.965 1.00 89.47 104 GLY C N 1
ATOM 5449 C CA . GLY C 1 104 ? 69.080 47.429 17.758 1.00 90.76 104 GLY C CA 1
ATOM 5450 C C . GLY C 1 104 ? 69.235 48.632 18.668 1.00 87.01 104 GLY C C 1
ATOM 5451 O O . GLY C 1 104 ? 68.628 48.743 19.735 1.00 85.72 104 GLY C O 1
ATOM 5452 N N . LEU C 1 105 ? 70.092 49.551 18.223 1.00 84.15 105 LEU C N 1
ATOM 5453 C CA . LEU C 1 105 ? 70.399 50.766 18.961 1.00 83.98 105 LEU C CA 1
ATOM 5454 C C . LEU C 1 105 ? 70.334 51.958 18.019 1.00 91.99 105 LEU C C 1
ATOM 5455 O O . LEU C 1 105 ? 70.224 51.811 16.800 1.00 96.59 105 LEU C O 1
ATOM 5460 N N . GLY C 1 106 ? 70.430 53.152 18.596 1.00 91.15 106 GLY C N 1
ATOM 5461 C CA . GLY C 1 106 ? 70.341 54.366 17.813 1.00 88.74 106 GLY C CA 1
ATOM 5462 C C . GLY C 1 106 ? 68.926 54.896 17.768 1.00 89.00 106 GLY C C 1
ATOM 5463 O O . GLY C 1 106 ? 68.667 56.026 18.191 1.00 94.15 106 GLY C O 1
ATOM 5464 N N . SER C 1 107 ? 67.997 54.083 17.259 1.00 87.09 107 SER C N 1
ATOM 5465 C CA . SER C 1 107 ? 66.589 54.465 17.290 1.00 87.72 107 SER C CA 1
ATOM 5466 C C . SER C 1 107 ? 66.089 54.569 18.723 1.00 83.96 107 SER C C 1
ATOM 5467 O O . SER C 1 107 ? 65.352 55.502 19.062 1.00 82.44 107 SER C O 1
ATOM 5470 N N . GLN C 1 108 ? 66.477 53.616 19.577 1.00 79.38 108 GLN C N 1
ATOM 5471 C CA . GLN C 1 108 ? 66.149 53.716 20.996 1.00 72.03 108 GLN C CA 1
ATOM 5472 C C . GLN C 1 108 ? 66.719 54.996 21.590 1.00 75.86 108 GLN C C 1
ATOM 5473 O O . GLN C 1 108 ? 66.064 55.660 22.401 1.00 79.23 108 GLN C O 1
ATOM 5479 N N . GLN C 1 109 ? 67.936 55.367 21.185 1.00 78.27 109 GLN C N 1
ATOM 5480 C CA . GLN C 1 109 ? 68.470 56.674 21.553 1.00 76.85 109 GLN C CA 1
ATOM 5481 C C . GLN C 1 109 ? 67.679 57.792 20.889 1.00 74.22 109 GLN C C 1
ATOM 5482 O O . GLN C 1 109 ? 67.398 58.822 21.513 1.00 77.27 109 GLN C O 1
ATOM 5488 N N . ALA C 1 110 ? 67.310 57.602 19.621 1.00 70.86 110 ALA C N 1
ATOM 5489 C CA . ALA C 1 110 ? 66.612 58.645 18.878 1.00 72.52 110 ALA C CA 1
ATOM 5490 C C . ALA C 1 110 ? 65.249 58.946 19.488 1.00 72.70 110 ALA C C 1
ATOM 5491 O O . ALA C 1 110 ? 64.895 60.112 19.697 1.00 71.35 110 ALA C O 1
ATOM 5493 N N . VAL C 1 111 ? 64.462 57.904 19.767 1.00 74.97 111 VAL C N 1
ATOM 5494 C CA . VAL C 1 111 ? 63.154 58.110 20.382 1.00 76.86 111 VAL C CA 1
ATOM 5495 C C . VAL C 1 111 ? 63.308 58.759 21.749 1.00 79.01 111 VAL C C 1
ATOM 5496 O O . VAL C 1 111 ? 62.579 59.698 22.094 1.00 81.97 111 VAL C O 1
ATOM 5500 N N . ALA C 1 112 ? 64.263 58.273 22.546 1.00 72.99 112 ALA C N 1
ATOM 5501 C CA . ALA C 1 112 ? 64.488 58.853 23.866 1.00 71.95 112 ALA C CA 1
ATOM 5502 C C . ALA C 1 112 ? 64.874 60.324 23.766 1.00 77.93 112 ALA C C 1
ATOM 5503 O O . ALA C 1 112 ? 64.466 61.139 24.602 1.00 79.43 112 ALA C O 1
ATOM 5505 N N . ALA C 1 113 ? 65.656 60.685 22.748 1.00 80.02 113 ALA C N 1
ATOM 5506 C CA . ALA C 1 113 ? 66.027 62.074 22.518 1.00 77.81 113 ALA C CA 1
ATOM 5507 C C . ALA C 1 113 ? 64.990 62.839 21.708 1.00 76.99 113 ALA C C 1
ATOM 5508 O O . ALA C 1 113 ? 65.035 64.072 21.677 1.00 80.39 113 ALA C O 1
ATOM 5510 N N . ARG C 1 114 ? 64.073 62.141 21.035 1.00 73.39 114 ARG C N 1
ATOM 5511 C CA . ARG C 1 114 ? 62.935 62.814 20.419 1.00 74.60 114 ARG C CA 1
ATOM 5512 C C . ARG C 1 114 ? 61.830 63.076 21.435 1.00 78.48 114 ARG C C 1
ATOM 5513 O O . ARG C 1 114 ? 61.046 64.017 21.264 1.00 77.73 114 ARG C O 1
ATOM 5521 N N . LEU C 1 115 ? 61.769 62.282 22.504 1.00 81.67 115 LEU C N 1
ATOM 5522 C CA . LEU C 1 115 ? 60.795 62.463 23.579 1.00 82.52 115 LEU C CA 1
ATOM 5523 C C . LEU C 1 115 ? 61.506 62.624 24.921 1.00 86.23 115 LEU C C 1
ATOM 5524 O O . LEU C 1 115 ? 61.339 61.802 25.829 1.00 87.28 115 LEU C O 1
ATOM 5529 N N . PRO C 1 116 ? 62.305 63.689 25.086 1.00 88.15 116 PRO C N 1
ATOM 5530 C CA . PRO C 1 116 ? 63.044 63.888 26.346 1.00 88.32 116 PRO C CA 1
ATOM 5531 C C . PRO C 1 116 ? 62.235 64.696 27.359 1.00 86.59 116 PRO C C 1
ATOM 5532 O O . PRO C 1 116 ? 62.497 65.863 27.655 1.00 90.80 116 PRO C O 1
ATOM 5536 N N . ARG C 1 117 ? 61.203 64.038 27.875 1.00 83.79 117 ARG C N 1
ATOM 5537 C CA . ARG C 1 117 ? 60.320 64.543 28.917 1.00 81.81 117 ARG C CA 1
ATOM 5538 C C . ARG C 1 117 ? 59.489 63.355 29.364 1.00 77.58 117 ARG C C 1
ATOM 5539 O O . ARG C 1 117 ? 58.894 63.352 30.447 1.00 78.91 117 ARG C O 1
ATOM 5547 N N . SER C 1 118 ? 59.447 62.345 28.502 1.00 72.33 118 SER C N 1
ATOM 5548 C CA . SER C 1 118 ? 58.844 61.057 28.791 1.00 69.21 118 SER C CA 1
ATOM 5549 C C . SER C 1 118 ? 59.949 60.058 29.098 1.00 62.89 118 SER C C 1
ATOM 5550 O O . SER C 1 118 ? 61.010 60.078 28.468 1.00 62.81 118 SER C O 1
ATOM 5553 N N . ARG C 1 119 ? 59.702 59.192 30.072 1.00 56.45 119 ARG C N 1
ATOM 5554 C CA . ARG C 1 119 ? 60.670 58.168 30.432 1.00 51.48 119 ARG C CA 1
ATOM 5555 C C . ARG C 1 119 ? 60.659 57.077 29.369 1.00 54.98 119 ARG C C 1
ATOM 5556 O O . ARG C 1 119 ? 59.628 56.438 29.141 1.00 59.57 119 ARG C O 1
ATOM 5564 N N . CYS C 1 120 ? 61.796 56.870 28.716 1.00 50.71 120 CYS C N 1
ATOM 5565 C CA . CYS C 1 120 ? 61.942 55.855 27.678 1.00 50.01 120 CYS C CA 1
ATOM 5566 C C . CYS C 1 120 ? 62.784 54.716 28.238 1.00 48.11 120 CYS C C 1
ATOM 5567 O O . CYS C 1 120 ? 63.978 54.889 28.505 1.00 47.20 120 CYS C O 1
ATOM 5570 N N . LEU C 1 121 ? 62.160 53.559 28.417 1.00 47.73 121 LEU C N 1
ATOM 5571 C CA . LEU C 1 121 ? 62.827 52.379 28.944 1.00 49.36 121 LEU C CA 1
ATOM 5572 C C . LEU C 1 121 ? 63.237 51.484 27.782 1.00 47.79 121 LEU C C 1
ATOM 5573 O O . LEU C 1 121 ? 62.391 51.070 26.983 1.00 48.44 121 LEU C O 1
ATOM 5578 N N . PHE C 1 122 ? 64.531 51.198 27.686 1.00 47.32 122 PHE C N 1
ATOM 5579 C CA . PHE C 1 122 ? 65.030 50.325 26.637 1.00 49.23 122 PHE C CA 1
ATOM 5580 C C . PHE C 1 122 ? 64.731 48.869 26.982 1.00 46.27 122 PHE C C 1
ATOM 5581 O O . PHE C 1 122 ? 64.563 48.502 28.148 1.00 46.01 122 PHE C O 1
ATOM 5589 N N . ALA C 1 123 ? 64.676 48.032 25.948 1.00 45.30 123 ALA C N 1
ATOM 5590 C CA . ALA C 1 123 ? 64.392 46.621 26.158 1.00 45.60 123 ALA C CA 1
ATOM 5591 C C . ALA C 1 123 ? 65.092 45.777 25.104 1.00 47.41 123 ALA C C 1
ATOM 5592 O O . ALA C 1 123 ? 65.357 46.234 23.988 1.00 44.80 123 ALA C O 1
ATOM 5594 N N . SER C 1 124 ? 65.388 44.533 25.480 1.00 48.09 124 SER C N 1
ATOM 5595 C CA . SER C 1 124 ? 65.952 43.531 24.583 1.00 45.37 124 SER C CA 1
ATOM 5596 C C . SER C 1 124 ? 65.154 42.248 24.761 1.00 43.62 124 SER C C 1
ATOM 5597 O O . SER C 1 124 ? 65.020 41.752 25.884 1.00 47.41 124 SER C O 1
ATOM 5600 N N . SER C 1 125 ? 64.624 41.715 23.664 1.00 43.24 125 SER C N 1
ATOM 5601 C CA . SER C 1 125 ? 63.726 40.570 23.713 1.00 43.40 125 SER C CA 1
ATOM 5602 C C . SER C 1 125 ? 64.238 39.443 22.829 1.00 43.55 125 SER C C 1
ATOM 5603 O O . SER C 1 125 ? 64.651 39.672 21.688 1.00 49.66 125 SER C O 1
ATOM 5606 N N . THR C 1 126 ? 64.198 38.223 23.363 1.00 44.10 126 THR C N 1
ATOM 5607 C CA . THR C 1 126 ? 64.525 37.021 22.607 1.00 50.58 126 THR C CA 1
ATOM 5608 C C . THR C 1 126 ? 63.299 36.156 22.345 1.00 52.22 126 THR C C 1
ATOM 5609 O O . THR C 1 126 ? 63.442 35.013 21.899 1.00 52.84 126 THR C O 1
ATOM 5613 N N . GLU C 1 127 ? 62.100 36.670 22.614 1.00 54.11 127 GLU C N 1
ATOM 5614 C CA . GLU C 1 127 ? 60.884 35.918 22.340 1.00 58.64 127 GLU C CA 1
ATOM 5615 C C . GLU C 1 127 ? 60.682 35.778 20.838 1.00 67.43 127 GLU C C 1
ATOM 5616 O O . GLU C 1 127 ? 60.695 36.770 20.102 1.00 70.28 127 GLU C O 1
ATOM 5622 N N . GLY C 1 128 ? 60.504 34.541 20.383 1.00 72.80 128 GLY C N 1
ATOM 5623 C CA . GLY C 1 128 ? 60.352 34.272 18.968 1.00 75.10 128 GLY C CA 1
ATOM 5624 C C . GLY C 1 128 ? 58.938 34.466 18.466 1.00 74.84 128 GLY C C 1
ATOM 5625 O O . GLY C 1 128 ? 58.091 33.580 18.612 1.00 81.12 128 GLY C O 1
ATOM 5626 N N . ALA C 1 129 ? 58.672 35.625 17.870 1.00 68.54 129 ALA C N 1
ATOM 5627 C CA . ALA C 1 129 ? 57.364 35.943 17.307 1.00 68.80 129 ALA C CA 1
ATOM 5628 C C . ALA C 1 129 ? 57.577 36.556 15.932 1.00 71.51 129 ALA C C 1
ATOM 5629 O O . ALA C 1 129 ? 58.145 37.647 15.818 1.00 72.37 129 ALA C O 1
ATOM 5631 N N . PHE C 1 130 ? 57.129 35.858 14.893 1.00 75.72 130 PHE C N 1
ATOM 5632 C CA . PHE C 1 130 ? 57.268 36.326 13.524 1.00 78.79 130 PHE C CA 1
ATOM 5633 C C . PHE C 1 130 ? 55.893 36.579 12.921 1.00 79.01 130 PHE C C 1
ATOM 5634 O O . PHE C 1 130 ? 54.873 36.090 13.413 1.00 74.64 130 PHE C O 1
ATOM 5642 N N . ARG C 1 131 ? 55.882 37.353 11.840 1.00 82.79 131 ARG C N 1
ATOM 5643 C CA . ARG C 1 131 ? 54.644 37.757 11.190 1.00 82.49 131 ARG C CA 1
ATOM 5644 C C . ARG C 1 131 ? 54.279 36.759 10.098 1.00 86.01 131 ARG C C 1
ATOM 5645 O O . ARG C 1 131 ? 55.127 36.379 9.285 1.00 92.19 131 ARG C O 1
ATOM 5653 N N . ASP C 1 132 ? 53.017 36.336 10.088 1.00 82.85 132 ASP C N 1
ATOM 5654 C CA . ASP C 1 132 ? 52.487 35.385 9.115 1.00 82.81 132 ASP C CA 1
ATOM 5655 C C . ASP C 1 132 ? 51.261 35.973 8.425 1.00 84.39 132 ASP C C 1
ATOM 5656 O O . ASP C 1 132 ? 50.197 35.355 8.344 1.00 85.01 132 ASP C O 1
ATOM 5661 N N . GLY C 1 133 ? 51.404 37.192 7.916 1.00 85.56 133 GLY C N 1
ATOM 5662 C CA . GLY C 1 133 ? 50.332 37.945 7.308 1.00 89.06 133 GLY C CA 1
ATOM 5663 C C . GLY C 1 133 ? 50.316 39.360 7.834 1.00 94.00 133 GLY C C 1
ATOM 5664 O O . GLY C 1 133 ? 51.258 39.820 8.485 1.00 99.15 133 GLY C O 1
ATOM 5665 N N . ASP C 1 134 ? 49.224 40.073 7.555 1.00 92.63 134 ASP C N 1
ATOM 5666 C CA . ASP C 1 134 ? 49.129 41.460 8.001 1.00 92.05 134 ASP C CA 1
ATOM 5667 C C . ASP C 1 134 ? 48.770 41.557 9.479 1.00 88.78 134 ASP C C 1
ATOM 5668 O O . ASP C 1 134 ? 49.288 42.429 10.187 1.00 91.98 134 ASP C O 1
ATOM 5673 N N . PHE C 1 135 ? 47.895 40.679 9.965 1.00 80.82 135 PHE C N 1
ATOM 5674 C CA . PHE C 1 135 ? 47.436 40.716 11.350 1.00 73.42 135 PHE C CA 1
ATOM 5675 C C . PHE C 1 135 ? 47.481 39.329 11.975 1.00 71.67 135 PHE C C 1
ATOM 5676 O O . PHE C 1 135 ? 46.577 38.928 12.715 1.00 72.06 135 PHE C O 1
ATOM 5684 N N . ARG C 1 136 ? 48.545 38.577 11.696 1.00 69.50 136 ARG C N 1
ATOM 5685 C CA . ARG C 1 136 ? 48.709 37.222 12.208 1.00 66.48 136 ARG C CA 1
ATOM 5686 C C . ARG C 1 136 ? 50.119 37.057 12.755 1.00 65.25 136 ARG C C 1
ATOM 5687 O O . ARG C 1 136 ? 51.097 37.343 12.057 1.00 69.10 136 ARG C O 1
ATOM 5695 N N . VAL C 1 137 ? 50.221 36.590 13.998 1.00 59.10 137 VAL C N 1
ATOM 5696 C CA . VAL C 1 137 ? 51.498 36.426 14.683 1.00 56.55 137 VAL C CA 1
ATOM 5697 C C . VAL C 1 137 ? 51.568 35.019 15.257 1.00 62.08 137 VAL C C 1
ATOM 5698 O O . VAL C 1 137 ? 50.633 34.571 15.930 1.00 57.80 137 VAL C O 1
ATOM 5702 N N . VAL C 1 138 ? 52.675 34.329 14.996 1.00 69.51 138 VAL C N 1
ATOM 5703 C CA . VAL C 1 138 ? 52.928 32.993 15.525 1.00 70.79 138 VAL C CA 1
ATOM 5704 C C . VAL C 1 138 ? 53.990 33.106 16.609 1.00 68.41 138 VAL C C 1
ATOM 5705 O O . VAL C 1 138 ? 55.030 33.745 16.404 1.00 68.14 138 VAL C O 1
ATOM 5709 N N . PHE C 1 139 ? 53.729 32.491 17.762 1.00 63.54 139 PHE C N 1
ATOM 5710 C CA . PHE C 1 139 ? 54.634 32.537 18.904 1.00 59.29 139 PHE C CA 1
ATOM 5711 C C . PHE C 1 139 ? 54.937 31.115 19.350 1.00 68.59 139 PHE C C 1
ATOM 5712 O O . PHE C 1 139 ? 54.018 30.349 19.658 1.00 74.04 139 PHE C O 1
ATOM 5720 N N . ALA C 1 140 ? 56.226 30.767 19.388 1.00 70.40 140 ALA C N 1
ATOM 5721 C CA . ALA C 1 140 ? 56.617 29.409 19.751 1.00 71.47 140 ALA C CA 1
ATOM 5722 C C . ALA C 1 140 ? 56.404 29.143 21.236 1.00 72.68 140 ALA C C 1
ATOM 5723 O O . ALA C 1 140 ? 56.046 28.026 21.625 1.00 80.24 140 ALA C O 1
ATOM 5725 N N . GLY C 1 141 ? 56.622 30.144 22.075 1.00 66.46 141 GLY C N 1
ATOM 5726 C CA . GLY C 1 141 ? 56.434 30.018 23.499 1.00 63.22 141 GLY C CA 1
ATOM 5727 C C . GLY C 1 141 ? 57.688 30.116 24.349 1.00 68.00 141 GLY C C 1
ATOM 5728 O O . GLY C 1 141 ? 57.654 29.694 25.513 1.00 72.75 141 GLY C O 1
ATOM 5729 N N . ARG C 1 142 ? 58.782 30.654 23.814 1.00 68.82 142 ARG C N 1
ATOM 5730 C CA . ARG C 1 142 ? 60.033 30.749 24.549 1.00 65.80 142 ARG C CA 1
ATOM 5731 C C . ARG C 1 142 ? 60.652 32.119 24.326 1.00 66.96 142 ARG C C 1
ATOM 5732 O O . ARG C 1 142 ? 60.294 32.845 23.395 1.00 70.60 142 ARG C O 1
ATOM 5740 N N . GLY C 1 143 ? 61.594 32.463 25.197 1.00 65.92 143 GLY C N 1
ATOM 5741 C CA . GLY C 1 143 ? 62.281 33.733 25.147 1.00 62.82 143 GLY C CA 1
ATOM 5742 C C . GLY C 1 143 ? 62.204 34.461 26.470 1.00 60.14 143 GLY C C 1
ATOM 5743 O O . GLY C 1 143 ? 61.564 34.022 27.423 1.00 62.43 143 GLY C O 1
ATOM 5744 N N . HIS C 1 144 ? 62.881 35.605 26.514 1.00 54.03 144 HIS C N 1
ATOM 5745 C CA . HIS C 1 144 ? 62.939 36.423 27.715 1.00 49.59 144 HIS C CA 1
ATOM 5746 C C . HIS C 1 144 ? 63.008 37.883 27.295 1.00 51.31 144 HIS C C 1
ATOM 5747 O O . HIS C 1 144 ? 63.235 38.205 26.125 1.00 50.44 144 HIS C O 1
ATOM 5754 N N . THR C 1 145 ? 62.806 38.770 28.263 1.00 45.52 145 THR C N 1
ATOM 5755 C CA . THR C 1 145 ? 62.844 40.204 28.017 1.00 45.04 145 THR C CA 1
ATOM 5756 C C . THR C 1 145 ? 63.656 40.875 29.111 1.00 45.56 145 THR C C 1
ATOM 5757 O O . THR C 1 145 ? 63.416 40.643 30.300 1.00 46.32 145 THR C O 1
ATOM 5761 N N . TRP C 1 146 ? 64.619 41.695 28.707 1.00 48.32 146 TRP C N 1
ATOM 5762 C CA . TRP C 1 146 ? 65.398 42.516 29.622 1.00 47.45 146 TRP C CA 1
ATOM 5763 C C . TRP C 1 146 ? 64.958 43.966 29.476 1.00 48.89 146 TRP C C 1
ATOM 5764 O O . TRP C 1 146 ? 64.879 44.480 28.356 1.00 46.99 146 TRP C O 1
ATOM 5775 N N . LEU C 1 147 ? 64.664 44.615 30.599 1.00 48.58 147 LEU C N 1
ATOM 5776 C CA . LEU C 1 147 ? 64.266 46.015 30.619 1.00 49.84 147 LEU C CA 1
ATOM 5777 C C . LEU C 1 147 ? 65.270 46.827 31.423 1.00 49.27 147 LEU C C 1
ATOM 5778 O O . LEU C 1 147 ? 65.970 46.304 32.293 1.00 55.04 147 LEU C O 1
ATOM 5783 N N . GLY C 1 148 ? 65.316 48.120 31.137 1.00 47.38 148 GLY C N 1
ATOM 5784 C CA . GLY C 1 148 ? 66.196 49.004 31.874 1.00 49.40 148 GLY C CA 1
ATOM 5785 C C . GLY C 1 148 ? 66.043 50.433 31.403 1.00 50.84 148 GLY C C 1
ATOM 5786 O O . GLY C 1 148 ? 65.491 50.706 30.331 1.00 51.06 148 GLY C O 1
ATOM 5787 N N . ASP C 1 149 ? 66.545 51.343 32.233 1.00 54.09 149 ASP C N 1
ATOM 5788 C CA . ASP C 1 149 ? 66.577 52.769 31.937 1.00 60.20 149 ASP C CA 1
ATOM 5789 C C . ASP C 1 149 ? 67.946 53.325 32.310 1.00 63.21 149 ASP C C 1
ATOM 5790 O O . ASP C 1 149 ? 68.298 53.358 33.496 1.00 62.87 149 ASP C O 1
ATOM 5795 N N . PRO C 1 150 ? 68.744 53.772 31.336 1.00 66.37 150 PRO C N 1
ATOM 5796 C CA . PRO C 1 150 ? 70.093 54.261 31.665 1.00 64.66 150 PRO C CA 1
ATOM 5797 C C . PRO C 1 150 ? 70.105 55.532 32.501 1.00 65.71 150 PRO C C 1
ATOM 5798 O O . PRO C 1 150 ? 71.154 55.860 33.068 1.00 69.51 150 PRO C O 1
ATOM 5802 N N . ARG C 1 151 ? 68.986 56.251 32.608 1.00 66.37 151 ARG C N 1
ATOM 5803 C CA . ARG C 1 151 ? 68.928 57.466 33.411 1.00 70.75 151 ARG C CA 1
ATOM 5804 C C . ARG C 1 151 ? 68.245 57.273 34.759 1.00 75.08 151 ARG C C 1
ATOM 5805 O O . ARG C 1 151 ? 68.373 58.143 35.627 1.00 79.39 151 ARG C O 1
ATOM 5813 N N . ASP C 1 152 ? 67.529 56.169 34.959 1.00 76.15 152 ASP C N 1
ATOM 5814 C CA . ASP C 1 152 ? 66.849 55.915 36.228 1.00 74.79 152 ASP C CA 1
ATOM 5815 C C . ASP C 1 152 ? 66.833 54.411 36.455 1.00 71.37 152 ASP C C 1
ATOM 5816 O O . ASP C 1 152 ? 66.062 53.695 35.809 1.00 69.31 152 ASP C O 1
ATOM 5821 N N . THR C 1 153 ? 67.672 53.936 37.372 1.00 73.34 153 THR C N 1
ATOM 5822 C CA . THR C 1 153 ? 67.812 52.505 37.610 1.00 78.36 153 THR C CA 1
ATOM 5823 C C . THR C 1 153 ? 66.710 51.928 38.489 1.00 77.24 153 THR C C 1
ATOM 5824 O O . THR C 1 153 ? 66.717 50.718 38.740 1.00 79.98 153 THR C O 1
ATOM 5828 N N . ASN C 1 154 ? 65.774 52.744 38.964 1.00 76.48 154 ASN C N 1
ATOM 5829 C CA . ASN C 1 154 ? 64.686 52.234 39.786 1.00 77.67 154 ASN C CA 1
ATOM 5830 C C . ASN C 1 154 ? 63.618 51.609 38.898 1.00 74.21 154 ASN C C 1
ATOM 5831 O O . ASN C 1 154 ? 63.129 52.245 37.958 1.00 73.76 154 ASN C O 1
ATOM 5836 N N . ALA C 1 155 ? 63.259 50.364 39.195 1.00 71.20 155 ALA C N 1
ATOM 5837 C CA . ALA C 1 155 ? 62.293 49.654 38.371 1.00 65.96 155 ALA C CA 1
ATOM 5838 C C . ALA C 1 155 ? 60.894 50.234 38.570 1.00 65.11 155 ALA C C 1
ATOM 5839 O O . ALA C 1 155 ? 60.504 50.547 39.700 1.00 67.95 155 ALA C O 1
ATOM 5841 N N . PRO C 1 156 ? 60.121 50.389 37.499 1.00 60.93 156 PRO C N 1
ATOM 5842 C CA . PRO C 1 156 ? 58.764 50.924 37.636 1.00 58.19 156 PRO C CA 1
ATOM 5843 C C . PRO C 1 156 ? 57.859 49.969 38.398 1.00 60.59 156 PRO C C 1
ATOM 5844 O O . PRO C 1 156 ? 58.077 48.757 38.446 1.00 64.24 156 PRO C O 1
ATOM 5848 N N . ALA C 1 157 ? 56.815 50.544 38.996 1.00 59.40 157 ALA C N 1
ATOM 5849 C CA . ALA C 1 157 ? 55.864 49.743 39.755 1.00 55.67 157 ALA C CA 1
ATOM 5850 C C . ALA C 1 157 ? 55.028 48.834 38.866 1.00 52.31 157 ALA C C 1
ATOM 5851 O O . ALA C 1 157 ? 54.547 47.799 39.341 1.00 57.00 157 ALA C O 1
ATOM 5853 N N . TRP C 1 158 ? 54.854 49.181 37.592 1.00 50.48 158 TRP C N 1
ATOM 5854 C CA . TRP C 1 158 ? 53.991 48.406 36.709 1.00 54.04 158 TRP C CA 1
ATOM 5855 C C . TRP C 1 158 ? 54.661 47.155 36.148 1.00 59.20 158 TRP C C 1
ATOM 5856 O O . TRP C 1 158 ? 54.048 46.469 35.322 1.00 56.00 158 TRP C O 1
ATOM 5867 N N . LEU C 1 159 ? 55.890 46.836 36.564 1.00 59.13 159 LEU C N 1
ATOM 5868 C CA . LEU C 1 159 ? 56.452 45.537 36.217 1.00 54.59 159 LEU C CA 1
ATOM 5869 C C . LEU C 1 159 ? 55.629 44.396 36.800 1.00 59.65 159 LEU C C 1
ATOM 5870 O O . LEU C 1 159 ? 55.665 43.281 36.268 1.00 55.22 159 LEU C O 1
ATOM 5875 N N . THR C 1 160 ? 54.878 44.657 37.875 1.00 65.82 160 THR C N 1
ATOM 5876 C CA . THR C 1 160 ? 54.010 43.635 38.447 1.00 70.52 160 THR C CA 1
ATOM 5877 C C . THR C 1 160 ? 52.893 43.245 37.488 1.00 69.63 160 THR C C 1
ATOM 5878 O O . THR C 1 160 ? 52.426 42.100 37.515 1.00 76.83 160 THR C O 1
ATOM 5882 N N . GLN C 1 161 ? 52.449 44.176 36.639 1.00 62.07 161 GLN C N 1
ATOM 5883 C CA . GLN C 1 161 ? 51.453 43.829 35.632 1.00 62.33 161 GLN C CA 1
ATOM 5884 C C . GLN C 1 161 ? 52.030 42.905 34.569 1.00 63.69 161 GLN C C 1
ATOM 5885 O O . GLN C 1 161 ? 51.301 42.082 34.005 1.00 62.44 161 GLN C O 1
ATOM 5891 N N . LEU C 1 162 ? 53.328 43.023 34.282 1.00 64.98 162 LEU C N 1
ATOM 5892 C CA . LEU C 1 162 ? 53.966 42.059 33.393 1.00 56.61 162 LEU C CA 1
ATOM 5893 C C . LEU C 1 162 ? 53.962 40.668 34.010 1.00 51.76 162 LEU C C 1
ATOM 5894 O O . LEU C 1 162 ? 53.697 39.676 33.319 1.00 50.10 162 LEU C O 1
ATOM 5899 N N . SER C 1 163 ? 54.244 40.577 35.311 1.00 46.78 163 SER C N 1
ATOM 5900 C CA . SER C 1 163 ? 54.157 39.292 35.996 1.00 56.10 163 SER C CA 1
ATOM 5901 C C . SER C 1 163 ? 52.727 38.768 35.993 1.00 60.64 163 SER C C 1
ATOM 5902 O O . SER C 1 163 ? 52.495 37.571 35.780 1.00 56.41 163 SER C O 1
ATOM 5905 N N . GLN C 1 164 ? 51.754 39.653 36.225 1.00 64.92 164 GLN C N 1
ATOM 5906 C CA . GLN C 1 164 ? 50.355 39.243 36.202 1.00 65.88 164 GLN C CA 1
ATOM 5907 C C . GLN C 1 164 ? 49.939 38.781 34.812 1.00 63.52 164 GLN C C 1
ATOM 5908 O O . GLN C 1 164 ? 49.125 37.861 34.673 1.00 62.71 164 GLN C O 1
ATOM 5914 N N . ALA C 1 165 ? 50.491 39.402 33.770 1.00 62.02 165 ALA C N 1
ATOM 5915 C CA . ALA C 1 165 ? 50.201 39.013 32.397 1.00 57.42 165 ALA C CA 1
ATOM 5916 C C . ALA C 1 165 ? 50.989 37.788 31.949 1.00 59.50 165 ALA C C 1
ATOM 5917 O O . ALA C 1 165 ? 50.777 37.311 30.829 1.00 62.78 165 ALA C O 1
ATOM 5919 N N . GLY C 1 166 ? 51.886 37.272 32.785 1.00 59.28 166 GLY C N 1
ATOM 5920 C CA . GLY C 1 166 ? 52.651 36.096 32.421 1.00 56.19 166 GLY C CA 1
ATOM 5921 C C . GLY C 1 166 ? 53.769 36.350 31.438 1.00 53.68 166 GLY C C 1
ATOM 5922 O O . GLY C 1 166 ? 54.104 35.460 30.648 1.00 48.14 166 GLY C O 1
ATOM 5923 N N . ILE C 1 167 ? 54.356 37.543 31.457 1.00 51.03 167 ILE C N 1
ATOM 5924 C CA . ILE C 1 167 ? 55.458 37.898 30.570 1.00 49.66 167 ILE C CA 1
ATOM 5925 C C . ILE C 1 167 ? 56.749 37.816 31.381 1.00 51.40 167 ILE C C 1
ATOM 5926 O O . ILE C 1 167 ? 56.992 38.696 32.225 1.00 50.52 167 ILE C O 1
ATOM 5931 N N . PRO C 1 168 ? 57.588 36.802 31.174 1.00 50.77 168 PRO C N 1
ATOM 5932 C CA . PRO C 1 168 ? 58.844 36.726 31.928 1.00 50.94 168 PRO C CA 1
ATOM 5933 C C . PRO C 1 168 ? 59.769 37.869 31.544 1.00 50.88 168 PRO C C 1
ATOM 5934 O O . PRO C 1 168 ? 59.912 38.206 30.366 1.00 51.11 168 PRO C O 1
ATOM 5938 N N . HIS C 1 169 ? 60.387 38.477 32.553 1.00 47.24 169 HIS C N 1
ATOM 5939 C CA . HIS C 1 169 ? 61.187 39.668 32.319 1.00 52.52 169 HIS C CA 1
ATOM 5940 C C . HIS C 1 169 ? 62.243 39.803 33.403 1.00 47.42 169 HIS C C 1
ATOM 5941 O O . HIS C 1 169 ? 62.138 39.216 34.483 1.00 48.06 169 HIS C O 1
ATOM 5948 N N . SER C 1 170 ? 63.268 40.594 33.095 1.00 48.69 170 SER C N 1
ATOM 5949 C CA . SER C 1 170 ? 64.328 40.913 34.038 1.00 47.87 170 SER C CA 1
ATOM 5950 C C . SER C 1 170 ? 64.648 42.393 33.927 1.00 49.25 170 SER C C 1
ATOM 5951 O O . SER C 1 170 ? 64.760 42.929 32.822 1.00 49.21 170 SER C O 1
ATOM 5954 N N . TRP C 1 171 ? 64.789 43.048 35.076 1.00 50.92 171 TRP C N 1
ATOM 5955 C CA . TRP C 1 171 ? 65.176 44.453 35.131 1.00 51.61 171 TRP C CA 1
ATOM 5956 C C . TRP C 1 171 ? 66.697 44.533 35.197 1.00 51.69 171 TRP C C 1
ATOM 5957 O O . TRP C 1 171 ? 67.299 44.212 36.226 1.00 56.41 171 TRP C O 1
ATOM 5968 N N . SER C 1 172 ? 67.317 44.960 34.099 1.00 52.89 172 SER C N 1
ATOM 5969 C CA . SER C 1 172 ? 68.768 45.033 33.986 1.00 65.13 172 SER C CA 1
ATOM 5970 C C . SER C 1 172 ? 69.259 46.427 34.356 1.00 69.33 172 SER C C 1
ATOM 5971 O O . SER C 1 172 ? 68.750 47.427 33.840 1.00 68.33 172 SER C O 1
ATOM 5974 N N . ASP C 1 173 ? 70.257 46.486 35.241 1.00 78.69 173 ASP C N 1
ATOM 5975 C CA . ASP C 1 173 ? 70.856 47.760 35.620 1.00 87.36 173 ASP C CA 1
ATOM 5976 C C . ASP C 1 173 ? 71.759 48.334 34.538 1.00 85.83 173 ASP C C 1
ATOM 5977 O O . ASP C 1 173 ? 72.050 49.535 34.567 1.00 89.94 173 ASP C O 1
ATOM 5982 N N . ASP C 1 174 ? 72.210 47.512 33.589 1.00 77.31 174 ASP C N 1
ATOM 5983 C CA . ASP C 1 174 ? 73.032 47.970 32.473 1.00 72.42 174 ASP C CA 1
ATOM 5984 C C . ASP C 1 174 ? 72.438 47.407 31.179 1.00 63.61 174 ASP C C 1
ATOM 5985 O O . ASP C 1 174 ? 73.035 46.563 30.509 1.00 63.54 174 ASP C O 1
ATOM 5990 N N . ILE C 1 175 ? 71.239 47.885 30.835 1.00 58.09 175 ILE C N 1
ATOM 5991 C CA . ILE C 1 175 ? 70.607 47.491 29.584 1.00 52.24 175 ILE C CA 1
ATOM 5992 C C . ILE C 1 175 ? 71.384 48.028 28.388 1.00 52.05 175 ILE C C 1
ATOM 5993 O O . ILE C 1 175 ? 71.290 47.474 27.286 1.00 54.02 175 ILE C O 1
ATOM 5998 N N . LEU C 1 176 ? 72.177 49.084 28.588 1.00 50.08 176 LEU C N 1
ATOM 5999 C CA . LEU C 1 176 ? 72.926 49.677 27.486 1.00 55.25 176 LEU C CA 1
ATOM 6000 C C . LEU C 1 176 ? 74.050 48.759 27.018 1.00 60.30 176 LEU C C 1
ATOM 6001 O O . LEU C 1 176 ? 74.310 48.652 25.813 1.00 64.03 176 LEU C O 1
ATOM 6006 N N . GLU C 1 177 ? 74.732 48.093 27.952 1.00 57.28 177 GLU C N 1
ATOM 6007 C CA . GLU C 1 177 ? 75.742 47.117 27.558 1.00 55.64 177 GLU C CA 1
ATOM 6008 C C . GLU C 1 177 ? 75.106 45.922 26.863 1.00 54.84 177 GLU C C 1
ATOM 6009 O O . GLU C 1 177 ? 75.657 45.395 25.890 1.00 58.37 177 GLU C O 1
ATOM 6015 N N . ARG C 1 178 ? 73.945 45.480 27.350 1.00 51.15 178 ARG C N 1
ATOM 6016 C CA . ARG C 1 178 ? 73.276 44.342 26.732 1.00 47.45 178 ARG C CA 1
ATOM 6017 C C . ARG C 1 178 ? 72.877 44.656 25.296 1.00 48.43 178 ARG C C 1
ATOM 6018 O O . ARG C 1 178 ? 73.014 43.808 24.406 1.00 44.80 178 ARG C O 1
ATOM 6026 N N . LEU C 1 179 ? 72.406 45.881 25.046 1.00 45.54 179 LEU C N 1
ATOM 6027 C CA . LEU C 1 179 ? 72.055 46.272 23.685 1.00 44.77 179 LEU C CA 1
ATOM 6028 C C . LEU C 1 179 ? 73.291 46.419 22.802 1.00 46.16 179 LEU C C 1
ATOM 6029 O O . LEU C 1 179 ? 73.223 46.156 21.595 1.00 44.43 179 LEU C O 1
ATOM 6034 N N . TRP C 1 180 ? 74.427 46.824 23.375 1.00 45.64 180 TRP C N 1
ATOM 6035 C CA . TRP C 1 180 ? 75.645 46.923 22.576 1.00 45.19 180 TRP C CA 1
ATOM 6036 C C . TRP C 1 180 ? 76.150 45.546 22.165 1.00 47.08 180 TRP C C 1
ATOM 6037 O O . TRP C 1 180 ? 76.647 45.371 21.045 1.00 44.31 180 TRP C O 1
ATOM 6048 N N . ARG C 1 181 ? 76.031 44.557 23.054 1.00 48.37 181 ARG C N 1
ATOM 6049 C CA . ARG C 1 181 ? 76.371 43.187 22.682 1.00 45.26 181 ARG C CA 1
ATOM 6050 C C . ARG C 1 181 ? 75.523 42.707 21.509 1.00 48.85 181 ARG C C 1
ATOM 6051 O O . ARG C 1 181 ? 76.044 42.091 20.572 1.00 47.03 181 ARG C O 1
ATOM 6059 N N . LYS C 1 182 ? 74.216 42.985 21.537 1.00 49.68 182 LYS C N 1
ATOM 6060 C CA . LYS C 1 182 ? 73.353 42.531 20.450 1.00 55.02 182 LYS C CA 1
ATOM 6061 C C . LYS C 1 182 ? 73.650 43.286 19.160 1.00 51.49 182 LYS C C 1
ATOM 6062 O O . LYS C 1 182 ? 73.638 42.694 18.074 1.00 43.54 182 LYS C O 1
ATOM 6068 N N . LEU C 1 183 ? 73.920 44.591 19.260 1.00 45.30 183 LEU C N 1
ATOM 6069 C CA . LEU C 1 183 ? 74.319 45.358 18.084 1.00 43.08 183 LEU C CA 1
ATOM 6070 C C . LEU C 1 183 ? 75.568 44.764 17.443 1.00 45.27 183 LEU C C 1
ATOM 6071 O O . LEU C 1 183 ? 75.605 44.525 16.230 1.00 45.40 183 LEU C O 1
ATOM 6076 N N . ALA C 1 184 ? 76.604 44.510 18.247 1.00 45.87 184 ALA C N 1
ATOM 6077 C CA . ALA C 1 184 ? 77.824 43.919 17.707 1.00 46.20 184 ALA C CA 1
ATOM 6078 C C . ALA C 1 184 ? 77.562 42.522 17.155 1.00 51.26 184 ALA C C 1
ATOM 6079 O O . ALA C 1 184 ? 78.107 42.146 16.110 1.00 54.28 184 ALA C O 1
ATOM 6081 N N . LEU C 1 185 ? 76.721 41.743 17.839 1.00 48.60 185 LEU C N 1
ATOM 6082 C CA . LEU C 1 185 ? 76.404 40.400 17.366 1.00 45.71 185 LEU C CA 1
ATOM 6083 C C . LEU C 1 185 ? 75.684 40.442 16.024 1.00 46.63 185 LEU C C 1
ATOM 6084 O O . LEU C 1 185 ? 76.007 39.671 15.112 1.00 48.27 185 LEU C O 1
ATOM 6089 N N . ASN C 1 186 ? 74.710 41.344 15.880 1.00 44.29 186 ASN C N 1
ATOM 6090 C CA . ASN C 1 186 ? 73.952 41.419 14.635 1.00 50.48 186 ASN C CA 1
ATOM 6091 C C . ASN C 1 186 ? 74.782 42.016 13.505 1.00 47.05 186 ASN C C 1
ATOM 6092 O O . ASN C 1 186 ? 74.535 41.712 12.332 1.00 49.13 186 ASN C O 1
ATOM 6097 N N . CYS C 1 187 ? 75.761 42.864 13.831 1.00 49.44 187 CYS C N 1
ATOM 6098 C CA . CYS C 1 187 ? 76.659 43.382 12.803 1.00 50.82 187 CYS C CA 1
ATOM 6099 C C . CYS C 1 187 ? 77.541 42.286 12.224 1.00 49.77 187 CYS C C 1
ATOM 6100 O O . CYS C 1 187 ? 77.841 42.301 11.025 1.00 49.42 187 CYS C O 1
ATOM 6103 N N . ALA C 1 188 ? 77.959 41.330 13.053 1.00 49.82 188 ALA C N 1
ATOM 6104 C CA . ALA C 1 188 ? 78.835 40.264 12.594 1.00 50.87 188 ALA C CA 1
ATOM 6105 C C . ALA C 1 188 ? 78.108 39.202 11.780 1.00 49.16 188 ALA C C 1
ATOM 6106 O O . ALA C 1 188 ? 78.756 38.487 11.009 1.00 49.55 188 ALA C O 1
ATOM 6108 N N . ILE C 1 189 ? 76.787 39.090 11.916 1.00 49.11 189 ILE C N 1
ATOM 6109 C CA . ILE C 1 189 ? 76.021 37.992 11.327 1.00 47.60 189 ILE C CA 1
ATOM 6110 C C . ILE C 1 189 ? 75.173 38.464 10.148 1.00 52.09 189 ILE C C 1
ATOM 6111 O O . ILE C 1 189 ? 75.356 38.005 9.018 1.00 55.09 189 ILE C O 1
ATOM 6116 N N . ASN C 1 190 ? 74.241 39.387 10.392 1.00 49.91 190 ASN C N 1
ATOM 6117 C CA . ASN C 1 190 ? 73.204 39.685 9.404 1.00 49.90 190 ASN C CA 1
ATOM 6118 C C . ASN C 1 190 ? 73.745 40.222 8.083 1.00 50.34 190 ASN C C 1
ATOM 6119 O O . ASN C 1 190 ? 73.313 39.728 7.026 1.00 49.84 190 ASN C O 1
ATOM 6124 N N . PRO C 1 191 ? 74.650 41.212 8.048 1.00 50.38 191 PRO C N 1
ATOM 6125 C CA . PRO C 1 191 ? 75.141 41.686 6.740 1.00 52.93 191 PRO C CA 1
ATOM 6126 C C . PRO C 1 191 ? 75.735 40.589 5.872 1.00 51.63 191 PRO C C 1
ATOM 6127 O O . PRO C 1 191 ? 75.514 40.582 4.654 1.00 44.44 191 PRO C O 1
ATOM 6131 N N . LEU C 1 192 ? 76.476 39.649 6.464 1.00 44.69 192 LEU C N 1
ATOM 6132 C CA . LEU C 1 192 ? 77.096 38.599 5.665 1.00 47.62 192 LEU C CA 1
ATOM 6133 C C . LEU C 1 192 ? 76.091 37.545 5.207 1.00 50.99 192 LEU C C 1
ATOM 6134 O O . LEU C 1 192 ? 76.301 36.917 4.163 1.00 56.71 192 LEU C O 1
ATOM 6139 N N . THR C 1 193 ? 75.001 37.335 5.953 1.00 46.38 193 THR C N 1
ATOM 6140 C CA . THR C 1 193 ? 73.977 36.406 5.478 1.00 47.86 193 THR C CA 1
ATOM 6141 C C . THR C 1 193 ? 73.268 36.950 4.246 1.00 49.15 193 THR C C 1
ATOM 6142 O O . THR C 1 193 ? 72.788 36.170 3.415 1.00 50.04 193 THR C O 1
ATOM 6146 N N . VAL C 1 194 ? 73.195 38.274 4.107 1.00 51.14 194 VAL C N 1
ATOM 6147 C CA . VAL C 1 194 ? 72.611 38.868 2.910 1.00 50.89 194 VAL C CA 1
ATOM 6148 C C . VAL C 1 194 ? 73.576 38.773 1.735 1.00 52.91 194 VAL C C 1
ATOM 6149 O O . VAL C 1 194 ? 73.174 38.448 0.612 1.00 52.30 194 VAL C O 1
ATOM 6153 N N . LEU C 1 195 ? 74.860 39.055 1.971 1.00 50.56 195 LEU C N 1
ATOM 6154 C CA . LEU C 1 195 ? 75.839 39.014 0.890 1.00 54.27 195 LEU C CA 1
ATOM 6155 C C . LEU C 1 195 ? 76.053 37.591 0.390 1.00 57.79 195 LEU C C 1
ATOM 6156 O O . LEU C 1 195 ? 76.238 37.370 -0.812 1.00 60.44 195 LEU C O 1
ATOM 6161 N N . HIS C 1 196 ? 76.029 36.616 1.296 1.00 54.41 196 HIS C N 1
ATOM 6162 C CA . HIS C 1 196 ? 76.226 35.222 0.929 1.00 53.48 196 HIS C CA 1
ATOM 6163 C C . HIS C 1 196 ? 74.926 34.496 0.607 1.00 52.23 196 HIS C C 1
ATOM 6164 O O . HIS C 1 196 ? 74.978 33.357 0.130 1.00 57.00 196 HIS C O 1
ATOM 6171 N N . ASP C 1 197 ? 73.775 35.123 0.849 1.00 48.02 197 ASP C N 1
ATOM 6172 C CA . ASP C 1 197 ? 72.468 34.563 0.506 1.00 50.26 197 ASP C CA 1
ATOM 6173 C C . ASP C 1 197 ? 72.298 33.167 1.105 1.00 54.67 197 ASP C C 1
ATOM 6174 O O . ASP C 1 197 ? 72.171 32.163 0.403 1.00 58.66 197 ASP C O 1
ATOM 6179 N N . CYS C 1 198 ? 72.302 33.118 2.434 1.00 50.68 198 CYS C N 1
ATOM 6180 C CA . CYS C 1 198 ? 72.297 31.840 3.129 1.00 50.64 198 CYS C CA 1
ATOM 6181 C C . CYS C 1 198 ? 71.738 32.032 4.529 1.00 52.68 198 CYS C C 1
ATOM 6182 O O . CYS C 1 198 ? 71.643 33.154 5.034 1.00 50.89 198 CYS C O 1
ATOM 6185 N N . ARG C 1 199 ? 71.361 30.913 5.143 1.00 55.04 199 ARG C N 1
ATOM 6186 C CA . ARG C 1 199 ? 70.996 30.913 6.548 1.00 51.26 199 ARG C CA 1
ATOM 6187 C C . ARG C 1 199 ? 72.243 31.121 7.404 1.00 50.45 199 ARG C C 1
ATOM 6188 O O . ARG C 1 199 ? 73.377 31.039 6.925 1.00 52.96 199 ARG C O 1
ATOM 6196 N N . ASN C 1 200 ? 72.020 31.393 8.694 1.00 48.09 200 ASN C N 1
ATOM 6197 C CA . ASN C 1 200 ? 73.126 31.768 9.575 1.00 50.45 200 ASN C CA 1
ATOM 6198 C C . ASN C 1 200 ? 74.224 30.711 9.597 1.00 51.52 200 ASN C C 1
ATOM 6199 O O . ASN C 1 200 ? 75.408 31.052 9.704 1.00 57.13 200 ASN C O 1
ATOM 6204 N N . GLY C 1 201 ? 73.861 29.433 9.483 1.00 49.58 201 GLY C N 1
ATOM 6205 C CA . GLY C 1 201 ? 74.860 28.381 9.448 1.00 49.29 201 GLY C CA 1
ATOM 6206 C C . GLY C 1 201 ? 75.794 28.463 8.261 1.00 52.39 201 GLY C C 1
ATOM 6207 O O . GLY C 1 201 ? 76.927 27.976 8.339 1.00 53.61 201 GLY C O 1
ATOM 6208 N N . GLY C 1 202 ? 75.352 29.077 7.163 1.00 53.05 202 GLY C N 1
ATOM 6209 C CA . GLY C 1 202 ? 76.200 29.225 5.993 1.00 52.80 202 GLY C CA 1
ATOM 6210 C C . GLY C 1 202 ? 77.431 30.078 6.218 1.00 56.19 202 GLY C C 1
ATOM 6211 O O . GLY C 1 202 ? 78.342 30.052 5.382 1.00 58.96 202 GLY C O 1
ATOM 6212 N N . LEU C 1 203 ? 77.484 30.832 7.319 1.00 58.63 203 LEU C N 1
ATOM 6213 C CA . LEU C 1 203 ? 78.660 31.640 7.620 1.00 57.28 203 LEU C CA 1
ATOM 6214 C C . LEU C 1 203 ? 79.853 30.799 8.050 1.00 58.48 203 LEU C C 1
ATOM 6215 O O . LEU C 1 203 ? 80.961 31.337 8.151 1.00 59.88 203 LEU C O 1
ATOM 6220 N N . ARG C 1 204 ? 79.654 29.503 8.311 1.00 59.29 204 ARG C N 1
ATOM 6221 C CA . ARG C 1 204 ? 80.779 28.631 8.634 1.00 57.79 204 ARG C CA 1
ATOM 6222 C C . ARG C 1 204 ? 81.732 28.496 7.456 1.00 63.74 204 ARG C C 1
ATOM 6223 O O . ARG C 1 204 ? 82.926 28.236 7.649 1.00 72.94 204 ARG C O 1
ATOM 6231 N N . GLN C 1 205 ? 81.229 28.671 6.233 1.00 61.70 205 GLN C N 1
ATOM 6232 C CA . GLN C 1 205 ? 82.069 28.629 5.043 1.00 63.44 205 GLN C CA 1
ATOM 6233 C C . GLN C 1 205 ? 83.053 29.790 4.969 1.00 70.35 205 GLN C C 1
ATOM 6234 O O . GLN C 1 205 ? 83.974 29.743 4.146 1.00 73.32 205 GLN C O 1
ATOM 6240 N N . HIS C 1 206 ? 82.889 30.820 5.797 1.00 76.24 206 HIS C N 1
ATOM 6241 C CA . HIS C 1 206 ? 83.757 31.997 5.788 1.00 77.18 206 HIS C CA 1
ATOM 6242 C C . HIS C 1 206 ? 84.167 32.336 7.216 1.00 76.54 206 HIS C C 1
ATOM 6243 O O . HIS C 1 206 ? 83.747 33.357 7.772 1.00 79.75 206 HIS C O 1
ATOM 6250 N N . PRO C 1 207 ? 85.000 31.499 7.842 1.00 75.30 207 PRO C N 1
ATOM 6251 C CA . PRO C 1 207 ? 85.379 31.761 9.239 1.00 75.70 207 PRO C CA 1
ATOM 6252 C C . PRO C 1 207 ? 86.341 32.924 9.400 1.00 75.82 207 PRO C C 1
ATOM 6253 O O . PRO C 1 207 ? 86.400 33.508 10.489 1.00 70.00 207 PRO C O 1
ATOM 6257 N N . GLU C 1 208 ? 87.095 33.277 8.357 1.00 81.80 208 GLU C N 1
ATOM 6258 C CA . GLU C 1 208 ? 88.045 34.378 8.464 1.00 83.58 208 GLU C CA 1
ATOM 6259 C C . GLU C 1 208 ? 87.368 35.734 8.316 1.00 80.39 208 GLU C C 1
ATOM 6260 O O . GLU C 1 208 ? 87.841 36.719 8.894 1.00 81.18 208 GLU C O 1
ATOM 6266 N N . GLU C 1 209 ? 86.274 35.813 7.552 1.00 78.47 209 GLU C N 1
ATOM 6267 C CA . GLU C 1 209 ? 85.497 37.048 7.520 1.00 75.67 209 GLU C CA 1
ATOM 6268 C C . GLU C 1 209 ? 84.848 37.315 8.872 1.00 77.17 209 GLU C C 1
ATOM 6269 O O . GLU C 1 209 ? 84.801 38.462 9.331 1.00 74.05 209 GLU C O 1
ATOM 6275 N N . ILE C 1 210 ? 84.347 36.265 9.526 1.00 79.15 210 ILE C N 1
ATOM 6276 C CA . ILE C 1 210 ? 83.733 36.428 10.840 1.00 78.89 210 ILE C CA 1
ATOM 6277 C C . ILE C 1 210 ? 84.782 36.824 11.871 1.00 78.84 210 ILE C C 1
ATOM 6278 O O . ILE C 1 210 ? 84.598 37.781 12.632 1.00 77.16 210 ILE C O 1
ATOM 6283 N N . ALA C 1 211 ? 85.902 36.095 11.907 1.00 79.57 211 ALA C N 1
ATOM 6284 C CA . ALA C 1 211 ? 86.946 36.384 12.885 1.00 73.61 211 ALA C CA 1
ATOM 6285 C C . ALA C 1 211 ? 87.534 37.773 12.687 1.00 67.63 211 ALA C C 1
ATOM 6286 O O . ALA C 1 211 ? 87.930 38.423 13.661 1.00 64.41 211 ALA C O 1
ATOM 6288 N N . ALA C 1 212 ? 87.590 38.248 11.441 1.00 65.59 212 ALA C N 1
ATOM 6289 C CA . ALA C 1 212 ? 88.109 39.586 11.184 1.00 66.81 212 ALA C CA 1
ATOM 6290 C C . ALA C 1 212 ? 87.155 40.665 11.678 1.00 68.26 212 ALA C C 1
ATOM 6291 O O . ALA C 1 212 ? 87.604 41.721 12.139 1.00 70.80 212 ALA C O 1
ATOM 6293 N N . LEU C 1 213 ? 85.844 40.425 11.591 1.00 69.89 213 LEU C N 1
ATOM 6294 C CA . LEU C 1 213 ? 84.881 41.435 12.018 1.00 64.71 213 LEU C CA 1
ATOM 6295 C C . LEU C 1 213 ? 84.791 41.512 13.537 1.00 59.77 213 LEU C C 1
ATOM 6296 O O . LEU C 1 213 ? 84.658 42.604 14.099 1.00 54.11 213 LEU C O 1
ATOM 6301 N N . CYS C 1 214 ? 84.860 40.364 14.216 1.00 63.01 214 CYS C N 1
ATOM 6302 C CA . CYS C 1 214 ? 84.774 40.363 15.672 1.00 73.34 214 CYS C CA 1
ATOM 6303 C C . CYS C 1 214 ? 85.983 41.043 16.303 1.00 77.74 214 CYS C C 1
ATOM 6304 O O . CYS C 1 214 ? 85.855 41.704 17.339 1.00 76.24 214 CYS C O 1
ATOM 6307 N N . ASP C 1 215 ? 87.164 40.887 15.700 1.00 84.47 215 ASP C N 1
ATOM 6308 C CA . ASP C 1 215 ? 88.335 41.613 16.182 1.00 84.50 215 ASP C CA 1
ATOM 6309 C C . ASP C 1 215 ? 88.140 43.118 16.046 1.00 72.67 215 ASP C C 1
ATOM 6310 O O . ASP C 1 215 ? 88.569 43.890 16.912 1.00 73.91 215 ASP C O 1
ATOM 6315 N N . GLU C 1 216 ? 87.480 43.548 14.971 1.00 59.52 216 GLU C N 1
ATOM 6316 C CA . GLU C 1 216 ? 87.253 44.968 14.734 1.00 56.95 216 GLU C CA 1
ATOM 6317 C C . GLU C 1 216 ? 86.075 45.492 15.549 1.00 71.73 216 GLU C C 1
ATOM 6318 O O . GLU C 1 216 ? 86.142 46.597 16.100 1.00 78.85 216 GLU C O 1
ATOM 6324 N N . LEU C 1 217 ? 84.986 44.720 15.628 1.00 73.55 217 LEU C N 1
ATOM 6325 C CA . LEU C 1 217 ? 83.877 45.093 16.501 1.00 63.77 217 LEU C CA 1
ATOM 6326 C C . LEU C 1 217 ? 84.284 45.050 17.966 1.00 63.08 217 LEU C C 1
ATOM 6327 O O . LEU C 1 217 ? 83.706 45.768 18.790 1.00 63.73 217 LEU C O 1
ATOM 6332 N N . GLY C 1 218 ? 85.260 44.206 18.308 1.00 66.13 218 GLY C N 1
ATOM 6333 C CA . GLY C 1 218 ? 85.774 44.201 19.667 1.00 74.92 218 GLY C CA 1
ATOM 6334 C C . GLY C 1 218 ? 86.444 45.510 20.034 1.00 80.53 218 GLY C C 1
ATOM 6335 O O . GLY C 1 218 ? 86.317 45.989 21.163 1.00 81.16 218 GLY C O 1
ATOM 6336 N N . GLN C 1 219 ? 87.166 46.109 19.083 1.00 83.02 219 GLN C N 1
ATOM 6337 C CA . GLN C 1 219 ? 87.737 47.430 19.319 1.00 83.67 219 GLN C CA 1
ATOM 6338 C C . GLN C 1 219 ? 86.642 48.452 19.586 1.00 82.09 219 GLN C C 1
ATOM 6339 O O . GLN C 1 219 ? 86.779 49.309 20.466 1.00 88.23 219 GLN C O 1
ATOM 6345 N N . LEU C 1 220 ? 85.541 48.369 18.837 1.00 75.09 220 LEU C N 1
ATOM 6346 C CA . LEU C 1 220 ? 84.436 49.301 19.030 1.00 63.69 220 LEU C CA 1
ATOM 6347 C C . LEU C 1 220 ? 83.738 49.064 20.364 1.00 66.33 220 LEU C C 1
ATOM 6348 O O . LEU C 1 220 ? 83.306 50.017 21.023 1.00 67.12 220 LEU C O 1
ATOM 6353 N N . LEU C 1 221 ? 83.618 47.800 20.779 1.00 68.59 221 LEU C N 1
ATOM 6354 C CA . LEU C 1 221 ? 83.003 47.498 22.067 1.00 66.67 221 LEU C CA 1
ATOM 6355 C C . LEU C 1 221 ? 83.882 47.968 23.220 1.00 69.87 221 LEU C C 1
ATOM 6356 O O . LEU C 1 221 ? 83.398 48.605 24.163 1.00 64.69 221 LEU C O 1
ATOM 6361 N N . HIS C 1 222 ? 85.180 47.660 23.161 1.00 77.33 222 HIS C N 1
ATOM 6362 C CA . HIS C 1 222 ? 86.080 48.048 24.242 1.00 81.29 222 HIS C CA 1
ATOM 6363 C C . HIS C 1 222 ? 86.211 49.562 24.338 1.00 79.11 222 HIS C C 1
ATOM 6364 O O . HIS C 1 222 ? 86.228 50.120 25.441 1.00 78.30 222 HIS C O 1
ATOM 6371 N N . ALA C 1 223 ? 86.299 50.245 23.194 1.00 78.90 223 ALA C N 1
ATOM 6372 C CA . ALA C 1 223 ? 86.380 51.700 23.187 1.00 76.55 223 ALA C CA 1
ATOM 6373 C C . ALA C 1 223 ? 85.091 52.366 23.646 1.00 81.13 223 ALA C C 1
ATOM 6374 O O . ALA C 1 223 ? 85.083 53.585 23.850 1.00 88.99 223 ALA C O 1
ATOM 6376 N N . SER C 1 224 ? 84.009 51.607 23.806 1.00 82.02 224 SER C N 1
ATOM 6377 C CA . SER C 1 224 ? 82.758 52.127 24.338 1.00 79.58 224 SER C CA 1
ATOM 6378 C C . SER C 1 224 ? 82.564 51.792 25.810 1.00 71.51 224 SER C C 1
ATOM 6379 O O . SER C 1 224 ? 81.502 52.089 26.365 1.00 70.24 224 SER C O 1
ATOM 6382 N N . GLY C 1 225 ? 83.555 51.176 26.448 1.00 66.78 225 GLY C N 1
ATOM 6383 C CA . GLY C 1 225 ? 83.497 50.869 27.862 1.00 70.76 225 GLY C CA 1
ATOM 6384 C C . GLY C 1 225 ? 83.049 49.470 28.223 1.00 73.60 225 GLY C C 1
ATOM 6385 O O . GLY C 1 225 ? 82.732 49.227 29.393 1.00 79.07 225 GLY C O 1
ATOM 6386 N N . TYR C 1 226 ? 83.017 48.543 27.269 1.00 68.20 226 TYR C N 1
ATOM 6387 C CA . TYR C 1 226 ? 82.536 47.182 27.503 1.00 68.40 226 TYR C CA 1
ATOM 6388 C C . TYR C 1 226 ? 83.698 46.225 27.255 1.00 78.45 226 TYR C C 1
ATOM 6389 O O . TYR C 1 226 ? 83.873 45.702 26.152 1.00 79.52 226 TYR C O 1
ATOM 6398 N N . ASP C 1 227 ? 84.488 45.996 28.306 1.00 83.90 227 ASP C N 1
ATOM 6399 C CA . ASP C 1 227 ? 85.716 45.220 28.178 1.00 84.44 227 ASP C CA 1
ATOM 6400 C C . ASP C 1 227 ? 85.423 43.742 27.955 1.00 77.64 227 ASP C C 1
ATOM 6401 O O . ASP C 1 227 ? 85.902 43.142 26.985 1.00 70.35 227 ASP C O 1
ATOM 6406 N N . ALA C 1 228 ? 84.641 43.136 28.851 1.00 76.17 228 ALA C N 1
ATOM 6407 C CA . ALA C 1 228 ? 84.382 41.703 28.759 1.00 74.45 228 ALA C CA 1
ATOM 6408 C C . ALA C 1 228 ? 83.587 41.350 27.508 1.00 73.42 228 ALA C C 1
ATOM 6409 O O . ALA C 1 228 ? 83.760 40.256 26.956 1.00 72.80 228 ALA C O 1
ATOM 6411 N N . ALA C 1 229 ? 82.718 42.255 27.049 1.00 67.81 229 ALA C N 1
ATOM 6412 C CA . ALA C 1 229 ? 81.942 41.989 25.842 1.00 58.24 229 ALA C CA 1
ATOM 6413 C C . ALA C 1 229 ? 82.845 41.853 24.623 1.00 58.45 229 ALA C C 1
ATOM 6414 O O . ALA C 1 229 ? 82.635 40.972 23.781 1.00 59.37 229 ALA C O 1
ATOM 6416 N N . ALA C 1 230 ? 83.859 42.714 24.514 1.00 57.17 230 ALA C N 1
ATOM 6417 C CA . ALA C 1 230 ? 84.785 42.624 23.390 1.00 59.71 230 ALA C CA 1
ATOM 6418 C C . ALA C 1 230 ? 85.626 41.354 23.450 1.00 64.72 230 ALA C C 1
ATOM 6419 O O . ALA C 1 230 ? 86.049 40.841 22.407 1.00 62.81 230 ALA C O 1
ATOM 6421 N N . ARG C 1 231 ? 85.878 40.835 24.651 1.00 68.14 231 ARG C N 1
ATOM 6422 C CA . ARG C 1 231 ? 86.671 39.618 24.778 1.00 72.70 231 ARG C CA 1
ATOM 6423 C C . ARG C 1 231 ? 85.906 38.407 24.260 1.00 76.03 231 ARG C C 1
ATOM 6424 O O . ARG C 1 231 ? 86.403 37.665 23.404 1.00 83.22 231 ARG C O 1
ATOM 6432 N N . SER C 1 232 ? 84.695 38.193 24.766 1.00 72.77 232 SER C N 1
ATOM 6433 C CA . SER C 1 232 ? 83.897 37.023 24.428 1.00 73.03 232 SER C CA 1
ATOM 6434 C C . SER C 1 232 ? 83.117 37.182 23.128 1.00 75.88 232 SER C C 1
ATOM 6435 O O . SER C 1 232 ? 82.321 36.297 22.798 1.00 81.47 232 SER C O 1
ATOM 6438 N N . LEU C 1 233 ? 83.330 38.269 22.383 1.00 71.69 233 LEU C N 1
ATOM 6439 C CA . LEU C 1 233 ? 82.513 38.532 21.201 1.00 70.14 233 LEU C CA 1
ATOM 6440 C C . LEU C 1 233 ? 82.635 37.408 20.178 1.00 75.30 233 LEU C C 1
ATOM 6441 O O . LEU C 1 233 ? 81.626 36.848 19.735 1.00 81.88 233 LEU C O 1
ATOM 6446 N N . LEU C 1 234 ? 83.867 37.065 19.793 1.00 78.39 234 LEU C N 1
ATOM 6447 C CA . LEU C 1 234 ? 84.070 36.033 18.779 1.00 75.03 234 LEU C CA 1
ATOM 6448 C C . LEU C 1 234 ? 83.457 34.704 19.202 1.00 72.70 234 LEU C C 1
ATOM 6449 O O . LEU C 1 234 ? 82.825 34.017 18.391 1.00 72.41 234 LEU C O 1
ATOM 6454 N N . GLU C 1 235 ? 83.635 34.323 20.468 1.00 72.16 235 GLU C N 1
ATOM 6455 C CA . GLU C 1 235 ? 83.055 33.073 20.942 1.00 74.16 235 GLU C CA 1
ATOM 6456 C C . GLU C 1 235 ? 81.537 33.161 21.037 1.00 73.53 235 GLU C C 1
ATOM 6457 O O . GLU C 1 235 ? 80.847 32.149 20.872 1.00 74.64 235 GLU C O 1
ATOM 6463 N N . ASP C 1 236 ? 80.999 34.354 21.293 1.00 70.39 236 ASP C N 1
ATOM 6464 C CA . ASP C 1 236 ? 79.550 34.504 21.348 1.00 67.53 236 ASP C CA 1
ATOM 6465 C C . ASP C 1 236 ? 78.927 34.519 19.959 1.00 58.12 236 ASP C C 1
ATOM 6466 O O . ASP C 1 236 ? 77.793 34.059 19.791 1.00 60.87 236 ASP C O 1
ATOM 6471 N N . VAL C 1 237 ? 79.645 35.030 18.957 1.00 50.36 237 VAL C N 1
ATOM 6472 C CA . VAL C 1 237 ? 79.116 35.044 17.596 1.00 49.90 237 VAL C CA 1
ATOM 6473 C C . VAL C 1 237 ? 79.043 33.627 17.039 1.00 60.32 237 VAL C C 1
ATOM 6474 O O . VAL C 1 237 ? 78.026 33.219 16.467 1.00 61.81 237 VAL C O 1
ATOM 6478 N N . ARG C 1 238 ? 80.119 32.852 17.205 1.00 66.51 238 ARG C N 1
ATOM 6479 C CA . ARG C 1 238 ? 80.126 31.479 16.711 1.00 68.03 238 ARG C CA 1
ATOM 6480 C C . ARG C 1 238 ? 79.097 30.615 17.429 1.00 70.35 238 ARG C C 1
ATOM 6481 O O . ARG C 1 238 ? 78.518 29.707 16.820 1.00 76.40 238 ARG C O 1
ATOM 6489 N N . ALA C 1 239 ? 78.853 30.877 18.715 1.00 63.48 239 ALA C N 1
ATOM 6490 C CA . ALA C 1 239 ? 77.855 30.104 19.447 1.00 59.26 239 ALA C CA 1
ATOM 6491 C C . ALA C 1 239 ? 76.450 30.390 18.934 1.00 61.06 239 ALA C C 1
ATOM 6492 O O . ALA C 1 239 ? 75.621 29.478 18.833 1.00 65.42 239 ALA C O 1
ATOM 6494 N N . VAL C 1 240 ? 76.165 31.651 18.607 1.00 58.25 240 VAL C N 1
ATOM 6495 C CA . VAL C 1 240 ? 74.849 32.004 18.085 1.00 55.80 240 VAL C CA 1
ATOM 6496 C C . VAL C 1 240 ? 74.678 31.476 16.665 1.00 57.52 240 VAL C C 1
ATOM 6497 O O . VAL C 1 240 ? 73.583 31.054 16.273 1.00 58.63 240 VAL C O 1
ATOM 6501 N N . ILE C 1 241 ? 75.757 31.477 15.879 1.00 59.41 241 ILE C N 1
ATOM 6502 C CA . ILE C 1 241 ? 75.687 30.951 14.518 1.00 62.55 241 ILE C CA 1
ATOM 6503 C C . ILE C 1 241 ? 75.332 29.470 14.536 1.00 71.26 241 ILE C C 1
ATOM 6504 O O . ILE C 1 241 ? 74.503 29.006 13.744 1.00 79.30 241 ILE C O 1
ATOM 6509 N N . ASP C 1 242 ? 75.946 28.705 15.443 1.00 69.77 242 ASP C N 1
ATOM 6510 C CA . ASP C 1 242 ? 75.579 27.300 15.586 1.00 68.69 242 ASP C CA 1
ATOM 6511 C C . ASP C 1 242 ? 74.157 27.140 16.108 1.00 65.45 242 ASP C C 1
ATOM 6512 O O . ASP C 1 242 ? 73.457 26.200 15.716 1.00 76.38 242 ASP C O 1
ATOM 6517 N N . ALA C 1 243 ? 73.711 28.047 16.979 1.00 54.43 243 ALA C N 1
ATOM 6518 C CA . ALA C 1 243 ? 72.389 27.912 17.580 1.00 52.08 243 ALA C CA 1
ATOM 6519 C C . ALA C 1 243 ? 71.277 28.227 16.587 1.00 60.20 243 ALA C C 1
ATOM 6520 O O . ALA C 1 243 ? 70.199 27.625 16.656 1.00 69.36 243 ALA C O 1
ATOM 6522 N N . THR C 1 244 ? 71.510 29.163 15.667 1.00 57.07 244 THR C N 1
ATOM 6523 C CA . THR C 1 244 ? 70.518 29.564 14.677 1.00 55.88 244 THR C CA 1
ATOM 6524 C C . THR C 1 244 ? 70.938 29.172 13.263 1.00 61.17 244 THR C C 1
ATOM 6525 O O . THR C 1 244 ? 70.608 29.865 12.297 1.00 62.63 244 THR C O 1
ATOM 6529 N N . ALA C 1 245 ? 71.653 28.049 13.132 1.00 58.47 245 ALA C N 1
ATOM 6530 C CA . ALA C 1 245 ? 72.245 27.673 11.851 1.00 51.95 245 ALA C CA 1
ATOM 6531 C C . ALA C 1 245 ? 71.198 27.464 10.766 1.00 57.52 245 ALA C C 1
ATOM 6532 O O . ALA C 1 245 ? 71.484 27.678 9.582 1.00 58.64 245 ALA C O 1
ATOM 6534 N N . ALA C 1 246 ? 69.989 27.050 11.139 1.00 57.05 246 ALA C N 1
ATOM 6535 C CA . ALA C 1 246 ? 68.941 26.741 10.176 1.00 52.47 246 ALA C CA 1
ATOM 6536 C C . ALA C 1 246 ? 67.966 27.891 9.973 1.00 51.63 246 ALA C C 1
ATOM 6537 O O . ALA C 1 246 ? 66.912 27.695 9.360 1.00 52.15 246 ALA C O 1
ATOM 6539 N N . ASN C 1 247 ? 68.289 29.082 10.468 1.00 51.74 247 ASN C N 1
ATOM 6540 C CA . ASN C 1 247 ? 67.394 30.228 10.401 1.00 54.02 247 ASN C CA 1
ATOM 6541 C C . ASN C 1 247 ? 67.951 31.285 9.458 1.00 52.22 247 ASN C C 1
ATOM 6542 O O . ASN C 1 247 ? 69.166 31.509 9.405 1.00 51.84 247 ASN C O 1
ATOM 6547 N N . TYR C 1 248 ? 67.057 31.927 8.709 1.00 52.87 248 TYR C N 1
ATOM 6548 C CA . TYR C 1 248 ? 67.408 33.128 7.965 1.00 49.17 248 TYR C CA 1
ATOM 6549 C C . TYR C 1 248 ? 67.334 34.331 8.897 1.00 48.39 248 TYR C C 1
ATOM 6550 O O . TYR C 1 248 ? 66.364 34.484 9.648 1.00 45.06 248 TYR C O 1
ATOM 6559 N N . SER C 1 249 ? 68.3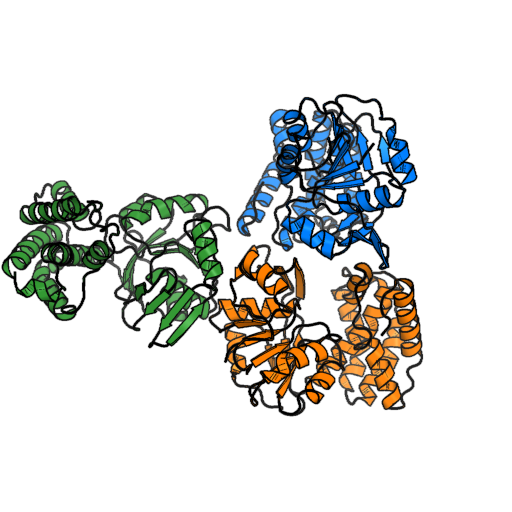59 35.180 8.851 1.00 44.16 249 SER C N 1
ATOM 6560 C CA . SER C 1 249 ? 68.381 36.368 9.692 1.00 45.39 249 SER C CA 1
ATOM 6561 C C . SER C 1 249 ? 67.220 37.295 9.343 1.00 43.08 249 SER C C 1
ATOM 6562 O O . SER C 1 249 ? 66.606 37.198 8.277 1.00 43.04 249 SER C O 1
ATOM 6565 N N . SER C 1 250 ? 66.919 38.208 10.270 1.00 42.68 250 SER C N 1
ATOM 6566 C CA . SER C 1 250 ? 65.870 39.191 10.018 1.00 44.52 250 SER C CA 1
ATOM 6567 C C . SER C 1 250 ? 66.204 40.075 8.822 1.00 47.32 250 SER C C 1
ATOM 6568 O O . SER C 1 250 ? 65.305 40.457 8.064 1.00 50.11 250 SER C O 1
ATOM 6571 N N . MET C 1 251 ? 67.486 40.401 8.627 1.00 44.81 251 MET C N 1
ATOM 6572 C CA . MET C 1 251 ? 67.863 41.227 7.484 1.00 46.60 251 MET C CA 1
ATOM 6573 C C . MET C 1 251 ? 67.696 40.466 6.174 1.00 47.99 251 MET C C 1
ATOM 6574 O O . MET C 1 251 ? 67.275 41.043 5.164 1.00 48.58 251 MET C O 1
ATOM 6579 N N . HIS C 1 252 ? 68.011 39.167 6.171 1.00 42.85 252 HIS C N 1
ATOM 6580 C CA . HIS C 1 252 ? 67.829 38.372 4.960 1.00 44.66 252 HIS C CA 1
ATOM 6581 C C . HIS C 1 252 ? 66.356 38.262 4.587 1.00 48.05 252 HIS C C 1
ATOM 6582 O O . HIS C 1 252 ? 66.007 38.292 3.402 1.00 49.13 252 HIS C O 1
ATOM 6589 N N . GLN C 1 253 ? 65.478 38.131 5.584 1.00 42.71 253 GLN C N 1
ATOM 6590 C CA . GLN C 1 253 ? 64.050 38.053 5.296 1.00 53.28 253 GLN C CA 1
ATOM 6591 C C . GLN C 1 253 ? 63.511 39.379 4.776 1.00 56.04 253 GLN C C 1
ATOM 6592 O O . GLN C 1 253 ? 62.547 39.391 4.002 1.00 56.16 253 GLN C O 1
ATOM 6598 N N . ASP C 1 254 ? 64.116 40.500 5.179 1.00 55.66 254 ASP C N 1
ATOM 6599 C CA . ASP C 1 254 ? 63.726 41.787 4.612 1.00 53.33 254 ASP C CA 1
ATOM 6600 C C . ASP C 1 254 ? 64.095 41.874 3.137 1.00 49.53 254 ASP C C 1
ATOM 6601 O O . ASP C 1 254 ? 63.297 42.345 2.319 1.00 50.80 254 ASP C O 1
ATOM 6606 N N . VAL C 1 255 ? 65.298 41.420 2.777 1.00 48.30 255 VAL C N 1
ATOM 6607 C CA . VAL C 1 255 ? 65.736 41.502 1.387 1.00 51.93 255 VAL C CA 1
ATOM 6608 C C . VAL C 1 255 ? 64.910 40.570 0.508 1.00 60.23 255 VAL C C 1
ATOM 6609 O O . VAL C 1 255 ? 64.542 40.923 -0.620 1.00 57.25 255 VAL C O 1
ATOM 6613 N N . THR C 1 256 ? 64.601 39.370 1.007 1.00 68.79 256 THR C N 1
ATOM 6614 C CA . THR C 1 256 ? 63.775 38.442 0.240 1.00 70.00 256 THR C CA 1
ATOM 6615 C C . THR C 1 256 ? 62.362 38.983 0.058 1.00 67.77 256 THR C C 1
ATOM 6616 O O . THR C 1 256 ? 61.771 38.842 -1.019 1.00 65.87 256 THR C O 1
ATOM 6620 N N . ARG C 1 257 ? 61.809 39.611 1.093 1.00 70.77 257 ARG C N 1
ATOM 6621 C CA . ARG C 1 257 ? 60.478 40.198 1.013 1.00 74.57 257 ARG C CA 1
ATOM 6622 C C . ARG C 1 257 ? 60.476 41.588 0.388 1.00 74.16 257 ARG C C 1
ATOM 6623 O O . ARG C 1 257 ? 59.416 42.220 0.330 1.00 74.07 257 ARG C O 1
ATOM 6631 N N . GLY C 1 258 ? 61.624 42.077 -0.076 1.00 75.30 258 GLY C N 1
ATOM 6632 C CA . GLY C 1 258 ? 61.676 43.374 -0.720 1.00 80.24 258 GLY C CA 1
ATOM 6633 C C . GLY C 1 258 ? 61.387 44.551 0.181 1.00 85.25 258 GLY C C 1
ATOM 6634 O O . GLY C 1 258 ? 61.034 45.624 -0.314 1.00 92.36 258 GLY C O 1
ATOM 6635 N N . ARG C 1 259 ? 61.527 44.386 1.492 1.00 80.07 259 ARG C N 1
ATOM 6636 C CA . ARG C 1 259 ? 61.261 45.458 2.437 1.00 74.77 259 ARG C CA 1
ATOM 6637 C C . ARG C 1 259 ? 62.546 46.219 2.758 1.00 72.29 259 ARG C C 1
ATOM 6638 O O . ARG C 1 259 ? 63.649 45.822 2.375 1.00 72.01 259 ARG C O 1
ATOM 6646 N N . ARG C 1 260 ? 62.389 47.336 3.464 1.00 70.94 260 ARG C N 1
ATOM 6647 C CA . ARG C 1 260 ? 63.545 48.110 3.891 1.00 66.44 260 ARG C CA 1
ATOM 6648 C C . ARG C 1 260 ? 64.375 47.297 4.878 1.00 67.75 260 ARG C C 1
ATOM 6649 O O . ARG C 1 260 ? 63.838 46.550 5.699 1.00 70.77 260 ARG C O 1
ATOM 6657 N N . THR C 1 261 ? 65.693 47.455 4.798 1.00 66.92 261 THR C N 1
ATOM 6658 C CA . THR C 1 261 ? 66.625 46.499 5.377 1.00 73.59 261 THR C CA 1
ATOM 6659 C C . THR C 1 261 ? 67.124 46.875 6.766 1.00 78.79 261 THR C C 1
ATOM 6660 O O . THR C 1 261 ? 67.888 46.101 7.352 1.00 91.84 261 THR C O 1
ATOM 6664 N N . GLU C 1 262 ? 66.740 48.037 7.298 1.00 65.81 262 GLU C N 1
ATOM 6665 C CA . GLU C 1 262 ? 67.084 48.423 8.670 1.00 63.26 262 GLU C CA 1
ATOM 6666 C C . GLU C 1 262 ? 68.597 48.532 8.877 1.00 61.61 262 GLU C C 1
ATOM 6667 O O . GLU C 1 262 ? 69.098 48.342 9.988 1.00 59.98 262 GLU C O 1
ATOM 6673 N N . ILE C 1 263 ? 69.340 48.847 7.814 1.00 60.29 263 ILE C N 1
ATOM 6674 C CA . ILE C 1 263 ? 70.799 48.865 7.896 1.00 52.24 263 ILE C CA 1
ATOM 6675 C C . ILE C 1 263 ? 71.339 50.110 8.596 1.00 57.20 263 ILE C C 1
ATOM 6676 O O . ILE C 1 263 ? 72.458 50.078 9.129 1.00 51.37 263 ILE C O 1
ATOM 6681 N N . GLY C 1 264 ? 70.577 51.205 8.620 1.00 61.47 264 GLY C N 1
ATOM 6682 C CA . GLY C 1 264 ? 71.097 52.441 9.182 1.00 61.29 264 GLY C CA 1
ATOM 6683 C C . GLY C 1 264 ? 71.413 52.337 10.662 1.00 62.75 264 GLY C C 1
ATOM 6684 O O . GLY C 1 264 ? 72.475 52.773 11.112 1.00 63.29 264 GLY C O 1
ATOM 6685 N N . TYR C 1 265 ? 70.503 51.751 11.435 1.00 63.12 265 TYR C N 1
ATOM 6686 C CA . TYR C 1 265 ? 70.641 51.674 12.883 1.00 60.17 265 TYR C CA 1
ATOM 6687 C C . TYR C 1 265 ? 71.421 50.450 13.339 1.00 57.57 265 TYR C C 1
ATOM 6688 O O . TYR C 1 265 ? 71.474 50.176 14.542 1.00 56.24 265 TYR C O 1
ATOM 6697 N N . LEU C 1 266 ? 72.030 49.714 12.412 1.00 60.84 266 LEU C N 1
ATOM 6698 C CA . LEU C 1 266 ? 72.851 48.567 12.769 1.00 60.27 266 LEU C CA 1
ATOM 6699 C C . LEU C 1 266 ? 74.294 48.802 12.347 1.00 61.66 266 LEU C C 1
ATOM 6700 O O . LEU C 1 266 ? 75.126 49.228 13.155 1.00 63.14 266 LEU C O 1
ATOM 6705 N N . LEU C 1 267 ? 74.596 48.533 11.076 1.00 61.07 267 LEU C N 1
ATOM 6706 C CA . LEU C 1 267 ? 75.954 48.706 10.579 1.00 57.45 267 LEU C CA 1
ATOM 6707 C C . LEU C 1 267 ? 76.301 50.174 10.374 1.00 60.68 267 LEU C C 1
ATOM 6708 O O . LEU C 1 267 ? 77.456 50.565 10.568 1.00 57.73 267 LEU C O 1
ATOM 6713 N N . GLY C 1 268 ? 75.321 50.997 9.995 1.00 64.63 268 GLY C N 1
ATOM 6714 C CA . GLY C 1 268 ? 75.583 52.418 9.844 1.00 69.13 268 GLY C CA 1
ATOM 6715 C C . GLY C 1 268 ? 75.798 53.112 11.175 1.00 74.84 268 GLY C C 1
ATOM 6716 O O . GLY C 1 268 ? 76.631 54.016 11.287 1.00 79.23 268 GLY C O 1
ATOM 6717 N N . TYR C 1 269 ? 75.052 52.699 12.202 1.00 74.53 269 TYR C N 1
ATOM 6718 C CA . TYR C 1 269 ? 75.243 53.265 13.534 1.00 69.88 269 TYR C CA 1
ATOM 6719 C C . TYR C 1 269 ? 76.595 52.864 14.114 1.00 73.01 269 TYR C C 1
ATOM 6720 O O . TYR C 1 269 ? 77.280 53.689 14.728 1.00 81.32 269 TYR C O 1
ATOM 6729 N N . ALA C 1 270 ? 76.999 51.606 13.924 1.00 69.60 270 ALA C N 1
ATOM 6730 C CA . ALA C 1 270 ? 78.268 51.150 14.479 1.00 71.70 270 ALA C CA 1
ATOM 6731 C C . ALA C 1 270 ? 79.450 51.782 13.755 1.00 84.51 270 ALA C C 1
ATOM 6732 O O . ALA C 1 270 ? 80.459 52.124 14.385 1.00 87.31 270 ALA C O 1
ATOM 6734 N N . CYS C 1 271 ? 79.350 51.940 12.433 1.00 91.32 271 CYS C N 1
ATOM 6735 C CA . CYS C 1 271 ? 80.431 52.571 11.683 1.00 91.88 271 CYS C CA 1
ATOM 6736 C C . CYS C 1 271 ? 80.539 54.054 12.013 1.00 88.05 271 CYS C C 1
ATOM 6737 O O . CYS C 1 271 ? 81.647 54.590 12.133 1.00 87.01 271 CYS C O 1
ATOM 6740 N N . GLN C 1 272 ? 79.400 54.732 12.160 1.00 86.81 272 GLN C N 1
ATOM 6741 C CA . GLN C 1 272 ? 79.426 56.147 12.512 1.00 91.30 272 GLN C CA 1
ATOM 6742 C C . GLN C 1 272 ? 79.882 56.344 13.951 1.00 97.99 272 GLN C C 1
ATOM 6743 O O . GLN C 1 272 ? 80.627 57.286 14.247 1.00 105.46 272 GLN C O 1
ATOM 6749 N N . HIS C 1 273 ? 79.446 55.469 14.860 1.00 95.63 273 HIS C N 1
ATOM 6750 C CA . HIS C 1 273 ? 79.844 55.606 16.256 1.00 90.01 273 HIS C CA 1
ATOM 6751 C C . HIS C 1 273 ? 81.340 55.391 16.437 1.00 86.33 273 HIS C C 1
ATOM 6752 O O . HIS C 1 273 ? 81.924 55.903 17.398 1.00 87.66 273 HIS C O 1
ATOM 6759 N N . GLY C 1 274 ? 81.972 54.636 15.535 1.00 86.15 274 GLY C N 1
ATOM 6760 C CA . GLY C 1 274 ? 83.410 54.446 15.622 1.00 89.52 274 GLY C CA 1
ATOM 6761 C C . GLY C 1 274 ? 84.178 55.719 15.324 1.00 97.50 274 GLY C C 1
ATOM 6762 O O . GLY C 1 274 ? 85.041 56.133 16.103 1.00 104.48 274 GLY C O 1
ATOM 6763 N N . GLN C 1 275 ? 83.868 56.365 14.196 1.00 95.23 275 GLN C N 1
ATOM 6764 C CA . GLN C 1 275 ? 84.596 57.571 13.819 1.00 95.20 275 GLN C CA 1
ATOM 6765 C C . GLN C 1 275 ? 84.294 58.734 14.757 1.00 100.24 275 GLN C C 1
ATOM 6766 O O . GLN C 1 275 ? 85.121 59.643 14.892 1.00 106.36 275 GLN C O 1
ATOM 6772 N N . ARG C 1 276 ? 83.126 58.729 15.409 1.00 95.65 276 ARG C N 1
ATOM 6773 C CA . ARG C 1 276 ? 82.852 59.738 16.428 1.00 89.42 276 ARG C CA 1
ATOM 6774 C C . ARG C 1 276 ? 83.825 59.614 17.591 1.00 89.58 276 ARG C C 1
ATOM 6775 O O . ARG C 1 276 ? 84.234 60.621 18.178 1.00 97.61 276 ARG C O 1
ATOM 6783 N N . LEU C 1 277 ? 84.208 58.385 17.938 1.00 86.45 277 LEU C N 1
ATOM 6784 C CA . LEU C 1 277 ? 85.270 58.144 18.906 1.00 89.65 277 LEU C CA 1
ATOM 6785 C C . LEU C 1 277 ? 86.650 58.425 18.341 1.00 94.79 277 LEU C C 1
ATOM 6786 O O . LEU C 1 277 ? 87.644 58.209 19.043 1.00 101.53 277 LEU C O 1
ATOM 6791 N N . GLY C 1 278 ? 86.738 58.902 17.101 1.00 91.49 278 GLY C N 1
ATOM 6792 C CA . GLY C 1 278 ? 88.016 59.020 16.437 1.00 90.24 278 GLY C CA 1
ATOM 6793 C C . GLY C 1 278 ? 88.606 57.708 15.982 1.00 88.45 278 GLY C C 1
ATOM 6794 O O . GLY C 1 278 ? 89.775 57.676 15.584 1.00 80.56 278 GLY C O 1
ATOM 6795 N N . LEU C 1 279 ? 87.834 56.619 16.034 1.00 95.63 279 LEU C N 1
ATOM 6796 C CA . LEU C 1 279 ? 88.337 55.300 15.682 1.00 97.10 279 LEU C CA 1
ATOM 6797 C C . LEU C 1 279 ? 87.837 54.924 14.302 1.00 96.84 279 LEU C C 1
ATOM 6798 O O . LEU C 1 279 ? 86.623 54.743 14.126 1.00 93.83 279 LEU C O 1
ATOM 6803 N N . PRO C 1 280 ? 88.707 54.801 13.307 1.00 97.98 280 PRO C N 1
ATOM 6804 C CA . PRO C 1 280 ? 88.276 54.267 12.011 1.00 97.27 280 PRO C CA 1
ATOM 6805 C C . PRO C 1 280 ? 88.240 52.745 12.030 1.00 96.17 280 PRO C C 1
ATOM 6806 O O . PRO C 1 280 ? 89.074 52.090 12.663 1.00 95.68 280 PRO C O 1
ATOM 6810 N N . LEU C 1 281 ? 87.263 52.183 11.321 1.00 95.08 281 LEU C N 1
ATOM 6811 C CA . LEU C 1 281 ? 87.063 50.739 11.267 1.00 91.35 281 LEU C CA 1
ATOM 6812 C C . LEU C 1 281 ? 87.217 50.264 9.828 1.00 92.41 281 LEU C C 1
ATOM 6813 O O . LEU C 1 281 ? 86.411 50.650 8.962 1.00 95.66 281 LEU C O 1
ATOM 6818 N N . PRO C 1 282 ? 88.236 49.458 9.519 1.00 84.74 282 PRO C N 1
ATOM 6819 C CA . PRO C 1 282 ? 88.471 49.053 8.124 1.00 80.06 282 PRO C CA 1
ATOM 6820 C C . PRO C 1 282 ? 87.405 48.118 7.572 1.00 77.31 282 PRO C C 1
ATOM 6821 O O . PRO C 1 282 ? 86.652 48.484 6.663 1.00 74.30 282 PRO C O 1
ATOM 6825 N N . ARG C 1 283 ? 87.341 46.902 8.121 1.00 76.63 283 ARG C N 1
ATOM 6826 C CA . ARG C 1 283 ? 86.475 45.869 7.563 1.00 79.08 283 ARG C CA 1
ATOM 6827 C C . ARG C 1 283 ? 85.000 46.229 7.703 1.00 83.43 283 ARG C C 1
ATOM 6828 O O . ARG C 1 283 ? 84.207 45.960 6.795 1.00 89.58 283 ARG C O 1
ATOM 6836 N N . LEU C 1 284 ? 84.611 46.832 8.829 1.00 80.31 284 LEU C N 1
ATOM 6837 C CA . LEU C 1 284 ? 83.216 47.229 9.001 1.00 76.96 284 LEU C CA 1
ATOM 6838 C C . LEU C 1 284 ? 82.787 48.225 7.936 1.00 80.83 284 LEU C C 1
ATOM 6839 O O . LEU C 1 284 ? 81.681 48.123 7.391 1.00 88.85 284 LEU C O 1
ATOM 6844 N N . GLY C 1 285 ? 83.633 49.217 7.651 1.00 79.29 285 GLY C N 1
ATOM 6845 C CA . GLY C 1 285 ? 83.362 50.103 6.535 1.00 78.14 285 GLY C CA 1
ATOM 6846 C C . GLY C 1 285 ? 83.369 49.378 5.208 1.00 75.48 285 GLY C C 1
ATOM 6847 O O . GLY C 1 285 ? 82.605 49.726 4.305 1.00 65.00 285 GLY C O 1
ATOM 6848 N N . THR C 1 286 ? 84.223 48.357 5.077 1.00 79.91 286 THR C N 1
ATOM 6849 C CA . THR C 1 286 ? 84.267 47.526 3.880 1.00 87.74 286 THR C CA 1
ATOM 6850 C C . THR C 1 286 ? 83.129 46.510 3.853 1.00 91.80 286 THR C C 1
ATOM 6851 O O . THR C 1 286 ? 82.690 46.100 2.771 1.00 93.35 286 THR C O 1
ATOM 6855 N N . LEU C 1 287 ? 82.625 46.113 5.022 1.00 89.26 287 LEU C N 1
ATOM 6856 C CA . LEU C 1 287 ? 81.462 45.234 5.073 1.00 78.62 287 LEU C CA 1
ATOM 6857 C C . LEU C 1 287 ? 80.178 46.000 4.778 1.00 69.64 287 LEU C C 1
ATOM 6858 O O . LEU C 1 287 ? 79.382 45.580 3.931 1.00 69.56 287 LEU C O 1
ATOM 6863 N N . LEU C 1 288 ? 79.949 47.113 5.486 1.00 64.31 288 LEU C N 1
ATOM 6864 C CA . LEU C 1 288 ? 78.855 48.016 5.136 1.00 61.96 288 LEU C CA 1
ATOM 6865 C C . LEU C 1 288 ? 78.950 48.447 3.684 1.00 64.72 288 LEU C C 1
ATOM 6866 O O . LEU C 1 288 ? 77.931 48.735 3.043 1.00 67.99 288 LEU C O 1
ATOM 6871 N N . ALA C 1 289 ? 80.170 48.475 3.152 1.00 65.12 289 ALA C N 1
ATOM 6872 C CA . ALA C 1 289 ? 80.410 48.892 1.780 1.00 58.54 289 ALA C CA 1
ATOM 6873 C C . ALA C 1 289 ? 79.692 47.981 0.789 1.00 62.34 289 ALA C C 1
ATOM 6874 O O . ALA C 1 289 ? 78.849 48.433 0.004 1.00 60.23 289 ALA C O 1
ATOM 6876 N N . ARG C 1 290 ? 79.998 46.682 0.830 1.00 66.02 290 ARG C N 1
ATOM 6877 C CA . ARG C 1 290 ? 79.367 45.746 -0.096 1.00 71.95 290 ARG C CA 1
ATOM 6878 C C . ARG C 1 290 ? 77.862 45.668 0.129 1.00 75.99 290 ARG C C 1
ATOM 6879 O O . ARG C 1 290 ? 77.088 45.584 -0.833 1.00 80.33 290 ARG C O 1
ATOM 6887 N N . LEU C 1 291 ? 77.428 45.700 1.393 1.00 73.69 291 LEU C N 1
ATOM 6888 C CA . LEU C 1 291 ? 76.009 45.537 1.695 1.00 68.43 291 LEU C CA 1
ATOM 6889 C C . LEU C 1 291 ? 75.174 46.640 1.062 1.00 72.28 291 LEU C C 1
ATOM 6890 O O . LEU C 1 291 ? 74.059 46.389 0.590 1.00 78.58 291 LEU C O 1
ATOM 6895 N N . GLN C 1 292 ? 75.691 47.870 1.043 1.00 75.68 292 GLN C N 1
ATOM 6896 C CA . GLN C 1 292 ? 74.955 48.955 0.404 1.00 77.95 292 GLN C CA 1
ATOM 6897 C C . GLN C 1 292 ? 74.894 48.762 -1.107 1.00 74.59 292 GLN C C 1
ATOM 6898 O O . GLN C 1 292 ? 73.863 49.032 -1.732 1.00 66.71 292 GLN C O 1
ATOM 6904 N N . ALA C 1 293 ? 75.988 48.284 -1.707 1.00 77.50 293 ALA C N 1
ATOM 6905 C CA . ALA C 1 293 ? 75.986 47.992 -3.137 1.00 82.06 293 ALA C CA 1
ATOM 6906 C C . ALA C 1 293 ? 75.066 46.820 -3.455 1.00 86.50 293 ALA C C 1
ATOM 6907 O O . ALA C 1 293 ? 74.338 46.845 -4.456 1.00 86.62 293 ALA C O 1
ATOM 6909 N N . HIS C 1 294 ? 75.086 45.787 -2.610 1.00 85.83 294 HIS C N 1
ATOM 6910 C CA . HIS C 1 294 ? 74.217 44.631 -2.810 1.00 77.65 294 HIS C CA 1
ATOM 6911 C C . HIS C 1 294 ? 72.754 45.049 -2.876 1.00 72.08 294 HIS C C 1
ATOM 6912 O O . HIS C 1 294 ? 72.023 44.653 -3.790 1.00 73.62 294 HIS C O 1
ATOM 6919 N N . LEU C 1 295 ? 72.310 45.859 -1.911 1.00 70.39 295 LEU C N 1
ATOM 6920 C CA . LEU C 1 295 ? 70.940 46.363 -1.933 1.00 68.27 295 LEU C CA 1
ATOM 6921 C C . LEU C 1 295 ? 70.719 47.334 -3.084 1.00 75.04 295 LEU C C 1
ATOM 6922 O O . LEU C 1 295 ? 69.598 47.446 -3.596 1.00 75.36 295 LEU C O 1
ATOM 6927 N N . ARG C 1 296 ? 71.770 48.044 -3.496 1.00 84.05 296 ARG C N 1
ATOM 6928 C CA . ARG C 1 296 ? 71.638 49.031 -4.562 1.00 87.78 296 ARG C CA 1
ATOM 6929 C C . ARG C 1 296 ? 71.335 48.364 -5.898 1.00 88.10 296 ARG C C 1
ATOM 6930 O O . ARG C 1 296 ? 70.467 48.827 -6.648 1.00 88.58 296 ARG C O 1
ATOM 6938 N N . GLN C 1 297 ? 72.031 47.267 -6.206 1.00 83.05 297 GLN C N 1
ATOM 6939 C CA . GLN C 1 297 ? 71.864 46.586 -7.484 1.00 80.41 297 GLN C CA 1
ATOM 6940 C C . GLN C 1 297 ? 70.510 45.902 -7.623 1.00 83.68 297 GLN C C 1
ATOM 6941 O O . GLN C 1 297 ? 70.138 45.532 -8.742 1.00 90.54 297 GLN C O 1
ATOM 6947 N N . ARG C 1 298 ? 69.769 45.728 -6.529 1.00 79.47 298 ARG C N 1
ATOM 6948 C CA . ARG C 1 298 ? 68.492 45.025 -6.553 1.00 77.13 298 ARG C CA 1
ATOM 6949 C C . ARG C 1 298 ? 67.311 45.960 -6.323 1.00 81.82 298 ARG C C 1
ATOM 6950 O O . ARG C 1 298 ? 66.233 45.504 -5.927 1.00 83.61 298 ARG C O 1
ATOM 6958 N N . GLY C 1 299 ? 67.492 47.257 -6.561 1.00 85.98 299 GLY C N 1
ATOM 6959 C CA . GLY C 1 299 ? 66.397 48.204 -6.431 1.00 87.33 299 GLY C CA 1
ATOM 6960 C C . GLY C 1 299 ? 65.816 48.293 -5.040 1.00 86.72 299 GLY C C 1
ATOM 6961 O O . GLY C 1 299 ? 64.621 48.569 -4.888 1.00 86.87 299 GLY C O 1
ATOM 6962 N N . LEU C 1 300 ? 66.630 48.063 -4.016 1.00 87.59 300 LEU C N 1
ATOM 6963 C CA . LEU C 1 300 ? 66.182 48.093 -2.637 1.00 84.40 300 LEU C CA 1
ATOM 6964 C C . LEU C 1 300 ? 66.796 49.278 -1.901 1.00 80.03 300 LEU C C 1
ATOM 6965 O O . LEU C 1 300 ? 67.913 49.700 -2.218 1.00 81.73 300 LEU C O 1
ATOM 6970 N N . PRO C 1 301 ? 66.090 49.839 -0.921 1.00 73.27 301 PRO C N 1
ATOM 6971 C CA . PRO C 1 301 ? 66.635 50.986 -0.183 1.00 71.11 301 PRO C CA 1
ATOM 6972 C C . PRO C 1 301 ? 67.924 50.620 0.537 1.00 73.46 301 PRO C C 1
ATOM 6973 O O . PRO C 1 301 ? 67.975 49.662 1.313 1.00 76.36 301 PRO C O 1
ATOM 6977 N N . ASP C 1 302 ? 68.976 51.394 0.266 1.00 70.66 302 ASP C N 1
ATOM 6978 C CA . ASP C 1 302 ? 70.284 51.181 0.866 1.00 67.18 302 ASP C CA 1
ATOM 6979 C C . ASP C 1 302 ? 70.430 51.869 2.220 1.00 70.08 302 ASP C C 1
ATOM 6980 O O . ASP C 1 302 ? 71.557 52.101 2.671 1.00 68.28 302 ASP C O 1
ATOM 6985 N N . ARG C 1 303 ? 69.319 52.197 2.873 1.00 74.51 303 ARG C N 1
ATOM 6986 C CA . ARG C 1 303 ? 69.351 52.806 4.197 1.00 78.07 303 ARG C CA 1
ATOM 6987 C C . ARG C 1 303 ? 68.246 52.239 5.083 1.00 73.60 303 ARG C C 1
ATOM 6988 O O . ARG C 1 303 ? 67.256 52.912 5.367 1.00 66.08 303 ARG C O 1
#

Sequence (909 aa):
MTWHILGAGSLGSLWAARLGRAGLPVRLILRDRQRLRRYQQAGGLSLVEDGQASLYPIAAETPDGGQPIQRLLLACKAYDAEEAASSVAHRLAGNAELLLLQNGLGSQQAVAARLPRSRCLFASSTEGAFRRDGDFRVVFAGRGHTWLGDPRDTNAPAWLTQLSQAGIPHSWSDDILERLWRKLALNCAINPLTVLHDCRNGGLRQHPEEIAALCDELGQLLHASGYDAAARSLLEDVRAVIDATAANYSSMHQDVTRGRRTEIGYLLGYACQHGQRLGLPLPRLGTLLARLQAHLRQRGLPDRMTWHILGAGSLGSLWAARLGRAGLPVRLILRDRQRLRRYQQAGGLSLVEDGQASLYPIAAETPDGGQPIQRLLLACKAYDAEEAASSVAHRLAGNAELLLLQNGLGSQQAVAARLPRSRCLFASSTEGAFRDGDFRVVFAGRGHTWLGDPRDTNAPAWLTQLSQAGIPHSWSDDILERLWRKLALNCAINPLTVLHDCRNGGLRQHPEEIAALCDELGQLLHASGYDAAARSLLEDVRAVIDATAANYSSMHQDVTRGRRTEIGYLLGYACQHGQRLGLPLPRLGTLLARLQAHLRQRGLPDRMTWHILGAGSLGSLWAARLGRAGLPVRLILRDRQRLRRYQQAGGLSLVEDGQASLYPIAAETPDGGQPIQRLLLACKAYDAEEAASSVAHRLAGNAELLLLQNGLGSQQAVAARLPRSRCLFASSTEGAFRDGDFRVVFAGRGHTWLGDPRDTNAPAWLTQLSQAGIPHSWSDDILERLWRKLALNCAINPLTVLHDCRNGGLRQHPEEIAALCDELGQLLHASGYDAAARSLLEDVRAVIDATAANYSSMHQDVTRGRRTEIGYLLGYACQHGQRLGLPLPRLGTLLARLQAHLRQRGLPDR

InterPro domains:
  IPR003710 Ketopantoate reductase ApbA/PanE [TIGR00745] (2-296)
  IPR008927 6-phosphogluconate dehydrogenase-like, C-terminal domain superfamily [SSF48179] (174-293)
  IPR013328 6-phosphogluconate dehydrogenase, domain 2 [G3DSA:1.10.1040.10] (174-296)
  IPR013332 Ketopantoate reductase, N-terminal domain [PF02558] (3-150)
  IPR013752 Ketopantoate reductase, C-terminal domain [PF08546] (174-293)
  IPR036291 NAD(P)-binding domain superfamily [SSF51735] (1-168)
  IPR050838 2-dehydropantoate 2-reductase-like [PTHR43765] (1-294)

Secondary structure (DSSP, 8-state):
--EEEES--HHHHHHHHHHHHTT--EEEE-SSHHHHHHHHHHTSEEEEETTEEEEE--EEE-SSSSSPEEEEEE-S-HHHHHHHHHHTGGGEEEEEEEEE--SSSSHHHHHHHH-TTSEEEEEEE--EEEESSTTEEEEEE---EEEE-SS--SPPTTHHHHHHTT--EEE-S-HHHHHHHHHHHHHHHHHHHHHHT--GGGGGG-HHHHHHHHHHHHHHHHHTT-HHHHHHHHHHHHHHHHHTTTPPPHHHHHHHTT----GGGTHHHHHHHHHHTT---HHHHHHHHHHHHHHHTTT----/--EEEES--HHHHHHHHHHHHTT--EEEE-SSHHHHHHHHHH-SEEEEETTEEEEE--EEE-SSSSPPEEEEEE-S-GGGHHHHHHHSGGGEEEEEEEEE--SSSSHHHHHHHH-TTSEEEEEEE--EEEESSTTEEEEEE---EEEE-SS--S--TTHHHHHHTT--EEE-S-HHHHHHHHHHHHHHHHHHHHHHT--GGGGGG-HHHHHHHHHHHHHHHHHTT-HHHHHHHHHHHHHHHHHTTTSPPHHHHHHHTT----GGGTHHHHHHHHHHTT---HHHHHHHHHHHHHHHTTT----/--EEEESS-HHHHHHHHHHHHTT--EEEE-SSHHHHHHHHHTTSEEEEETTEEEEE---EE-SSSSSPEEEEEE-S-TTTHHHHHHHTGGGEEEEEEEEE--SSSSHHHHHHHHSTTSEEEEEEE---EEESSSSEEEE-S---EEEE-TT--SPPTTHHHHHHTT---EE-TTHHHHHHHHHHHHHHHHHHHHHHTS-GGGGGG-HHHHHHHHHHHHHHHHTTT-HHHHHHHHHHHHHHHHHTTTS--HHHHHHHTT-----IIIIIHHHHHHHHTT---HHHHHHHHHHHHHHHHTT----

Radius of gyration: 33.27 Å; Cα contacts (8 Å, |Δi|>4): 1749; chains: 3; bounding box: 97×77×62 Å

CATH classification: 1.10.1040.10

Nearest PDB structures (foldseek):
  5zix-assembly3_C  TM=1.000E+00  e=4.981E-60  Pseudomonas aeruginosa PAO1
  1ks9-assembly1_A  TM=9.029E-01  e=6.541E-25  Escherichia coli
  5x20-assembly1_B  TM=9.010E-01  e=9.668E-22  Enterococcus faecium DO
  8wl1-assembly1_A-2  TM=8.221E-01  e=5.112E-22  Levilactobacillus brevis
  4ol9-assembly1_A-2  TM=8.046E-01  e=8.007E-19  Mycobacterium tuberculosis

Solvent-accessible surface area: 38899 Å² total; per-residue (Å²): 145,45,0,7,6,11,32,66,21,20,39,0,13,0,0,0,0,6,0,25,116,42,69,27,54,18,88,12,5,20,156,34,148,52,44,31,129,42,9,113,122,54,36,1,5,24,2,0,56,109,2,74,37,45,96,33,106,17,48,18,19,12,22,99,34,48,130,84,0,82,29,1,0,0,2,18,81,1,53,58,0,65,135,19,2,50,49,0,39,120,18,34,48,37,95,2,37,0,5,0,15,6,69,10,0,20,3,1,66,35,1,38,76,151,14,111,203,18,47,10,1,8,1,12,11,85,13,27,24,64,78,24,46,57,24,47,0,4,26,60,30,198,18,49,0,67,0,0,8,46,205,62,70,94,47,18,98,18,21,90,38,0,74,130,8,48,1,59,36,37,48,14,103,74,3,34,27,78,7,8,77,84,3,1,40,30,0,0,5,12,2,1,0,7,35,66,104,25,57,11,12,24,0,108,134,50,71,139,46,3,37,22,5,8,84,14,0,8,74,2,2,88,56,29,58,31,63,54,2,14,171,25,8,80,117,50,0,87,62,46,0,89,87,38,26,31,65,78,7,77,6,14,72,23,7,51,62,9,99,76,1,15,2,33,47,12,2,18,44,0,18,100,44,0,139,192,78,62,37,96,17,85,105,0,29,79,6,28,55,117,0,50,47,33,0,109,109,53,27,14,59,41,173,128,48,1,6,5,10,29,47,22,20,34,0,21,0,0,0,0,6,0,0,71,4,15,14,46,16,78,8,3,16,183,56,154,82,33,33,123,59,8,110,112,48,12,1,9,21,3,1,50,131,6,35,32,18,43,11,2,5,26,18,19,16,16,106,45,44,125,88,0,79,27,2,0,0,3,23,90,2,50,58,0,88,134,17,0,44,44,1,25,127,20,32,47,26,98,2,35,1,5,0,18,5,69,10,0,17,2,0,64,37,0,26,79,97,12,97,189,12,48,8,0,10,4,10,13,82,16,25,25,71,106,32,45,54,19,46,2,7,42,64,26,220,22,45,0,53,0,0,8,66,190,60,85,90,54,18,94,15,23,100,32,0,74,76,9,52,2,61,36,43,60,14,129,68,3,45,37,86,7,14,84,77,1,1,45,28,0,0,4,14,0,0,0,5,35,67,101,26,53,12,9,21,1,128,136,39,72,109,32,5,37,32,3,7,86,13,1,7,77,1,1,111,53,29,63,35,69,63,3,24,180,29,8,53,128,53,0,121,63,48,5,83,87,40,26,30,59,80,8,73,4,19,75,29,11,45,66,9,99,92,0,16,1,25,48,10,0,9,45,0,15,119,29,0,143,198,74,62,36,103,18,84,104,0,29,81,3,24,55,101,0,42,31,29,0,136,128,34,62,15,61,41,78,99,28,2,1,6,8,25,40,19,16,31,1,19,0,0,0,0,8,0,5,80,29,54,30,67,18,24,10,1,11,146,42,149,102,53,29,139,119,1,30,117,52,13,0,8,21,2,7,46,127,73,139,66,42,71,11,8,5,3,9,20,17,15,90,47,26,25,47,0,60,27,1,0,0,3,22,61,0,42,33,0,74,123,14,0,51,38,0,29,129,12,35,44,50,91,2,40,0,2,0,16,2,59,4,0,8,0,0,60,21,0,2,73,102,11,88,208,14,52,8,0,2,2,6,27,83,15,39,21,119,109,71,48,101,25,84,2,31,17,79,48,204,32,48,0,54,0,0,12,61,166,64,89,107,41,12,93,14,20,96,48,0,71,117,9,53,3,65,42,40,56,24,116,76,2,47,47,83,1,12,78,44,1,2,33,20,0,0,6,15,0,0,0,4,33,54,104,26,107,11,11,24,1,135,149,45,68,114,51,4,35,33,7,5,86,1,2,7,78,1,1,97,54,30,62,32,70,56,2,23,173,41,7,58,115,55,0,102,56,47,8,86,84,38,26,74,79,76,9,51,6,16,84,2,24,104,174,45,93,75,1,22,4,33,49,14,0,22,45,0,20,86,40,0,111,178,75,62,46,103,20,85,105,0,32,78,6,33,51,109,0,57,39,24,0,140,152,144,76,28,60,40,165